Protein AF-0000000068818933 (afdb_homodimer)

Sequence (854 aa):
MSDPGNDRNLTSSPVSSQSVEESDSLLPSSLAAEELKLALNKEATSEELLNAINRCKDLVLESDQCSVERKWLVRHLIELRLRLQECKEAMEDPKHPRNKTSGVSRRTVKGHHLNLQPLLRNTTSKYCDHCTGTIWGVVQAWFECEDCGYSCHHKCMASIVRECAHVVVTERGTYELQICPENGLSYQKYMCAECKTPLPLDREWSEARLCDYSGLYYCSACHWGSLAVVPARVVYNWDLTPYPVSQASLQEICLSTNRPLLNLEKLNPKLFTLVIELNLVKRLREELVGMRKYLLVCRSASEDHLLWKHVDTPHLIDSVEMYSLQDLVDTHSGELLTKLSNLIEVFSKHIKKDCKICQGRGHICEICHNEEILYPFDAIAYVCDDCKTVLHKHCFSRNNVNLACPKCLRIKSRTLLQEGEPIKNTLMSDPGNDRNLTSSPVSSQSVEESDSLLPSSLAAEELKLALNKEATSEELLNAINRCKDLVLESDQCSVERKWLVRHLIELRLRLQECKEAMEDPKHPRNKTSGVSRRTVKGHHLNLQPLLRNTTSKYCDHCTGTIWGVVQAWFECEDCGYSCHHKCMASIVRECAHVVVTERGTYELQICPENGLSYQKYMCAECKTPLPLDREWSEARLCDYSGLYYCSACHWGSLAVVPARVVYNWDLTPYPVSQASLQEICLSTNRPLLNLEKLNPKLFTLVIELNLVKRLREELVGMRKYLLVCRSASEDHLLWKHVDTPHLIDSVEMYSLQDLVDTHSGELLTKLSNLIEVFSKHIKKDCKICQGRGHICEICHNEEILYPFDAIAYVCDDCKTVLHKHCFSRNNVNLACPKCLRIKSRTLLQEGEPIKNTL

Nearest PDB structures (foldseek):
  6wcw-assembly1_A  TM=7.411E-01  e=1.184E-16  Homo sapiens
  2enn-assembly1_A  TM=8.831E-01  e=9.615E-03  Homo sapiens
  5ue8-assembly2_B  TM=7.276E-01  e=9.546E-02  Rattus norvegicus
  7zub-assembly1_C  TM=6.364E-01  e=9.477E-01  Homo sapiens
  8h77-assembly1_F  TM=5.458E-01  e=2.111E+00  Mus musculus

Structure (mmCIF, N/CA/C/O backbone):
data_AF-0000000068818933-model_v1
#
loop_
_entity.id
_entity.type
_entity.pdbx_description
1 polymer 'Phorbol-ester/DAG-type domain-containing protein'
#
loop_
_atom_site.group_PDB
_atom_site.id
_atom_site.type_symbol
_atom_site.label_atom_id
_atom_site.label_alt_id
_atom_site.label_comp_id
_atom_site.label_asym_id
_atom_site.label_entity_id
_atom_site.label_seq_id
_atom_site.pdbx_PDB_ins_code
_atom_site.Cartn_x
_atom_site.Cartn_y
_atom_site.Cartn_z
_atom_site.occupancy
_atom_site.B_iso_or_equiv
_atom_site.auth_seq_id
_atom_site.auth_comp_id
_atom_site.auth_asym_id
_atom_site.auth_atom_id
_atom_site.pdbx_PDB_model_num
ATOM 1 N N . MET A 1 1 ? -58.656 10.414 48.031 1 19.02 1 MET A N 1
ATOM 2 C CA . MET A 1 1 ? -58.938 9.695 46.812 1 19.02 1 MET A CA 1
ATOM 3 C C . MET A 1 1 ? -57.938 10.062 45.719 1 19.02 1 MET A C 1
ATOM 5 O O . MET A 1 1 ? -57.219 11.047 45.844 1 19.02 1 MET A O 1
ATOM 9 N N . SER A 1 2 ? -58.469 10.117 44.375 1 17.59 2 SER A N 1
ATOM 10 C CA . SER A 1 2 ? -58.094 9.461 43.125 1 17.59 2 SER A CA 1
ATOM 11 C C . SER A 1 2 ? -57.156 10.336 42.281 1 17.59 2 SER A C 1
ATOM 13 O O . SER A 1 2 ? -56.188 9.836 41.719 1 17.59 2 SER A O 1
ATOM 15 N N . ASP A 1 3 ? -57.5 11.492 41.656 1 22.17 3 ASP A N 1
ATOM 16 C CA . ASP A 1 3 ? -57.719 11.586 40.219 1 22.17 3 ASP A CA 1
ATOM 17 C C . ASP A 1 3 ? -56.406 12.023 39.5 1 22.17 3 ASP A C 1
ATOM 19 O O . ASP A 1 3 ? -55.75 12.953 39.938 1 22.17 3 ASP A O 1
ATOM 23 N N . PRO A 1 4 ? -55.938 11.328 38.438 1 23.59 4 PRO A N 1
ATOM 24 C CA . PRO A 1 4 ? -54.656 10.953 37.844 1 23.59 4 PRO A CA 1
ATOM 25 C C . PRO A 1 4 ? -54.031 12.07 37.031 1 23.59 4 PRO A C 1
ATOM 27 O O . PRO A 1 4 ? -52.875 12.406 37.219 1 23.59 4 PRO A O 1
ATOM 30 N N . GLY A 1 5 ? -54.5 12.43 35.781 1 19.83 5 GLY A N 1
ATOM 31 C CA . GLY A 1 5 ? -53.969 11.969 34.5 1 19.83 5 GLY A CA 1
ATOM 32 C C . GLY A 1 5 ? -53.156 13.023 33.781 1 19.83 5 GLY A C 1
ATOM 33 O O . GLY A 1 5 ? -52.531 12.75 32.75 1 19.83 5 GLY A O 1
ATOM 34 N N . ASN A 1 6 ? -53.344 14.383 33.812 1 22.86 6 ASN A N 1
ATOM 35 C CA . ASN A 1 6 ? -53.594 15.148 32.594 1 22.86 6 ASN A CA 1
ATOM 36 C C . ASN A 1 6 ? -52.312 15.336 31.766 1 22.86 6 ASN A C 1
ATOM 38 O O . ASN A 1 6 ? -51.219 15.461 32.344 1 22.86 6 ASN A O 1
ATOM 42 N N . ASP A 1 7 ? -52.406 15.367 30.328 1 23.17 7 ASP A N 1
ATOM 43 C CA . ASP A 1 7 ? -51.906 15.062 29 1 23.17 7 ASP A CA 1
ATOM 44 C C . ASP A 1 7 ? -50.969 16.172 28.484 1 23.17 7 ASP A C 1
ATOM 46 O O . ASP A 1 7 ? -51.438 17.172 27.938 1 23.17 7 ASP A O 1
ATOM 50 N N . ARG A 1 8 ? -49.969 16.656 29.234 1 20.55 8 ARG A N 1
ATOM 51 C CA . ARG A 1 8 ? -49.344 17.938 28.984 1 20.55 8 ARG A CA 1
ATOM 52 C C . ARG A 1 8 ? -48.781 18 27.562 1 20.55 8 ARG A C 1
ATOM 54 O O . ARG A 1 8 ? -48.75 19.078 26.953 1 20.55 8 ARG A O 1
ATOM 61 N N . ASN A 1 9 ? -48 16.922 27.109 1 20.8 9 ASN A N 1
ATOM 62 C CA . ASN A 1 9 ? -46.688 17.25 26.578 1 20.8 9 ASN A CA 1
ATOM 63 C C . ASN A 1 9 ? -46.75 17.656 25.109 1 20.8 9 ASN A C 1
ATOM 65 O O . ASN A 1 9 ? -47.062 16.844 24.25 1 20.8 9 ASN A O 1
ATOM 69 N N . LEU A 1 10 ? -47.188 18.812 24.719 1 22.45 10 LEU A N 1
ATOM 70 C CA . LEU A 1 10 ? -47.438 19.281 23.359 1 22.45 10 LEU A CA 1
ATOM 71 C C . LEU A 1 10 ? -46.156 19.25 22.547 1 22.45 10 LEU A C 1
ATOM 73 O O . LEU A 1 10 ? -45.281 20.109 22.734 1 22.45 10 LEU A O 1
ATOM 77 N N . THR A 1 11 ? -45.438 18.125 22.422 1 21.16 11 THR A N 1
ATOM 78 C CA . THR A 1 11 ? -44.156 18 21.781 1 21.16 11 THR A CA 1
ATOM 79 C C . THR A 1 11 ? -44.219 18.438 20.312 1 21.16 11 THR A C 1
ATOM 81 O O . THR A 1 11 ? -44.906 17.781 19.5 1 21.16 11 THR A O 1
ATOM 84 N N . SER A 1 12 ? -44.312 19.719 19.984 1 21.77 12 SER A N 1
ATOM 85 C CA . SER A 1 12 ? -44.531 20.156 18.609 1 21.77 12 SER A CA 1
ATOM 86 C C . SER A 1 12 ? -43.406 19.672 17.688 1 21.77 12 SER A C 1
ATOM 88 O O . SER A 1 12 ? -42.219 19.75 18.047 1 21.77 12 SER A O 1
ATOM 90 N N . SER A 1 13 ? -43.656 18.672 16.75 1 23.27 13 SER A N 1
ATOM 91 C CA . SER A 1 13 ? -42.969 17.844 15.758 1 23.27 13 SER A CA 1
ATOM 92 C C . SER A 1 13 ? -42.375 18.703 14.641 1 23.27 13 SER A C 1
ATOM 94 O O . SER A 1 13 ? -43.125 19.328 13.875 1 23.27 13 SER A O 1
ATOM 96 N N . PRO A 1 14 ? -41.281 19.484 14.922 1 23.84 14 PRO A N 1
ATOM 97 C CA . PRO A 1 14 ? -40.938 20.438 13.867 1 23.84 14 PRO A CA 1
ATOM 98 C C . PRO A 1 14 ? -40.844 19.781 12.484 1 23.84 14 PRO A C 1
ATOM 100 O O . PRO A 1 14 ? -40.719 18.562 12.383 1 23.84 14 PRO A O 1
ATOM 103 N N . VAL A 1 15 ? -40.938 20.625 11.344 1 23.22 15 VAL A N 1
ATOM 104 C CA . VAL A 1 15 ? -41.188 20.672 9.906 1 23.22 15 VAL A CA 1
ATOM 105 C C . VAL A 1 15 ? -39.969 20.172 9.148 1 23.22 15 VAL A C 1
ATOM 107 O O . VAL A 1 15 ? -38.906 20.828 9.156 1 23.22 15 VAL A O 1
ATOM 110 N N . SER A 1 16 ? -39.5 18.938 9.344 1 22.11 16 SER A N 1
ATOM 111 C CA . SER A 1 16 ? -38.281 18.438 8.695 1 22.11 16 SER A CA 1
ATOM 112 C C . SER A 1 16 ? -38.375 18.594 7.18 1 22.11 16 SER A C 1
ATOM 114 O O . SER A 1 16 ? -39.312 18.094 6.555 1 22.11 16 SER A O 1
ATOM 116 N N . SER A 1 17 ? -38 19.75 6.625 1 23.36 17 SER A N 1
ATOM 117 C CA . SER A 1 17 ? -38.062 20.062 5.199 1 23.36 17 SER A CA 1
ATOM 118 C C . SER A 1 17 ? -37.438 18.938 4.367 1 23.36 17 SER A C 1
ATOM 120 O O . SER A 1 17 ? -36.406 18.406 4.711 1 23.36 17 SER A O 1
ATOM 122 N N . GLN A 1 18 ? -38.25 18.328 3.436 1 22.94 18 GLN A N 1
ATOM 123 C CA . GLN A 1 18 ? -38.219 17.25 2.457 1 22.94 18 GLN A CA 1
ATOM 124 C C . GLN A 1 18 ? -37.188 17.531 1.364 1 22.94 18 GLN A C 1
ATOM 126 O O . GLN A 1 18 ? -37.469 18.25 0.404 1 22.94 18 GLN A O 1
ATOM 131 N N . SER A 1 19 ? -36.031 18.141 1.583 1 26.23 19 SER A N 1
ATOM 132 C CA . SER A 1 19 ? -35.406 18.344 0.283 1 26.23 19 SER A CA 1
ATOM 133 C C . SER A 1 19 ? -35.438 17.078 -0.561 1 26.23 19 SER A C 1
ATOM 135 O O . SER A 1 19 ? -35 16.016 -0.114 1 26.23 19 SER A O 1
ATOM 137 N N . VAL A 1 20 ? -36.406 17.016 -1.462 1 24.73 20 VAL A N 1
ATOM 138 C CA . VAL A 1 20 ? -36.688 16 -2.467 1 24.73 20 VAL A CA 1
ATOM 139 C C . VAL A 1 20 ? -35.438 15.727 -3.305 1 24.73 20 VAL A C 1
ATOM 141 O O . VAL A 1 20 ? -34.969 16.609 -4.027 1 24.73 20 VAL A O 1
ATOM 144 N N . GLU A 1 21 ? -34.406 15.25 -2.74 1 25.55 21 GLU A N 1
ATOM 145 C CA . GLU A 1 21 ? -33.438 14.688 -3.691 1 25.55 21 GLU A CA 1
ATOM 146 C C . GLU A 1 21 ? -34.156 13.898 -4.785 1 25.55 21 GLU A C 1
ATOM 148 O O . GLU A 1 21 ? -34.875 12.93 -4.504 1 25.55 21 GLU A O 1
ATOM 153 N N . GLU A 1 22 ? -34.656 14.555 -5.762 1 27.3 22 GLU A N 1
ATOM 154 C CA . GLU A 1 22 ? -35.344 14.023 -6.926 1 27.3 22 GLU A CA 1
ATOM 155 C C . GLU A 1 22 ? -34.656 12.781 -7.473 1 27.3 22 GLU A C 1
ATOM 157 O O . GLU A 1 22 ? -33.688 12.891 -8.242 1 27.3 22 GLU A O 1
ATOM 162 N N . SER A 1 23 ? -34.094 11.953 -6.668 1 28.5 23 SER A N 1
ATOM 163 C CA . SER A 1 23 ? -33.781 10.719 -7.379 1 28.5 23 SER A CA 1
ATOM 164 C C . SER A 1 23 ? -34.969 10.219 -8.18 1 28.5 23 SER A C 1
ATOM 166 O O . SER A 1 23 ? -35.969 9.789 -7.602 1 28.5 23 SER A O 1
ATOM 168 N N . ASP A 1 24 ? -35.344 10.844 -9.25 1 28.47 24 ASP A N 1
ATOM 169 C CA . ASP A 1 24 ? -36.469 10.633 -10.172 1 28.47 24 ASP A CA 1
ATOM 170 C C . ASP A 1 24 ? -36.844 9.148 -10.266 1 28.47 24 ASP A C 1
ATOM 172 O O . ASP A 1 24 ? -36.094 8.297 -9.758 1 28.47 24 ASP A O 1
ATOM 176 N N . SER A 1 25 ? -37.25 8.617 -11.609 1 30.33 25 SER A N 1
ATOM 177 C CA . SER A 1 25 ? -38.031 7.594 -12.281 1 30.33 25 SER A CA 1
ATOM 178 C C . SER A 1 25 ? -37.375 6.219 -12.164 1 30.33 25 SER A C 1
ATOM 180 O O . SER A 1 25 ? -37.75 5.293 -12.891 1 30.33 25 SER A O 1
ATOM 182 N N . LEU A 1 26 ? -36.219 6.02 -11.711 1 31.66 26 LEU A N 1
ATOM 183 C CA . LEU A 1 26 ? -35.625 4.719 -11.969 1 31.66 26 LEU A CA 1
ATOM 184 C C . LEU A 1 26 ? -36.406 3.604 -11.289 1 31.66 26 LEU A C 1
ATOM 186 O O . LEU A 1 26 ? -35.906 2.969 -10.359 1 31.66 26 LEU A O 1
ATOM 190 N N . LEU A 1 27 ? -37.656 3.662 -10.906 1 35.72 27 LEU A N 1
ATOM 191 C CA . LEU A 1 27 ? -38.594 2.633 -10.508 1 35.72 27 LEU A CA 1
ATOM 192 C C . LEU A 1 27 ? -38.469 1.389 -11.383 1 35.72 27 LEU A C 1
ATOM 194 O O . LEU A 1 27 ? -38.781 0.282 -10.953 1 35.72 27 LEU A O 1
ATOM 198 N N . PRO A 1 28 ? -38.375 1.538 -12.742 1 43.94 28 PRO A N 1
ATOM 199 C CA . PRO A 1 28 ? -38.438 0.416 -13.68 1 43.94 28 PRO A CA 1
ATOM 200 C C . PRO A 1 28 ? -37.312 -0.599 -13.469 1 43.94 28 PRO A C 1
ATOM 202 O O . PRO A 1 28 ? -37.5 -1.798 -13.68 1 43.94 28 PRO A O 1
ATOM 205 N N . SER A 1 29 ? -36.156 -0.219 -13.188 1 47.47 29 SER A N 1
ATOM 206 C CA . SER A 1 29 ? -35 -1.082 -13.062 1 47.47 29 SER A CA 1
ATOM 207 C C . SER A 1 29 ? -35.125 -2.014 -11.859 1 47.47 29 SER A C 1
ATOM 209 O O . SER A 1 29 ? -34.688 -3.17 -11.914 1 47.47 29 SER A O 1
ATOM 211 N N . SER A 1 30 ? -35.719 -1.565 -10.805 1 49.53 30 SER A N 1
ATOM 212 C CA . SER A 1 30 ? -35.906 -2.381 -9.609 1 49.53 30 SER A CA 1
ATOM 213 C C . SER A 1 30 ? -36.969 -3.461 -9.836 1 49.53 30 SER A C 1
ATOM 215 O O . SER A 1 30 ? -36.781 -4.609 -9.43 1 49.53 30 SER A O 1
ATOM 217 N N . LEU A 1 31 ? -38.094 -2.947 -10.312 1 49.03 31 LEU A N 1
ATOM 218 C CA . LEU A 1 31 ? -39.156 -3.934 -10.57 1 49.03 31 LEU A CA 1
ATOM 219 C C . LEU A 1 31 ? -38.656 -4.98 -11.57 1 49.03 31 LEU A C 1
ATOM 221 O O . LEU A 1 31 ? -38.938 -6.172 -11.406 1 49.03 31 LEU A O 1
ATOM 225 N N . ALA A 1 32 ? -38 -4.469 -12.617 1 53.03 32 ALA A N 1
ATOM 226 C CA . ALA A 1 32 ? -37.469 -5.398 -13.602 1 53.03 32 ALA A CA 1
ATOM 227 C C . ALA A 1 32 ? -36.406 -6.328 -12.977 1 53.03 32 ALA A C 1
ATOM 229 O O . ALA A 1 32 ? -36.375 -7.52 -13.289 1 53.03 32 ALA A O 1
ATOM 230 N N . ALA A 1 33 ? -35.812 -5.781 -12.055 1 57.69 33 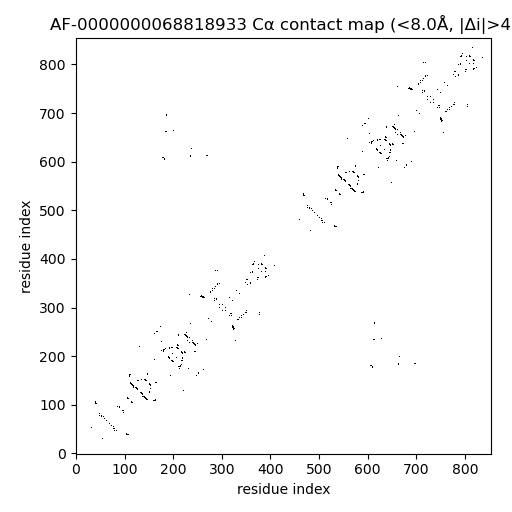ALA A N 1
ATOM 231 C CA . ALA A 1 33 ? -34.844 -6.605 -11.32 1 57.69 33 ALA A CA 1
ATOM 232 C C . ALA A 1 33 ? -35.562 -7.672 -10.492 1 57.69 33 ALA A C 1
ATOM 234 O O . ALA A 1 33 ? -35.125 -8.828 -10.445 1 57.69 33 ALA A O 1
ATOM 235 N N . GLU A 1 34 ? -36.688 -7.23 -9.914 1 58.75 34 GLU A N 1
ATOM 236 C CA . GLU A 1 34 ? -37.469 -8.172 -9.117 1 58.75 34 GLU A CA 1
ATOM 237 C C . GLU A 1 34 ? -38.094 -9.25 -10 1 58.75 34 GLU A C 1
ATOM 239 O O . GLU A 1 34 ? -38.125 -10.422 -9.617 1 58.75 34 GLU A O 1
ATOM 244 N N . GLU A 1 35 ? -38.594 -8.844 -11.102 1 57.12 35 GLU A N 1
ATOM 245 C CA . GLU A 1 35 ? -39.188 -9.82 -12.008 1 57.12 35 GLU A CA 1
ATOM 246 C C . GLU A 1 35 ? -38.156 -10.828 -12.492 1 57.12 35 GLU A C 1
ATOM 248 O O . GLU A 1 35 ? -38.438 -12.023 -12.57 1 57.12 35 GLU A O 1
ATOM 253 N N . LEU A 1 36 ? -37.062 -10.305 -12.75 1 61.5 36 LEU A N 1
ATOM 254 C CA . LEU A 1 36 ? -35.969 -11.172 -13.211 1 61.5 36 LEU A CA 1
ATOM 255 C C . LEU A 1 36 ? -35.562 -12.141 -12.109 1 61.5 36 LEU A C 1
ATOM 257 O O . LEU A 1 36 ? -35.344 -13.32 -12.367 1 61.5 36 LEU A O 1
ATOM 261 N N . LYS A 1 37 ? -35.625 -11.547 -10.922 1 62.41 37 LYS A N 1
ATOM 262 C CA . LYS A 1 37 ? -35.281 -12.391 -9.773 1 62.41 37 LYS A CA 1
ATOM 263 C C . LYS A 1 37 ? -36.344 -13.477 -9.562 1 62.41 37 LYS A C 1
ATOM 265 O O . LYS A 1 37 ? -36 -14.625 -9.266 1 62.41 37 LYS A O 1
ATOM 270 N N . LEU A 1 38 ? -37.562 -13.047 -9.781 1 60.72 38 LEU A N 1
ATOM 271 C CA . LEU A 1 38 ? -38.656 -14.016 -9.594 1 60.72 38 LEU A CA 1
ATOM 272 C C . LEU A 1 38 ? -38.562 -15.133 -10.625 1 60.72 38 LEU A C 1
ATOM 274 O O . LEU A 1 38 ? -38.781 -16.297 -10.305 1 60.72 38 LEU A O 1
ATOM 278 N N . ALA A 1 39 ? -38.188 -14.766 -11.797 1 59.72 39 ALA A N 1
ATOM 279 C CA . ALA A 1 39 ? -38.062 -15.766 -12.859 1 59.72 39 ALA A CA 1
ATOM 280 C C . ALA A 1 39 ? -36.906 -16.703 -12.594 1 59.72 39 ALA A C 1
ATOM 282 O O . ALA A 1 39 ? -36.969 -17.891 -12.922 1 59.72 39 ALA A O 1
ATOM 283 N N . LEU A 1 40 ? -35.969 -16.156 -11.922 1 60.38 40 LEU A N 1
ATOM 284 C CA . LEU A 1 40 ? -34.781 -16.953 -11.648 1 60.38 40 LEU A CA 1
ATOM 285 C C . LEU A 1 40 ? -35 -17.828 -10.422 1 60.38 40 LEU A C 1
ATOM 287 O O . LEU A 1 40 ? -34.375 -18.891 -10.305 1 60.38 40 LEU A O 1
ATOM 291 N N . ASN A 1 41 ? -35.906 -17.391 -9.445 1 60.34 41 ASN A N 1
ATOM 292 C CA . ASN A 1 41 ? -36 -18.062 -8.148 1 60.34 41 ASN A CA 1
ATOM 293 C C . ASN A 1 41 ? -37.188 -19.031 -8.109 1 60.34 41 ASN A C 1
ATOM 295 O O . ASN A 1 41 ? -37.281 -19.859 -7.211 1 60.34 41 ASN A O 1
ATOM 299 N N . LYS A 1 42 ? -38.25 -18.75 -9.023 1 58.12 42 LYS A N 1
ATOM 300 C CA . LYS A 1 42 ? -39.406 -19.609 -8.984 1 58.12 42 LYS A CA 1
ATOM 301 C C . LYS A 1 42 ? -39.438 -20.578 -10.172 1 58.12 42 LYS A C 1
ATOM 303 O O . LYS A 1 42 ? -38.656 -20.422 -11.117 1 58.12 42 LYS A O 1
ATOM 308 N N . GLU A 1 43 ? -40.031 -21.719 -10 1 61.69 43 GLU A N 1
ATOM 309 C CA . GLU A 1 43 ? -40.344 -22.594 -11.125 1 61.69 43 GLU A CA 1
ATOM 310 C C . GLU A 1 43 ? -41.094 -21.844 -12.219 1 61.69 43 GLU A C 1
ATOM 312 O O . GLU A 1 43 ? -42.312 -21.766 -12.195 1 61.69 43 GLU A O 1
ATOM 317 N N . ALA A 1 44 ? -40.312 -21.188 -12.969 1 69.44 44 ALA A N 1
ATOM 318 C CA . ALA A 1 44 ? -40.906 -20.391 -14.039 1 69.44 44 ALA A CA 1
ATOM 319 C C . ALA A 1 44 ? -41.156 -21.25 -15.273 1 69.44 44 ALA A C 1
ATOM 321 O O . ALA A 1 44 ? -40.406 -22.172 -15.586 1 69.44 44 ALA A O 1
ATOM 322 N N . THR A 1 45 ? -42.312 -21.109 -15.75 1 76.5 45 THR A N 1
ATOM 323 C CA . THR A 1 45 ? -42.688 -21.781 -16.984 1 76.5 45 THR A CA 1
ATOM 324 C C . THR A 1 45 ? -41.844 -21.25 -18.156 1 76.5 45 THR A C 1
ATOM 326 O O . THR A 1 45 ? -41.156 -20.234 -18.016 1 76.5 45 THR A O 1
ATOM 329 N N . SER A 1 46 ? -41.781 -22.016 -19.203 1 82.56 46 SER A N 1
ATOM 330 C CA . SER A 1 46 ? -41.031 -21.641 -20.391 1 82.56 46 SER A CA 1
ATOM 331 C C . SER A 1 46 ? -41.469 -20.266 -20.891 1 82.56 46 SER A C 1
ATOM 333 O O . SER A 1 46 ? -40.625 -19.469 -21.312 1 82.56 46 SER A O 1
ATOM 335 N N . GLU A 1 47 ? -42.719 -20.016 -20.797 1 85 47 GLU A N 1
ATOM 336 C CA . GLU A 1 47 ? -43.25 -18.734 -21.266 1 85 47 GLU A CA 1
ATOM 337 C C . GLU A 1 47 ? -42.75 -17.594 -20.391 1 85 47 GLU A C 1
ATOM 339 O O . GLU A 1 47 ? -42.406 -16.531 -20.906 1 85 47 GLU A O 1
ATOM 344 N N . GLU A 1 48 ? -42.781 -17.891 -19.172 1 83.69 48 GLU A N 1
ATOM 345 C CA . GLU A 1 48 ? -42.312 -16.859 -18.234 1 83.69 48 GLU A CA 1
ATOM 346 C C . GLU A 1 48 ? -40.812 -16.562 -18.453 1 83.69 48 GLU A C 1
ATOM 348 O O . GLU A 1 48 ? -40.406 -15.406 -18.375 1 83.69 48 GLU A O 1
ATOM 353 N N . LEU A 1 49 ? -40.125 -17.594 -18.719 1 86.06 49 LEU A N 1
ATOM 354 C CA . LEU A 1 49 ? -38.688 -17.453 -18.953 1 86.06 49 LEU A CA 1
ATOM 355 C C . LEU A 1 49 ? -38.406 -16.672 -20.234 1 86.06 49 LEU A C 1
ATOM 357 O O . LEU A 1 49 ? -37.531 -15.82 -20.266 1 86.06 49 LEU A O 1
ATOM 361 N N . LEU A 1 50 ? -39.188 -16.938 -21.234 1 88.12 50 LEU A N 1
ATOM 362 C CA . LEU A 1 50 ? -39.031 -16.234 -22.5 1 88.12 50 LEU A CA 1
ATOM 363 C C . LEU A 1 50 ? -39.344 -14.742 -22.328 1 88.12 50 LEU A C 1
ATOM 365 O O . LEU A 1 50 ? -38.656 -13.891 -22.875 1 88.12 50 LEU A O 1
ATOM 369 N N . ASN A 1 51 ? -40.344 -14.5 -21.562 1 87.19 51 ASN A N 1
ATOM 370 C CA . ASN A 1 51 ? -40.688 -13.109 -21.297 1 87.19 51 ASN A CA 1
ATOM 371 C C . ASN A 1 51 ? -39.594 -12.391 -20.516 1 87.19 51 ASN A C 1
ATOM 373 O O . ASN A 1 51 ? -39.25 -11.234 -20.797 1 87.19 51 ASN A O 1
ATOM 377 N N . ALA A 1 52 ? -39.125 -13.125 -19.562 1 86.5 52 ALA A N 1
ATOM 378 C CA . ALA A 1 52 ? -38.062 -12.555 -18.75 1 86.5 52 ALA A CA 1
ATOM 379 C C . ALA A 1 52 ? -36.812 -12.281 -19.594 1 86.5 52 ALA A C 1
ATOM 381 O O . ALA A 1 52 ? -36.125 -11.273 -19.406 1 86.5 52 ALA A O 1
ATOM 382 N N . ILE A 1 53 ? -36.5 -13.148 -20.516 1 87.62 53 ILE A N 1
ATOM 383 C CA . ILE A 1 53 ? -35.344 -13.008 -21.391 1 87.62 53 ILE A CA 1
ATOM 384 C C . ILE A 1 53 ? -35.5 -11.75 -22.25 1 87.62 53 ILE A C 1
ATOM 386 O O . ILE A 1 53 ? -34.562 -10.961 -22.375 1 87.62 53 ILE A O 1
ATOM 390 N N . ASN A 1 54 ? -36.625 -11.555 -22.781 1 88.31 54 ASN A N 1
ATOM 391 C CA . ASN A 1 54 ? -36.875 -10.398 -23.641 1 88.31 54 ASN A CA 1
ATOM 392 C C . ASN A 1 54 ? -36.75 -9.094 -22.859 1 88.31 54 ASN A C 1
ATOM 394 O O . ASN A 1 54 ? -36.156 -8.125 -23.344 1 88.31 54 ASN A O 1
ATOM 398 N N . ARG A 1 55 ? -37.312 -9.188 -21.781 1 87.12 55 ARG A N 1
ATOM 399 C CA . ARG A 1 55 ? -37.219 -7.996 -20.938 1 87.12 55 ARG A CA 1
ATOM 400 C C . ARG A 1 55 ? -35.781 -7.688 -20.578 1 87.12 55 ARG A C 1
ATOM 402 O O . ARG A 1 55 ? -35.344 -6.527 -20.594 1 87.12 55 ARG A O 1
ATOM 409 N N . CYS A 1 56 ? -35.062 -8.719 -20.25 1 86.88 56 CYS A N 1
ATOM 410 C CA . CYS A 1 56 ? -33.656 -8.562 -19.891 1 86.88 56 CYS A CA 1
ATOM 411 C C . CYS A 1 56 ? -32.844 -8.008 -21.062 1 86.88 56 CYS A C 1
ATOM 413 O O . CYS A 1 56 ? -31.969 -7.168 -20.875 1 86.88 56 CYS A O 1
ATOM 415 N N . LYS A 1 57 ? -33.156 -8.438 -22.156 1 88.31 57 LYS A N 1
ATOM 416 C CA . LYS A 1 57 ? -32.469 -7.93 -23.359 1 88.31 57 LYS A CA 1
ATOM 417 C C . LYS A 1 57 ? -32.719 -6.43 -23.516 1 88.31 57 LYS A C 1
ATOM 419 O O . LYS A 1 57 ? -31.781 -5.684 -23.828 1 88.31 57 LYS A O 1
ATOM 424 N N . ASP A 1 58 ? -33.844 -6.062 -23.281 1 88.62 58 ASP A N 1
ATOM 425 C CA . ASP A 1 58 ? -34.188 -4.648 -23.391 1 88.62 58 ASP A CA 1
ATOM 426 C C . ASP A 1 58 ? -33.438 -3.811 -22.375 1 88.62 58 ASP A C 1
ATOM 428 O O . ASP A 1 58 ? -32.938 -2.73 -22.703 1 88.62 58 ASP A O 1
ATOM 432 N N . LEU A 1 59 ? -33.375 -4.348 -21.219 1 87.06 59 LEU A N 1
ATOM 433 C CA . LEU A 1 59 ? -32.688 -3.629 -20.156 1 87.06 59 LEU A CA 1
ATOM 434 C C . LEU A 1 59 ? -31.188 -3.508 -20.453 1 87.06 59 LEU A C 1
ATOM 436 O O . LEU A 1 59 ? -30.578 -2.484 -20.156 1 87.06 59 LEU A O 1
ATOM 440 N N . VAL A 1 60 ? -30.672 -4.578 -21.016 1 86.81 60 VAL A N 1
ATOM 441 C CA . VAL A 1 60 ? -29.25 -4.566 -21.391 1 86.81 60 VAL A CA 1
ATOM 442 C C . VAL A 1 60 ? -29 -3.461 -22.406 1 86.81 60 VAL A C 1
ATOM 444 O O . VAL A 1 60 ? -28.016 -2.721 -22.297 1 86.81 60 VAL A O 1
ATOM 447 N N . LEU A 1 61 ? -29.922 -3.279 -23.25 1 88.38 61 LEU A N 1
ATOM 448 C CA . LEU A 1 61 ? -29.766 -2.295 -24.328 1 88.38 61 LEU A CA 1
ATOM 449 C C . LEU A 1 61 ? -29.938 -0.878 -23.781 1 88.38 61 LEU A C 1
ATOM 451 O O . LEU A 1 61 ? -29.344 0.066 -24.297 1 88.38 61 LEU A O 1
ATOM 455 N N . GLU A 1 62 ? -30.609 -0.733 -22.719 1 87 62 GLU A N 1
ATOM 456 C CA . GLU A 1 62 ? -30.891 0.576 -22.141 1 87 62 GLU A CA 1
ATOM 457 C C . GLU A 1 62 ? -29.797 1 -21.156 1 87 62 GLU A C 1
ATOM 459 O O . GLU A 1 62 ? -29.688 2.18 -20.828 1 87 62 GLU A O 1
ATOM 464 N N . SER A 1 63 ? -29.062 0.023 -20.781 1 86.44 63 SER A N 1
ATOM 465 C CA . SER A 1 63 ? -28.047 0.323 -19.781 1 86.44 63 SER A CA 1
ATOM 466 C C . SER A 1 63 ? -26.75 0.824 -20.438 1 86.44 63 SER A C 1
ATOM 468 O O . SER A 1 63 ? -26.5 0.561 -21.609 1 86.44 63 SER A O 1
ATOM 470 N N . ASP A 1 64 ? -25.969 1.67 -19.594 1 85.81 64 ASP A N 1
ATOM 471 C CA . ASP A 1 64 ? -24.703 2.211 -20.078 1 85.81 64 ASP A CA 1
ATOM 472 C C . ASP A 1 64 ? -23.688 1.101 -20.297 1 85.81 64 ASP A C 1
ATOM 474 O O . ASP A 1 64 ? -23.641 0.128 -19.547 1 85.81 64 ASP A O 1
ATOM 478 N N . GLN A 1 65 ? -22.906 1.334 -21.422 1 82.06 65 GLN A N 1
ATOM 479 C CA . GLN A 1 65 ? -21.875 0.35 -21.719 1 82.06 65 GLN A CA 1
ATOM 480 C C . GLN A 1 65 ? -20.828 0.28 -20.609 1 82.06 65 GLN A C 1
ATOM 482 O O . GLN A 1 65 ? -20.516 1.296 -19.984 1 82.06 65 GLN A O 1
ATOM 487 N N . CYS A 1 66 ? -20.391 -0.844 -20.234 1 79 66 CYS A N 1
ATOM 488 C CA . CYS A 1 66 ? -19.312 -1.147 -19.297 1 79 66 CYS A CA 1
ATOM 489 C C . CYS A 1 66 ? -19.719 -0.765 -17.875 1 79 66 CYS A C 1
ATOM 491 O O . CYS A 1 66 ? -18.859 -0.486 -17.031 1 79 66 CYS A O 1
ATOM 493 N N . SER A 1 67 ? -21.031 -0.643 -17.703 1 80.19 67 SER A N 1
ATOM 494 C CA . SER A 1 67 ? -21.516 -0.361 -16.359 1 80.19 67 SER A CA 1
ATOM 495 C C . SER A 1 67 ? -21.688 -1.644 -15.547 1 80.19 67 SER A C 1
ATOM 497 O O . SER A 1 67 ? -21.766 -2.734 -16.109 1 80.19 67 SER A O 1
ATOM 499 N N . VAL A 1 68 ? -21.656 -1.485 -14.242 1 79.56 68 VAL A N 1
ATOM 500 C CA . VAL A 1 68 ? -21.859 -2.609 -13.336 1 79.56 68 VAL A CA 1
ATOM 501 C C . VAL A 1 68 ? -23.25 -3.186 -13.531 1 79.56 68 VAL A C 1
ATOM 503 O O . VAL A 1 68 ? -23.438 -4.406 -13.531 1 79.56 68 VAL A O 1
ATOM 506 N N . GLU A 1 69 ? -24.094 -2.359 -13.836 1 79.62 69 GLU A N 1
ATOM 507 C CA . GLU A 1 69 ? -25.469 -2.799 -14.039 1 79.62 69 GLU A CA 1
ATOM 508 C C . GLU A 1 69 ? -25.594 -3.676 -15.281 1 79.62 69 GLU A C 1
ATOM 510 O O . GLU A 1 69 ? -26.234 -4.727 -15.242 1 79.62 69 GLU A O 1
ATOM 515 N N . ARG A 1 70 ? -24.969 -3.225 -16.234 1 80.31 70 ARG A N 1
ATOM 516 C CA . ARG A 1 70 ? -25.016 -3.992 -17.469 1 80.31 70 ARG A CA 1
ATOM 517 C C . ARG A 1 70 ? -24.375 -5.363 -17.297 1 80.31 70 ARG A C 1
ATOM 519 O O . ARG A 1 70 ? -24.875 -6.359 -17.828 1 80.31 70 ARG A O 1
ATOM 526 N N . LYS A 1 71 ? -23.328 -5.441 -16.562 1 80.5 71 LYS A N 1
ATOM 527 C CA . LYS A 1 71 ? -22.656 -6.707 -16.297 1 80.5 71 LYS A CA 1
ATOM 528 C C . LYS A 1 71 ? -23.609 -7.723 -15.672 1 80.5 71 LYS A C 1
ATOM 530 O O . LYS A 1 71 ? -23.688 -8.867 -16.109 1 80.5 71 LYS A O 1
ATOM 535 N N . TRP A 1 72 ? -24.297 -7.312 -14.773 1 80.81 72 TRP A N 1
ATOM 536 C CA . TRP A 1 72 ? -25.188 -8.227 -14.07 1 80.81 72 TRP A CA 1
ATOM 537 C C . TRP A 1 72 ? -26.391 -8.586 -14.938 1 80.81 72 TRP A C 1
ATOM 539 O O . TRP A 1 72 ? -26.891 -9.711 -14.891 1 80.81 72 TRP A O 1
ATOM 549 N N . LEU A 1 73 ? -26.844 -7.645 -15.805 1 82.31 73 LEU A N 1
ATOM 550 C CA . LEU A 1 73 ? -27.938 -7.93 -16.719 1 82.31 73 LEU A CA 1
ATOM 551 C C . LEU A 1 73 ? -27.531 -8.984 -17.75 1 82.31 73 LEU A C 1
ATOM 553 O O . LEU A 1 73 ? -28.312 -9.891 -18.062 1 82.31 73 LEU A O 1
ATOM 557 N N . VAL A 1 74 ? -26.359 -8.828 -18.141 1 83.44 74 VAL A N 1
ATOM 558 C CA . VAL A 1 74 ? -25.859 -9.805 -19.109 1 83.44 74 VAL A CA 1
ATOM 559 C C . VAL A 1 74 ? -25.75 -11.172 -18.438 1 83.44 74 VAL A C 1
ATOM 561 O O . VAL A 1 74 ? -26.125 -12.188 -19.031 1 83.44 74 VAL A O 1
ATOM 564 N N . ARG A 1 75 ? -25.312 -11.195 -17.312 1 80.44 75 ARG A N 1
ATOM 565 C CA . ARG A 1 75 ? -25.203 -12.461 -16.594 1 80.44 75 ARG A CA 1
ATOM 566 C C . ARG A 1 75 ? -26.562 -13.078 -16.344 1 80.44 75 ARG A C 1
ATOM 568 O O . ARG A 1 75 ? -26.734 -14.297 -16.484 1 80.44 75 ARG A O 1
ATOM 575 N N . HIS A 1 76 ? -27.484 -12.242 -16.062 1 81.31 76 HIS A N 1
ATOM 576 C CA . HIS A 1 76 ? -28.859 -12.734 -15.883 1 81.31 76 HIS A CA 1
ATOM 577 C C . HIS A 1 76 ? -29.406 -13.297 -17.188 1 81.31 76 HIS A C 1
ATOM 579 O O . HIS A 1 76 ? -30.078 -14.336 -17.188 1 81.31 76 HIS A O 1
ATOM 585 N N . LEU A 1 77 ? -29.078 -12.602 -18.203 1 84.12 77 LEU A N 1
ATOM 586 C CA . LEU A 1 77 ? -29.531 -13.047 -19.516 1 84.12 77 LEU A CA 1
ATOM 587 C C . LEU A 1 77 ? -29 -14.438 -19.828 1 84.12 77 LEU A C 1
ATOM 589 O O . LEU A 1 77 ? -29.75 -15.312 -20.281 1 84.12 77 LEU A O 1
ATOM 593 N N . ILE A 1 78 ? -27.75 -14.617 -19.484 1 81.81 78 ILE A N 1
ATOM 594 C CA . ILE A 1 78 ? -27.109 -15.906 -19.734 1 81.81 78 ILE A CA 1
ATOM 595 C C . ILE A 1 78 ? -27.781 -16.984 -18.875 1 81.81 78 ILE A C 1
ATOM 597 O O . ILE A 1 78 ? -28.094 -18.062 -19.359 1 81.81 78 ILE A O 1
ATOM 601 N N . GLU A 1 79 ? -28.047 -16.656 -17.688 1 81.19 79 GLU A N 1
ATOM 602 C CA . GLU A 1 79 ? -28.672 -17.609 -16.766 1 81.19 79 GLU A CA 1
ATOM 603 C C . GLU A 1 79 ? -30.094 -17.938 -17.188 1 81.19 79 GLU A C 1
ATOM 605 O O . GLU A 1 79 ? -30.516 -19.094 -17.109 1 81.19 79 GLU A O 1
ATOM 610 N N . LEU A 1 80 ? -30.828 -16.969 -17.641 1 82.31 80 LEU A N 1
ATOM 611 C CA . LEU A 1 80 ? -32.188 -17.188 -18.094 1 82.31 80 LEU A CA 1
ATOM 612 C C . LEU A 1 80 ? -32.25 -18.062 -19.344 1 82.31 80 LEU A C 1
ATOM 614 O O . LEU A 1 80 ? -33.094 -18.938 -19.453 1 82.31 80 LEU A O 1
ATOM 618 N N . ARG A 1 81 ? -31.297 -17.859 -20.141 1 83.81 81 ARG A N 1
ATOM 619 C CA . ARG A 1 81 ? -31.203 -18.672 -21.359 1 83.81 81 ARG A CA 1
ATOM 620 C C . ARG A 1 81 ? -30.875 -20.125 -21.016 1 83.81 81 ARG A C 1
ATOM 622 O O . ARG A 1 81 ? -31.438 -21.047 -21.609 1 83.81 81 ARG A O 1
ATOM 629 N N . LEU A 1 82 ? -30 -20.266 -20.109 1 82.12 82 LEU A N 1
ATOM 630 C CA . LEU A 1 82 ? -29.641 -21.609 -19.672 1 82.12 82 LEU A CA 1
ATOM 631 C C . LEU A 1 82 ? -30.828 -22.328 -19.031 1 82.12 82 LEU A C 1
ATOM 633 O O . LEU A 1 82 ? -31.062 -23.5 -19.297 1 82.12 82 LEU A O 1
ATOM 637 N N . ARG A 1 83 ? -31.594 -21.594 -18.281 1 80.12 83 ARG A N 1
ATOM 638 C CA . ARG A 1 83 ? -32.781 -22.172 -17.656 1 80.12 83 ARG A CA 1
ATOM 639 C C . ARG A 1 83 ? -33.812 -22.547 -18.688 1 80.12 83 ARG A C 1
ATOM 641 O O . ARG A 1 83 ? -34.5 -23.578 -18.562 1 80.12 83 ARG A O 1
ATOM 648 N N . LEU A 1 84 ? -33.969 -21.688 -19.625 1 83.56 84 LEU A N 1
ATOM 649 C CA . LEU A 1 84 ? -34.906 -21.984 -20.703 1 83.56 84 LEU A CA 1
ATOM 650 C C . LEU A 1 84 ? -34.5 -23.25 -21.453 1 83.56 84 LEU A C 1
ATOM 652 O O . LEU A 1 84 ? -35.344 -24.094 -21.766 1 83.56 84 LEU A O 1
ATOM 656 N N . GLN A 1 85 ? -33.219 -23.328 -21.625 1 83.56 85 GLN A N 1
ATOM 657 C CA . GLN A 1 85 ? -32.719 -24.531 -22.297 1 83.56 85 GLN A CA 1
ATOM 658 C C . GLN A 1 85 ? -32.969 -25.781 -21.469 1 83.56 85 GLN A C 1
ATOM 660 O O . GLN A 1 85 ? -33.375 -26.828 -22 1 83.56 85 GLN A O 1
ATOM 665 N N . GLU A 1 86 ? -32.844 -25.641 -20.234 1 78.38 86 GLU A N 1
ATOM 666 C CA . GLU A 1 86 ? -33.062 -26.75 -19.328 1 78.38 86 GLU A CA 1
ATOM 667 C C . GLU A 1 86 ? -34.562 -27.125 -19.297 1 78.38 86 GLU A C 1
ATOM 669 O O . GLU A 1 86 ? -34.906 -28.312 -19.234 1 78.38 86 GLU A O 1
ATOM 674 N N . CYS A 1 87 ? -35.375 -26.125 -19.281 1 76.94 87 CYS A N 1
ATOM 675 C CA . CYS A 1 87 ? -36.844 -26.344 -19.297 1 76.94 87 CYS A CA 1
ATOM 676 C C . CYS A 1 87 ? -37.25 -27.109 -20.562 1 76.94 87 CYS A C 1
ATOM 678 O O . CYS A 1 87 ? -38.062 -28.031 -20.5 1 76.94 87 CYS A O 1
ATOM 680 N N . LYS A 1 88 ? -36.656 -26.781 -21.625 1 81.88 88 LYS A N 1
ATOM 681 C CA . LYS A 1 88 ? -36.938 -27.438 -22.891 1 81.88 88 LYS A CA 1
ATOM 682 C C . LYS A 1 88 ? -36.438 -28.875 -22.891 1 81.88 88 LYS A C 1
ATOM 684 O O . LYS A 1 88 ? -37.125 -29.781 -23.359 1 81.88 88 LYS A O 1
ATOM 689 N N . GLU A 1 89 ? -35.312 -28.984 -22.312 1 80.88 89 GLU A N 1
ATOM 690 C CA . GLU A 1 89 ? -34.719 -30.328 -22.234 1 80.88 89 GLU A CA 1
ATOM 691 C C . GLU A 1 89 ? -35.531 -31.203 -21.297 1 80.88 89 GLU A C 1
ATOM 693 O O . GLU A 1 89 ? -35.719 -32.406 -21.547 1 80.88 89 GLU A O 1
ATOM 698 N N . ALA A 1 90 ? -36.031 -30.625 -20.266 1 76.94 90 ALA A N 1
ATOM 699 C CA . ALA A 1 90 ? -36.812 -31.359 -19.297 1 76.94 90 ALA A CA 1
ATOM 700 C C . ALA A 1 90 ? -38.156 -31.781 -19.891 1 76.94 90 ALA A C 1
ATOM 702 O O . ALA A 1 90 ? -38.719 -32.812 -19.531 1 76.94 90 ALA A O 1
ATOM 703 N N . MET A 1 91 ? -38.656 -31.047 -20.703 1 77.62 91 MET A N 1
ATOM 704 C CA . MET A 1 91 ? -39.906 -31.391 -21.391 1 77.62 91 MET A CA 1
ATOM 705 C C . MET A 1 91 ? -39.719 -32.562 -22.359 1 77.62 91 MET A C 1
ATOM 707 O O . MET A 1 91 ? -40.594 -33.375 -22.531 1 77.62 91 MET A O 1
ATOM 711 N N . GLU A 1 92 ? -38.531 -32.594 -22.859 1 77.19 92 GLU A N 1
ATOM 712 C CA . GLU A 1 92 ? -38.219 -33.625 -23.844 1 77.19 92 GLU A CA 1
ATOM 713 C C . GLU A 1 92 ? -37.812 -34.938 -23.156 1 77.19 92 GLU A C 1
ATOM 715 O O . GLU A 1 92 ? -38.125 -36.031 -23.641 1 77.19 92 GLU A O 1
ATOM 720 N N . ASP A 1 93 ? -37.062 -34.781 -22.062 1 76.62 93 ASP A N 1
ATOM 721 C CA . ASP A 1 93 ? -36.562 -35.938 -21.344 1 76.62 93 ASP A CA 1
ATOM 722 C C . ASP A 1 93 ? -37.219 -36.062 -19.953 1 76.62 93 ASP A C 1
ATOM 724 O O . ASP A 1 93 ? -36.906 -35.281 -19.047 1 76.62 93 ASP A O 1
ATOM 728 N N . PRO A 1 94 ? -38.062 -36.969 -19.75 1 72.94 94 PRO A N 1
ATOM 729 C CA . PRO A 1 94 ? -38.719 -37.125 -18.453 1 72.94 94 PRO A CA 1
ATOM 730 C C . PRO A 1 94 ? -37.75 -37.469 -17.328 1 72.94 94 PRO A C 1
ATOM 732 O O . PRO A 1 94 ? -38.062 -37.25 -16.156 1 72.94 94 PRO A O 1
ATOM 735 N N . LYS A 1 95 ? -36.625 -37.938 -17.578 1 71.44 95 LYS A N 1
ATOM 736 C CA . LYS A 1 95 ? -35.656 -38.312 -16.547 1 71.44 95 LYS A CA 1
ATOM 737 C C . LYS A 1 95 ? -34.719 -37.156 -16.203 1 71.44 95 LYS A C 1
ATOM 739 O O . LYS A 1 95 ? -33.781 -37.312 -15.414 1 71.44 95 LYS A O 1
ATOM 744 N N . HIS A 1 96 ? -35.094 -36.031 -16.812 1 69.5 96 HIS A N 1
ATOM 745 C CA . HIS A 1 96 ? -34.25 -34.906 -16.547 1 69.5 96 HIS A CA 1
ATOM 746 C C . HIS A 1 96 ? -34.25 -34.531 -15.062 1 69.5 96 HIS A C 1
ATOM 748 O O . HIS A 1 96 ? -35.312 -34.5 -14.445 1 69.5 96 HIS A O 1
ATOM 754 N N . PRO A 1 97 ? -33.094 -34.406 -14.492 1 63.34 97 PRO A N 1
ATOM 755 C CA . PRO A 1 97 ? -33 -34.125 -13.055 1 63.34 97 PRO A CA 1
ATOM 756 C C . PRO A 1 97 ? -33.938 -33 -12.617 1 63.34 97 PRO A C 1
ATOM 758 O O . PRO A 1 97 ? -34.375 -33 -11.469 1 63.34 97 PRO A O 1
ATOM 761 N N . ARG A 1 98 ? -34.188 -32.125 -13.516 1 62.19 98 ARG A N 1
ATOM 762 C CA . ARG A 1 98 ? -35.094 -31.031 -13.18 1 62.19 98 ARG A CA 1
ATOM 763 C C . ARG A 1 98 ? -36.469 -31.547 -12.82 1 62.19 98 ARG A C 1
ATOM 765 O O . ARG A 1 98 ? -37.188 -30.938 -12.016 1 62.19 98 ARG A O 1
ATOM 772 N N . ASN A 1 99 ? -36.875 -32.625 -13.5 1 58.91 99 ASN A N 1
ATOM 773 C CA . ASN A 1 99 ? -38.188 -33.188 -13.281 1 58.91 99 ASN A CA 1
ATOM 774 C C . ASN A 1 99 ? -38.281 -33.969 -11.969 1 58.91 99 ASN A C 1
ATOM 776 O O . ASN A 1 99 ? -39.344 -34.219 -11.445 1 58.91 99 ASN A O 1
ATOM 780 N N . LYS A 1 100 ? -37.281 -34.688 -11.594 1 55.06 100 LYS A N 1
ATOM 781 C CA . LYS A 1 100 ? -37.312 -35.438 -10.336 1 55.06 100 LYS A CA 1
ATOM 782 C C . LYS A 1 100 ? -37.219 -34.469 -9.141 1 55.06 100 LYS A C 1
ATOM 784 O O . LYS A 1 100 ? -37.719 -34.812 -8.055 1 55.06 100 LYS A O 1
ATOM 789 N N . THR A 1 101 ? -36.281 -33.562 -9.062 1 51.09 101 THR A N 1
ATOM 790 C CA . THR A 1 101 ? -36.094 -32.688 -7.926 1 51.09 101 THR A CA 1
ATOM 791 C C . THR A 1 101 ? -37 -31.453 -8.039 1 51.09 101 THR A C 1
ATOM 793 O O . THR A 1 101 ? -37.188 -30.906 -9.125 1 51.09 101 THR A O 1
ATOM 796 N N . SER A 1 102 ? -38.062 -31.344 -7.328 1 45.38 102 SER A N 1
ATOM 797 C CA . SER A 1 102 ? -38.875 -30.125 -7.332 1 45.38 102 SER A CA 1
ATOM 798 C C . SER A 1 102 ? -38.031 -28.906 -7.672 1 45.38 102 SER A C 1
ATOM 800 O O . SER A 1 102 ? -36.938 -28.719 -7.105 1 45.38 102 SER A O 1
ATOM 802 N N . GLY A 1 103 ? -37.781 -28.516 -8.938 1 47.84 103 GLY A N 1
ATOM 803 C CA . GLY A 1 103 ? -37.156 -27.391 -9.609 1 47.84 103 GLY A CA 1
ATOM 804 C C . GLY A 1 103 ? -36.875 -26.234 -8.672 1 47.84 103 GLY A C 1
ATOM 805 O O . GLY A 1 103 ? -36.375 -25.188 -9.102 1 47.84 103 GLY A O 1
ATOM 806 N N . VAL A 1 104 ? -37.625 -26.141 -7.633 1 51.56 104 VAL A N 1
ATOM 807 C CA . VAL A 1 104 ? -37.812 -25.047 -6.684 1 51.56 104 VAL A CA 1
ATOM 808 C C . VAL A 1 104 ? -36.5 -24.797 -5.926 1 51.56 104 VAL A C 1
ATOM 810 O O . VAL A 1 104 ? -36.344 -23.766 -5.27 1 51.56 104 VAL A O 1
ATOM 813 N N . SER A 1 105 ? -35.375 -25.625 -6.18 1 63.56 105 SER A N 1
ATOM 814 C CA . SER A 1 105 ? -34.438 -25.703 -5.082 1 63.56 105 SER A CA 1
ATOM 815 C C . SER A 1 105 ? -33.156 -24.891 -5.387 1 63.56 105 SER A C 1
ATOM 817 O O . SER A 1 105 ? -32.406 -24.547 -4.48 1 63.56 105 SER A O 1
ATOM 819 N N . ARG A 1 106 ? -33.031 -24.438 -6.676 1 76.62 106 ARG A N 1
ATOM 820 C CA . ARG A 1 106 ? -31.828 -23.688 -6.973 1 76.62 106 ARG A CA 1
ATOM 821 C C . ARG A 1 106 ? -32.156 -22.219 -7.23 1 76.62 106 ARG A C 1
ATOM 823 O O . ARG A 1 106 ? -33.094 -21.906 -7.965 1 76.62 106 ARG A O 1
ATOM 830 N N . ARG A 1 107 ? -31.531 -21.359 -6.57 1 79.5 107 ARG A N 1
ATOM 831 C CA . ARG A 1 107 ? -31.688 -19.922 -6.719 1 79.5 107 ARG A CA 1
ATOM 832 C C . ARG A 1 107 ? -30.375 -19.25 -7.094 1 79.5 107 ARG A C 1
ATOM 834 O O . ARG A 1 107 ? -29.297 -19.703 -6.664 1 79.5 107 ARG A O 1
ATOM 841 N N . THR A 1 108 ? -30.5 -18.266 -8.016 1 83.12 108 THR A N 1
ATOM 842 C CA . THR A 1 108 ? -29.297 -17.531 -8.414 1 83.12 108 THR A CA 1
ATOM 843 C C . THR A 1 108 ? -29.344 -16.094 -7.898 1 83.12 108 THR A C 1
ATOM 845 O O . THR A 1 108 ? -30.281 -15.352 -8.211 1 83.12 108 THR A O 1
ATOM 848 N N . VAL A 1 109 ? -28.406 -15.773 -7.066 1 84.62 109 VAL A N 1
ATOM 849 C CA . VAL A 1 109 ? -28.312 -14.43 -6.512 1 84.62 109 VAL A CA 1
ATOM 850 C C . VAL A 1 109 ? -26.875 -13.93 -6.605 1 84.62 109 VAL A C 1
ATOM 852 O O . VAL A 1 109 ? -25.953 -14.562 -6.066 1 84.62 109 VAL A O 1
ATOM 855 N N . LYS A 1 110 ? -26.578 -12.789 -7.219 1 88.5 110 LYS A N 1
ATOM 856 C CA . LYS A 1 110 ? -25.266 -12.156 -7.328 1 88.5 110 LYS A CA 1
ATOM 857 C C . LYS A 1 110 ? -24.219 -13.156 -7.793 1 88.5 110 LYS A C 1
ATOM 859 O O . LYS A 1 110 ? -23.125 -13.227 -7.223 1 88.5 110 LYS A O 1
ATOM 864 N N . GLY A 1 111 ? -24.609 -14.031 -8.656 1 87.31 111 GLY A N 1
ATOM 865 C CA . GLY A 1 111 ? -23.688 -14.984 -9.25 1 87.31 111 GLY A CA 1
ATOM 866 C C . GLY A 1 111 ? -23.609 -16.297 -8.484 1 87.31 111 GLY A C 1
ATOM 867 O O . GLY A 1 111 ? -22.969 -17.25 -8.938 1 87.31 111 GLY A O 1
ATOM 868 N N . HIS A 1 112 ? -24.281 -16.312 -7.336 1 90.56 112 HIS A N 1
ATOM 869 C CA . HIS A 1 112 ? -24.312 -17.547 -6.562 1 90.56 112 HIS A CA 1
ATOM 870 C C . HIS A 1 112 ? -25.375 -18.5 -7.098 1 90.56 112 HIS A C 1
ATOM 872 O O . HIS A 1 112 ? -26.484 -18.094 -7.434 1 90.56 112 HIS A O 1
ATOM 878 N N . HIS A 1 113 ? -25.016 -19.719 -7.262 1 90.19 113 HIS A N 1
ATOM 879 C CA . HIS A 1 113 ? -25.969 -20.797 -7.516 1 90.19 113 HIS A CA 1
ATOM 880 C C . HIS A 1 113 ? -26.297 -21.547 -6.234 1 90.19 113 HIS A C 1
ATOM 882 O O . HIS A 1 113 ? -25.656 -22.531 -5.898 1 90.19 113 HIS A O 1
ATOM 888 N N . LEU A 1 114 ? -27.344 -21.047 -5.629 1 89.56 114 LEU A N 1
ATOM 889 C CA . LEU A 1 114 ? -27.688 -21.5 -4.285 1 89.56 114 LEU A CA 1
ATOM 890 C C . LEU A 1 114 ? -28.641 -22.688 -4.336 1 89.56 114 LEU A C 1
ATOM 892 O O . LEU A 1 114 ? -29.703 -22.625 -4.961 1 89.56 114 LEU A O 1
ATOM 896 N N . ASN A 1 115 ? -28.219 -23.75 -3.662 1 88.75 115 ASN A N 1
ATOM 897 C CA . ASN A 1 115 ? -29.047 -24.953 -3.549 1 88.75 115 ASN A CA 1
ATOM 898 C C . ASN A 1 115 ? -29.531 -25.172 -2.117 1 88.75 115 ASN A C 1
ATOM 900 O O . ASN A 1 115 ? -28.766 -25 -1.167 1 88.75 115 ASN A O 1
ATOM 904 N N . LEU A 1 116 ? -30.797 -25.453 -2.092 1 85.25 116 LEU A N 1
ATOM 905 C CA . LEU A 1 116 ? -31.344 -25.797 -0.781 1 85.25 116 LEU A CA 1
ATOM 906 C C . LEU A 1 116 ? -30.688 -27.062 -0.232 1 85.25 116 LEU A C 1
ATOM 908 O O . LEU A 1 116 ? -30.578 -28.062 -0.937 1 85.25 116 LEU A O 1
ATOM 912 N N . GLN A 1 117 ? -30.172 -26.938 0.927 1 83.69 117 GLN A N 1
ATOM 913 C CA . GLN A 1 117 ? -29.484 -28.062 1.531 1 83.69 117 GLN A CA 1
ATOM 914 C C . GLN A 1 117 ? -30.438 -28.875 2.426 1 83.69 117 GLN A C 1
ATOM 916 O O . GLN A 1 117 ? -31.344 -28.312 3.043 1 83.69 117 GLN A O 1
ATOM 921 N N . PRO A 1 118 ? -30.203 -30.188 2.293 1 76.19 118 PRO A N 1
ATOM 922 C CA . PRO A 1 118 ? -31.031 -31.016 3.172 1 76.19 118 PRO A CA 1
ATOM 923 C C . PRO A 1 118 ? -30.781 -30.75 4.652 1 76.19 118 PRO A C 1
ATOM 925 O O . PRO A 1 118 ? -29.703 -30.266 5.02 1 76.19 118 PRO A O 1
ATOM 928 N N . LEU A 1 119 ? -31.922 -30.891 5.34 1 67.69 119 LEU A N 1
ATOM 929 C CA . LEU A 1 119 ? -31.766 -30.75 6.781 1 67.69 119 LEU A CA 1
ATOM 930 C C . LEU A 1 119 ? -30.766 -31.75 7.324 1 67.69 119 LEU A C 1
ATOM 932 O O . LEU A 1 119 ? -30.75 -32.906 6.902 1 67.69 119 LEU A O 1
ATOM 936 N N . LEU A 1 120 ? -29.609 -31.203 7.727 1 61.44 120 LEU A N 1
ATOM 937 C CA . LEU A 1 120 ? -28.5 -32.031 8.188 1 61.44 120 LEU A CA 1
ATOM 938 C C . LEU A 1 120 ? -28.906 -32.875 9.398 1 61.44 120 LEU A C 1
ATOM 940 O O . LEU A 1 120 ? -29.719 -32.438 10.219 1 61.44 120 LEU A O 1
ATOM 944 N N . ARG A 1 121 ? -28.656 -34.219 9.328 1 55.59 121 ARG A N 1
ATOM 945 C CA . ARG A 1 121 ? -28.891 -35.094 10.477 1 55.59 121 ARG A CA 1
ATOM 946 C C . ARG A 1 121 ? -27.906 -34.781 11.602 1 55.59 121 ARG A C 1
ATOM 948 O O . ARG A 1 121 ? -28.234 -34.938 12.781 1 55.59 121 ARG A O 1
ATOM 955 N N . ASN A 1 122 ? -26.672 -34.406 11.188 1 56.69 122 ASN A N 1
ATOM 956 C CA . ASN A 1 122 ? -25.672 -34.188 12.227 1 56.69 122 ASN A CA 1
ATOM 957 C C . ASN A 1 122 ? -25.453 -32.688 12.508 1 56.69 122 ASN A C 1
ATOM 959 O O . ASN A 1 122 ? -25.797 -31.859 11.68 1 56.69 122 ASN A O 1
ATOM 963 N N . THR A 1 123 ? -25.078 -32.438 13.836 1 56.75 123 THR A N 1
ATOM 964 C CA . THR A 1 123 ? -24.906 -31.172 14.547 1 56.75 123 THR A CA 1
ATOM 965 C C . THR A 1 123 ? -23.844 -30.312 13.891 1 56.75 123 THR A C 1
ATOM 967 O O . THR A 1 123 ? -23.25 -29.453 14.539 1 56.75 123 THR A O 1
ATOM 970 N N . THR A 1 124 ? -23.562 -30.547 12.578 1 63.06 124 THR A N 1
ATOM 971 C CA . THR A 1 124 ? -22.516 -29.656 12.117 1 63.06 124 THR A CA 1
ATOM 972 C C . THR A 1 124 ? -23.047 -28.234 11.922 1 63.06 124 THR A C 1
ATOM 974 O O . THR A 1 124 ? -24.125 -28.047 11.352 1 63.06 124 THR A O 1
ATOM 977 N N . SER A 1 125 ? -22.531 -27.344 12.742 1 76.25 125 SER A N 1
ATOM 978 C CA . SER A 1 125 ? -22.969 -25.938 12.711 1 76.25 125 SER A CA 1
ATOM 979 C C . SER A 1 125 ? -22.094 -25.125 11.766 1 76.25 125 SER A C 1
ATOM 981 O O . SER A 1 125 ? -20.875 -25.312 11.703 1 76.25 125 SER A O 1
ATOM 983 N N . LYS A 1 126 ? -22.734 -24.625 10.672 1 85.31 126 LYS A N 1
ATOM 984 C CA . LYS A 1 126 ? -22.078 -23.656 9.789 1 85.31 126 LYS A CA 1
ATOM 985 C C . LYS A 1 126 ? -22.531 -22.234 10.102 1 85.31 126 LYS A C 1
ATOM 987 O O . LYS A 1 126 ? -23.562 -22.031 10.742 1 85.31 126 LYS A O 1
ATOM 992 N N . TYR A 1 127 ? -21.672 -21.328 9.797 1 90.5 127 TYR A N 1
ATOM 993 C CA . TYR A 1 127 ? -22.031 -19.922 9.977 1 90.5 127 TYR A CA 1
ATOM 994 C C . TYR A 1 127 ? -22.547 -19.312 8.68 1 90.5 127 TYR A C 1
ATOM 996 O O . TYR A 1 127 ? -22.016 -19.609 7.602 1 90.5 127 TYR A O 1
ATOM 1004 N N . CYS A 1 128 ? -23.562 -18.547 8.836 1 92.12 128 CYS A N 1
ATOM 1005 C CA . CYS A 1 128 ? -24.109 -17.828 7.688 1 92.12 128 CYS A CA 1
ATOM 1006 C C . CYS A 1 128 ? -23.125 -16.766 7.211 1 92.12 128 CYS A C 1
ATOM 1008 O O . CYS A 1 128 ? -22.672 -15.93 8 1 92.12 128 CYS A O 1
ATOM 1010 N N . ASP A 1 129 ? -22.859 -16.688 5.984 1 93.75 129 ASP A N 1
ATOM 1011 C CA . ASP A 1 129 ? -21.891 -15.758 5.43 1 93.75 129 ASP A CA 1
ATOM 1012 C C . ASP A 1 129 ? -22.453 -14.344 5.344 1 93.75 129 ASP A C 1
ATOM 1014 O O . ASP A 1 129 ? -21.703 -13.375 5.164 1 93.75 129 ASP A O 1
ATOM 1018 N N . HIS A 1 130 ? -23.703 -14.258 5.535 1 91 130 HIS A N 1
ATOM 1019 C CA . HIS A 1 130 ? -24.312 -12.938 5.484 1 91 130 HIS A CA 1
ATOM 1020 C C . HIS A 1 130 ? -24.469 -12.344 6.879 1 91 130 HIS A C 1
ATOM 1022 O O . HIS A 1 130 ? -23.922 -11.273 7.16 1 91 130 HIS A O 1
ATOM 1028 N N . CYS A 1 131 ? -25.156 -13.031 7.746 1 87.5 131 CYS A N 1
ATOM 1029 C CA . CYS A 1 131 ? -25.453 -12.469 9.062 1 87.5 131 CYS A CA 1
ATOM 1030 C C . CYS A 1 131 ? -24.453 -12.945 10.102 1 87.5 131 CYS A C 1
ATOM 1032 O O . CYS A 1 131 ? -24.438 -12.461 11.234 1 87.5 131 CYS A O 1
ATOM 1034 N N . THR A 1 132 ? -23.625 -13.883 9.836 1 89.31 132 THR A N 1
ATOM 1035 C CA . THR A 1 132 ? -22.578 -14.43 10.688 1 89.31 132 THR A CA 1
ATOM 1036 C C . THR A 1 132 ? -23.172 -15.258 11.82 1 89.31 132 THR A C 1
ATOM 1038 O O . THR A 1 132 ? -22.453 -15.719 12.711 1 89.31 132 THR A O 1
ATOM 1041 N N . GLY A 1 133 ? -24.438 -15.461 11.727 1 87.62 133 GLY A N 1
ATOM 1042 C CA . GLY A 1 133 ? -25.094 -16.312 12.703 1 87.62 133 GLY A CA 1
ATOM 1043 C C . GLY A 1 133 ? -24.922 -17.797 12.406 1 87.62 133 GLY A C 1
ATOM 1044 O O . GLY A 1 133 ? -24.609 -18.172 11.281 1 87.62 133 GLY A O 1
ATOM 1045 N N . THR A 1 134 ? -25.156 -18.547 13.383 1 88.12 134 THR A N 1
ATOM 1046 C CA . THR A 1 134 ? -25.062 -19.984 13.234 1 88.12 134 THR A CA 1
ATOM 1047 C C . THR A 1 134 ? -26.266 -20.531 12.469 1 88.12 134 THR A C 1
ATOM 1049 O O . THR A 1 134 ? -27.406 -20.109 12.695 1 88.12 134 THR A O 1
ATOM 1052 N N . ILE A 1 135 ? -25.953 -21.328 11.5 1 86.25 135 ILE A N 1
ATOM 1053 C CA . ILE A 1 135 ? -27 -22.031 10.781 1 86.25 135 ILE A CA 1
ATOM 1054 C C . ILE A 1 135 ? -27.297 -23.375 11.469 1 86.25 135 ILE A C 1
ATOM 1056 O O . ILE A 1 135 ? -26.453 -24.281 11.445 1 86.25 135 ILE A O 1
ATOM 1060 N N . TRP A 1 136 ? -28.375 -23.422 12.07 1 79.44 136 TRP A N 1
ATOM 1061 C CA . TRP A 1 136 ? -28.812 -24.672 12.656 1 79.44 136 TRP A CA 1
ATOM 1062 C C . TRP A 1 136 ? -29.5 -25.562 11.617 1 79.44 136 TRP A C 1
ATOM 1064 O O . TRP A 1 136 ? -30.703 -25.453 11.398 1 79.44 136 TRP A O 1
ATOM 1074 N N . GLY A 1 137 ? -28.719 -26.359 10.898 1 74.38 137 GLY A N 1
ATOM 1075 C CA . GLY A 1 137 ? -29.141 -27.125 9.742 1 74.38 137 GLY A CA 1
ATOM 1076 C C . GLY A 1 137 ? -30.234 -28.125 10.07 1 74.38 137 GLY A C 1
ATOM 1077 O O . GLY A 1 137 ? -30.938 -28.609 9.172 1 74.38 137 GLY A O 1
ATOM 1078 N N . VAL A 1 138 ? -30.484 -28.422 11.359 1 70.25 138 VAL A N 1
ATOM 1079 C CA . VAL A 1 138 ? -31.5 -29.406 11.75 1 70.25 138 VAL A CA 1
ATOM 1080 C C . VAL A 1 138 ? -32.875 -28.75 11.742 1 70.25 138 VAL A C 1
ATOM 1082 O O . VAL A 1 138 ? -33.875 -29.391 11.445 1 70.25 138 VAL A O 1
ATOM 1085 N N . VAL A 1 139 ? -32.875 -27.5 11.906 1 68.56 139 VAL A N 1
ATOM 1086 C CA . VAL A 1 139 ? -34.188 -26.875 12.102 1 68.56 139 VAL A CA 1
ATOM 1087 C C . VAL A 1 139 ? -34.375 -25.766 11.078 1 68.56 139 VAL A C 1
ATOM 1089 O O . VAL A 1 139 ? -35.5 -25.328 10.836 1 68.56 139 VAL A O 1
ATOM 1092 N N . GLN A 1 140 ? -33.312 -25.312 10.477 1 74.62 140 GLN A N 1
ATOM 1093 C CA . GLN A 1 140 ? -33.406 -24.141 9.609 1 74.62 140 GLN A CA 1
ATOM 1094 C C . GLN A 1 140 ? -33.031 -24.484 8.172 1 74.62 140 GLN A C 1
ATOM 1096 O O . GLN A 1 140 ? -32.094 -25.25 7.934 1 74.62 140 GLN A O 1
ATOM 1101 N N . ALA A 1 141 ? -33.875 -24 7.293 1 81.94 141 ALA A N 1
ATOM 1102 C CA . ALA A 1 141 ? -33.531 -24.125 5.883 1 81.94 141 ALA A CA 1
ATOM 1103 C C . ALA A 1 141 ? -32.344 -23.234 5.52 1 81.94 141 ALA A C 1
ATOM 1105 O O . ALA A 1 141 ? -32.25 -22.109 5.996 1 81.94 141 ALA A O 1
ATOM 1106 N N . TRP A 1 142 ? -31.422 -23.812 4.871 1 84.75 142 TRP A N 1
ATOM 1107 C CA . TRP A 1 142 ? -30.25 -23.031 4.484 1 84.75 142 TRP A CA 1
ATOM 1108 C C . TRP A 1 142 ? -29.781 -23.406 3.08 1 84.75 142 TRP A C 1
ATOM 1110 O O . TRP A 1 142 ? -30.203 -24.422 2.531 1 84.75 142 TRP A O 1
ATOM 1120 N N . PHE A 1 143 ? -29.094 -22.469 2.453 1 89.12 143 PHE A N 1
ATOM 1121 C CA . PHE A 1 143 ? -28.641 -22.594 1.074 1 89.12 143 PHE A CA 1
ATOM 1122 C C . PHE A 1 143 ? -27.125 -22.547 0.998 1 89.12 143 PHE A C 1
ATOM 1124 O O . PHE A 1 143 ? -26.484 -21.922 1.837 1 89.12 143 PHE A O 1
ATOM 1131 N N . GLU A 1 144 ? -26.578 -23.203 0.095 1 92.69 144 GLU A N 1
ATOM 1132 C CA . GLU A 1 144 ? -25.141 -23.172 -0.168 1 92.69 144 GLU A CA 1
ATOM 1133 C C . GLU A 1 144 ? -24.859 -23.031 -1.66 1 92.69 144 GLU A C 1
ATOM 1135 O O . GLU A 1 144 ? -25.516 -23.672 -2.488 1 92.69 144 GLU A O 1
ATOM 1140 N N . CYS A 1 145 ? -24 -22.141 -1.98 1 94.06 145 CYS A N 1
ATOM 1141 C CA . CYS A 1 145 ? -23.594 -21.984 -3.371 1 94.06 145 CYS A CA 1
ATOM 1142 C C . CYS A 1 145 ? -22.75 -23.156 -3.842 1 94.06 145 CYS A C 1
ATOM 1144 O O . CYS A 1 145 ? -21.828 -23.578 -3.156 1 94.06 145 CYS A O 1
ATOM 1146 N N . GLU A 1 146 ? -23 -23.641 -4.953 1 93.12 146 GLU A N 1
ATOM 1147 C CA . GLU A 1 146 ? -22.297 -24.812 -5.492 1 93.12 146 GLU A CA 1
ATOM 1148 C C . GLU A 1 146 ? -20.906 -24.438 -5.988 1 93.12 146 GLU A C 1
ATOM 1150 O O . GLU A 1 146 ? -20 -25.266 -5.988 1 93.12 146 GLU A O 1
ATOM 1155 N N . ASP A 1 147 ? -20.75 -23.188 -6.316 1 93.31 147 ASP A N 1
ATOM 1156 C CA . ASP A 1 147 ? -19.516 -22.766 -6.969 1 93.31 147 ASP A CA 1
ATOM 1157 C C . ASP A 1 147 ? -18.484 -22.297 -5.945 1 93.31 147 ASP A C 1
ATOM 1159 O O . ASP A 1 147 ? -17.297 -22.609 -6.062 1 93.31 147 ASP A O 1
ATOM 1163 N N . CYS A 1 148 ? -18.891 -21.578 -4.926 1 94.44 148 CYS A N 1
ATOM 1164 C CA . CYS A 1 148 ? -17.906 -20.953 -4.039 1 94.44 148 CYS A CA 1
ATOM 1165 C C . CYS A 1 148 ? -18.109 -21.422 -2.6 1 94.44 148 CYS A C 1
ATOM 1167 O O . CYS A 1 148 ? -17.281 -21.125 -1.729 1 94.44 148 CYS A O 1
ATOM 1169 N N . GLY A 1 149 ? -19.188 -22.047 -2.27 1 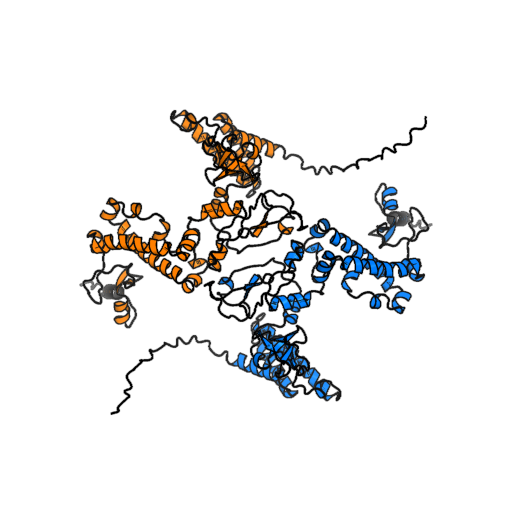93 149 GLY A N 1
ATOM 1170 C CA . GLY A 1 149 ? -19.422 -22.578 -0.935 1 93 149 GLY A CA 1
ATOM 1171 C C . GLY A 1 149 ? -20.062 -21.562 0 1 93 149 GLY A C 1
ATOM 1172 O O . GLY A 1 149 ? -20.156 -21.797 1.207 1 93 149 GLY A O 1
ATOM 1173 N N . TYR A 1 150 ? -20.469 -20.422 -0.517 1 94.88 150 TYR A N 1
ATOM 1174 C CA . TYR A 1 150 ? -21.203 -19.422 0.263 1 94.88 150 TYR A CA 1
ATOM 1175 C C . TYR A 1 150 ? -22.453 -20.016 0.883 1 94.88 150 TYR A C 1
ATOM 1177 O O . TYR A 1 150 ? -23.25 -20.656 0.191 1 94.88 150 TYR A O 1
ATOM 1185 N N . SER A 1 151 ? -22.609 -19.875 2.232 1 93.06 151 SER A N 1
ATOM 1186 C CA . SER A 1 151 ? -23.75 -20.438 2.951 1 93.06 151 SER A CA 1
ATOM 1187 C C . SER A 1 151 ? -24.562 -19.344 3.621 1 93.06 151 SER A C 1
ATOM 1189 O O . SER A 1 151 ? -24.016 -18.375 4.145 1 93.06 151 SER A O 1
ATOM 1191 N N . CYS A 1 152 ? -25.891 -19.516 3.523 1 92.19 152 CYS A N 1
ATOM 1192 C CA . CYS A 1 152 ? -26.719 -18.5 4.168 1 92.19 152 CYS A CA 1
ATOM 1193 C C . CYS A 1 152 ? -28.062 -19.078 4.586 1 92.19 152 CYS A C 1
ATOM 1195 O O . CYS A 1 152 ? -28.453 -20.141 4.113 1 92.19 152 CYS A O 1
ATOM 1197 N N . HIS A 1 153 ? -28.656 -18.422 5.559 1 86.69 153 HIS A N 1
ATOM 1198 C CA . HIS A 1 153 ? -30.031 -18.719 5.934 1 86.69 153 HIS A CA 1
ATOM 1199 C C . HIS A 1 153 ? -30.984 -18.453 4.773 1 86.69 153 HIS A C 1
ATOM 1201 O O . HIS A 1 153 ? -30.688 -17.641 3.887 1 86.69 153 HIS A O 1
ATOM 1207 N N . HIS A 1 154 ? -32.062 -19.141 4.863 1 84.56 154 HIS A N 1
ATOM 1208 C CA . HIS A 1 154 ? -33.094 -18.828 3.893 1 84.56 154 HIS A CA 1
ATOM 1209 C C . HIS A 1 154 ? -33.531 -17.375 3.988 1 84.56 154 HIS A C 1
ATOM 1211 O O . HIS A 1 154 ? -33.656 -16.688 2.969 1 84.56 154 HIS A O 1
ATOM 1217 N N . LYS A 1 155 ? -33.625 -16.906 5.109 1 82.62 155 LYS A N 1
ATOM 1218 C CA . LYS A 1 155 ? -34.094 -15.531 5.336 1 82.62 155 LYS A CA 1
ATOM 1219 C C . LYS A 1 155 ? -33.031 -14.516 4.875 1 82.62 155 LYS A C 1
ATOM 1221 O O . LYS A 1 155 ? -33.375 -13.375 4.551 1 82.62 155 LYS A O 1
ATOM 1226 N N . CYS A 1 156 ? -31.828 -14.945 4.867 1 88.69 156 CYS A N 1
ATOM 1227 C CA . CYS A 1 156 ? -30.719 -14.039 4.551 1 88.69 156 CYS A CA 1
ATOM 1228 C C . CYS A 1 156 ? -30.469 -13.992 3.049 1 88.69 156 CYS A C 1
ATOM 1230 O O . CYS A 1 156 ? -29.734 -13.125 2.566 1 88.69 156 CYS A O 1
ATOM 1232 N N . MET A 1 157 ? -31.047 -14.781 2.27 1 86.44 157 MET A N 1
ATOM 1233 C CA . MET A 1 157 ? -30.75 -14.953 0.851 1 86.44 157 MET A CA 1
ATOM 1234 C C . MET A 1 157 ? -31.016 -13.672 0.075 1 86.44 157 MET A C 1
ATOM 1236 O O . MET A 1 157 ? -30.234 -13.273 -0.778 1 86.44 157 MET A O 1
ATOM 1240 N N . ALA A 1 158 ? -32.125 -13.008 0.435 1 81.06 158 ALA A N 1
ATOM 1241 C CA . ALA A 1 158 ? -32.562 -11.82 -0.297 1 81.06 158 ALA A CA 1
ATOM 1242 C C . ALA A 1 158 ? -31.625 -10.641 -0.026 1 81.06 158 ALA A C 1
ATOM 1244 O O . ALA A 1 158 ? -31.578 -9.68 -0.799 1 81.06 158 ALA A O 1
ATOM 1245 N N . SER A 1 159 ? -30.844 -10.766 0.994 1 88.56 159 SER A N 1
ATOM 1246 C CA . SER A 1 159 ? -30.016 -9.633 1.413 1 88.56 159 SER A CA 1
ATOM 1247 C C . SER A 1 159 ? -28.547 -9.875 1.114 1 88.56 159 SER A C 1
ATOM 1249 O O . SER A 1 159 ? -27.672 -9.172 1.627 1 88.56 159 SER A O 1
ATOM 1251 N N . ILE A 1 160 ? -28.297 -10.82 0.336 1 91.25 160 ILE A N 1
ATOM 1252 C CA . ILE A 1 160 ? -26.906 -11.148 0.018 1 91.25 160 ILE A CA 1
ATOM 1253 C C . ILE A 1 160 ? -26.25 -9.977 -0.703 1 91.25 160 ILE A C 1
ATOM 1255 O O . ILE A 1 160 ? -26.812 -9.43 -1.654 1 91.25 160 ILE A O 1
ATOM 1259 N N . VAL A 1 161 ? -25.031 -9.594 -0.211 1 91.5 161 VAL A N 1
ATOM 1260 C CA . VAL A 1 161 ? -24.297 -8.461 -0.789 1 91.5 161 VAL A CA 1
ATOM 1261 C C . VAL A 1 161 ? -23.047 -8.961 -1.496 1 91.5 161 VAL A C 1
ATOM 1263 O O . VAL A 1 161 ? -22.688 -8.461 -2.562 1 91.5 161 VAL A O 1
ATOM 1266 N N . ARG A 1 162 ? -22.469 -10.008 -1.024 1 94.5 162 ARG A N 1
ATOM 1267 C CA . ARG A 1 162 ? -21.203 -10.516 -1.54 1 94.5 162 ARG A CA 1
ATOM 1268 C C . ARG A 1 162 ? -21.391 -11.195 -2.889 1 94.5 162 ARG A C 1
ATOM 1270 O O . ARG A 1 162 ? -22.266 -12.047 -3.041 1 94.5 162 ARG A O 1
ATOM 1277 N N . GLU A 1 163 ? -20.578 -10.82 -3.807 1 93.44 163 GLU A N 1
ATOM 1278 C CA . GLU A 1 163 ? -20.578 -11.492 -5.102 1 93.44 163 GLU A CA 1
ATOM 1279 C C . GLU A 1 163 ? -19.922 -12.867 -5.012 1 93.44 163 GLU A C 1
ATOM 1281 O O . GLU A 1 163 ? -19.016 -13.078 -4.207 1 93.44 163 GLU A O 1
ATOM 1286 N N . CYS A 1 164 ? -20.422 -13.773 -5.797 1 94.25 164 CYS A N 1
ATOM 1287 C CA . CYS A 1 164 ? -19.844 -15.117 -5.82 1 94.25 164 CYS A CA 1
ATOM 1288 C C . CYS A 1 164 ? -18.344 -15.07 -6.102 1 94.25 164 CYS A C 1
ATOM 1290 O O . CYS A 1 164 ? -17.922 -14.477 -7.098 1 94.25 164 CYS A O 1
ATOM 1292 N N . ALA A 1 165 ? -17.594 -15.672 -5.25 1 96.31 165 ALA A N 1
ATOM 1293 C CA . ALA A 1 165 ? -16.141 -15.648 -5.383 1 96.31 165 ALA A CA 1
ATOM 1294 C C . ALA A 1 165 ? -15.695 -16.297 -6.688 1 96.31 165 ALA A C 1
ATOM 1296 O O . ALA A 1 165 ? -14.688 -15.906 -7.277 1 96.31 165 ALA A O 1
ATOM 1297 N N . HIS A 1 166 ? -16.406 -17.281 -7.117 1 95.38 166 HIS A N 1
ATOM 1298 C CA . HIS A 1 166 ? -16.094 -17.953 -8.375 1 95.38 166 HIS A CA 1
ATOM 1299 C C . HIS A 1 166 ? -16.172 -16.984 -9.547 1 95.38 166 HIS A C 1
ATOM 1301 O O . HIS A 1 166 ? -15.281 -16.984 -10.414 1 95.38 166 HIS A O 1
ATOM 1307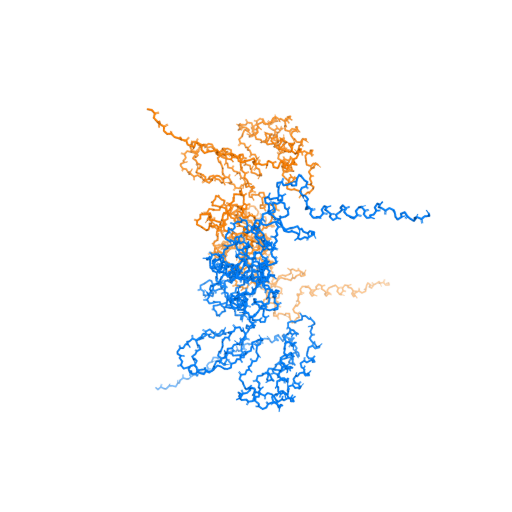 N N . VAL A 1 167 ? -17.188 -16.25 -9.562 1 92 167 VAL A N 1
ATOM 1308 C CA . VAL A 1 167 ? -17.359 -15.258 -10.617 1 92 167 VAL A CA 1
ATOM 1309 C C . VAL A 1 167 ? -16.234 -14.227 -10.547 1 92 167 VAL A C 1
ATOM 1311 O O . VAL A 1 167 ? -15.609 -13.914 -11.57 1 92 167 VAL A O 1
ATOM 1314 N N . VAL A 1 168 ? -15.898 -13.789 -9.367 1 93.94 168 VAL A N 1
ATOM 1315 C CA . VAL A 1 168 ? -14.898 -12.75 -9.164 1 93.94 168 VAL A CA 1
ATOM 1316 C C . VAL A 1 168 ? -13.531 -13.25 -9.641 1 93.94 168 VAL A C 1
ATOM 1318 O O . VAL A 1 168 ? -12.836 -12.562 -10.391 1 93.94 168 VAL A O 1
ATOM 1321 N N . VAL A 1 169 ? -13.18 -14.43 -9.242 1 95.5 169 VAL A N 1
ATOM 1322 C CA . VAL A 1 169 ? -11.875 -15 -9.539 1 95.5 169 VAL A CA 1
ATOM 1323 C C . VAL A 1 169 ? -11.758 -15.266 -11.039 1 95.5 169 VAL A C 1
ATOM 1325 O O . VAL A 1 169 ? -10.719 -14.992 -11.648 1 95.5 169 VAL A O 1
ATOM 1328 N N . THR A 1 170 ? -12.789 -15.758 -11.625 1 91.94 170 THR A N 1
ATOM 1329 C CA . THR A 1 170 ? -12.766 -16.094 -13.047 1 91.94 170 THR A CA 1
ATOM 1330 C C . THR A 1 170 ? -12.688 -14.828 -13.898 1 91.94 170 THR A C 1
ATOM 1332 O O . THR A 1 170 ? -11.977 -14.789 -14.898 1 91.94 170 THR A O 1
ATOM 1335 N N . GLU A 1 171 ? -13.391 -13.867 -13.531 1 90.81 171 GLU A N 1
ATOM 1336 C CA . GLU A 1 171 ? -13.383 -12.617 -14.281 1 90.81 171 GLU A CA 1
ATOM 1337 C C . GLU A 1 171 ? -12.039 -11.898 -14.148 1 90.81 171 GLU A C 1
ATOM 1339 O O . GLU A 1 171 ? -11.523 -11.359 -15.125 1 90.81 171 GLU A O 1
ATOM 1344 N N . ARG A 1 172 ? -11.492 -11.875 -13.031 1 91.69 172 ARG A N 1
ATOM 1345 C CA . ARG A 1 172 ? -10.211 -11.219 -12.805 1 91.69 172 ARG A CA 1
ATOM 1346 C C . ARG A 1 172 ? -9.07 -11.992 -13.461 1 91.69 172 ARG A C 1
ATOM 1348 O O . ARG A 1 172 ? -8.188 -11.398 -14.078 1 91.69 172 ARG A O 1
ATOM 1355 N N . GLY A 1 173 ? -9.023 -13.297 -13.234 1 93.44 173 GLY A N 1
ATOM 1356 C CA . GLY A 1 173 ? -8.07 -14.18 -13.891 1 93.44 173 GLY A CA 1
ATOM 1357 C C . GLY A 1 173 ? -6.691 -14.141 -13.258 1 93.44 173 GLY A C 1
ATOM 1358 O O . GLY A 1 173 ? -5.762 -14.781 -13.75 1 93.44 173 GLY A O 1
ATOM 1359 N N . THR A 1 174 ? -6.477 -13.25 -12.242 1 95.69 174 THR A N 1
ATOM 1360 C CA . THR A 1 174 ? -5.188 -13.148 -11.562 1 95.69 174 THR A CA 1
ATOM 1361 C C . THR A 1 174 ? -5.375 -12.75 -10.102 1 95.69 174 THR A C 1
ATOM 1363 O O . THR A 1 174 ? -6.492 -12.461 -9.672 1 95.69 174 THR A O 1
ATOM 1366 N N . TYR A 1 175 ? -4.328 -12.875 -9.336 1 97.81 175 TYR A N 1
ATOM 1367 C CA . TYR A 1 175 ? -4.348 -12.438 -7.945 1 97.81 175 TYR A CA 1
ATOM 1368 C C . TYR A 1 175 ? -4.117 -10.938 -7.84 1 97.81 175 TYR A C 1
ATOM 1370 O O . TYR A 1 175 ? -3.691 -10.297 -8.805 1 97.81 175 TYR A O 1
ATOM 1378 N N . GLU A 1 176 ? -4.477 -10.406 -6.691 1 96.56 176 GLU A N 1
ATOM 1379 C CA . GLU A 1 176 ? -3.973 -9.094 -6.309 1 96.56 176 GLU A CA 1
ATOM 1380 C C . GLU A 1 176 ? -2.484 -9.148 -5.973 1 96.56 176 GLU A C 1
ATOM 1382 O O . GLU A 1 176 ? -2.092 -9.734 -4.965 1 96.56 176 GLU A O 1
ATOM 1387 N N . LEU A 1 177 ? -1.672 -8.492 -6.785 1 96.94 177 LEU A N 1
ATOM 1388 C CA . LEU A 1 177 ? -0.234 -8.688 -6.633 1 96.94 177 LEU A CA 1
ATOM 1389 C C . LEU A 1 177 ? 0.421 -7.441 -6.043 1 96.94 177 LEU A C 1
ATOM 1391 O O . LEU A 1 177 ? 1.641 -7.281 -6.121 1 96.94 177 LEU A O 1
ATOM 1395 N N . GLN A 1 178 ? -0.326 -6.512 -5.484 1 96.94 178 GLN A N 1
ATOM 1396 C CA . GLN A 1 178 ? 0.205 -5.488 -4.59 1 96.94 178 GLN A CA 1
ATOM 1397 C C . GLN A 1 178 ? 0.103 -5.93 -3.133 1 96.94 178 GLN A C 1
ATOM 1399 O O . GLN A 1 178 ? -0.94 -6.426 -2.699 1 96.94 178 GLN A O 1
ATOM 1404 N N . ILE A 1 179 ? 1.158 -5.777 -2.504 1 97.62 179 ILE A N 1
ATOM 1405 C CA . ILE A 1 179 ? 1.148 -6.211 -1.112 1 97.62 179 ILE A CA 1
ATOM 1406 C C . ILE A 1 179 ? 0.318 -5.242 -0.275 1 97.62 179 ILE A C 1
ATOM 1408 O O . ILE A 1 179 ? 0.744 -4.117 -0.015 1 97.62 179 ILE A O 1
ATOM 1412 N N . CYS A 1 180 ? -0.81 -5.641 0.15 1 97.12 180 CYS A N 1
ATOM 1413 C CA . CYS A 1 180 ? -1.712 -4.898 1.025 1 97.12 180 CYS A CA 1
ATOM 1414 C C . CYS A 1 180 ? -1.849 -3.451 0.57 1 97.12 180 CYS A C 1
ATOM 1416 O O . CYS A 1 180 ? -1.37 -2.537 1.243 1 97.12 180 CYS A O 1
ATOM 1418 N N . PRO A 1 181 ? -2.484 -3.234 -0.519 1 97.19 181 PRO A N 1
ATOM 1419 C CA . PRO A 1 181 ? -2.689 -1.873 -1.019 1 97.19 181 PRO A CA 1
ATOM 1420 C C . PRO A 1 181 ? -3.672 -1.074 -0.165 1 97.19 181 PRO A C 1
ATOM 1422 O O . PRO A 1 181 ? -4.793 -0.801 -0.6 1 97.19 181 PRO A O 1
ATOM 1425 N N . GLU A 1 182 ? -3.197 -0.643 0.927 1 96.88 182 GLU A N 1
ATOM 1426 C CA . GLU A 1 182 ? -4.035 0.044 1.905 1 96.88 182 GLU A CA 1
ATOM 1427 C C . GLU A 1 182 ? -4.312 1.483 1.482 1 96.88 182 GLU A C 1
ATOM 1429 O O . GLU A 1 182 ? -3.381 2.273 1.306 1 96.88 182 GLU A O 1
ATOM 1434 N N . ASN A 1 183 ? -5.578 1.841 1.355 1 94.38 183 ASN A N 1
ATOM 1435 C CA . ASN A 1 183 ? -5.949 3.188 0.934 1 94.38 183 ASN A CA 1
ATOM 1436 C C . ASN A 1 183 ? -6.516 4 2.094 1 94.38 183 ASN A C 1
ATOM 1438 O O . ASN A 1 183 ? -6.605 5.227 2.012 1 94.38 183 ASN A O 1
ATOM 1442 N N . GLY A 1 184 ? -6.887 3.289 3.154 1 95.44 184 GLY A N 1
ATOM 1443 C CA . GLY A 1 184 ? -7.398 3.998 4.316 1 95.44 184 GLY A CA 1
ATOM 1444 C C . GLY A 1 184 ? -8.914 3.986 4.398 1 95.44 184 GLY A C 1
ATOM 1445 O O . GLY A 1 184 ? -9.594 3.686 3.412 1 95.44 184 GLY A O 1
ATOM 1446 N N . LEU A 1 185 ? -9.469 4.414 5.508 1 96.5 185 LEU A N 1
ATOM 1447 C CA . LEU A 1 185 ? -10.906 4.43 5.754 1 96.5 185 LEU A CA 1
ATOM 1448 C C . LEU A 1 185 ? -11.586 5.535 4.949 1 96.5 185 LEU A C 1
ATOM 1450 O O . LEU A 1 185 ? -12.734 5.387 4.527 1 96.5 185 LEU A O 1
ATOM 1454 N N . SER A 1 186 ? -10.891 6.562 4.727 1 96.31 186 SER A N 1
ATOM 1455 C CA . SER A 1 186 ? -11.445 7.684 3.979 1 96.31 186 SER A CA 1
ATOM 1456 C C . SER A 1 186 ? -11.812 7.277 2.553 1 96.31 186 SER A C 1
ATOM 1458 O O . SER A 1 186 ? -12.797 7.766 1.993 1 96.31 186 SER A O 1
ATOM 1460 N N . TYR A 1 187 ? -11.039 6.461 1.985 1 97.19 187 TYR A N 1
ATOM 1461 C CA . TYR A 1 187 ? -11.266 5.98 0.626 1 97.19 187 TYR A CA 1
ATOM 1462 C C . TYR A 1 187 ? -12.625 5.312 0.504 1 97.19 187 TYR A C 1
ATOM 1464 O O . TYR A 1 187 ? -13.289 5.426 -0.531 1 97.19 187 TYR A O 1
ATOM 1472 N N . GLN A 1 188 ? -13.062 4.688 1.542 1 97.25 188 GLN A N 1
ATOM 1473 C CA . GLN A 1 188 ? -14.344 3.99 1.568 1 97.25 188 GLN A CA 1
ATOM 1474 C C . GLN A 1 188 ? -15.359 4.742 2.422 1 97.25 188 GLN A C 1
ATOM 1476 O O . GLN A 1 188 ? -16.281 4.137 2.98 1 97.25 188 GLN A O 1
ATOM 1481 N N . LYS A 1 189 ? -15.133 5.996 2.584 1 96.44 189 LYS A N 1
ATOM 1482 C CA . LYS A 1 189 ? -16.047 6.91 3.256 1 96.44 189 LYS A CA 1
ATOM 1483 C C . LYS A 1 189 ? -16.391 6.418 4.66 1 96.44 189 LYS A C 1
ATOM 1485 O O . LYS A 1 189 ? -17.516 6.562 5.121 1 96.44 189 LYS A O 1
ATOM 1490 N N . TYR A 1 190 ? -15.484 5.688 5.23 1 95.75 190 TYR A N 1
ATOM 1491 C CA . TYR A 1 190 ? -15.555 5.207 6.605 1 95.75 190 TYR A CA 1
ATOM 1492 C C . TYR A 1 190 ? -16.672 4.184 6.766 1 95.75 190 TYR A C 1
ATOM 1494 O O . TYR A 1 190 ? -17.359 4.152 7.793 1 95.75 190 TYR A O 1
ATOM 1502 N N . MET A 1 191 ? -16.859 3.475 5.672 1 96.75 191 MET A N 1
ATOM 1503 C CA . MET A 1 191 ? -17.828 2.379 5.652 1 96.75 191 MET A CA 1
ATOM 1504 C C . MET A 1 191 ? -17.141 1.053 5.348 1 96.75 191 MET A C 1
ATOM 1506 O O . MET A 1 191 ? -16.062 1.031 4.758 1 96.75 191 MET A O 1
ATOM 1510 N N . CYS A 1 192 ? -17.797 -0.046 5.785 1 96.75 192 CYS A N 1
ATOM 1511 C CA . CYS A 1 192 ? -17.297 -1.373 5.453 1 96.75 192 CYS A CA 1
ATOM 1512 C C . CYS A 1 192 ? -17.219 -1.566 3.941 1 96.75 192 CYS A C 1
ATOM 1514 O O . CYS A 1 192 ? -18.125 -1.155 3.217 1 96.75 192 CYS A O 1
ATOM 1516 N N . ALA A 1 193 ? -16.172 -2.166 3.508 1 97.69 193 ALA A N 1
ATOM 1517 C CA . ALA A 1 193 ? -15.961 -2.293 2.068 1 97.69 193 ALA A CA 1
ATOM 1518 C C . ALA A 1 193 ? -16.984 -3.238 1.445 1 97.69 193 ALA A C 1
ATOM 1520 O O . ALA A 1 193 ? -17.281 -3.139 0.253 1 97.69 193 ALA A O 1
ATOM 1521 N N . GLU A 1 194 ? -17.578 -4.102 2.254 1 96 194 GLU A N 1
ATOM 1522 C CA . GLU A 1 194 ? -18.5 -5.09 1.706 1 96 194 GLU A CA 1
ATOM 1523 C C . GLU A 1 194 ? -19.953 -4.727 2.014 1 96 194 GLU A C 1
ATOM 1525 O O . GLU A 1 194 ? -20.734 -4.457 1.104 1 96 194 GLU A O 1
ATOM 1530 N N . CYS A 1 195 ? -20.344 -4.617 3.258 1 93.06 195 CYS A N 1
ATOM 1531 C CA . CYS A 1 195 ? -21.75 -4.465 3.627 1 93.06 195 CYS A CA 1
ATOM 1532 C C . CYS A 1 195 ? -22.109 -2.992 3.789 1 93.06 195 CYS A C 1
ATOM 1534 O O . CYS A 1 195 ? -23.281 -2.656 3.982 1 93.06 195 CYS A O 1
ATOM 1536 N N . LYS A 1 196 ? -21.156 -2.055 3.863 1 95.44 196 LYS A N 1
ATOM 1537 C CA . LYS A 1 196 ? -21.328 -0.605 3.895 1 95.44 196 LYS A CA 1
ATOM 1538 C C . LYS A 1 196 ? -21.844 -0.141 5.254 1 95.44 196 LYS A C 1
ATOM 1540 O O . LYS A 1 196 ? -22.359 0.971 5.383 1 95.44 196 LYS A O 1
ATOM 1545 N N . THR A 1 197 ? -21.703 -1.04 6.203 1 92.94 197 THR A N 1
ATOM 1546 C CA . THR A 1 197 ? -21.969 -0.596 7.566 1 92.94 197 THR A CA 1
ATOM 1547 C C . THR A 1 197 ? -20.938 0.448 8 1 92.94 197 THR A C 1
ATOM 1549 O O . THR A 1 197 ? -19.75 0.312 7.723 1 92.94 197 THR A O 1
ATOM 1552 N N . PRO A 1 198 ? -21.375 1.498 8.703 1 93.19 198 PRO A N 1
ATOM 1553 C CA . PRO A 1 198 ? -20.438 2.527 9.156 1 93.19 198 PRO A CA 1
ATOM 1554 C C . PRO A 1 198 ? -19.375 1.982 10.109 1 93.19 198 PRO A C 1
ATOM 1556 O O . PRO A 1 198 ? -19.672 1.132 10.945 1 93.19 198 PRO A O 1
ATOM 1559 N N . LEU A 1 199 ? -18.172 2.43 9.797 1 93.81 199 LEU A N 1
ATOM 1560 C CA . LEU A 1 199 ? -17.047 2.096 10.664 1 93.81 199 LEU A CA 1
ATOM 1561 C C . LEU A 1 199 ? -16.641 3.295 11.508 1 93.81 199 LEU A C 1
ATOM 1563 O O . LEU A 1 199 ? -15.953 4.199 11.023 1 93.81 199 LEU A O 1
ATOM 1567 N N . PRO A 1 200 ? -16.953 3.27 12.711 1 88.38 200 PRO A N 1
ATOM 1568 C CA . PRO A 1 200 ? -16.641 4.422 13.555 1 88.38 200 PRO A CA 1
ATOM 1569 C C . PRO A 1 200 ? -15.133 4.574 13.805 1 88.38 200 PRO A C 1
ATOM 1571 O O . PRO A 1 200 ? -14.406 3.58 13.828 1 88.38 200 PRO A O 1
ATOM 1574 N N . LEU A 1 201 ? -14.648 5.801 13.938 1 86.38 201 LEU A N 1
ATOM 1575 C CA . LEU A 1 201 ? -13.242 6.098 14.164 1 86.38 201 LEU A CA 1
ATOM 1576 C C . LEU A 1 201 ? -12.875 5.918 15.633 1 86.38 201 LEU A C 1
ATOM 1578 O O . LEU A 1 201 ? -11.703 5.691 15.961 1 86.38 201 LEU A O 1
ATOM 1582 N N . ASP A 1 202 ? -13.859 6.043 16.484 1 72.94 202 ASP A N 1
ATOM 1583 C CA . ASP A 1 202 ? -13.562 5.926 17.906 1 72.94 202 ASP A CA 1
ATOM 1584 C C . ASP A 1 202 ? -13.203 4.488 18.281 1 72.94 202 ASP A C 1
ATOM 1586 O O . ASP A 1 202 ? -13.945 3.557 17.969 1 72.94 202 ASP A O 1
ATOM 1590 N N . ARG A 1 203 ? -11.891 4.203 18.453 1 59.28 203 ARG A N 1
ATOM 1591 C CA . ARG A 1 203 ? -11.258 2.904 18.641 1 59.28 203 ARG A CA 1
ATOM 1592 C C . ARG A 1 203 ? -11.984 2.092 19.703 1 59.28 203 ARG A C 1
ATOM 1594 O O . ARG A 1 203 ? -11.938 0.859 19.688 1 59.28 203 ARG A O 1
ATOM 1601 N N . GLU A 1 204 ? -12.68 2.76 20.672 1 57.5 204 GLU A N 1
ATOM 1602 C CA . GLU A 1 204 ? -13.195 1.939 21.766 1 57.5 204 GLU A CA 1
ATOM 1603 C C . GLU A 1 204 ? -14.188 0.899 21.25 1 57.5 204 GLU A C 1
ATOM 1605 O O . GLU A 1 204 ? -14.273 -0.203 21.797 1 57.5 204 GLU A O 1
ATOM 1610 N N . TRP A 1 205 ? -14.961 1.237 20.25 1 53.19 205 TRP A N 1
ATOM 1611 C CA . TRP A 1 205 ? -16.031 0.304 19.922 1 53.19 205 TRP A CA 1
ATOM 1612 C C . TRP A 1 205 ? -15.758 -0.391 18.594 1 53.19 205 TRP A C 1
ATOM 1614 O O . TRP A 1 205 ? -16.047 -1.58 18.438 1 53.19 205 TRP A O 1
ATOM 1624 N N . SER A 1 206 ? -15.805 0.327 17.438 1 57.91 206 SER A N 1
ATOM 1625 C CA . SER A 1 206 ? -15.93 -0.282 16.109 1 57.91 206 SER A CA 1
ATOM 1626 C C . SER A 1 206 ? -14.57 -0.621 15.523 1 57.91 206 SER A C 1
ATOM 1628 O O . SER A 1 206 ? -13.695 0.245 15.43 1 57.91 206 SER A O 1
ATOM 1630 N N . GLU A 1 207 ? -14.219 -1.967 15.539 1 80.12 207 GLU A N 1
ATOM 1631 C CA . GLU A 1 207 ? -12.906 -2.443 15.125 1 80.12 207 GLU A CA 1
ATOM 1632 C C . GLU A 1 207 ? -12.828 -2.631 13.609 1 80.12 207 GLU A C 1
ATOM 1634 O O . GLU A 1 207 ? -13.461 -3.539 13.062 1 80.12 207 GLU A O 1
ATOM 1639 N N . ALA A 1 208 ? -12.586 -1.523 12.82 1 92.69 208 ALA A N 1
ATOM 1640 C CA . A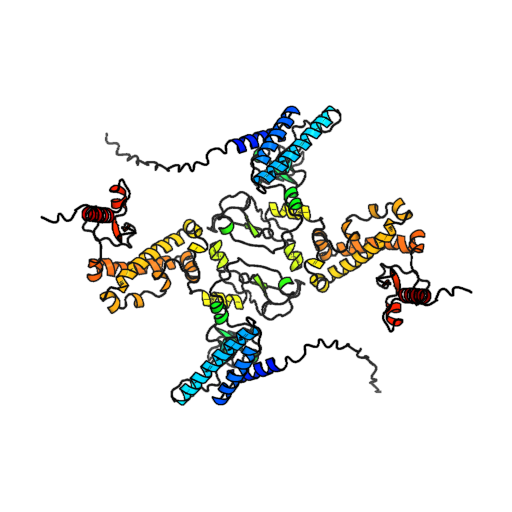LA A 1 208 ? -12.242 -1.711 11.414 1 92.69 208 ALA A CA 1
ATOM 1641 C C . ALA A 1 208 ? -11.062 -2.668 11.258 1 92.69 208 ALA A C 1
ATOM 1643 O O . ALA A 1 208 ? -10.031 -2.506 11.914 1 92.69 208 ALA A O 1
ATOM 1644 N N . ARG A 1 209 ? -11.383 -3.717 10.555 1 96 209 ARG A N 1
ATOM 1645 C CA . ARG A 1 209 ? -10.336 -4.711 10.344 1 96 209 ARG A CA 1
ATOM 1646 C C . ARG A 1 209 ? -9.766 -4.613 8.93 1 96 209 ARG A C 1
ATOM 1648 O O . ARG A 1 209 ? -10.516 -4.555 7.957 1 96 209 ARG A O 1
ATOM 1655 N N . LEU A 1 210 ? -8.492 -4.562 8.898 1 97.06 210 LEU A N 1
ATOM 1656 C CA . LEU A 1 210 ? -7.809 -4.445 7.613 1 97.06 210 LEU A CA 1
ATOM 1657 C C . LEU A 1 210 ? -7.613 -5.816 6.973 1 97.06 210 LEU A C 1
ATOM 1659 O O . LEU A 1 210 ? -7.172 -6.758 7.637 1 97.06 210 LEU A O 1
ATOM 1663 N N . CYS A 1 211 ? -8.047 -5.984 5.715 1 98.56 211 CYS A N 1
ATOM 1664 C CA . CYS A 1 211 ? -7.766 -7.18 4.926 1 98.56 211 CYS A CA 1
ATOM 1665 C C . CYS A 1 211 ? -6.426 -7.059 4.215 1 98.56 211 CYS A C 1
ATOM 1667 O O . CYS A 1 211 ? -6.242 -6.18 3.371 1 98.56 211 CYS A O 1
ATOM 1669 N N . ASP A 1 212 ? -5.57 -7.945 4.422 1 98.5 212 ASP A N 1
ATOM 1670 C CA . ASP A 1 212 ? -4.215 -7.855 3.885 1 98.5 212 ASP A CA 1
ATOM 1671 C C . ASP A 1 212 ? -4.207 -8.094 2.377 1 98.5 212 ASP A C 1
ATOM 1673 O O . ASP A 1 212 ? -3.328 -7.602 1.67 1 98.5 212 ASP A O 1
ATOM 1677 N N . TYR A 1 213 ? -5.168 -8.75 1.883 1 98.56 213 TYR A N 1
ATOM 1678 C CA . TYR A 1 213 ? -5.215 -9.094 0.467 1 98.56 213 TYR A CA 1
ATOM 1679 C C . TYR A 1 213 ? -5.75 -7.934 -0.361 1 98.56 213 TYR A C 1
ATOM 1681 O O . TYR A 1 213 ? -5.121 -7.512 -1.333 1 98.56 213 TYR A O 1
ATOM 1689 N N . SER A 1 214 ? -6.871 -7.402 0.055 1 98 214 SER A N 1
ATOM 1690 C CA . SER A 1 214 ? -7.516 -6.348 -0.719 1 98 214 SER A CA 1
ATOM 1691 C C . SER A 1 214 ? -7 -4.973 -0.314 1 98 214 SER A C 1
ATOM 1693 O O . SER A 1 214 ? -7.078 -4.02 -1.093 1 98 214 SER A O 1
ATOM 1695 N N . GLY A 1 215 ? -6.539 -4.855 0.947 1 98.25 215 GLY A N 1
ATOM 1696 C CA . GLY A 1 215 ? -6.105 -3.568 1.468 1 98.25 215 GLY A CA 1
ATOM 1697 C C . GLY A 1 215 ? -7.258 -2.705 1.953 1 98.25 215 GLY A C 1
ATOM 1698 O O . GLY A 1 215 ? -7.062 -1.532 2.281 1 98.25 215 GLY A O 1
ATOM 1699 N N . LEU A 1 216 ? -8.43 -3.287 2.027 1 98.38 216 LEU A N 1
ATOM 1700 C CA . LEU A 1 216 ? -9.602 -2.525 2.441 1 98.38 216 LEU A CA 1
ATOM 1701 C C . LEU A 1 216 ? -9.992 -2.865 3.877 1 98.38 216 LEU A C 1
ATOM 1703 O O . LEU A 1 216 ? -9.5 -3.842 4.445 1 98.38 216 LEU A O 1
ATOM 1707 N N . TYR A 1 217 ? -10.844 -1.993 4.43 1 97.62 217 TYR A N 1
ATOM 1708 C CA . TYR A 1 217 ? -11.289 -2.166 5.809 1 97.62 217 TYR A CA 1
ATOM 1709 C C . TYR A 1 217 ? -12.695 -2.748 5.855 1 97.62 217 TYR A C 1
ATOM 1711 O O . TYR A 1 217 ? -13.539 -2.414 5.02 1 97.62 217 TYR A O 1
ATOM 1719 N N . TYR A 1 218 ? -12.906 -3.627 6.859 1 96.75 218 TYR A N 1
ATOM 1720 C CA . TYR A 1 218 ? -14.18 -4.332 6.98 1 96.75 218 TYR A CA 1
ATOM 1721 C C . TYR A 1 218 ? -14.672 -4.32 8.422 1 96.75 218 TYR A C 1
ATOM 1723 O O . TYR A 1 218 ? -13.883 -4.102 9.352 1 96.75 218 TYR A O 1
ATOM 1731 N N . CYS A 1 219 ? -15.992 -4.488 8.539 1 94.44 219 CYS A N 1
ATOM 1732 C CA . CYS A 1 219 ? -16.562 -4.676 9.867 1 94.44 219 CYS A CA 1
ATOM 1733 C C . CYS A 1 219 ? -16.344 -6.098 10.359 1 94.44 219 CYS A C 1
ATOM 1735 O O . CYS A 1 219 ? -15.828 -6.941 9.625 1 94.44 219 CYS A O 1
ATOM 1737 N N . SER A 1 220 ? -16.75 -6.383 11.531 1 91.94 220 SER A N 1
ATOM 1738 C CA . SER A 1 220 ? -16.5 -7.676 12.164 1 91.94 220 SER A CA 1
ATOM 1739 C C . SER A 1 220 ? -17.375 -8.766 11.547 1 91.94 220 SER A C 1
ATOM 1741 O O . SER A 1 220 ? -17.062 -9.953 11.641 1 91.94 220 SER A O 1
ATOM 1743 N N . ALA A 1 221 ? -18.422 -8.391 10.859 1 91.5 221 ALA A N 1
ATOM 1744 C CA . ALA A 1 221 ? -19.297 -9.359 10.219 1 91.5 221 ALA A CA 1
ATOM 1745 C C . ALA A 1 221 ? -18.719 -9.828 8.883 1 91.5 221 ALA A C 1
ATOM 1747 O O . ALA A 1 221 ? -18.953 -10.961 8.453 1 91.5 221 ALA A O 1
ATOM 1748 N N . CYS A 1 222 ? -17.938 -8.93 8.297 1 95 222 CYS A N 1
ATOM 1749 C CA . CYS A 1 222 ? -17.406 -9.234 6.973 1 95 222 CYS A CA 1
ATOM 1750 C C . CYS A 1 222 ? -15.953 -9.711 7.059 1 95 222 CYS A C 1
ATOM 1752 O O . CYS A 1 222 ? -15.422 -10.25 6.09 1 95 222 CYS A O 1
ATOM 1754 N N . HIS A 1 223 ? -15.375 -9.5 8.164 1 96.5 223 HIS A N 1
ATOM 1755 C CA . HIS A 1 223 ? -14.016 -9.914 8.469 1 96.5 223 HIS A CA 1
ATOM 1756 C C . HIS A 1 223 ? -13.938 -10.586 9.836 1 96.5 223 HIS A C 1
ATOM 1758 O O . HIS A 1 223 ? -13.914 -9.914 10.867 1 96.5 223 HIS A O 1
ATOM 1764 N N . TRP A 1 224 ? -13.719 -11.898 9.836 1 93.94 224 TRP A N 1
ATOM 1765 C CA . TRP A 1 224 ? -13.852 -12.688 11.055 1 93.94 224 TRP A CA 1
ATOM 1766 C C . TRP A 1 224 ? -12.492 -12.891 11.719 1 93.94 224 TRP A C 1
ATOM 1768 O O . TRP A 1 224 ? -12.375 -13.625 12.695 1 93.94 224 TRP A O 1
ATOM 1778 N N . GLY A 1 225 ? -11.461 -12.266 11.125 1 94.56 225 GLY A N 1
ATOM 1779 C CA . GLY A 1 225 ? -10.125 -12.516 11.625 1 94.56 225 GLY A CA 1
ATOM 1780 C C . GLY A 1 225 ? -9.5 -13.781 11.07 1 94.56 225 GLY A C 1
ATOM 1781 O O . GLY A 1 225 ? -8.508 -14.281 11.602 1 94.56 225 GLY A O 1
ATOM 1782 N N . SER A 1 226 ? -10.055 -14.289 10.016 1 96 226 SER A N 1
ATOM 1783 C CA . SER A 1 226 ? -9.531 -15.477 9.359 1 96 226 SER A CA 1
ATOM 1784 C C . SER A 1 226 ? -8.164 -15.203 8.727 1 96 226 SER A C 1
ATOM 1786 O O . SER A 1 226 ? -7.875 -14.078 8.328 1 96 226 SER A O 1
ATOM 1788 N N . LEU A 1 227 ? -7.371 -16.219 8.672 1 98.5 227 LEU A N 1
ATOM 1789 C CA . LEU A 1 227 ? -6.004 -16.078 8.18 1 98.5 227 LEU A CA 1
ATOM 1790 C C . LEU A 1 227 ? -5.824 -16.812 6.855 1 98.5 227 LEU A C 1
ATOM 1792 O O . LEU A 1 227 ? -6.434 -17.859 6.629 1 98.5 227 LEU A O 1
ATOM 1796 N N . ALA A 1 228 ? -5.027 -16.234 5.969 1 98.56 228 ALA A N 1
ATOM 1797 C CA . ALA A 1 228 ? -4.691 -16.859 4.695 1 98.56 228 ALA A CA 1
ATOM 1798 C C . ALA A 1 228 ? -3.303 -16.438 4.227 1 98.56 228 ALA A C 1
ATOM 1800 O O . ALA A 1 228 ? -2.809 -15.375 4.602 1 98.56 228 ALA A O 1
ATOM 1801 N N . VAL A 1 229 ? -2.682 -17.359 3.479 1 98.5 229 VAL A N 1
ATOM 1802 C CA . VAL A 1 229 ? -1.438 -17 2.807 1 98.5 229 VAL A CA 1
ATOM 1803 C C . VAL A 1 229 ? -1.729 -16.047 1.652 1 98.5 229 VAL A C 1
ATOM 1805 O O . VAL A 1 229 ? -2.58 -16.328 0.806 1 98.5 229 VAL A O 1
ATOM 1808 N N . VAL A 1 230 ? -1.029 -14.945 1.672 1 98.5 230 VAL A N 1
ATOM 1809 C CA . VAL A 1 230 ? -1.295 -13.906 0.685 1 98.5 230 VAL A CA 1
ATOM 1810 C C . VAL A 1 230 ? -0.344 -14.062 -0.5 1 98.5 230 VAL A C 1
ATOM 1812 O O . VAL A 1 230 ? 0.876 -14 -0.337 1 98.5 230 VAL A O 1
ATOM 1815 N N . PRO A 1 231 ? -0.865 -14.203 -1.715 1 98.44 231 PRO A N 1
ATOM 1816 C CA . PRO A 1 231 ? -0.039 -14.516 -2.885 1 98.44 231 PRO A CA 1
ATOM 1817 C C . PRO A 1 231 ? 1.048 -13.469 -3.133 1 98.44 231 PRO A C 1
ATOM 1819 O O . PRO A 1 231 ? 2.203 -13.82 -3.379 1 98.44 231 PRO A O 1
ATOM 1822 N N . ALA A 1 232 ? 0.733 -12.219 -3.037 1 98.44 232 ALA A N 1
ATOM 1823 C CA . ALA A 1 232 ? 1.699 -11.156 -3.312 1 98.44 232 ALA A CA 1
ATOM 1824 C C . ALA A 1 232 ? 2.9 -11.258 -2.377 1 98.44 232 ALA A C 1
ATOM 1826 O O . ALA A 1 232 ? 4.043 -11.047 -2.797 1 98.44 232 ALA A O 1
ATOM 1827 N N . ARG A 1 233 ? 2.613 -11.555 -1.128 1 97.44 233 ARG A N 1
ATOM 1828 C CA . ARG A 1 233 ? 3.684 -11.68 -0.143 1 97.44 233 ARG A CA 1
ATOM 1829 C C . ARG A 1 233 ? 4.578 -12.875 -0.448 1 97.44 233 ARG A C 1
ATOM 1831 O O . ARG A 1 233 ? 5.789 -12.828 -0.22 1 97.44 233 ARG A O 1
ATOM 1838 N N . VAL A 1 234 ? 3.998 -13.914 -0.954 1 97.56 234 VAL A N 1
ATOM 1839 C CA . VAL A 1 234 ? 4.777 -15.094 -1.329 1 97.56 234 VAL A CA 1
ATOM 1840 C C . VAL A 1 234 ? 5.656 -14.766 -2.533 1 97.56 234 VAL A C 1
ATOM 1842 O O . VAL A 1 234 ? 6.859 -15.031 -2.52 1 97.56 234 VAL A O 1
ATOM 1845 N N . VAL A 1 235 ? 5.09 -14.133 -3.49 1 97.81 235 VAL A N 1
ATOM 1846 C CA . VAL A 1 235 ? 5.754 -13.875 -4.766 1 97.81 235 VAL A CA 1
ATOM 1847 C C . VAL A 1 235 ? 6.918 -12.914 -4.562 1 97.81 235 VAL A C 1
ATOM 1849 O O . VAL A 1 235 ? 8 -13.109 -5.113 1 97.81 235 VAL A O 1
ATOM 1852 N N . TYR A 1 236 ? 6.727 -11.93 -3.732 1 97.19 236 TYR A N 1
ATOM 1853 C CA . TYR A 1 236 ? 7.719 -10.859 -3.686 1 97.19 236 TYR A CA 1
ATOM 1854 C C . TYR A 1 236 ? 8.633 -11.016 -2.48 1 97.19 236 TYR A C 1
ATOM 1856 O O . TYR A 1 236 ? 9.781 -10.555 -2.496 1 97.19 236 TYR A O 1
ATOM 1864 N N . ASN A 1 237 ? 8.172 -11.703 -1.448 1 95.12 237 ASN A N 1
ATOM 1865 C CA . ASN A 1 237 ? 8.938 -11.797 -0.212 1 95.12 237 ASN A CA 1
ATOM 1866 C C . ASN A 1 237 ? 9.195 -13.25 0.182 1 95.12 237 ASN A C 1
ATOM 1868 O O . ASN A 1 237 ? 9.906 -13.516 1.151 1 95.12 237 ASN A O 1
ATOM 1872 N N . TRP A 1 238 ? 8.648 -14.242 -0.546 1 96 238 TRP A N 1
ATOM 1873 C CA . TRP A 1 238 ? 8.656 -15.641 -0.141 1 96 238 TRP A CA 1
ATOM 1874 C C . TRP A 1 238 ? 8.188 -15.797 1.303 1 96 238 TRP A C 1
ATOM 1876 O O . TRP A 1 238 ? 8.797 -16.531 2.086 1 96 238 TRP A O 1
ATOM 1886 N N . ASP A 1 239 ? 7.227 -14.945 1.624 1 94.69 239 ASP A N 1
ATOM 1887 C CA . ASP A 1 239 ? 6.598 -14.969 2.941 1 94.69 239 ASP A CA 1
ATOM 1888 C C . ASP A 1 239 ? 5.312 -15.797 2.924 1 94.69 239 ASP A C 1
ATOM 1890 O O . ASP A 1 239 ? 4.293 -15.352 2.393 1 94.69 239 ASP A O 1
ATOM 1894 N N . LEU A 1 240 ? 5.328 -16.938 3.545 1 96.25 240 LEU A N 1
ATOM 1895 C CA . LEU A 1 240 ? 4.188 -17.844 3.521 1 96.25 240 LEU A CA 1
ATOM 1896 C C . LEU A 1 240 ? 3.416 -17.781 4.836 1 96.25 240 LEU A C 1
ATOM 1898 O O . LEU A 1 240 ? 2.588 -18.656 5.117 1 96.25 240 LEU A O 1
ATOM 1902 N N . THR A 1 241 ? 3.684 -16.688 5.574 1 94.94 241 THR A N 1
ATOM 1903 C CA . THR A 1 241 ? 2.936 -16.484 6.809 1 94.94 241 THR A CA 1
ATOM 1904 C C . THR A 1 241 ? 1.496 -16.078 6.504 1 94.94 241 THR A C 1
ATOM 1906 O O . THR A 1 241 ? 1.25 -15.266 5.605 1 94.94 241 THR A O 1
ATOM 1909 N N . PRO A 1 242 ? 0.566 -16.688 7.184 1 98.12 242 PRO A N 1
ATOM 1910 C CA . PRO A 1 242 ? -0.821 -16.266 6.973 1 98.12 242 PRO A CA 1
ATOM 1911 C C . PRO A 1 242 ? -1.125 -14.906 7.582 1 98.12 242 PRO A C 1
ATOM 1913 O O . PRO A 1 242 ? -0.58 -14.562 8.633 1 98.12 242 PRO A O 1
ATOM 1916 N N . TYR A 1 243 ? -1.882 -14.117 6.934 1 98.44 243 TYR A N 1
ATOM 1917 C CA . TYR A 1 243 ? -2.305 -12.797 7.383 1 98.44 243 TYR A CA 1
ATOM 1918 C C . TYR A 1 243 ? -3.824 -12.703 7.461 1 98.44 243 TYR A C 1
ATOM 1920 O O . TYR A 1 243 ? -4.531 -13.469 6.809 1 98.44 243 TYR A O 1
ATOM 1928 N N . PRO A 1 244 ? -4.367 -11.812 8.258 1 98.38 244 PRO A N 1
ATOM 1929 C CA . PRO A 1 244 ? -5.82 -11.648 8.336 1 98.38 244 PRO A CA 1
ATOM 1930 C C . PRO A 1 244 ? -6.426 -11.117 7.035 1 98.38 244 PRO A C 1
ATOM 1932 O O . PRO A 1 244 ? -5.91 -10.156 6.461 1 98.38 244 PRO A O 1
ATOM 1935 N N . VAL A 1 245 ? -7.457 -11.797 6.625 1 98.69 245 VAL A N 1
ATOM 1936 C CA . VAL A 1 245 ? -8.141 -11.383 5.402 1 98.69 245 VAL A CA 1
ATOM 1937 C C . VAL A 1 245 ? -9.648 -11.414 5.621 1 98.69 245 VAL A C 1
ATOM 1939 O O . VAL A 1 245 ? -10.141 -12.078 6.543 1 98.69 245 VAL A O 1
ATOM 1942 N N . SER A 1 246 ? -10.336 -10.648 4.836 1 97.81 246 SER A N 1
ATOM 1943 C CA . SER A 1 246 ? -11.797 -10.664 4.898 1 97.81 246 SER A CA 1
ATOM 1944 C C . SER A 1 246 ? -12.359 -12.008 4.441 1 97.81 246 SER A C 1
ATOM 1946 O O . SER A 1 246 ? -11.656 -12.805 3.822 1 97.81 246 SER A O 1
ATOM 1948 N N . GLN A 1 247 ? -13.617 -12.234 4.766 1 96.62 247 GLN A N 1
ATOM 1949 C CA . GLN A 1 247 ? -14.242 -13.484 4.355 1 96.62 247 GLN A CA 1
ATOM 1950 C C . GLN A 1 247 ? -14.336 -13.586 2.838 1 96.62 247 GLN A C 1
ATOM 1952 O O . GLN A 1 247 ? -14.164 -14.664 2.268 1 96.62 247 GLN A O 1
ATOM 1957 N N . ALA A 1 248 ? -14.617 -12.523 2.193 1 97.06 248 ALA A N 1
ATOM 1958 C CA . ALA A 1 248 ? -14.664 -12.5 0.734 1 97.06 248 ALA A CA 1
ATOM 1959 C C . ALA A 1 248 ? -13.312 -12.875 0.135 1 97.06 248 ALA A C 1
ATOM 1961 O O . ALA A 1 248 ? -13.234 -13.727 -0.754 1 97.06 248 ALA A O 1
ATOM 1962 N N . SER A 1 249 ? -12.258 -12.242 0.646 1 98.19 249 SER A N 1
ATOM 1963 C CA . SER A 1 249 ? -10.906 -12.508 0.157 1 98.19 249 SER A CA 1
ATOM 1964 C C . SER A 1 249 ? -10.492 -13.945 0.449 1 98.19 249 SER A C 1
ATOM 1966 O O . SER A 1 249 ? -9.828 -14.586 -0.371 1 98.19 249 SER A O 1
ATOM 1968 N N . LEU A 1 250 ? -10.875 -14.414 1.593 1 97.81 250 LEU A N 1
ATOM 1969 C CA . LEU A 1 250 ? -10.562 -15.797 1.949 1 97.81 250 LEU A CA 1
ATOM 1970 C C . LEU A 1 250 ? -11.164 -16.766 0.938 1 97.81 250 LEU A C 1
ATOM 1972 O O . LEU A 1 250 ? -10.484 -17.688 0.478 1 97.81 250 LEU A O 1
ATOM 1976 N N . GLN A 1 251 ? -12.414 -16.562 0.58 1 96.56 251 GLN A N 1
ATOM 1977 C CA . GLN A 1 251 ? -13.078 -17.422 -0.384 1 96.56 251 GLN A CA 1
ATOM 1978 C C . GLN A 1 251 ? -12.398 -17.359 -1.748 1 96.56 251 GLN A C 1
ATOM 1980 O O . GLN A 1 251 ? -12.219 -18.375 -2.41 1 96.56 251 GLN A O 1
ATOM 1985 N N . GLU A 1 252 ? -12.031 -16.172 -2.115 1 97.75 252 GLU A N 1
ATOM 1986 C CA . GLU A 1 252 ? -11.336 -16 -3.389 1 97.75 252 GLU A CA 1
ATOM 1987 C C . GLU A 1 252 ? -10.008 -16.766 -3.402 1 97.75 252 GLU A C 1
ATOM 1989 O O . GLU A 1 252 ? -9.703 -17.469 -4.367 1 97.75 252 GLU A O 1
ATOM 1994 N N . ILE A 1 253 ? -9.266 -16.594 -2.346 1 98.38 253 ILE A N 1
ATOM 1995 C CA . ILE A 1 253 ? -7.949 -17.203 -2.26 1 98.38 253 ILE A CA 1
ATOM 1996 C C . ILE A 1 253 ? -8.094 -18.719 -2.223 1 98.38 253 ILE A C 1
ATOM 1998 O O . ILE A 1 253 ? -7.367 -19.438 -2.918 1 98.38 253 ILE A O 1
ATOM 2002 N N . CYS A 1 254 ? -9.047 -19.203 -1.499 1 97.19 254 CYS A N 1
ATOM 2003 C CA . CYS A 1 254 ? -9.258 -20.641 -1.371 1 97.19 254 CYS A CA 1
ATOM 2004 C C . CYS A 1 254 ? -9.656 -21.25 -2.709 1 97.19 254 CYS A C 1
ATOM 2006 O O . CYS A 1 254 ? -9.164 -22.328 -3.074 1 97.19 254 CYS A O 1
ATOM 2008 N N . LEU A 1 255 ? -10.477 -20.578 -3.43 1 96.69 255 LEU A N 1
ATOM 2009 C CA . LEU A 1 255 ? -10.961 -21.094 -4.707 1 96.69 255 LEU A CA 1
ATOM 2010 C C . LEU A 1 255 ? -9.844 -21.125 -5.742 1 96.69 255 LEU A C 1
ATOM 2012 O O . LEU A 1 255 ? -9.836 -21.969 -6.633 1 96.69 255 LEU A O 1
ATOM 2016 N N . SER A 1 256 ? -8.906 -20.234 -5.625 1 97.31 256 SER A N 1
ATOM 2017 C CA . SER A 1 256 ? -7.871 -20.109 -6.645 1 97.31 256 SER A CA 1
ATOM 2018 C C . SER A 1 256 ? -6.566 -20.766 -6.191 1 97.31 256 SER A C 1
ATOM 2020 O O . SER A 1 256 ? -5.578 -20.75 -6.922 1 97.31 256 SER A O 1
ATOM 2022 N N . THR A 1 257 ? -6.539 -21.375 -5.09 1 97.69 257 THR A N 1
ATOM 2023 C CA . THR A 1 257 ? -5.324 -21.875 -4.457 1 97.69 257 THR A CA 1
ATOM 2024 C C . THR A 1 257 ? -4.648 -22.922 -5.336 1 97.69 257 THR A C 1
ATOM 2026 O O . THR A 1 257 ? -3.418 -22.984 -5.402 1 97.69 257 THR A O 1
ATOM 2029 N N . ASN A 1 258 ? -5.418 -23.734 -6.035 1 97 258 ASN A N 1
ATOM 2030 C CA . ASN A 1 258 ? -4.863 -24.844 -6.824 1 97 258 ASN A CA 1
ATOM 2031 C C . ASN A 1 258 ? -4.805 -24.484 -8.305 1 97 258 ASN A C 1
ATOM 2033 O O . ASN A 1 258 ? -4.371 -25.297 -9.125 1 97 258 ASN A O 1
ATOM 2037 N N . ARG A 1 259 ? -5.195 -23.297 -8.648 1 96.69 259 ARG A N 1
ATOM 2038 C CA . ARG A 1 259 ? -5.133 -22.859 -10.039 1 96.69 259 ARG A CA 1
ATOM 2039 C C . ARG A 1 259 ? -3.766 -22.266 -10.359 1 96.69 259 ARG A C 1
ATOM 2041 O O . ARG A 1 259 ? -3.238 -21.453 -9.586 1 96.69 259 ARG A O 1
ATOM 2048 N N . PRO A 1 260 ? -3.18 -22.734 -11.469 1 97.31 260 PRO A N 1
ATOM 2049 C CA . PRO A 1 260 ? -1.881 -22.172 -11.844 1 97.31 260 PRO A CA 1
ATOM 2050 C C . PRO A 1 260 ? -1.992 -20.75 -12.414 1 97.31 260 PRO A C 1
ATOM 2052 O O . PRO A 1 260 ? -2.008 -20.578 -13.633 1 97.31 260 PRO A O 1
ATOM 2055 N N . LEU A 1 261 ? -1.928 -19.781 -11.523 1 97.38 261 LEU A N 1
ATOM 2056 C CA . LEU A 1 261 ? -2.168 -18.406 -11.938 1 97.38 261 LEU A CA 1
ATOM 2057 C C . LEU A 1 261 ? -0.896 -17.578 -11.82 1 97.38 261 LEU A C 1
ATOM 2059 O O . LEU A 1 261 ? -0.893 -16.391 -12.148 1 97.38 261 LEU A O 1
ATOM 2063 N N . LEU A 1 262 ? 0.223 -18.188 -11.398 1 97.88 262 LEU A N 1
ATOM 2064 C CA . LEU A 1 262 ? 1.42 -17.406 -11.094 1 97.88 262 LEU A CA 1
ATOM 2065 C C . LEU A 1 262 ? 2.562 -17.781 -12.031 1 97.88 262 LEU A C 1
ATOM 2067 O O . LEU A 1 262 ? 3.027 -18.922 -12.039 1 97.88 262 LEU A O 1
ATOM 2071 N N . ASN A 1 263 ? 2.914 -16.859 -12.844 1 97.62 263 ASN A N 1
ATOM 2072 C CA . ASN A 1 263 ? 4.141 -16.969 -13.625 1 97.62 263 ASN A CA 1
ATOM 2073 C C . ASN A 1 263 ? 5.336 -16.391 -12.883 1 97.62 263 ASN A C 1
ATOM 2075 O O . ASN A 1 263 ? 5.656 -15.211 -13.039 1 97.62 263 ASN A O 1
ATOM 2079 N N . LEU A 1 264 ? 5.988 -17.203 -12.102 1 96.5 264 LEU A N 1
ATOM 2080 C CA . LEU A 1 264 ? 6.988 -16.734 -11.148 1 96.5 264 LEU A CA 1
ATOM 2081 C C . LEU A 1 264 ? 8.219 -16.203 -11.867 1 96.5 264 LEU A C 1
ATOM 2083 O O . LEU A 1 264 ? 8.836 -15.234 -11.414 1 96.5 264 LEU A O 1
ATOM 2087 N N . GLU A 1 265 ? 8.547 -16.797 -12.984 1 95.5 265 GLU A N 1
ATOM 2088 C CA . GLU A 1 265 ? 9.719 -16.344 -13.727 1 95.5 265 GLU A CA 1
ATOM 2089 C C . GLU A 1 265 ? 9.531 -14.93 -14.258 1 95.5 265 GLU A C 1
ATOM 2091 O O . GLU A 1 265 ? 10.492 -14.156 -14.32 1 95.5 265 GLU A O 1
ATOM 2096 N N . LYS A 1 266 ? 8.383 -14.672 -14.641 1 96.69 266 LYS A N 1
ATOM 2097 C CA . LYS A 1 266 ? 8.07 -13.328 -15.133 1 96.69 266 LYS A CA 1
ATOM 2098 C C . LYS A 1 266 ? 7.898 -12.352 -13.977 1 96.69 266 LYS A C 1
ATOM 2100 O O . LYS A 1 266 ? 8.375 -11.211 -14.047 1 96.69 266 LYS A O 1
ATOM 2105 N N . LEU A 1 267 ? 7.281 -12.758 -12.898 1 97.19 267 LEU A N 1
ATOM 2106 C CA . LEU A 1 267 ? 6.945 -11.891 -11.773 1 97.19 267 LEU A CA 1
ATOM 2107 C C . LEU A 1 267 ? 8.188 -11.586 -10.938 1 97.19 267 LEU A C 1
ATOM 2109 O O . LEU A 1 267 ? 8.375 -10.453 -10.5 1 97.19 267 LEU A O 1
ATOM 2113 N N . ASN A 1 268 ? 8.969 -12.578 -10.688 1 96.94 268 ASN A N 1
ATOM 2114 C CA . ASN A 1 268 ? 10.133 -12.43 -9.836 1 96.94 268 ASN A CA 1
ATOM 2115 C C . ASN A 1 268 ? 11.18 -13.508 -10.109 1 96.94 268 ASN A C 1
ATOM 2117 O O . ASN A 1 268 ? 11.312 -14.461 -9.344 1 96.94 268 ASN A O 1
ATOM 2121 N N . PRO A 1 269 ? 11.992 -13.32 -11.062 1 96.56 269 PRO A N 1
ATOM 2122 C CA . PRO A 1 269 ? 12.984 -14.336 -11.438 1 96.56 269 PRO A CA 1
ATOM 2123 C C . PRO A 1 269 ? 14.055 -14.531 -10.359 1 96.56 269 PRO A C 1
ATOM 2125 O O . PRO A 1 269 ? 14.609 -15.625 -10.234 1 96.56 269 PRO A O 1
ATOM 2128 N N . LYS A 1 270 ? 14.305 -13.555 -9.578 1 96 270 LYS A N 1
ATOM 2129 C CA . LYS A 1 270 ? 15.359 -13.617 -8.57 1 96 270 LYS A CA 1
ATOM 2130 C C . LYS A 1 270 ? 15.031 -14.633 -7.48 1 96 270 LYS A C 1
ATOM 2132 O O . LYS A 1 270 ? 15.922 -15.109 -6.773 1 96 270 LYS A O 1
ATOM 2137 N N . LEU A 1 271 ? 13.828 -14.93 -7.379 1 95.44 271 LEU A N 1
ATOM 2138 C CA . LEU A 1 271 ? 13.383 -15.867 -6.355 1 95.44 271 LEU A CA 1
ATOM 2139 C C . LEU A 1 271 ? 14.016 -17.234 -6.57 1 95.44 271 LEU A C 1
ATOM 2141 O O . LEU A 1 271 ? 14.352 -17.922 -5.605 1 95.44 271 LEU A O 1
ATOM 2145 N N . PHE A 1 272 ? 14.242 -17.609 -7.809 1 96.12 272 PHE A N 1
ATOM 2146 C CA . PHE A 1 272 ? 14.789 -18.922 -8.141 1 96.12 272 PHE A CA 1
ATOM 2147 C C . PHE A 1 272 ? 16.25 -19.016 -7.723 1 96.12 272 PHE A C 1
ATOM 2149 O O . PHE A 1 272 ? 16.766 -20.109 -7.465 1 96.12 272 PHE A O 1
ATOM 2156 N N . THR A 1 273 ? 16.844 -17.875 -7.629 1 94.62 273 THR A N 1
ATOM 2157 C CA . THR A 1 273 ? 18.25 -17.844 -7.203 1 94.62 273 THR A CA 1
ATOM 2158 C C . THR A 1 273 ? 18.344 -17.844 -5.68 1 94.62 273 THR A C 1
ATOM 2160 O O . THR A 1 273 ? 19.297 -18.391 -5.113 1 94.62 273 THR A O 1
ATOM 2163 N N . LEU A 1 274 ? 17.406 -17.312 -5.078 1 93.94 274 LEU A N 1
ATOM 2164 C CA . LEU A 1 274 ? 17.469 -17.109 -3.635 1 93.94 274 LEU A CA 1
ATOM 2165 C C . LEU A 1 274 ? 16.891 -18.297 -2.891 1 93.94 274 LEU A C 1
ATOM 2167 O O . LEU A 1 274 ? 17.312 -18.609 -1.77 1 93.94 274 LEU A O 1
ATOM 2171 N N . VAL A 1 275 ? 15.922 -18.938 -3.494 1 94.62 275 VAL A N 1
ATOM 2172 C CA . VAL A 1 275 ? 15.258 -20.078 -2.867 1 94.62 275 VAL A CA 1
ATOM 2173 C C . VAL A 1 275 ? 15.703 -21.359 -3.543 1 94.62 275 VAL A C 1
ATOM 2175 O O . VAL A 1 275 ? 15.242 -21.688 -4.641 1 94.62 275 VAL A O 1
ATOM 2178 N N . ILE A 1 276 ? 16.438 -22.109 -2.848 1 94.94 276 ILE A N 1
ATOM 2179 C CA . ILE A 1 276 ? 17.062 -23.312 -3.396 1 94.94 276 ILE A CA 1
ATOM 2180 C C . ILE A 1 276 ? 15.977 -24.328 -3.777 1 94.94 276 ILE A C 1
ATOM 2182 O O . ILE A 1 276 ? 16.031 -24.922 -4.859 1 94.94 276 ILE A O 1
ATOM 2186 N N . GLU A 1 277 ? 15.039 -24.484 -2.904 1 96.25 277 GLU A N 1
ATOM 2187 C CA . GLU A 1 277 ? 13.977 -25.453 -3.145 1 96.25 277 GLU A CA 1
ATOM 2188 C C . GLU A 1 277 ? 13.203 -25.141 -4.422 1 96.25 277 GLU A C 1
ATOM 2190 O O . GLU A 1 277 ? 12.805 -26.031 -5.156 1 96.25 277 GLU A O 1
ATOM 2195 N N . LEU A 1 278 ? 13.008 -23.906 -4.605 1 97 278 LEU A N 1
ATOM 2196 C CA . LEU A 1 278 ? 12.266 -23.484 -5.781 1 97 278 LEU A CA 1
ATOM 2197 C C . LEU A 1 278 ? 13.047 -23.781 -7.059 1 97 278 LEU A C 1
ATOM 2199 O O . LEU A 1 278 ? 12.461 -24.172 -8.07 1 97 278 LEU A O 1
ATOM 2203 N N . ASN A 1 279 ? 14.281 -23.578 -6.988 1 96.81 279 ASN A N 1
ATOM 2204 C CA . ASN A 1 279 ? 15.141 -23.891 -8.117 1 96.81 279 ASN A CA 1
ATOM 2205 C C . ASN A 1 279 ? 15.133 -25.391 -8.422 1 96.81 279 ASN A C 1
ATOM 2207 O O . ASN A 1 279 ? 15.102 -25.781 -9.594 1 96.81 279 ASN A O 1
ATOM 2211 N N . LEU A 1 280 ? 15.133 -26.172 -7.406 1 97.25 280 LEU A N 1
ATOM 2212 C CA . LEU A 1 280 ? 15.07 -27.609 -7.57 1 97.25 280 LEU A CA 1
ATOM 2213 C C . LEU A 1 280 ? 13.75 -28.031 -8.203 1 97.25 280 LEU A C 1
ATOM 2215 O O . LEU A 1 280 ? 13.727 -28.875 -9.102 1 97.25 280 LEU A O 1
ATOM 2219 N N . VAL A 1 281 ? 12.719 -27.438 -7.738 1 98.06 281 VAL A N 1
ATOM 2220 C CA . VAL A 1 281 ? 11.398 -27.734 -8.281 1 98.06 281 VAL A CA 1
ATOM 2221 C C . VAL A 1 281 ? 11.359 -27.391 -9.773 1 98.06 281 VAL A C 1
ATOM 2223 O O . VAL A 1 281 ? 10.828 -28.172 -10.578 1 98.06 281 VAL A O 1
ATOM 2226 N N . LYS A 1 282 ? 11.922 -26.297 -10.094 1 97.38 282 LYS A N 1
ATOM 2227 C CA . LYS A 1 282 ? 11.969 -25.891 -11.492 1 97.38 282 LYS A CA 1
ATOM 2228 C C . LYS A 1 282 ? 12.695 -26.922 -12.344 1 97.38 282 LYS A C 1
ATOM 2230 O O . LYS A 1 282 ? 12.211 -27.312 -13.414 1 97.38 282 LYS A O 1
ATOM 2235 N N . ARG A 1 283 ? 13.773 -27.438 -11.93 1 96.44 283 ARG A N 1
ATOM 2236 C CA . ARG A 1 283 ? 14.57 -28.422 -12.656 1 96.44 283 ARG A CA 1
ATOM 2237 C C . ARG A 1 283 ? 13.797 -29.734 -12.82 1 96.44 283 ARG A C 1
ATOM 2239 O O . ARG A 1 283 ? 13.797 -30.328 -13.898 1 96.44 283 ARG A O 1
ATOM 2246 N N . LEU A 1 284 ? 13.172 -30.109 -11.75 1 97.69 284 LEU A N 1
ATOM 2247 C CA . LEU A 1 284 ? 12.391 -31.344 -11.805 1 97.69 284 LEU A CA 1
ATOM 2248 C C . LEU A 1 284 ? 11.227 -31.203 -12.781 1 97.69 284 LEU A C 1
ATOM 2250 O O . LEU A 1 284 ? 10.93 -32.156 -13.523 1 97.69 284 LEU A O 1
ATOM 2254 N N . ARG A 1 285 ? 10.594 -30.047 -12.727 1 97.62 285 ARG A N 1
ATOM 2255 C CA . ARG A 1 285 ? 9.484 -29.812 -13.648 1 97.62 285 ARG A CA 1
ATOM 2256 C C . ARG A 1 285 ? 9.969 -29.828 -15.102 1 97.62 285 ARG A C 1
ATOM 2258 O O . ARG A 1 285 ? 9.281 -30.344 -15.984 1 97.62 285 ARG A O 1
ATOM 2265 N N . GLU A 1 286 ? 11.148 -29.266 -15.367 1 96.38 286 GLU A N 1
ATOM 2266 C CA . GLU A 1 286 ? 11.727 -29.297 -16.703 1 96.38 286 GLU A CA 1
ATOM 2267 C C . GLU A 1 286 ? 11.953 -30.734 -17.172 1 96.38 286 GLU A C 1
ATOM 2269 O O . GLU A 1 286 ? 11.672 -31.062 -18.328 1 96.38 286 GLU A O 1
ATOM 2274 N N . GLU A 1 287 ? 12.453 -31.516 -16.297 1 96.56 287 GLU A N 1
ATOM 2275 C CA . GLU A 1 287 ? 12.664 -32.938 -16.609 1 96.56 287 GLU A CA 1
ATOM 2276 C C . GLU A 1 287 ? 11.344 -33.625 -16.906 1 96.56 287 GLU A C 1
ATOM 2278 O O . GLU A 1 287 ? 11.25 -34.406 -17.875 1 96.56 287 GLU A O 1
ATOM 2283 N N . LEU A 1 288 ? 10.398 -33.344 -16.141 1 97.38 288 LEU A N 1
ATOM 2284 C CA . LEU A 1 288 ? 9.102 -33.969 -16.281 1 97.38 288 LEU A CA 1
ATOM 2285 C C . LEU A 1 288 ? 8.438 -33.562 -17.594 1 97.38 288 LEU A C 1
ATOM 2287 O O . LEU A 1 288 ? 7.773 -34.375 -18.234 1 97.38 288 LEU A O 1
ATOM 2291 N N . VAL A 1 289 ? 8.547 -32.312 -17.922 1 96.44 289 VAL A N 1
ATOM 2292 C CA . VAL A 1 289 ? 8 -31.828 -19.188 1 96.44 289 VAL A CA 1
ATOM 2293 C C . VAL A 1 289 ? 8.641 -32.594 -20.344 1 96.44 289 VAL A C 1
ATOM 2295 O O . VAL A 1 289 ? 7.957 -32.969 -21.297 1 96.44 289 VAL A O 1
ATOM 2298 N N . GLY A 1 290 ? 9.922 -32.844 -20.234 1 95.12 290 GLY A N 1
ATOM 2299 C CA . GLY A 1 290 ? 10.609 -33.625 -21.234 1 95.12 290 GLY A CA 1
ATOM 2300 C C . GLY A 1 290 ? 10.125 -35.062 -21.281 1 95.12 290 GLY A C 1
ATOM 2301 O O . GLY A 1 290 ? 9.938 -35.625 -22.359 1 95.12 290 GLY A O 1
ATOM 2302 N N . MET A 1 291 ? 9.906 -35.625 -20.156 1 96.88 291 MET A N 1
ATOM 2303 C CA . MET A 1 291 ? 9.453 -37 -20.078 1 96.88 291 MET A CA 1
ATOM 2304 C C . MET A 1 291 ? 8.031 -37.156 -20.609 1 96.88 291 MET A C 1
ATOM 2306 O O . MET A 1 291 ? 7.695 -38.156 -21.219 1 96.88 291 MET A O 1
ATOM 2310 N N . ARG A 1 292 ? 7.289 -36.125 -20.312 1 96.12 292 ARG A N 1
ATOM 2311 C CA . ARG A 1 292 ? 5.906 -36.156 -20.781 1 96.12 292 ARG A CA 1
ATOM 2312 C C . ARG A 1 292 ? 5.84 -36.312 -22.297 1 96.12 292 ARG A C 1
ATOM 2314 O O . ARG A 1 292 ? 4.957 -37 -22.812 1 96.12 292 ARG A O 1
ATOM 2321 N N . LYS A 1 293 ? 6.766 -35.781 -23.062 1 94.5 293 LYS A N 1
ATOM 2322 C CA . LYS A 1 293 ? 6.816 -35.875 -24.516 1 94.5 293 LYS A CA 1
ATOM 2323 C C . LYS A 1 293 ? 6.953 -37.312 -24.969 1 94.5 293 LYS A C 1
ATOM 2325 O O . LYS A 1 293 ? 6.367 -37.719 -25.984 1 94.5 293 LYS A O 1
ATOM 2330 N N . TYR A 1 294 ? 7.703 -38.094 -24.25 1 96 294 TYR A N 1
ATOM 2331 C CA . TYR A 1 294 ? 7.883 -39.531 -24.562 1 96 294 TYR A CA 1
ATOM 2332 C C . TYR A 1 294 ? 6.613 -40.312 -24.25 1 96 294 TYR A C 1
ATOM 2334 O O . TYR A 1 294 ? 6.191 -41.156 -25.062 1 96 294 TYR A O 1
ATOM 2342 N N . LEU A 1 295 ? 5.992 -39.906 -23.156 1 96.19 295 LEU A N 1
ATOM 2343 C CA . LEU A 1 295 ? 4.852 -40.656 -22.672 1 96.19 295 LEU A CA 1
ATOM 2344 C C . LEU A 1 295 ? 3.611 -40.375 -23.516 1 96.19 295 LEU A C 1
ATOM 2346 O O . LEU A 1 295 ? 2.764 -41.281 -23.688 1 96.19 295 LEU A O 1
ATOM 2350 N N . LEU A 1 296 ? 3.51 -39.219 -24.062 1 95.19 296 LEU A N 1
ATOM 2351 C CA . LEU A 1 296 ? 2.344 -38.844 -24.844 1 95.19 296 LEU A CA 1
ATOM 2352 C C . LEU A 1 296 ? 2.295 -39.625 -26.156 1 95.19 296 LEU A C 1
ATOM 2354 O O . LEU A 1 296 ? 1.213 -39.875 -26.672 1 95.19 296 LEU A O 1
ATOM 2358 N N . VAL A 1 297 ? 3.445 -39.969 -26.734 1 95.19 297 VAL A N 1
ATOM 2359 C CA . VAL A 1 297 ? 3.49 -40.625 -28.031 1 95.19 297 VAL A CA 1
ATOM 2360 C C . VAL A 1 297 ? 3.664 -42.125 -27.859 1 95.19 297 VAL A C 1
ATOM 2362 O O . VAL A 1 297 ? 3.592 -42.875 -28.828 1 95.19 297 VAL A O 1
ATOM 2365 N N . CYS A 1 298 ? 3.898 -42.562 -26.656 1 96.38 298 CYS A N 1
ATOM 2366 C CA . CYS A 1 298 ? 4.145 -44 -26.391 1 96.38 298 CYS A CA 1
ATOM 2367 C C . CYS A 1 298 ? 2.832 -44.75 -26.281 1 96.38 298 CYS A C 1
ATOM 2369 O O . CYS A 1 298 ? 2.008 -44.469 -25.406 1 96.38 298 CYS A O 1
ATOM 2371 N N . ARG A 1 299 ? 2.615 -45.75 -27.094 1 96.19 299 ARG A N 1
ATOM 2372 C CA . ARG A 1 299 ? 1.411 -46.594 -27.094 1 96.19 299 ARG A CA 1
ATOM 2373 C C . ARG A 1 299 ? 1.281 -47.375 -25.797 1 96.19 299 ARG A C 1
ATOM 2375 O O . ARG A 1 299 ? 0.181 -47.5 -25.25 1 96.19 299 ARG A O 1
ATOM 2382 N N . SER A 1 300 ? 2.324 -47.875 -25.344 1 96.19 300 SER A N 1
ATOM 2383 C CA . SER A 1 300 ? 2.324 -48.656 -24.109 1 96.19 300 SER A CA 1
ATOM 2384 C C . SER A 1 300 ? 1.901 -47.812 -22.922 1 96.19 300 SER A C 1
ATOM 2386 O O . SER A 1 300 ? 1.107 -48.25 -22.094 1 96.19 300 SER A O 1
ATOM 2388 N N . ALA A 1 301 ? 2.359 -46.594 -22.875 1 96.06 301 ALA A N 1
ATOM 2389 C CA . ALA A 1 301 ? 2.018 -45.688 -21.797 1 96.06 301 ALA A CA 1
ATOM 2390 C C . ALA A 1 301 ? 0.541 -45.312 -21.844 1 96.06 301 ALA A C 1
ATOM 2392 O O . ALA A 1 301 ? -0.105 -45.156 -20.797 1 96.06 301 ALA A O 1
ATOM 2393 N N . SER A 1 302 ? 0.052 -45.094 -23 1 95.25 302 SER A N 1
ATOM 2394 C CA . SER A 1 302 ? -1.351 -44.75 -23.188 1 95.25 302 SER A CA 1
ATOM 2395 C C . SER A 1 302 ? -2.271 -45.875 -22.766 1 95.25 302 SER A C 1
ATOM 2397 O O . SER A 1 302 ? -3.301 -45.656 -22.141 1 95.25 302 SER A O 1
ATOM 2399 N N . GLU A 1 303 ? -1.859 -47.062 -23.141 1 95.31 303 GLU A N 1
ATOM 2400 C CA . GLU A 1 303 ? -2.654 -48.219 -22.812 1 95.31 303 GLU A CA 1
ATOM 2401 C C . GLU A 1 303 ? -2.709 -48.469 -21.297 1 95.31 303 GLU A C 1
ATOM 2403 O O . GLU A 1 303 ? -3.74 -48.875 -20.766 1 95.31 303 GLU A O 1
ATOM 2408 N N . ASP A 1 304 ? -1.708 -48.156 -20.703 1 94.69 304 ASP A N 1
ATOM 2409 C CA . ASP A 1 304 ? -1.623 -48.312 -19.25 1 94.69 304 ASP A CA 1
ATOM 2410 C C . ASP A 1 304 ? -2.201 -47.125 -18.516 1 94.69 304 ASP A C 1
ATOM 2412 O O . ASP A 1 304 ? -2.309 -47.125 -17.297 1 94.69 304 ASP A O 1
ATOM 2416 N N . HIS A 1 305 ? -2.586 -46.125 -19.234 1 95.69 305 HIS A N 1
ATOM 2417 C CA . HIS A 1 305 ? -3.1 -44.906 -18.641 1 95.69 305 HIS A CA 1
ATOM 2418 C C . HIS A 1 305 ? -2.141 -44.344 -17.578 1 95.69 305 HIS A C 1
ATOM 2420 O O . HIS A 1 305 ? -2.555 -44.031 -16.469 1 95.69 305 HIS A O 1
ATOM 2426 N N . LEU A 1 306 ? -0.87 -44.375 -17.922 1 95.5 306 LEU A N 1
ATOM 2427 C CA . LEU A 1 306 ? 0.196 -44.031 -16.984 1 95.5 306 LEU A CA 1
ATOM 2428 C C . LEU A 1 306 ? 0.037 -42.625 -16.469 1 95.5 306 LEU A C 1
ATOM 2430 O O . LEU A 1 306 ? 0.127 -42.375 -15.258 1 95.5 306 LEU A O 1
ATOM 2434 N N . LEU A 1 307 ? -0.2 -41.625 -17.312 1 94.69 307 LEU A N 1
ATOM 2435 C CA . LEU A 1 307 ? -0.333 -40.25 -16.938 1 94.69 307 LEU A CA 1
ATOM 2436 C C . LEU A 1 307 ? -1.576 -40.031 -16.078 1 94.69 307 LEU A C 1
ATOM 2438 O O . LEU A 1 307 ? -1.523 -39.312 -15.07 1 94.69 307 LEU A O 1
ATOM 2442 N N . TRP A 1 308 ? -2.65 -40.594 -16.438 1 93 308 TRP A N 1
ATOM 2443 C CA . TRP A 1 308 ? -3.914 -40.469 -15.727 1 93 308 TRP A CA 1
ATOM 2444 C C . TRP A 1 308 ? -3.805 -41.031 -14.312 1 93 308 TRP A C 1
ATOM 2446 O O . TRP A 1 308 ? -4.328 -40.438 -13.359 1 93 308 TRP A O 1
ATOM 2456 N N . LYS A 1 309 ? -3.014 -42.094 -14.141 1 94.88 309 LYS A N 1
ATOM 2457 C CA . LYS A 1 309 ? -2.906 -42.781 -12.867 1 94.88 309 LYS A CA 1
ATOM 2458 C C . LYS A 1 309 ? -2.031 -42 -11.891 1 94.88 309 LYS A C 1
ATOM 2460 O O . LYS A 1 309 ? -2.27 -42.031 -10.68 1 94.88 309 LYS A O 1
ATOM 2465 N N . HIS A 1 310 ? -1.058 -41.281 -12.391 1 94.06 310 HIS A N 1
ATOM 2466 C CA . HIS A 1 310 ? -0.034 -40.781 -11.469 1 94.06 310 HIS A CA 1
ATOM 2467 C C . HIS A 1 310 ? -0.032 -39.25 -11.414 1 94.06 310 HIS A C 1
ATOM 2469 O O . HIS A 1 310 ? 0.519 -38.688 -10.477 1 94.06 310 HIS A O 1
ATOM 2475 N N . VAL A 1 311 ? -0.624 -38.656 -12.336 1 94.38 311 VAL A N 1
ATOM 2476 C CA . VAL A 1 311 ? -0.555 -37.188 -12.383 1 94.38 311 VAL A CA 1
ATOM 2477 C C . VAL A 1 311 ? -1.85 -36.594 -11.828 1 94.38 311 VAL A C 1
ATOM 2479 O O . VAL A 1 311 ? -2.889 -36.625 -12.492 1 94.38 311 VAL A O 1
ATOM 2482 N N . ASP A 1 312 ? -1.75 -36 -10.672 1 93 312 ASP A N 1
ATOM 2483 C CA . ASP A 1 312 ? -2.92 -35.375 -10.07 1 93 312 ASP A CA 1
ATOM 2484 C C . ASP A 1 312 ? -2.975 -33.875 -10.391 1 93 312 ASP A C 1
ATOM 2486 O O . ASP A 1 312 ? -4.043 -33.281 -10.328 1 93 312 ASP A O 1
ATOM 2490 N N . THR A 1 313 ? -1.861 -33.281 -10.68 1 95.31 313 THR A N 1
ATOM 2491 C CA . THR A 1 313 ? -1.757 -31.844 -10.992 1 95.31 313 THR A CA 1
ATOM 2492 C C . THR A 1 313 ? -1.128 -31.641 -12.367 1 95.31 313 THR A C 1
ATOM 2494 O O . THR A 1 313 ? 0.081 -31.422 -12.477 1 95.31 313 THR A O 1
ATOM 2497 N N . PRO A 1 314 ? -1.92 -31.578 -13.367 1 94.69 314 PRO A N 1
ATOM 2498 C CA . PRO A 1 314 ? -1.426 -31.594 -14.75 1 94.69 314 PRO A CA 1
ATOM 2499 C C . PRO A 1 314 ? -0.512 -30.406 -15.062 1 94.69 314 PRO A C 1
ATOM 2501 O O . PRO A 1 314 ? 0.461 -30.562 -15.812 1 94.69 314 PRO A O 1
ATOM 2504 N N . HIS A 1 315 ? -0.771 -29.297 -14.484 1 95.38 315 HIS A N 1
ATOM 2505 C CA . HIS A 1 315 ? -0.002 -28.125 -14.883 1 95.38 315 HIS A CA 1
ATOM 2506 C C . HIS A 1 315 ? 1.462 -28.266 -14.477 1 95.38 315 HIS A C 1
ATOM 2508 O O . HIS A 1 315 ? 2.324 -27.547 -14.992 1 95.38 315 HIS A O 1
ATOM 2514 N N . LEU A 1 316 ? 1.754 -29.125 -13.641 1 95.81 316 LEU A N 1
ATOM 2515 C CA . LEU A 1 316 ? 3.119 -29.312 -13.164 1 95.81 316 LEU A CA 1
ATOM 2516 C C . LEU A 1 316 ? 3.975 -30 -14.227 1 95.81 316 LEU A C 1
ATOM 2518 O O . LEU A 1 316 ? 5.203 -29.906 -14.195 1 95.81 316 LEU A O 1
ATOM 2522 N N . ILE A 1 317 ? 3.35 -30.672 -15.133 1 95.38 317 ILE A N 1
ATOM 2523 C CA . ILE A 1 317 ? 4.113 -31.406 -16.141 1 95.38 317 ILE A CA 1
ATOM 2524 C C . ILE A 1 317 ? 3.832 -30.812 -17.531 1 95.38 317 ILE A C 1
ATOM 2526 O O . ILE A 1 317 ? 4.414 -31.25 -18.516 1 95.38 317 ILE A O 1
ATOM 2530 N N . ASP A 1 318 ? 2.895 -29.859 -17.625 1 93 318 ASP A N 1
ATOM 2531 C CA . ASP A 1 318 ? 2.537 -29.25 -18.891 1 93 318 ASP A CA 1
ATOM 2532 C C . ASP A 1 318 ? 3.48 -28.094 -19.234 1 93 318 ASP A C 1
ATOM 2534 O O . ASP A 1 318 ? 3.918 -27.969 -20.375 1 93 318 ASP A O 1
ATOM 2538 N N . SER A 1 319 ? 3.66 -27.234 -18.328 1 91.06 319 SER A N 1
ATOM 2539 C CA . SER A 1 319 ? 4.551 -26.094 -18.484 1 91.06 319 SER A CA 1
ATOM 2540 C C . SER A 1 319 ? 5.312 -25.797 -17.203 1 91.06 319 SER A C 1
ATOM 2542 O O . SER A 1 319 ? 4.844 -26.125 -16.109 1 91.06 319 SER A O 1
ATOM 2544 N N . VAL A 1 320 ? 6.449 -25.25 -17.469 1 92.62 320 VAL A N 1
ATOM 2545 C CA . VAL A 1 320 ? 7.293 -24.984 -16.297 1 92.62 320 VAL A CA 1
ATOM 2546 C C . VAL A 1 320 ? 7.047 -23.578 -15.797 1 92.62 320 VAL A C 1
ATOM 2548 O O . VAL A 1 320 ? 7.465 -23.219 -14.688 1 92.62 320 VAL A O 1
ATOM 2551 N N . GLU A 1 321 ? 6.258 -22.859 -16.422 1 94.94 321 GLU A N 1
ATOM 2552 C CA . GLU A 1 321 ? 6.156 -21.422 -16.141 1 94.94 321 GLU A CA 1
ATOM 2553 C C . GLU A 1 321 ? 5.098 -21.141 -15.086 1 94.94 321 GLU A C 1
ATOM 2555 O O . GLU A 1 321 ? 5.277 -20.25 -14.242 1 94.94 321 GLU A O 1
ATOM 2560 N N . MET A 1 322 ? 4.062 -21.938 -15.07 1 97.56 322 MET A N 1
ATOM 2561 C CA . MET A 1 322 ? 2.904 -21.578 -14.25 1 97.56 322 MET A CA 1
ATOM 2562 C C . MET A 1 322 ? 2.912 -22.359 -12.938 1 97.56 322 MET A C 1
ATOM 2564 O O . MET A 1 322 ? 3.189 -23.562 -12.93 1 97.56 322 MET A O 1
ATOM 2568 N N . TYR A 1 323 ? 2.619 -21.641 -11.859 1 98.19 323 TYR A N 1
ATOM 2569 C CA . TYR A 1 323 ? 2.512 -22.234 -10.523 1 98.19 323 TYR A CA 1
ATOM 2570 C C . TYR A 1 323 ? 1.193 -21.859 -9.867 1 98.19 323 TYR A C 1
ATOM 2572 O O . TYR A 1 323 ? 0.652 -20.781 -10.125 1 98.19 323 TYR A O 1
ATOM 2580 N N . SER A 1 324 ? 0.653 -22.75 -9.086 1 98.12 324 SER A N 1
ATOM 2581 C CA . SER A 1 324 ? -0.432 -22.391 -8.18 1 98.12 324 SER A CA 1
ATOM 2582 C C . SER A 1 324 ? 0.105 -21.938 -6.82 1 98.12 324 SER A C 1
ATOM 2584 O O . SER A 1 324 ? 1.277 -22.156 -6.508 1 98.12 324 SER A O 1
ATOM 2586 N N . LEU A 1 325 ? -0.713 -21.266 -6.066 1 98.69 325 LEU A N 1
ATOM 2587 C CA . LEU A 1 325 ? -0.318 -20.891 -4.719 1 98.69 325 LEU A CA 1
ATOM 2588 C C . LEU A 1 325 ? 0.035 -22.109 -3.881 1 98.69 325 LEU A C 1
ATOM 2590 O O . LEU A 1 325 ? 1.006 -22.094 -3.119 1 98.69 325 LEU A O 1
ATOM 2594 N N . GLN A 1 326 ? -0.703 -23.156 -4.066 1 98.44 326 GLN A N 1
ATOM 2595 C CA . GLN A 1 326 ? -0.448 -24.391 -3.328 1 98.44 326 GLN A CA 1
ATOM 2596 C C . GLN A 1 326 ? 0.905 -24.984 -3.707 1 98.44 326 GLN A C 1
ATOM 2598 O O . GLN A 1 326 ? 1.592 -25.562 -2.863 1 98.44 326 GLN A O 1
ATOM 2603 N N . ASP A 1 327 ? 1.252 -24.875 -4.945 1 98.38 327 ASP A N 1
ATOM 2604 C CA . ASP A 1 327 ? 2.572 -25.328 -5.367 1 98.38 327 ASP A CA 1
ATOM 2605 C C . ASP A 1 327 ? 3.674 -24.656 -4.551 1 98.38 327 ASP A C 1
ATOM 2607 O O . ASP A 1 327 ? 4.629 -25.312 -4.129 1 98.38 327 ASP A O 1
ATOM 2611 N N . LEU A 1 328 ? 3.52 -23.406 -4.359 1 98.44 328 LEU A N 1
ATOM 2612 C CA . LEU A 1 328 ? 4.531 -22.656 -3.639 1 98.44 328 LEU A CA 1
ATOM 2613 C C . LEU A 1 328 ? 4.555 -23.031 -2.162 1 98.44 328 LEU A C 1
ATOM 2615 O O . LEU A 1 328 ? 5.629 -23.188 -1.571 1 98.44 328 LEU A O 1
ATOM 2619 N N . VAL A 1 329 ? 3.434 -23.219 -1.627 1 98.44 329 VAL A N 1
ATOM 2620 C CA . VAL A 1 329 ? 3.338 -23.656 -0.241 1 98.44 329 VAL A CA 1
ATOM 2621 C C . VAL A 1 329 ? 3.984 -25.031 -0.097 1 98.44 329 VAL A C 1
ATOM 2623 O O . VAL A 1 329 ? 4.758 -25.266 0.834 1 98.44 329 VAL A O 1
ATOM 2626 N N . ASP A 1 330 ? 3.703 -25.891 -1.064 1 98.25 330 ASP A N 1
ATOM 2627 C CA . ASP A 1 330 ? 4.234 -27.25 -1.033 1 98.25 330 ASP A CA 1
ATOM 2628 C C . ASP A 1 330 ? 5.738 -27.25 -1.303 1 98.25 330 ASP A C 1
ATOM 2630 O O . ASP A 1 330 ? 6.441 -28.188 -0.896 1 98.25 330 ASP A O 1
ATOM 2634 N N . THR A 1 331 ? 6.191 -26.328 -2.068 1 98.12 331 THR A N 1
ATOM 2635 C CA . THR A 1 331 ? 7.633 -26.188 -2.252 1 98.12 331 THR A CA 1
ATOM 2636 C C . THR A 1 331 ? 8.312 -25.859 -0.929 1 98.12 331 THR A C 1
ATOM 2638 O O . THR A 1 331 ? 9.336 -26.453 -0.587 1 98.12 331 THR A O 1
ATOM 2641 N N . HIS A 1 332 ? 7.699 -24.969 -0.24 1 95.75 332 HIS A N 1
ATOM 2642 C CA . HIS A 1 332 ? 8.242 -24.531 1.041 1 95.75 332 HIS A CA 1
ATOM 2643 C C . HIS A 1 332 ? 8.242 -25.672 2.055 1 95.75 332 HIS A C 1
ATOM 2645 O O . HIS A 1 332 ? 9.188 -25.812 2.838 1 95.75 332 HIS A O 1
ATOM 2651 N N . SER A 1 333 ? 7.227 -26.469 2.041 1 96.31 333 SER A N 1
ATOM 2652 C CA . SER A 1 333 ? 7.113 -27.562 2.994 1 96.31 333 SER A CA 1
ATOM 2653 C C . SER A 1 333 ? 7.953 -28.766 2.559 1 96.31 333 SER A C 1
ATOM 2655 O O . SER A 1 333 ? 8.211 -29.672 3.354 1 96.31 333 SER A O 1
ATOM 2657 N N . GLY A 1 334 ? 8.266 -28.828 1.312 1 96.69 334 GLY A N 1
ATOM 2658 C CA . GLY A 1 334 ? 9.039 -29.938 0.782 1 96.69 334 GLY A CA 1
ATOM 2659 C C . GLY A 1 334 ? 8.172 -31.016 0.151 1 96.69 334 GLY A C 1
ATOM 2660 O O . GLY A 1 334 ? 8.68 -31.922 -0.502 1 96.69 334 GLY A O 1
ATOM 2661 N N . GLU A 1 335 ? 6.918 -30.875 0.26 1 97.81 335 GLU A N 1
ATOM 2662 C CA . GLU A 1 335 ? 5.988 -31.875 -0.26 1 97.81 335 GLU A CA 1
ATOM 2663 C C . GLU A 1 335 ? 6.035 -31.922 -1.784 1 97.81 335 GLU A C 1
ATOM 2665 O O . GLU A 1 335 ? 5.941 -33 -2.375 1 97.81 335 GLU A O 1
ATOM 2670 N N . LEU A 1 336 ? 6.156 -30.781 -2.363 1 98.12 336 LEU A N 1
ATOM 2671 C CA . LEU A 1 336 ? 6.16 -30.734 -3.822 1 98.12 336 LEU A CA 1
ATOM 2672 C C . LEU A 1 336 ? 7.395 -31.438 -4.383 1 98.12 336 LEU A C 1
ATOM 2674 O O . LEU A 1 336 ? 7.305 -32.156 -5.379 1 98.12 336 LEU A O 1
ATOM 2678 N N . LEU A 1 337 ? 8.516 -31.266 -3.756 1 97.69 337 LEU A N 1
ATOM 2679 C CA . LEU A 1 337 ? 9.75 -31.906 -4.18 1 97.69 337 LEU A CA 1
ATOM 2680 C C . LEU A 1 337 ? 9.617 -33.406 -4.141 1 97.69 337 LEU A C 1
ATOM 2682 O O . LEU A 1 337 ? 10.023 -34.125 -5.082 1 97.69 337 LEU A O 1
ATOM 2686 N N . THR A 1 338 ? 9.047 -33.875 -3.096 1 97.94 338 THR A N 1
ATOM 2687 C CA . THR A 1 338 ? 8.836 -35.312 -2.947 1 97.94 338 THR A CA 1
ATOM 2688 C C . THR A 1 338 ? 7.883 -35.844 -4.02 1 97.94 338 THR A C 1
ATOM 2690 O O . THR A 1 338 ? 8.141 -36.875 -4.637 1 97.94 338 THR A O 1
ATOM 2693 N N . LYS A 1 339 ? 6.852 -35.094 -4.207 1 97.62 339 LYS A N 1
ATOM 2694 C CA . LYS A 1 339 ? 5.852 -35.5 -5.203 1 97.62 339 LYS A CA 1
ATOM 2695 C C . LYS A 1 339 ? 6.469 -35.562 -6.598 1 97.62 339 LYS A C 1
ATOM 2697 O O . LYS A 1 339 ? 6.25 -36.531 -7.32 1 97.62 339 LYS A O 1
ATOM 2702 N N . LEU A 1 340 ? 7.238 -34.562 -6.992 1 98.06 340 LEU A N 1
ATOM 2703 C CA . LEU A 1 340 ? 7.844 -34.5 -8.32 1 98.06 340 LEU A CA 1
ATOM 2704 C C . LEU A 1 340 ? 8.906 -35.594 -8.484 1 98.06 340 LEU A C 1
ATOM 2706 O O . LEU A 1 340 ? 9.016 -36.219 -9.547 1 98.06 340 LEU A O 1
ATOM 2710 N N . SER A 1 341 ? 9.656 -35.844 -7.449 1 97.81 341 SER A N 1
ATOM 2711 C CA . SER A 1 341 ? 10.672 -36.875 -7.492 1 97.81 341 SER A CA 1
ATOM 2712 C C . SER A 1 341 ? 10.047 -38.25 -7.699 1 97.81 341 SER A C 1
ATOM 2714 O O . SER A 1 341 ? 10.57 -39.094 -8.461 1 97.81 341 SER A O 1
ATOM 2716 N N . ASN A 1 342 ? 8.992 -38.469 -7.02 1 97.44 342 ASN A N 1
ATOM 2717 C CA . ASN A 1 342 ? 8.281 -39.719 -7.184 1 97.44 342 ASN A CA 1
ATOM 2718 C C . ASN A 1 342 ? 7.762 -39.875 -8.609 1 97.44 342 ASN A C 1
ATOM 2720 O O . ASN A 1 342 ? 7.844 -40.969 -9.18 1 97.44 342 ASN A O 1
ATOM 2724 N N . LEU A 1 343 ? 7.234 -38.875 -9.156 1 97.62 343 LEU A N 1
ATOM 2725 C CA . LEU A 1 343 ? 6.754 -38.906 -10.531 1 97.62 343 LEU A CA 1
ATOM 2726 C C . LEU A 1 343 ? 7.895 -39.219 -11.492 1 97.62 343 LEU A C 1
ATOM 2728 O O . LEU A 1 343 ? 7.723 -40 -12.438 1 97.62 343 LEU A O 1
ATOM 2732 N N . ILE A 1 344 ? 9.047 -38.594 -11.25 1 97.62 344 ILE A N 1
ATOM 2733 C CA . ILE A 1 344 ? 10.203 -38.812 -12.109 1 97.62 344 ILE A CA 1
ATOM 2734 C C . ILE A 1 344 ? 10.656 -40.25 -12.031 1 97.62 344 ILE A C 1
ATOM 2736 O O . ILE A 1 344 ? 11.023 -40.844 -13.047 1 97.62 344 ILE A O 1
ATOM 2740 N N . GLU A 1 345 ? 10.57 -40.781 -10.922 1 97.88 345 GLU A N 1
ATOM 2741 C CA . GLU A 1 345 ? 10.961 -42.188 -10.75 1 97.88 345 GLU A CA 1
ATOM 2742 C C . GLU A 1 345 ? 10.055 -43.094 -11.555 1 97.88 345 GLU A C 1
ATOM 2744 O O . GLU A 1 345 ? 10.539 -44 -12.25 1 97.88 345 GLU A O 1
ATOM 2749 N N . VAL A 1 346 ? 8.781 -42.875 -11.484 1 97.5 346 VAL A N 1
ATOM 2750 C CA . VAL A 1 346 ? 7.812 -43.719 -12.195 1 97.5 346 VAL A CA 1
ATOM 2751 C C . VAL A 1 346 ? 8 -43.562 -13.703 1 97.5 346 VAL A C 1
ATOM 2753 O O . VAL A 1 346 ? 8.055 -44.531 -14.438 1 97.5 346 VAL A O 1
ATOM 2756 N N . PHE A 1 347 ? 8.141 -42.344 -14.125 1 97.69 347 PHE A N 1
ATOM 2757 C CA . PHE A 1 347 ? 8.289 -42.031 -15.547 1 97.69 347 PHE A CA 1
ATOM 2758 C C . PHE A 1 347 ? 9.617 -42.562 -16.078 1 97.69 347 PHE A C 1
ATOM 2760 O O . PHE A 1 347 ? 9.68 -43.125 -17.172 1 97.69 347 PHE A O 1
ATOM 2767 N N . SER A 1 348 ? 10.672 -42.406 -15.281 1 97.19 348 SER A N 1
ATOM 2768 C CA . SER A 1 348 ? 12 -42.875 -15.68 1 97.19 348 SER A CA 1
ATOM 2769 C C . SER A 1 348 ? 12.031 -44.375 -15.805 1 97.19 348 SER A C 1
ATOM 2771 O O . SER A 1 348 ? 12.664 -44.938 -16.719 1 97.19 348 SER A O 1
ATOM 2773 N N . LYS A 1 349 ? 11.406 -45 -14.891 1 97.5 349 LYS A N 1
ATOM 2774 C CA . LYS A 1 349 ? 11.344 -46.469 -14.945 1 97.5 349 LYS A CA 1
ATOM 2775 C C . LYS A 1 349 ? 10.672 -46.938 -16.234 1 97.5 349 LYS A C 1
ATOM 2777 O O . LYS A 1 349 ? 11.164 -47.844 -16.891 1 97.5 349 LYS A O 1
ATOM 2782 N N . HIS A 1 350 ? 9.578 -46.312 -16.594 1 97.56 350 HIS A N 1
ATOM 2783 C CA . HIS A 1 350 ? 8.891 -46.688 -17.828 1 97.56 350 HIS A CA 1
ATOM 2784 C C . HIS A 1 350 ? 9.75 -46.406 -19.047 1 97.56 350 HIS A C 1
ATOM 2786 O O . HIS A 1 350 ? 9.93 -47.25 -19.922 1 97.56 350 HIS A O 1
ATOM 2792 N N . ILE A 1 351 ? 10.352 -45.219 -19.125 1 97.44 351 ILE A N 1
ATOM 2793 C CA . ILE A 1 351 ? 11.016 -44.719 -20.312 1 97.44 351 ILE A CA 1
ATOM 2794 C C . ILE A 1 351 ? 12.367 -45.406 -20.484 1 97.44 351 ILE A C 1
ATOM 2796 O O . ILE A 1 351 ? 12.727 -45.844 -21.578 1 97.44 351 ILE A O 1
ATOM 2800 N N . LYS A 1 352 ? 13.078 -45.594 -19.406 1 95.69 352 LYS A N 1
ATOM 2801 C CA . LYS A 1 352 ? 14.477 -46.031 -19.516 1 95.69 352 LYS A CA 1
ATOM 2802 C C . LYS A 1 352 ? 14.617 -47.531 -19.281 1 95.69 352 LYS A C 1
ATOM 2804 O O . LYS A 1 352 ? 15.602 -48.125 -19.719 1 95.69 352 LYS A O 1
ATOM 2809 N N . LYS A 1 353 ? 13.672 -48.156 -18.625 1 95.62 353 LYS A N 1
ATOM 2810 C CA . LYS A 1 353 ? 13.898 -49.531 -18.219 1 95.62 353 LYS A CA 1
ATOM 2811 C C . LYS A 1 353 ? 12.812 -50.469 -18.766 1 95.62 353 LYS A C 1
ATOM 2813 O O . LYS A 1 353 ? 13.109 -51.438 -19.453 1 95.62 353 LYS A O 1
ATOM 2818 N N . ASP A 1 354 ? 11.547 -50.094 -18.656 1 95.62 354 ASP A N 1
ATOM 2819 C CA . ASP A 1 354 ? 10.469 -51.062 -18.859 1 95.62 354 ASP A CA 1
ATOM 2820 C C . ASP A 1 354 ? 9.961 -51.031 -20.297 1 95.62 354 ASP A C 1
ATOM 2822 O O . ASP A 1 354 ? 9.469 -52.031 -20.797 1 95.62 354 ASP A O 1
ATOM 2826 N N . CYS A 1 355 ? 10.039 -49.906 -20.938 1 96.62 355 CYS A N 1
ATOM 2827 C CA . CYS A 1 355 ? 9.383 -49.781 -22.234 1 96.62 355 CYS A CA 1
ATOM 2828 C C . CYS A 1 355 ? 10.398 -49.812 -23.375 1 96.62 355 CYS A C 1
ATOM 2830 O O . CYS A 1 355 ? 11.242 -48.906 -23.453 1 96.62 355 CYS A O 1
ATOM 2832 N N . LYS A 1 356 ? 10.234 -50.719 -24.266 1 95.38 356 LYS A N 1
ATOM 2833 C CA . LYS A 1 356 ? 11.148 -50.844 -25.406 1 95.38 356 LYS A CA 1
ATOM 2834 C C . LYS A 1 356 ? 10.891 -49.719 -26.422 1 95.38 356 LYS A C 1
ATOM 2836 O O . LYS A 1 356 ? 11.812 -49.281 -27.109 1 95.38 356 LYS A O 1
ATOM 2841 N N . ILE A 1 357 ? 9.688 -49.406 -26.484 1 96.06 357 ILE A N 1
ATOM 2842 C CA . ILE A 1 357 ? 9.32 -48.344 -27.422 1 96.06 357 ILE A CA 1
ATOM 2843 C C . ILE A 1 357 ? 10.031 -47.062 -27.031 1 96.06 357 ILE A C 1
ATOM 2845 O O . ILE A 1 357 ? 10.641 -46.406 -27.891 1 96.06 357 ILE A O 1
ATOM 2849 N N . CYS A 1 358 ? 9.977 -46.719 -25.828 1 96.5 358 CYS A N 1
ATOM 2850 C CA . CYS A 1 358 ? 10.586 -45.5 -25.344 1 96.5 358 CYS A CA 1
ATOM 2851 C C . CYS A 1 358 ? 12.109 -45.594 -25.391 1 96.5 358 CYS A C 1
ATOM 2853 O O . CYS A 1 358 ? 12.781 -44.594 -25.719 1 96.5 358 CYS A O 1
ATOM 2855 N N . GLN A 1 359 ? 12.648 -46.719 -25.062 1 95.12 359 GLN A N 1
ATOM 2856 C CA . GLN A 1 359 ? 14.094 -46.906 -25.141 1 95.12 359 GLN A CA 1
ATOM 2857 C C . GLN A 1 359 ? 14.594 -46.688 -26.562 1 95.12 359 GLN A C 1
ATOM 2859 O O . GLN A 1 359 ? 15.695 -46.188 -26.766 1 95.12 359 GLN A O 1
ATOM 2864 N N . GLY A 1 360 ? 13.805 -47.094 -27.438 1 94.12 360 GLY A N 1
ATOM 2865 C CA . GLY A 1 360 ? 14.172 -46.969 -28.844 1 94.12 360 GLY A CA 1
ATOM 2866 C C . GLY A 1 360 ? 14.227 -45.5 -29.297 1 94.12 360 GLY A C 1
ATOM 2867 O O . GLY A 1 360 ? 14.852 -45.188 -30.312 1 94.12 360 GLY A O 1
ATOM 2868 N N . ARG A 1 361 ? 13.656 -44.656 -28.562 1 93.94 361 ARG A N 1
ATOM 2869 C CA . ARG A 1 361 ? 13.625 -43.25 -28.922 1 93.94 361 ARG A CA 1
ATOM 2870 C C . ARG A 1 361 ? 14.75 -42.5 -28.219 1 93.94 361 ARG A C 1
ATOM 2872 O O . ARG A 1 361 ? 14.781 -41.25 -28.25 1 93.94 361 ARG A O 1
ATOM 2879 N N . GLY A 1 362 ? 15.539 -43.188 -27.625 1 93.88 362 GLY A N 1
ATOM 2880 C CA . GLY A 1 362 ? 16.719 -42.594 -27.016 1 93.88 362 GLY A CA 1
ATOM 2881 C C . GLY A 1 362 ? 17.781 -42.219 -28.031 1 93.88 362 GLY A C 1
ATOM 2882 O O . GLY A 1 362 ? 17.656 -42.5 -29.219 1 93.88 362 GLY A O 1
ATOM 2883 N N . HIS A 1 363 ? 18.766 -41.469 -27.531 1 93.31 363 HIS A N 1
ATOM 2884 C CA . HIS A 1 363 ? 19.812 -40.969 -28.422 1 93.31 363 HIS A CA 1
ATOM 2885 C C . HIS A 1 363 ? 21.188 -41.5 -28 1 93.31 363 HIS A C 1
ATOM 2887 O O . HIS A 1 363 ? 21.406 -41.812 -26.812 1 93.31 363 HIS A O 1
ATOM 2893 N N . ILE A 1 364 ? 22.016 -41.625 -28.984 1 92.88 364 ILE A N 1
ATOM 2894 C CA . ILE A 1 364 ? 23.422 -41.969 -28.734 1 92.88 364 ILE A CA 1
ATOM 2895 C C . ILE A 1 364 ? 24.312 -40.781 -29.078 1 92.88 364 ILE A C 1
ATOM 2897 O O . ILE A 1 364 ? 24.172 -40.188 -30.156 1 92.88 364 ILE A O 1
ATOM 2901 N N . CYS A 1 365 ? 25.156 -40.438 -28.203 1 92.38 365 CYS A N 1
ATOM 2902 C CA . CYS A 1 365 ? 26.031 -39.312 -28.422 1 92.38 365 CYS A CA 1
ATOM 2903 C C . CYS A 1 365 ? 26.984 -39.562 -29.578 1 92.38 365 CYS A C 1
ATOM 2905 O O . CYS A 1 365 ? 27.75 -40.531 -29.562 1 92.38 365 CYS A O 1
ATOM 2907 N N . GLU A 1 366 ? 27.031 -38.625 -30.484 1 87.56 366 GLU A N 1
ATOM 2908 C CA . GLU A 1 366 ? 27.844 -38.781 -31.688 1 87.56 366 GLU A CA 1
ATOM 2909 C C . GLU A 1 366 ? 29.312 -38.5 -31.422 1 87.56 366 GLU A C 1
ATOM 2911 O O . GLU A 1 366 ? 30.188 -38.875 -32.219 1 87.56 366 GLU A O 1
ATOM 2916 N N . ILE A 1 367 ? 29.516 -37.938 -30.312 1 88.31 367 ILE A N 1
ATOM 2917 C CA . ILE A 1 367 ? 30.891 -37.562 -30.016 1 88.31 367 ILE A CA 1
ATOM 2918 C C . ILE A 1 367 ? 31.594 -38.688 -29.281 1 88.31 367 ILE A C 1
ATOM 2920 O O . ILE A 1 367 ? 32.656 -39.156 -29.703 1 88.31 367 ILE A O 1
ATOM 2924 N N . CYS A 1 368 ? 31.062 -39.125 -28.266 1 89.31 368 CYS A N 1
ATOM 2925 C CA . CYS A 1 368 ? 31.719 -40.156 -27.469 1 89.31 368 CYS A CA 1
ATOM 2926 C C . CYS A 1 368 ? 31.312 -41.562 -27.938 1 89.31 368 CYS A C 1
ATOM 2928 O O . CYS A 1 368 ? 32.031 -42.531 -27.719 1 89.31 368 CYS A O 1
ATOM 2930 N N . HIS A 1 369 ? 30.219 -41.75 -28.547 1 86.25 369 HIS A N 1
ATOM 2931 C CA . HIS A 1 369 ? 29.672 -43 -29.078 1 86.25 369 HIS A CA 1
ATOM 2932 C C . HIS A 1 369 ? 29.469 -44.031 -27.969 1 86.25 369 HIS A C 1
ATOM 2934 O O . HIS A 1 369 ? 29.547 -45.219 -28.219 1 86.25 369 HIS A O 1
ATOM 2940 N N . ASN A 1 370 ? 29.406 -43.5 -26.828 1 86.5 370 ASN A N 1
ATOM 2941 C CA . ASN A 1 370 ? 29.062 -44.375 -25.719 1 86.5 370 ASN A CA 1
ATOM 2942 C C . ASN A 1 370 ? 27.734 -45.062 -25.953 1 86.5 370 ASN A C 1
ATOM 2944 O O . ASN A 1 370 ? 26.781 -44.469 -26.484 1 86.5 370 ASN A O 1
ATOM 2948 N N . GLU A 1 371 ? 27.625 -46.281 -25.594 1 87.88 371 GLU A N 1
ATOM 2949 C CA . GLU A 1 371 ? 26.438 -47.094 -25.844 1 87.88 371 GLU A CA 1
ATOM 2950 C C . GLU A 1 371 ? 25.297 -46.75 -24.891 1 87.88 371 GLU A C 1
ATOM 2952 O O . GLU A 1 371 ? 24.156 -47.156 -25.109 1 87.88 371 GLU A O 1
ATOM 2957 N N . GLU A 1 372 ? 25.641 -46 -23.969 1 89.69 372 GLU A N 1
ATOM 2958 C CA . GLU A 1 372 ? 24.594 -45.594 -23.031 1 89.69 372 GLU A CA 1
ATOM 2959 C C . GLU A 1 372 ? 23.609 -44.625 -23.703 1 89.69 372 GLU A C 1
ATOM 2961 O O . GLU A 1 372 ? 24 -43.625 -24.312 1 89.69 372 GLU A O 1
ATOM 2966 N N . ILE A 1 373 ? 22.328 -45 -23.562 1 93.94 373 ILE A N 1
ATOM 2967 C CA . ILE A 1 373 ? 21.266 -44.219 -24.188 1 93.94 373 ILE A CA 1
ATOM 2968 C C . ILE A 1 373 ? 21.094 -42.906 -23.438 1 93.94 373 ILE A C 1
ATOM 2970 O O . ILE A 1 373 ? 21.078 -42.875 -22.203 1 93.94 373 ILE A O 1
ATOM 2974 N N . LEU A 1 374 ? 20.969 -41.844 -24.234 1 94.19 374 LEU A N 1
ATOM 2975 C CA . LEU A 1 374 ? 20.812 -40.469 -23.719 1 94.19 374 LEU A CA 1
ATOM 2976 C C . LEU A 1 374 ? 19.422 -39.938 -24.047 1 94.19 374 LEU A C 1
ATOM 2978 O O . LEU A 1 374 ? 18.922 -40.125 -25.141 1 94.19 374 LEU A O 1
ATOM 2982 N N . TYR A 1 375 ? 18.938 -39.312 -23.062 1 95.94 375 TYR A N 1
ATOM 2983 C CA . TYR A 1 375 ? 17.656 -38.688 -23.281 1 95.94 375 TYR A CA 1
ATOM 2984 C C . TYR A 1 375 ? 17.766 -37.156 -23.141 1 95.94 375 TYR A C 1
ATOM 2986 O O . TYR A 1 375 ? 18.547 -36.656 -22.312 1 95.94 375 TYR A O 1
ATOM 2994 N N . PRO A 1 376 ? 16.922 -36.406 -23.891 1 94.5 376 PRO A N 1
ATOM 2995 C CA . PRO A 1 376 ? 17 -34.938 -23.859 1 94.5 376 PRO A CA 1
ATOM 2996 C C . PRO A 1 376 ? 16.703 -34.344 -22.484 1 94.5 376 PRO A C 1
ATOM 2998 O O . PRO A 1 376 ? 17.156 -33.25 -22.156 1 94.5 376 PRO A O 1
ATOM 3001 N N . PHE A 1 377 ? 15.883 -35.094 -21.688 1 95.62 377 PHE A N 1
ATOM 3002 C CA . PHE A 1 377 ? 15.469 -34.531 -20.391 1 95.62 377 PHE A CA 1
ATOM 3003 C C . PHE A 1 377 ? 16.5 -34.875 -19.328 1 95.62 377 PHE A C 1
ATOM 3005 O O . PHE A 1 377 ? 16.375 -34.406 -18.172 1 95.62 377 PHE A O 1
ATOM 3012 N N . ASP A 1 378 ? 17.562 -35.562 -19.641 1 93.88 378 ASP A N 1
ATOM 3013 C CA . ASP A 1 378 ? 18.641 -35.844 -18.688 1 93.88 378 ASP A CA 1
ATOM 3014 C C . ASP A 1 378 ? 19.453 -34.594 -18.359 1 93.88 378 ASP A C 1
ATOM 3016 O O . ASP A 1 378 ? 19.688 -33.75 -19.234 1 93.88 378 ASP A O 1
ATOM 3020 N N . ALA A 1 379 ? 19.891 -34.469 -17.094 1 91 379 ALA A N 1
ATOM 3021 C CA . ALA A 1 379 ? 20.672 -33.312 -16.641 1 91 379 ALA A CA 1
ATOM 3022 C C . ALA A 1 379 ? 22 -33.219 -17.391 1 91 379 ALA A C 1
ATOM 3024 O O . ALA A 1 379 ? 22.531 -32.125 -17.594 1 91 379 ALA A O 1
ATOM 3025 N N . ILE A 1 380 ? 22.516 -34.219 -17.891 1 91.88 380 ILE A N 1
ATOM 3026 C CA . ILE A 1 380 ? 23.828 -34.281 -18.516 1 91.88 380 ILE A CA 1
ATOM 3027 C C . ILE A 1 380 ? 23.703 -34.062 -20.016 1 91.88 380 ILE A C 1
ATOM 3029 O O . ILE A 1 380 ? 24.703 -34 -20.734 1 91.88 380 ILE A O 1
ATOM 3033 N N . ALA A 1 381 ? 22.547 -33.938 -20.422 1 94.38 381 ALA A N 1
ATOM 3034 C CA . ALA A 1 381 ? 22.328 -33.875 -21.859 1 94.38 381 ALA A CA 1
ATOM 3035 C C . ALA A 1 381 ? 22.328 -32.438 -22.359 1 94.38 381 ALA A C 1
ATOM 3037 O O . ALA A 1 381 ? 21.859 -31.531 -21.656 1 94.38 381 ALA A O 1
ATOM 3038 N N . TYR A 1 382 ? 22.938 -32.188 -23.484 1 93.25 382 TYR A N 1
ATOM 3039 C CA . TYR A 1 382 ? 22.828 -30.969 -24.266 1 93.25 382 TYR A CA 1
ATOM 3040 C C . TYR A 1 382 ? 21.984 -31.172 -25.516 1 93.25 382 TYR A C 1
ATOM 3042 O O . TYR A 1 382 ? 22.156 -32.156 -26.234 1 93.25 382 TYR A O 1
ATOM 3050 N N . VAL A 1 383 ? 21.062 -30.281 -25.641 1 93.56 383 VAL A N 1
ATOM 3051 C CA . VAL A 1 383 ? 20.203 -30.359 -26.828 1 93.56 383 VAL A CA 1
ATOM 3052 C C . VAL A 1 383 ? 20.438 -29.141 -27.719 1 93.56 383 VAL A C 1
ATOM 3054 O O . VAL A 1 383 ? 20.312 -28 -27.266 1 93.56 383 VAL A O 1
ATOM 3057 N N . CYS A 1 384 ? 20.766 -29.406 -28.969 1 92.38 384 CYS A N 1
ATOM 3058 C CA . CYS A 1 384 ? 21 -28.328 -29.922 1 92.38 384 CYS A CA 1
ATOM 3059 C C . CYS A 1 384 ? 19.688 -27.609 -30.266 1 92.38 384 CYS A C 1
ATOM 3061 O O . CYS A 1 384 ? 18.656 -28.266 -30.469 1 92.38 384 CYS A O 1
ATOM 3063 N N . ASP A 1 385 ? 19.656 -26.359 -30.406 1 91.56 385 ASP A N 1
ATOM 3064 C CA . ASP A 1 385 ? 18.453 -25.562 -30.641 1 91.56 385 ASP A CA 1
ATOM 3065 C C . ASP A 1 385 ? 18.047 -25.609 -32.125 1 91.56 385 ASP A C 1
ATOM 3067 O O . ASP A 1 385 ? 16.875 -25.453 -32.438 1 91.56 385 ASP A O 1
ATOM 3071 N N . ASP A 1 386 ? 18.953 -25.953 -32.969 1 89.94 386 ASP A N 1
ATOM 3072 C CA . ASP A 1 386 ? 18.672 -25.906 -34.406 1 89.94 386 ASP A CA 1
ATOM 3073 C C . ASP A 1 386 ? 18.266 -27.281 -34.906 1 89.94 386 ASP A C 1
ATOM 3075 O O . ASP A 1 386 ? 17.172 -27.438 -35.5 1 89.94 386 ASP A O 1
ATOM 3079 N N . CYS A 1 387 ? 19.031 -28.312 -34.656 1 90.69 387 CYS A N 1
ATOM 3080 C CA . CYS A 1 387 ? 18.781 -29.625 -35.219 1 90.69 387 CYS A CA 1
ATOM 3081 C C . CYS A 1 387 ? 18.203 -30.578 -34.188 1 90.69 387 CYS A C 1
ATOM 3083 O O . CYS A 1 387 ? 17.766 -31.672 -34.5 1 90.69 387 CYS A O 1
ATOM 3085 N N . LYS A 1 388 ? 18.203 -30.219 -32.969 1 91.31 388 LYS A N 1
ATOM 3086 C CA . LYS A 1 388 ? 17.609 -30.938 -31.828 1 91.31 388 LYS A CA 1
ATOM 3087 C C . LYS A 1 388 ? 18.406 -32.188 -31.5 1 91.31 388 LYS A C 1
ATOM 3089 O O . LYS A 1 388 ? 17.891 -33.094 -30.828 1 91.31 388 LYS A O 1
ATOM 3094 N N . THR A 1 389 ? 19.609 -32.281 -32.062 1 92 389 THR A N 1
ATOM 3095 C CA . THR A 1 389 ? 20.469 -33.438 -31.703 1 92 389 THR A CA 1
ATOM 3096 C C . THR A 1 389 ? 20.828 -33.406 -30.219 1 92 389 THR A C 1
ATOM 3098 O O . THR A 1 389 ? 20.969 -32.312 -29.641 1 92 389 THR A O 1
ATOM 3101 N N . VAL A 1 390 ? 20.922 -34.625 -29.625 1 94.62 390 VAL A N 1
ATOM 3102 C CA . VAL A 1 390 ? 21.203 -34.719 -28.203 1 94.62 390 VAL A CA 1
ATOM 3103 C C . VAL A 1 390 ? 22.609 -35.281 -27.984 1 94.62 390 VAL A C 1
ATOM 3105 O O . VAL A 1 390 ? 22.984 -36.312 -28.547 1 94.62 390 VAL A O 1
ATOM 3108 N N . LEU A 1 391 ? 23.453 -34.469 -27.266 1 93.31 391 LEU A N 1
ATOM 3109 C CA . LEU A 1 391 ? 24.812 -34.844 -26.938 1 93.31 391 LEU A CA 1
ATOM 3110 C C . LEU A 1 391 ? 25.062 -34.75 -25.438 1 93.31 391 LEU A C 1
ATOM 3112 O O . LEU A 1 391 ? 24.266 -34.156 -24.719 1 93.31 391 LEU A O 1
ATOM 3116 N N . HIS A 1 392 ? 26.094 -35.469 -24.984 1 93.19 392 HIS A N 1
ATOM 3117 C CA . HIS A 1 392 ? 26.516 -35.219 -23.609 1 93.19 392 HIS A CA 1
ATOM 3118 C C . HIS A 1 392 ? 27.016 -33.781 -23.453 1 93.19 392 HIS A C 1
ATOM 3120 O O . HIS A 1 392 ? 27.719 -33.25 -24.328 1 93.19 392 HIS A O 1
ATOM 3126 N N . LYS A 1 393 ? 26.625 -33.125 -22.344 1 91.75 393 LYS A N 1
ATOM 3127 C CA . LYS A 1 393 ? 27.078 -31.766 -22.078 1 91.75 393 LYS A CA 1
ATOM 3128 C C . LYS A 1 393 ? 28.609 -31.688 -22.031 1 91.75 393 LYS A C 1
ATOM 3130 O O . LYS A 1 393 ? 29.203 -30.781 -22.609 1 91.75 393 LYS A O 1
ATOM 3135 N N . HIS A 1 394 ? 29.188 -32.594 -21.375 1 90.31 394 HIS A N 1
ATOM 3136 C CA . HIS A 1 394 ? 30.641 -32.656 -21.25 1 90.31 394 HIS A CA 1
ATOM 3137 C C . HIS A 1 394 ? 31.297 -32.875 -22.609 1 90.31 394 HIS A C 1
ATOM 3139 O O . HIS A 1 394 ? 32.344 -32.281 -22.906 1 90.31 394 HIS A O 1
ATOM 3145 N N . CYS A 1 395 ? 30.672 -33.75 -23.469 1 90.12 395 CYS A N 1
ATOM 3146 C CA . CYS A 1 395 ? 31.188 -34.031 -24.812 1 90.12 395 CYS A CA 1
ATOM 3147 C C . CYS A 1 395 ? 31.094 -32.812 -25.688 1 90.12 395 CYS A C 1
ATOM 3149 O O . CYS A 1 395 ? 32.031 -32.5 -26.438 1 90.12 395 CYS A O 1
ATOM 3151 N N . PHE A 1 396 ? 30.062 -32.125 -25.531 1 89.38 396 PHE A N 1
ATOM 3152 C CA . PHE A 1 396 ? 29.875 -30.922 -26.312 1 89.38 396 PHE A CA 1
ATOM 3153 C C . PHE A 1 396 ? 30.891 -29.844 -25.906 1 89.38 396 PHE A C 1
ATOM 3155 O O . PHE A 1 396 ? 31.453 -29.156 -26.766 1 89.38 396 PHE A O 1
ATOM 3162 N N . SER A 1 397 ? 31.125 -29.688 -24.625 1 88.5 397 SER A N 1
ATOM 3163 C CA . SER A 1 397 ? 32.031 -28.656 -24.125 1 88.5 397 SER A CA 1
ATOM 3164 C C . SER A 1 397 ? 33.469 -28.984 -24.484 1 88.5 397 SER A C 1
ATOM 3166 O O . SER A 1 397 ? 34.281 -28.078 -24.703 1 88.5 397 SER A O 1
ATOM 3168 N N . ARG A 1 398 ? 33.875 -30.219 -24.562 1 81.81 398 ARG A N 1
ATOM 3169 C CA . ARG A 1 398 ? 35.25 -30.656 -24.859 1 81.81 398 ARG A CA 1
ATOM 3170 C C . ARG A 1 398 ? 35.562 -30.5 -26.344 1 81.81 398 ARG A C 1
ATOM 3172 O O . ARG A 1 398 ? 36.688 -30.203 -26.719 1 81.81 398 ARG A O 1
ATOM 3179 N N . ASN A 1 399 ? 34.781 -31.172 -27.109 1 66.81 399 ASN A N 1
ATOM 3180 C CA . ASN A 1 399 ? 35.031 -31.203 -28.547 1 66.81 399 ASN A CA 1
ATOM 3181 C C . ASN A 1 399 ? 35.125 -29.781 -29.125 1 66.81 399 ASN A C 1
ATOM 3183 O O . ASN A 1 399 ? 35.781 -29.562 -30.141 1 66.81 399 ASN A O 1
ATOM 3187 N N . ASN A 1 400 ? 34.188 -28.828 -28.953 1 58.22 400 ASN A N 1
ATOM 3188 C CA . ASN A 1 400 ? 33.969 -27.688 -29.844 1 58.22 400 ASN A CA 1
ATOM 3189 C C . ASN A 1 400 ? 34.844 -26.5 -29.469 1 58.22 400 ASN A C 1
ATOM 3191 O O . ASN A 1 400 ? 34.625 -25.828 -28.469 1 58.22 400 ASN A O 1
ATOM 3195 N N . VAL A 1 401 ? 35.969 -26.594 -29.828 1 53.69 401 VAL A N 1
ATOM 3196 C CA . VAL A 1 401 ? 36.781 -25.391 -30.031 1 53.69 401 VAL A CA 1
ATOM 3197 C C . VAL A 1 401 ? 35.875 -24.203 -30.312 1 53.69 401 VAL A C 1
ATOM 3199 O O . VAL A 1 401 ? 36.062 -23.109 -29.781 1 53.69 401 VAL A O 1
ATOM 3202 N N . ASN A 1 402 ? 34.812 -24.422 -31.344 1 55.97 402 ASN A N 1
ATOM 3203 C CA . ASN A 1 402 ? 34.031 -23.266 -31.75 1 55.97 402 ASN A CA 1
ATOM 3204 C C . ASN A 1 402 ? 32.594 -23.328 -31.203 1 55.97 402 ASN A C 1
ATOM 3206 O O . ASN A 1 402 ? 31.75 -22.531 -31.562 1 55.97 402 ASN A O 1
ATOM 3210 N N . LEU A 1 403 ? 32.312 -24.234 -30.203 1 68.69 403 LEU A N 1
ATOM 3211 C CA . LEU A 1 403 ? 31.016 -24.312 -29.516 1 68.69 403 LEU A CA 1
ATOM 3212 C C . LEU A 1 403 ? 29.875 -24.5 -30.516 1 68.69 403 LEU A C 1
ATOM 3214 O O . LEU A 1 403 ? 28.844 -23.828 -30.422 1 68.69 403 LEU A O 1
ATOM 3218 N N . ALA A 1 404 ? 30.188 -25.266 -31.641 1 80.06 404 ALA A N 1
ATOM 3219 C CA . ALA A 1 404 ? 29.156 -25.438 -32.656 1 80.06 404 ALA A CA 1
ATOM 3220 C C . ALA A 1 404 ? 28.688 -26.891 -32.719 1 80.06 404 ALA A C 1
ATOM 3222 O O . ALA A 1 404 ? 29.453 -27.812 -32.438 1 80.06 404 ALA A O 1
ATOM 3223 N N . CYS A 1 405 ? 27.406 -27.219 -33 1 87.31 405 CYS A N 1
ATOM 3224 C CA . CYS A 1 405 ? 26.766 -28.516 -33.062 1 87.31 405 CYS A CA 1
ATOM 3225 C C . CYS A 1 405 ? 27.297 -29.312 -34.25 1 87.31 405 CYS A C 1
ATOM 3227 O O . CYS A 1 405 ? 27.266 -28.828 -35.406 1 87.31 405 CYS A O 1
ATOM 3229 N N . PRO A 1 406 ? 27.922 -30.484 -34.125 1 85.44 406 PRO A N 1
ATOM 3230 C CA . PRO A 1 406 ? 28.516 -31.281 -35.188 1 85.44 406 PRO A CA 1
ATOM 3231 C C . PRO A 1 406 ? 27.531 -31.594 -36.312 1 85.44 406 PRO A C 1
ATOM 3233 O O . PRO A 1 406 ? 27.906 -31.562 -37.469 1 85.44 406 PRO A O 1
ATOM 3236 N N . LYS A 1 407 ? 26.375 -31.859 -35.938 1 87.75 407 LYS A N 1
ATOM 3237 C CA . LYS A 1 407 ? 25.359 -32.156 -36.969 1 87.75 407 LYS A CA 1
ATOM 3238 C C . LYS A 1 407 ? 25.047 -30.922 -37.781 1 87.75 407 LYS A C 1
ATOM 3240 O O . LYS A 1 407 ? 24.906 -31.016 -39.031 1 87.75 407 LYS A O 1
ATOM 3245 N N . CYS A 1 408 ? 24.906 -29.859 -37.125 1 88.69 408 CYS A N 1
ATOM 3246 C CA . CYS A 1 408 ? 24.625 -28.609 -37.844 1 88.69 408 CYS A CA 1
ATOM 3247 C C . CYS A 1 408 ? 25.766 -28.25 -38.781 1 88.69 408 CYS A C 1
ATOM 3249 O O . CYS A 1 408 ? 25.531 -27.734 -39.875 1 88.69 408 CYS A O 1
ATOM 3251 N N . LEU A 1 409 ? 26.938 -28.516 -38.375 1 85.06 409 LEU A N 1
ATOM 3252 C CA . LEU A 1 409 ? 28.094 -28.266 -39.219 1 85.06 409 LEU A CA 1
ATOM 3253 C C . LEU A 1 409 ? 28.078 -29.156 -40.469 1 85.06 409 LEU A C 1
ATOM 3255 O O . LEU A 1 409 ? 28.438 -28.734 -41.562 1 85.06 409 LEU A O 1
ATOM 3259 N N . ARG A 1 410 ? 27.641 -30.375 -40.281 1 87.25 410 ARG A N 1
ATOM 3260 C CA . ARG A 1 410 ? 27.547 -31.328 -41.375 1 87.25 410 ARG A CA 1
ATOM 3261 C C . ARG A 1 410 ? 26.484 -30.891 -42.375 1 87.25 410 ARG A C 1
ATOM 3263 O O . ARG A 1 410 ? 26.672 -30.984 -43.594 1 87.25 410 ARG A O 1
ATOM 3270 N N . ILE A 1 411 ? 25.453 -30.391 -41.781 1 88.56 411 ILE A N 1
ATOM 3271 C CA . ILE A 1 411 ? 24.344 -29.953 -42.625 1 88.56 411 ILE A CA 1
ATOM 3272 C C . ILE A 1 411 ? 24.766 -28.734 -43.438 1 88.56 411 ILE A C 1
ATOM 3274 O O . ILE A 1 411 ? 24.484 -28.656 -44.656 1 88.56 411 ILE A O 1
ATOM 3278 N N . LYS A 1 412 ? 25.484 -27.859 -42.812 1 86.19 412 LYS A N 1
ATOM 3279 C CA . LYS A 1 412 ? 25.969 -26.656 -43.531 1 86.19 412 LYS A CA 1
ATOM 3280 C C . LYS A 1 412 ? 26.969 -27.031 -44.625 1 86.19 412 LYS A C 1
ATOM 3282 O O . LYS A 1 412 ? 26.922 -26.453 -45.719 1 86.19 412 LYS A O 1
ATOM 3287 N N . SER A 1 413 ? 27.781 -27.922 -44.406 1 88 413 SER A N 1
ATOM 3288 C CA . SER A 1 413 ? 28.781 -28.344 -45.375 1 88 413 SER A CA 1
ATOM 3289 C C . SER A 1 413 ? 28.141 -29.016 -46.562 1 88 413 SER A C 1
ATOM 3291 O O . SER A 1 413 ? 28.562 -28.812 -47.719 1 88 413 SER A O 1
ATOM 3293 N N . ARG A 1 414 ? 27.125 -29.734 -46.312 1 88.69 414 ARG A N 1
ATOM 3294 C CA . ARG A 1 414 ? 26.406 -30.406 -47.406 1 88.69 414 ARG A CA 1
ATOM 3295 C C . ARG A 1 414 ? 25.656 -29.406 -48.281 1 88.69 414 ARG A C 1
ATOM 3297 O O . ARG A 1 414 ? 25.625 -29.531 -49.5 1 88.69 414 ARG A O 1
ATOM 3304 N N . THR A 1 415 ? 25.219 -28.391 -47.688 1 86.75 415 THR A N 1
ATOM 3305 C CA . THR A 1 415 ? 24.5 -27.359 -48.438 1 86.75 415 THR A CA 1
ATOM 3306 C C . THR A 1 415 ? 25.453 -26.531 -49.281 1 86.75 415 THR A C 1
ATOM 3308 O O . THR A 1 415 ? 25.125 -26.188 -50.438 1 86.75 415 THR A O 1
ATOM 3311 N N . LEU A 1 416 ? 26.641 -26.391 -48.812 1 85 416 LEU A N 1
ATOM 3312 C CA . LEU A 1 416 ? 27.656 -25.656 -49.562 1 85 416 LEU A CA 1
ATOM 3313 C C . LEU A 1 416 ? 28.172 -26.484 -50.75 1 85 416 LEU A C 1
ATOM 3315 O O . LEU A 1 416 ? 28.438 -25.938 -51.812 1 85 416 LEU A O 1
ATOM 3319 N N . LEU A 1 417 ? 28.266 -27.734 -50.5 1 81.19 417 LEU A N 1
ATOM 3320 C CA . LEU A 1 417 ? 28.719 -28.609 -51.594 1 81.19 417 LEU A CA 1
ATOM 3321 C C . LEU A 1 417 ? 27.656 -28.734 -52.688 1 81.19 417 LEU A C 1
ATOM 3323 O O . LEU A 1 417 ? 28 -28.781 -53.875 1 81.19 417 LEU A O 1
ATOM 3327 N N . GLN A 1 418 ? 26.516 -28.734 -52.281 1 77.56 418 GLN A N 1
ATOM 3328 C CA . GLN A 1 418 ? 25.438 -28.812 -53.281 1 77.56 418 GLN A CA 1
ATOM 3329 C C . GLN A 1 418 ? 25.297 -27.5 -54.031 1 77.56 418 GLN A C 1
ATOM 3331 O O . GLN A 1 418 ? 24.984 -27.5 -55.219 1 77.56 418 GLN A O 1
ATOM 3336 N N . GLU A 1 419 ? 25.625 -26.516 -53.469 1 71.31 419 GLU A N 1
ATOM 3337 C CA . GLU A 1 419 ? 25.562 -25.234 -54.156 1 71.31 419 GLU A CA 1
ATOM 3338 C C . GLU A 1 419 ? 26.797 -25 -55 1 71.31 419 GLU A C 1
ATOM 3340 O O . GLU A 1 419 ? 26.734 -24.312 -56.031 1 71.31 419 GLU A O 1
ATOM 3345 N N . GLY A 1 420 ? 27.953 -25.562 -54.719 1 63.47 420 GLY A N 1
ATOM 3346 C CA . GLY A 1 420 ? 29.156 -25.406 -55.531 1 63.47 420 GLY A CA 1
ATOM 3347 C C . GLY A 1 420 ? 29.203 -26.375 -56.719 1 63.47 420 GLY A C 1
ATOM 3348 O O . GLY A 1 420 ? 30.094 -26.281 -57.562 1 63.47 420 GLY A O 1
ATOM 3349 N N . GLU A 1 421 ? 28.734 -27.562 -56.719 1 54.47 421 GLU A N 1
ATOM 3350 C CA . GLU A 1 421 ? 28.797 -28.422 -57.906 1 54.47 421 GLU A CA 1
ATOM 3351 C C . GLU A 1 421 ? 27.906 -27.891 -59.031 1 54.47 421 GLU A C 1
ATOM 3353 O O . GLU A 1 421 ? 26.688 -27.797 -58.844 1 54.47 421 GLU A O 1
ATOM 3358 N N . PRO A 1 422 ? 28.5 -27.031 -59.969 1 50.91 422 PRO A N 1
ATOM 3359 C CA . PRO A 1 422 ? 27.828 -26.734 -61.25 1 50.91 422 PRO A CA 1
ATOM 3360 C C . PRO A 1 422 ? 27.438 -28 -62 1 50.91 422 PRO A C 1
ATOM 3362 O O . PRO A 1 422 ? 28.094 -29.031 -61.875 1 50.91 422 PRO A O 1
ATOM 3365 N N . ILE A 1 423 ? 26.234 -28.25 -62.281 1 37.62 423 ILE A N 1
ATOM 3366 C CA . ILE A 1 423 ? 25.766 -29.203 -63.281 1 37.62 423 ILE A CA 1
ATOM 3367 C C . ILE A 1 423 ? 26.625 -29.078 -64.562 1 37.62 423 ILE A C 1
ATOM 3369 O O . ILE A 1 423 ? 26.656 -28.016 -65.188 1 37.62 423 ILE A O 1
ATOM 3373 N N . LYS A 1 424 ? 27.734 -29.609 -64.5 1 36.62 424 LYS A N 1
ATOM 3374 C CA . LYS A 1 424 ? 28.375 -29.828 -65.812 1 36.62 424 LYS A CA 1
ATOM 3375 C C . LYS A 1 424 ? 27.406 -30.484 -66.812 1 36.62 424 LYS A C 1
ATOM 3377 O O . LYS A 1 424 ? 27 -31.625 -66.625 1 36.62 424 LYS A O 1
ATOM 3382 N N . ASN A 1 425 ? 26.438 -29.625 -67.375 1 31.12 425 ASN A N 1
ATOM 3383 C CA . ASN A 1 425 ? 25.922 -30.016 -68.688 1 31.12 425 ASN A CA 1
ATOM 3384 C C . ASN A 1 425 ? 27.016 -30.578 -69.562 1 31.12 425 ASN A C 1
ATOM 3386 O O . ASN A 1 425 ? 28.016 -29.906 -69.875 1 31.12 425 ASN A O 1
ATOM 3390 N N . THR A 1 426 ? 27.359 -31.797 -69.5 1 29.31 426 THR A N 1
ATOM 3391 C CA . THR A 1 426 ? 28 -32.625 -70.5 1 29.31 426 THR A CA 1
ATOM 3392 C C . THR A 1 426 ? 27.406 -32.344 -71.875 1 29.31 426 THR A C 1
ATOM 3394 O O . THR A 1 426 ? 26.219 -32.594 -72.125 1 29.31 426 THR A O 1
ATOM 3397 N N . LEU A 1 427 ? 27.938 -31.172 -72.5 1 23.33 427 LEU A N 1
ATOM 3398 C CA . LEU A 1 427 ? 28.203 -31.266 -73.938 1 23.33 427 LEU A CA 1
ATOM 3399 C C . LEU A 1 427 ? 29.234 -32.375 -74.188 1 23.33 427 LEU A C 1
ATOM 3401 O O . LEU A 1 427 ? 30.219 -32.5 -73.5 1 23.33 427 LEU A O 1
ATOM 3405 N N . MET B 1 1 ? 60.438 -46.312 10 1 21.69 1 MET B N 1
ATOM 3406 C CA . MET B 1 1 ? 60.281 -46.469 8.555 1 21.69 1 MET B CA 1
ATOM 3407 C C . MET B 1 1 ? 59.062 -45.656 8.047 1 21.69 1 MET B C 1
ATOM 3409 O O . MET B 1 1 ? 59.188 -44.875 7.113 1 21.69 1 MET B O 1
ATOM 3413 N N . SER B 1 2 ? 57.844 -46.312 8.141 1 20.62 2 SER B N 1
ATOM 3414 C CA . SER B 1 2 ? 56.844 -46.406 7.078 1 20.62 2 SER B CA 1
ATOM 3415 C C . SER B 1 2 ? 55.875 -45.219 7.098 1 20.62 2 SER B C 1
ATOM 3417 O O . SER B 1 2 ? 54.656 -45.375 7.09 1 20.62 2 SER B O 1
ATOM 3419 N N . ASP B 1 3 ? 56.219 -44.062 7.555 1 26.78 3 ASP B N 1
ATOM 3420 C CA . ASP B 1 3 ? 55.219 -43.094 8.039 1 26.78 3 ASP B CA 1
ATOM 3421 C C . ASP B 1 3 ? 54.344 -42.594 6.895 1 26.78 3 ASP B C 1
ATOM 3423 O O . ASP B 1 3 ? 54.875 -42.094 5.883 1 26.78 3 ASP B O 1
ATOM 3427 N N . PRO B 1 4 ? 53.125 -43.094 6.777 1 25.69 4 PRO B N 1
ATOM 3428 C CA . PRO B 1 4 ? 52.188 -43.094 5.648 1 25.69 4 PRO B CA 1
ATOM 3429 C C . PRO B 1 4 ? 52 -41.688 5.023 1 25.69 4 PRO B C 1
ATOM 3431 O O . PRO B 1 4 ? 52.469 -40.688 5.586 1 25.69 4 PRO B O 1
ATOM 3434 N N . GLY B 1 5 ? 50.938 -41.5 4.086 1 22.84 5 GLY B N 1
ATOM 3435 C CA . GLY B 1 5 ? 50.5 -41.125 2.756 1 22.84 5 GLY B CA 1
ATOM 3436 C C . GLY B 1 5 ? 49.844 -39.75 2.719 1 22.84 5 GLY B C 1
ATOM 3437 O O . GLY B 1 5 ? 49.156 -39.438 1.756 1 22.84 5 GLY B O 1
ATOM 3438 N N . ASN B 1 6 ? 50.188 -38.781 3.566 1 23.09 6 ASN B N 1
ATOM 3439 C CA . ASN B 1 6 ? 49.25 -37.688 3.832 1 23.09 6 ASN B CA 1
ATOM 3440 C C . ASN B 1 6 ? 48.875 -36.969 2.547 1 23.09 6 ASN B C 1
ATOM 3442 O O . ASN B 1 6 ? 49.719 -36.406 1.863 1 23.09 6 ASN B O 1
ATOM 3446 N N . ASP B 1 7 ? 47.781 -37.5 1.879 1 21.38 7 ASP B N 1
ATOM 3447 C CA . ASP B 1 7 ? 47.125 -37.219 0.605 1 21.38 7 ASP B CA 1
ATOM 3448 C C . ASP B 1 7 ? 46.75 -35.719 0.5 1 21.38 7 ASP B C 1
ATOM 3450 O O . ASP B 1 7 ? 45.812 -35.281 1.165 1 21.38 7 ASP B O 1
ATOM 3454 N N . ARG B 1 8 ? 47.688 -34.844 0.498 1 22.7 8 ARG B N 1
ATOM 3455 C CA . ARG B 1 8 ? 47.469 -33.406 0.513 1 22.7 8 ARG B CA 1
ATOM 3456 C C . ARG B 1 8 ? 46.625 -32.969 -0.682 1 22.7 8 ARG B C 1
ATOM 3458 O O . ARG B 1 8 ? 46.969 -33.25 -1.831 1 22.7 8 ARG B O 1
ATOM 3465 N N . ASN B 1 9 ? 45.188 -33.031 -0.486 1 21.27 9 ASN B N 1
ATOM 3466 C CA . ASN B 1 9 ? 44.062 -32.75 -1.372 1 21.27 9 ASN B CA 1
ATOM 3467 C C . ASN B 1 9 ? 44.281 -31.422 -2.117 1 21.27 9 ASN B C 1
ATOM 3469 O O . ASN B 1 9 ? 44.688 -30.422 -1.516 1 21.27 9 ASN B O 1
ATOM 3473 N N . LEU B 1 10 ? 44.5 -31.469 -3.482 1 22.56 10 LEU B N 1
ATOM 3474 C CA . LEU B 1 10 ? 44.812 -30.531 -4.566 1 22.56 10 LEU B CA 1
ATOM 3475 C C . LEU B 1 10 ? 43.719 -29.484 -4.707 1 22.56 10 LEU B C 1
ATOM 3477 O O . LEU B 1 10 ? 42.625 -29.781 -5.16 1 22.56 10 LEU B O 1
ATOM 3481 N N . THR B 1 11 ? 43.438 -28.719 -3.605 1 22.2 11 THR B N 1
ATOM 3482 C CA . THR B 1 11 ? 42.344 -27.766 -3.533 1 22.2 11 THR B CA 1
ATOM 3483 C C . THR B 1 11 ? 42.438 -26.766 -4.684 1 22.2 11 THR B C 1
ATOM 3485 O O . THR B 1 11 ? 43.281 -25.875 -4.684 1 22.2 11 THR B O 1
ATOM 3488 N N . SER B 1 12 ? 42.469 -27.266 -5.98 1 21.84 12 SER B N 1
ATOM 3489 C CA . SER B 1 12 ? 42.719 -26.312 -7.062 1 21.84 12 SER B CA 1
ATOM 3490 C C . SER B 1 12 ? 41.625 -25.234 -7.094 1 21.84 12 SER B C 1
ATOM 3492 O O . SER B 1 12 ? 40.438 -25.531 -7.016 1 21.84 12 SER B O 1
ATOM 3494 N N . SER B 1 13 ? 41.969 -24.078 -6.641 1 23.83 13 SER B N 1
ATOM 3495 C CA . SER B 1 13 ? 41.25 -22.797 -6.473 1 23.83 13 SER B CA 1
ATOM 3496 C C . SER B 1 13 ? 40.688 -22.297 -7.793 1 23.83 13 SER B C 1
ATOM 3498 O O . SER B 1 13 ? 41.438 -22.141 -8.773 1 23.83 13 SER B O 1
ATOM 3500 N N . PRO B 1 14 ? 39.438 -22.812 -8.141 1 24.16 14 PRO B N 1
ATOM 3501 C CA . PRO B 1 14 ? 38.906 -22.484 -9.469 1 24.16 14 PRO B CA 1
ATOM 3502 C C . PRO B 1 14 ? 39.062 -21.016 -9.82 1 24.16 14 PRO B C 1
ATOM 3504 O O . PRO B 1 14 ? 39.188 -20.172 -8.922 1 24.16 14 PRO B O 1
ATOM 3507 N N . VAL B 1 15 ? 39.375 -20.734 -11.141 1 23.8 15 VAL B N 1
ATOM 3508 C CA . VAL B 1 15 ? 39.719 -19.609 -12 1 23.8 15 VAL B CA 1
ATOM 3509 C C . VAL B 1 15 ? 38.562 -18.625 -12.078 1 23.8 15 VAL B C 1
ATOM 3511 O O . VAL B 1 15 ? 37.5 -18.953 -12.625 1 23.8 15 VAL B O 1
ATOM 3514 N N . SER B 1 16 ? 38.156 -18.047 -10.93 1 22.27 16 SER B N 1
ATOM 3515 C CA . SER B 1 16 ? 37.031 -17.109 -10.883 1 22.27 16 SER B CA 1
ATOM 3516 C C . SER B 1 16 ? 37.156 -16.047 -11.961 1 22.27 16 SER B C 1
ATOM 3518 O O . SER B 1 16 ? 38.156 -15.312 -12.008 1 22.27 16 SER B O 1
ATOM 3520 N N . SER B 1 17 ? 36.812 -16.391 -13.211 1 23.53 17 SER B N 1
ATOM 3521 C CA . SER B 1 17 ? 36.906 -15.492 -14.359 1 23.53 17 SER B CA 1
ATOM 3522 C C . SER B 1 17 ? 36.281 -14.133 -14.031 1 23.53 17 SER B C 1
ATOM 3524 O O . SER B 1 17 ? 35.156 -14.055 -13.578 1 23.53 17 SER B O 1
ATOM 3526 N N . GLN B 1 18 ? 37.156 -13.133 -13.797 1 23.17 18 GLN B N 1
ATOM 3527 C CA . GLN B 1 18 ? 37 -11.711 -13.523 1 23.17 18 GLN B CA 1
ATOM 3528 C C . GLN B 1 18 ? 36.188 -11.031 -14.625 1 23.17 18 GLN B C 1
ATOM 3530 O O . GLN B 1 18 ? 36.688 -10.859 -15.742 1 23.17 18 GLN B O 1
ATOM 3535 N N . SER B 1 19 ? 35.031 -11.531 -15.047 1 25.83 19 SER B N 1
ATOM 3536 C CA . SER B 1 19 ? 34.5 -10.703 -16.109 1 25.83 19 SER B CA 1
ATOM 3537 C C . SER B 1 19 ? 34.562 -9.227 -15.766 1 25.83 19 SER B C 1
ATOM 3539 O O . SER B 1 19 ? 34.031 -8.781 -14.758 1 25.83 19 SER B O 1
ATOM 3541 N N . VAL B 1 20 ? 35.688 -8.633 -16.094 1 26.2 20 VAL B N 1
ATOM 3542 C CA . VAL B 1 20 ? 36.062 -7.219 -16 1 26.2 20 VAL B CA 1
ATOM 3543 C C . VAL B 1 20 ? 35 -6.363 -16.672 1 26.2 20 VAL B C 1
ATOM 3545 O O . VAL B 1 20 ? 34.844 -6.383 -17.891 1 26.2 20 VAL B O 1
ATOM 3548 N N . GLU B 1 21 ? 33.75 -6.52 -16.375 1 26.03 21 GLU B N 1
ATOM 3549 C CA . GLU B 1 21 ? 32.969 -5.492 -17.062 1 26.03 21 GLU B CA 1
ATOM 3550 C C . GLU B 1 21 ? 33.688 -4.148 -17.031 1 26.03 21 GLU B C 1
ATOM 3552 O O . GLU B 1 21 ? 34.156 -3.707 -15.984 1 26.03 21 GLU B O 1
ATOM 3557 N N . GLU B 1 22 ? 34.281 -3.729 -18.094 1 28.27 22 GLU B N 1
ATOM 3558 C CA . GLU B 1 22 ? 35 -2.498 -18.422 1 28.27 22 GLU B CA 1
ATOM 3559 C C . GLU B 1 22 ? 34.281 -1.275 -17.859 1 28.27 22 GLU B C 1
ATOM 3561 O O . GLU B 1 22 ? 33.344 -0.766 -18.484 1 28.27 22 GLU B O 1
ATOM 3566 N N . SER B 1 23 ? 33.688 -1.339 -16.766 1 28.89 23 SER B N 1
ATOM 3567 C CA . SER B 1 23 ? 33.344 0.03 -16.391 1 28.89 23 SER B CA 1
ATOM 3568 C C . SER B 1 23 ? 34.562 0.951 -16.469 1 28.89 23 SER B C 1
ATOM 3570 O O . SER B 1 23 ? 35.469 0.847 -15.656 1 28.89 23 SER B O 1
ATOM 3572 N N . ASP B 1 24 ? 35.062 1.253 -17.656 1 29.31 24 ASP B N 1
ATOM 3573 C CA . ASP B 1 24 ? 36.219 2.029 -18.078 1 29.31 24 ASP B CA 1
ATOM 3574 C C . ASP B 1 24 ? 36.5 3.172 -17.109 1 29.31 24 ASP B C 1
ATOM 3576 O O . ASP B 1 24 ? 37.469 3.123 -16.359 1 29.31 24 ASP B O 1
ATOM 3580 N N . SER B 1 25 ? 36.375 4.543 -17.672 1 30.89 25 SER B N 1
ATOM 3581 C CA . SER B 1 25 ? 37 5.844 -17.5 1 30.89 25 SER B CA 1
ATOM 3582 C C . SER B 1 25 ? 36.531 6.531 -16.219 1 30.89 25 SER B C 1
ATOM 3584 O O . SER B 1 25 ? 36.844 7.703 -15.992 1 30.89 25 SER B O 1
ATOM 3586 N N . LEU B 1 26 ? 35.469 6.203 -15.625 1 32.41 26 LEU B N 1
ATOM 3587 C CA . LEU B 1 26 ? 34.906 7.16 -14.695 1 32.41 26 LEU B CA 1
ATOM 3588 C C . LEU B 1 26 ? 35.781 7.355 -13.477 1 32.41 26 LEU B C 1
ATOM 3590 O O . LEU B 1 26 ? 35.406 7.004 -12.359 1 32.41 26 LEU B O 1
ATOM 3594 N N . LEU B 1 27 ? 37.062 7.074 -13.414 1 36 27 LEU B N 1
ATOM 3595 C CA . LEU B 1 27 ? 38.031 7.492 -12.422 1 36 27 LEU B CA 1
ATOM 3596 C C . LEU B 1 27 ? 37.812 8.945 -12.023 1 36 27 LEU B C 1
ATOM 3598 O O . LEU B 1 27 ? 38.219 9.359 -10.922 1 36 27 LEU B O 1
ATOM 3602 N N . PRO B 1 28 ? 37.625 9.875 -13.023 1 44.19 28 PRO B N 1
ATOM 3603 C CA . PRO B 1 28 ? 37.625 11.32 -12.773 1 44.19 28 PRO B CA 1
ATOM 3604 C C . PRO B 1 28 ? 36.531 11.734 -11.773 1 44.19 28 PRO B C 1
ATOM 3606 O O . PRO B 1 28 ? 36.75 12.656 -10.984 1 44.19 28 PRO B O 1
ATOM 3609 N N . SER B 1 29 ? 35.438 11.203 -11.828 1 48.03 29 SER B N 1
ATOM 3610 C CA . SER B 1 29 ? 34.312 11.609 -10.992 1 48.03 29 SER B CA 1
ATOM 3611 C C . SER B 1 29 ? 34.562 11.305 -9.523 1 48.03 29 SER B C 1
ATOM 3613 O O . SER B 1 29 ? 34.156 12.078 -8.648 1 48.03 29 SER B O 1
ATOM 3615 N N . SER B 1 30 ? 35.219 10.242 -9.227 1 49.69 30 SER B N 1
ATOM 3616 C CA . SER B 1 30 ? 35.562 9.875 -7.852 1 49.69 30 SER B CA 1
ATOM 3617 C C . SER B 1 30 ? 36.625 10.805 -7.27 1 49.69 30 SER B C 1
ATOM 3619 O O . SER B 1 30 ? 36.5 11.227 -6.117 1 49.69 30 SER B O 1
ATOM 3621 N N . LEU B 1 31 ? 37.688 10.875 -8.055 1 48.88 31 LEU B N 1
ATOM 3622 C CA . LEU B 1 31 ? 38.75 11.766 -7.562 1 48.88 31 LEU B CA 1
ATOM 3623 C C . LEU B 1 31 ? 38.219 13.18 -7.371 1 48.88 31 LEU B C 1
ATOM 3625 O O . LEU B 1 31 ? 38.531 13.844 -6.387 1 48.88 31 LEU B O 1
ATOM 3629 N N . ALA B 1 32 ? 37.406 13.625 -8.375 1 53.25 32 ALA B N 1
ATOM 3630 C CA . ALA B 1 32 ? 36.812 14.953 -8.266 1 53.25 32 ALA B CA 1
ATOM 3631 C C . ALA B 1 32 ? 35.875 15.031 -7.059 1 53.25 32 ALA B C 1
ATOM 3633 O O . ALA B 1 32 ? 35.844 16.031 -6.344 1 53.25 32 ALA B O 1
ATOM 3634 N N . ALA B 1 33 ? 35.312 13.938 -6.84 1 57.5 33 ALA B N 1
ATOM 3635 C CA . ALA B 1 33 ? 34.469 13.875 -5.656 1 57.5 33 ALA B CA 1
ATOM 363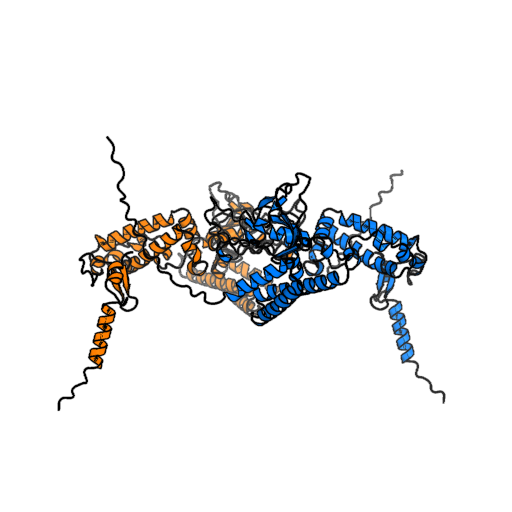6 C C . ALA B 1 33 ? 35.312 13.969 -4.375 1 57.5 33 ALA B C 1
ATOM 3638 O O . ALA B 1 33 ? 34.906 14.672 -3.432 1 57.5 33 ALA B O 1
ATOM 3639 N N . GLU B 1 34 ? 36.469 13.297 -4.434 1 58.5 34 GLU B N 1
ATOM 3640 C CA . GLU B 1 34 ? 37.344 13.344 -3.279 1 58.5 34 GLU B CA 1
ATOM 3641 C C . GLU B 1 34 ? 37.938 14.75 -3.082 1 58.5 34 GLU B C 1
ATOM 3643 O O . GLU B 1 34 ? 38.062 15.219 -1.948 1 58.5 34 GLU B O 1
ATOM 3648 N N . GLU B 1 35 ? 38.344 15.352 -4.137 1 56.94 35 GLU B N 1
ATOM 3649 C CA . GLU B 1 35 ? 38.875 16.703 -4.027 1 56.94 35 GLU B CA 1
ATOM 3650 C C . GLU B 1 35 ? 37.812 17.672 -3.482 1 56.94 35 GLU B C 1
ATOM 3652 O O . GLU B 1 35 ? 38.125 18.531 -2.648 1 56.94 35 GLU B O 1
ATOM 3657 N N . LEU B 1 36 ? 36.688 17.484 -3.961 1 61.03 36 LEU B N 1
ATOM 3658 C CA . LEU B 1 36 ? 35.594 18.344 -3.506 1 61.03 36 LEU B CA 1
ATOM 3659 C C . LEU B 1 36 ? 35.312 18.125 -2.025 1 61.03 36 LEU B C 1
ATOM 3661 O O . LEU B 1 36 ? 35.125 19.078 -1.275 1 61.03 36 LEU B O 1
ATOM 3665 N N . LYS B 1 37 ? 35.469 16.828 -1.715 1 62.06 37 LYS B N 1
ATOM 3666 C CA . LYS B 1 37 ? 35.281 16.484 -0.31 1 62.06 37 LYS B CA 1
ATOM 3667 C C . LYS B 1 37 ? 36.375 17.078 0.566 1 62.06 37 LYS B C 1
ATOM 3669 O O . LYS B 1 37 ? 36.094 17.594 1.656 1 62.06 37 LYS B O 1
ATOM 3674 N N . LEU B 1 38 ? 37.562 17.047 0.004 1 60.12 38 LEU B N 1
ATOM 3675 C CA . LEU B 1 38 ? 38.688 17.578 0.764 1 60.12 38 LEU B CA 1
ATOM 3676 C C . LEU B 1 38 ? 38.531 19.078 0.949 1 60.12 38 LEU B C 1
ATOM 3678 O O . LEU B 1 38 ? 38.844 19.609 2.023 1 60.12 38 LEU B O 1
ATOM 3682 N N . ALA B 1 39 ? 38.062 19.703 -0.049 1 58.66 39 ALA B N 1
ATOM 3683 C CA . ALA B 1 39 ? 37.875 21.156 0.034 1 58.66 39 ALA B CA 1
ATOM 3684 C C . ALA B 1 39 ? 36.781 21.531 1.015 1 58.66 39 ALA B C 1
ATOM 3686 O O . ALA B 1 39 ? 36.844 22.562 1.684 1 58.66 39 ALA B O 1
ATOM 3687 N N . LEU B 1 40 ? 35.906 20.609 1.124 1 59.59 40 LEU B N 1
ATOM 3688 C CA . LEU B 1 40 ? 34.781 20.875 2.01 1 59.59 40 LEU B CA 1
ATOM 3689 C C . LEU B 1 40 ? 35.125 20.531 3.455 1 59.59 40 LEU B C 1
ATOM 3691 O O . LEU B 1 40 ? 34.562 21.125 4.387 1 59.59 40 LEU B O 1
ATOM 3695 N N . ASN B 1 41 ? 36.094 19.547 3.682 1 60.41 41 ASN B N 1
ATOM 3696 C CA . ASN B 1 41 ? 36.344 19.016 5.02 1 60.41 41 ASN B CA 1
ATOM 3697 C C . ASN B 1 41 ? 37.562 19.672 5.668 1 60.41 41 ASN B C 1
ATOM 3699 O O . ASN B 1 41 ? 37.719 19.594 6.887 1 60.41 41 ASN B O 1
ATOM 3703 N N . LYS B 1 42 ? 38.531 20.156 4.77 1 57.66 42 LYS B N 1
ATOM 3704 C CA . LYS B 1 42 ? 39.75 20.734 5.352 1 57.66 42 LYS B CA 1
ATOM 3705 C C . LYS B 1 42 ? 39.688 22.266 5.305 1 57.66 42 LYS B C 1
ATOM 3707 O O . LYS B 1 42 ? 38.875 22.844 4.617 1 57.66 42 LYS B O 1
ATOM 3712 N N . GLU B 1 43 ? 40.312 22.922 6.23 1 61.34 43 GLU B N 1
ATOM 3713 C CA . GLU B 1 43 ? 40.562 24.359 6.137 1 61.34 43 GLU B CA 1
ATOM 3714 C C . GLU B 1 43 ? 41.188 24.719 4.793 1 61.34 43 GLU B C 1
ATOM 3716 O O . GLU B 1 43 ? 42.406 24.688 4.641 1 61.34 43 GLU B O 1
ATOM 3721 N N . ALA B 1 44 ? 40.344 24.844 3.891 1 68.88 44 ALA B N 1
ATOM 3722 C CA . ALA B 1 44 ? 40.781 25.156 2.541 1 68.88 44 ALA B CA 1
ATOM 3723 C C . ALA B 1 44 ? 41 26.656 2.369 1 68.88 44 ALA B C 1
ATOM 3725 O O . ALA B 1 44 ? 40.25 27.453 2.936 1 68.88 44 ALA B O 1
ATOM 3726 N N . THR B 1 45 ? 42.062 26.969 1.848 1 76.19 45 THR B N 1
ATOM 3727 C CA . THR B 1 45 ? 42.344 28.359 1.519 1 76.19 45 THR B CA 1
ATOM 3728 C C . THR B 1 45 ? 41.375 28.875 0.453 1 76.19 45 THR B C 1
ATOM 3730 O O . THR B 1 45 ? 40.656 28.078 -0.17 1 76.19 45 THR B O 1
ATOM 3733 N N . SER B 1 46 ? 41.281 30.156 0.355 1 82.31 46 SER B N 1
ATOM 3734 C CA . SER B 1 46 ? 40.406 30.781 -0.639 1 82.31 46 SER B CA 1
ATOM 3735 C C . SER B 1 46 ? 40.719 30.281 -2.045 1 82.31 46 SER B C 1
ATOM 3737 O O . SER B 1 46 ? 39.812 30.062 -2.85 1 82.31 46 SER B O 1
ATOM 3739 N N . GLU B 1 47 ? 42 30.094 -2.291 1 84.94 47 GLU B N 1
ATOM 3740 C CA . GLU B 1 47 ? 42.406 29.641 -3.613 1 84.94 47 GLU B CA 1
ATOM 3741 C C . GLU B 1 47 ? 41.969 28.219 -3.875 1 84.94 47 GLU B C 1
ATOM 3743 O O . GLU B 1 47 ? 41.5 27.891 -4.98 1 84.94 47 GLU B O 1
ATOM 3748 N N . GLU B 1 48 ? 42.094 27.484 -2.873 1 83.38 48 GLU B N 1
ATOM 3749 C CA . GLU B 1 48 ? 41.688 26.094 -3.004 1 83.38 48 GLU B CA 1
ATOM 3750 C C . GLU B 1 48 ? 40.156 25.984 -3.238 1 83.38 48 GLU B C 1
ATOM 3752 O O . GLU B 1 48 ? 39.719 25.156 -4.023 1 83.38 48 GLU B O 1
ATOM 3757 N N . LEU B 1 49 ? 39.5 26.844 -2.543 1 85.75 49 LEU B N 1
ATOM 3758 C CA . LEU B 1 49 ? 38.031 26.859 -2.674 1 85.75 49 LEU B CA 1
ATOM 3759 C C . LEU B 1 49 ? 37.625 27.312 -4.07 1 85.75 49 LEU B C 1
ATOM 3761 O O . LEU B 1 49 ? 36.688 26.75 -4.66 1 85.75 49 LEU B O 1
ATOM 3765 N N . LEU B 1 50 ? 38.312 28.281 -4.578 1 88.06 50 LEU B N 1
ATOM 3766 C CA . LEU B 1 50 ? 38.031 28.766 -5.918 1 88.06 50 LEU B CA 1
ATOM 3767 C C . LEU B 1 50 ? 38.281 27.688 -6.961 1 88.06 50 LEU B C 1
ATOM 3769 O O . LEU B 1 50 ? 37.5 27.516 -7.898 1 88.06 50 LEU B O 1
ATOM 3773 N N . ASN B 1 51 ? 39.312 26.969 -6.754 1 87.19 51 ASN B N 1
ATOM 3774 C CA . ASN B 1 51 ? 39.625 25.875 -7.668 1 87.19 51 ASN B CA 1
ATOM 3775 C C . ASN B 1 51 ? 38.562 24.781 -7.609 1 87.19 51 ASN B C 1
ATOM 3777 O O . ASN B 1 51 ? 38.188 24.234 -8.641 1 87.19 51 ASN B O 1
ATOM 3781 N N . ALA B 1 52 ? 38.25 24.516 -6.402 1 86.25 52 ALA B N 1
ATOM 3782 C CA . ALA B 1 52 ? 37.219 23.484 -6.211 1 86.25 52 ALA B CA 1
ATOM 3783 C C . ALA B 1 52 ? 35.906 23.891 -6.848 1 86.25 52 ALA B C 1
ATOM 3785 O O . ALA B 1 52 ? 35.219 23.062 -7.434 1 86.25 52 ALA B O 1
ATOM 3786 N N . ILE B 1 53 ? 35.531 25.156 -6.746 1 87.44 53 ILE B N 1
ATOM 3787 C CA . ILE B 1 53 ? 34.312 25.672 -7.32 1 87.44 53 ILE B CA 1
ATOM 3788 C C . ILE B 1 53 ? 34.344 25.516 -8.836 1 87.44 53 ILE B C 1
ATOM 3790 O O . ILE B 1 53 ? 33.375 25.062 -9.438 1 87.44 53 ILE B O 1
ATOM 3794 N N . ASN B 1 54 ? 35.375 25.844 -9.438 1 88.19 54 ASN B N 1
ATOM 3795 C CA . ASN B 1 54 ? 35.5 25.766 -10.883 1 88.19 54 ASN B CA 1
ATOM 3796 C C . ASN B 1 54 ? 35.438 24.312 -11.367 1 88.19 54 ASN B C 1
ATOM 3798 O O . ASN B 1 54 ? 34.75 24.031 -12.359 1 88.19 54 ASN B O 1
ATOM 3802 N N . ARG B 1 55 ? 36.094 23.578 -10.648 1 86.88 55 ARG B N 1
ATOM 3803 C CA . ARG B 1 55 ? 36 22.156 -11.008 1 86.88 55 ARG B CA 1
ATOM 3804 C C . ARG B 1 55 ? 34.594 21.625 -10.883 1 86.88 55 ARG B C 1
ATOM 3806 O O . ARG B 1 55 ? 34.125 20.859 -11.734 1 86.88 55 ARG B O 1
ATOM 3813 N N . CYS B 1 56 ? 33.938 22.016 -9.812 1 86.62 56 CYS B N 1
ATOM 3814 C CA . CYS B 1 56 ? 32.562 21.578 -9.578 1 86.62 56 CYS B CA 1
ATOM 3815 C C . CYS B 1 56 ? 31.656 22.062 -10.68 1 86.62 56 CYS B C 1
ATOM 3817 O O . CYS B 1 56 ? 30.75 21.344 -11.117 1 86.62 56 CYS B O 1
ATOM 3819 N N . LYS B 1 57 ? 31.875 23.203 -11.086 1 88.25 57 LYS B N 1
ATOM 3820 C CA . LYS B 1 57 ? 31.078 23.75 -12.188 1 88.25 57 LYS B CA 1
ATOM 3821 C C . LYS B 1 57 ? 31.25 22.906 -13.453 1 88.25 57 LYS B C 1
ATOM 3823 O O . LYS B 1 57 ? 30.266 22.625 -14.141 1 88.25 57 LYS B O 1
ATOM 3828 N N . ASP B 1 58 ? 32.375 22.531 -13.68 1 88.44 58 ASP B N 1
ATOM 3829 C CA . ASP B 1 58 ? 32.656 21.719 -14.859 1 88.44 58 ASP B CA 1
ATOM 3830 C C . ASP B 1 58 ? 31.938 20.375 -14.773 1 88.44 58 ASP B C 1
ATOM 3832 O O . ASP B 1 58 ? 31.375 19.906 -15.758 1 88.44 58 ASP B O 1
ATOM 3836 N N . LEU B 1 59 ? 32 19.844 -13.617 1 86.81 59 LEU B N 1
ATOM 3837 C CA . LEU B 1 59 ? 31.391 18.531 -13.414 1 86.81 59 LEU B CA 1
ATOM 3838 C C . LEU B 1 59 ? 29.875 18.625 -13.57 1 86.81 59 LEU B C 1
ATOM 3840 O O . LEU B 1 59 ? 29.25 17.703 -14.102 1 86.81 59 LEU B O 1
ATOM 3844 N N . VAL B 1 60 ? 29.344 19.719 -13.062 1 86.75 60 VAL B N 1
ATOM 3845 C CA . VAL B 1 60 ? 27.906 19.938 -13.188 1 86.75 60 VAL B CA 1
ATOM 3846 C C . VAL B 1 60 ? 27.516 19.984 -14.656 1 86.75 60 VAL B C 1
ATOM 3848 O O . VAL B 1 60 ? 26.516 19.375 -15.062 1 86.75 60 VAL B O 1
ATOM 3851 N N . LEU B 1 61 ? 28.359 20.547 -15.438 1 88.19 61 LEU B N 1
ATOM 3852 C CA . LEU B 1 61 ? 28.078 20.703 -16.859 1 88.19 61 LEU B CA 1
ATOM 3853 C C . LEU B 1 61 ? 28.234 19.391 -17.609 1 88.19 61 LEU B C 1
ATOM 3855 O O . LEU B 1 61 ? 27.562 19.141 -18.594 1 88.19 61 LEU B O 1
ATOM 3859 N N . GLU B 1 62 ? 28.984 18.516 -17.078 1 86.81 62 GLU B N 1
ATOM 3860 C CA . GLU B 1 62 ? 29.266 17.234 -17.719 1 86.81 62 GLU B CA 1
ATOM 3861 C C . GLU B 1 62 ? 28.25 16.172 -17.312 1 86.81 62 GLU B C 1
ATOM 3863 O O . GLU B 1 62 ? 28.125 15.141 -17.984 1 86.81 62 GLU B O 1
ATOM 3868 N N . SER B 1 63 ? 27.578 16.5 -16.266 1 86.38 63 SER B N 1
ATOM 3869 C CA . SER B 1 63 ? 26.641 15.5 -15.758 1 86.38 63 SER B CA 1
ATOM 3870 C C . SER B 1 63 ? 25.281 15.617 -16.453 1 86.38 63 SER B C 1
ATOM 3872 O O . SER B 1 63 ? 24.953 16.672 -16.984 1 86.38 63 SER B O 1
ATOM 3874 N N . ASP B 1 64 ? 24.547 14.398 -16.484 1 85.75 64 ASP B N 1
ATOM 3875 C CA . ASP B 1 64 ? 23.219 14.367 -17.094 1 85.75 64 ASP B CA 1
ATOM 3876 C C . ASP B 1 64 ? 22.234 15.219 -16.297 1 85.75 64 ASP B C 1
ATOM 3878 O O . ASP B 1 64 ? 22.297 15.273 -15.07 1 85.75 64 ASP B O 1
ATOM 3882 N N . GLN B 1 65 ? 21.344 15.859 -17.125 1 81.94 65 GLN B N 1
ATOM 3883 C CA . GLN B 1 65 ? 20.344 16.688 -16.484 1 81.94 65 GLN B CA 1
ATOM 3884 C C . GLN B 1 65 ? 19.406 15.852 -15.609 1 81.94 65 GLN B C 1
ATOM 3886 O O . GLN B 1 65 ? 19.094 14.711 -15.945 1 81.94 65 GLN B O 1
ATOM 3891 N N . CYS B 1 66 ? 19.062 16.297 -14.492 1 78.81 66 CYS B N 1
ATOM 3892 C CA . CYS B 1 66 ? 18.094 15.742 -13.555 1 78.81 66 CYS B CA 1
ATOM 3893 C C . CYS B 1 66 ? 18.594 14.438 -12.961 1 78.81 66 CYS B C 1
ATOM 3895 O O . CYS B 1 66 ? 17.797 13.586 -12.547 1 78.81 66 CYS B O 1
ATOM 3897 N N . SER B 1 67 ? 19.906 14.266 -13.055 1 80 67 SER B N 1
ATOM 3898 C CA . SER B 1 67 ? 20.5 13.086 -12.453 1 80 67 SER B CA 1
ATOM 3899 C C . SER B 1 67 ? 20.781 13.305 -10.969 1 80 67 SER B C 1
ATOM 3901 O O . SER B 1 67 ? 20.859 14.445 -10.508 1 80 67 SER B O 1
ATOM 3903 N N . VAL B 1 68 ? 20.875 12.203 -10.25 1 79.62 68 VAL B N 1
ATOM 3904 C CA . VAL B 1 68 ? 21.188 12.25 -8.828 1 79.62 68 VAL B CA 1
ATOM 3905 C C . VAL B 1 68 ? 22.594 12.836 -8.641 1 79.62 68 VAL B C 1
ATOM 3907 O O . VAL B 1 68 ? 22.812 13.633 -7.727 1 79.62 68 VAL B O 1
ATOM 3910 N N . GLU B 1 69 ? 23.375 12.562 -9.539 1 79.56 69 GLU B N 1
ATOM 3911 C CA . GLU B 1 69 ? 24.734 13.062 -9.453 1 79.56 69 GLU B CA 1
ATOM 3912 C C . GLU B 1 69 ? 24.781 14.578 -9.602 1 79.56 69 GLU B C 1
ATOM 3914 O O . GLU B 1 69 ? 25.469 15.266 -8.836 1 79.56 69 GLU B O 1
ATOM 3919 N N . ARG B 1 70 ? 24.047 14.992 -10.492 1 80.06 70 ARG B N 1
ATOM 3920 C CA . ARG B 1 70 ? 24.031 16.438 -10.719 1 80.06 70 ARG B CA 1
ATOM 3921 C C . ARG B 1 70 ? 23.469 17.172 -9.508 1 80.06 70 ARG B C 1
ATOM 3923 O O . ARG B 1 70 ? 23.953 18.234 -9.141 1 80.06 70 ARG B O 1
ATOM 3930 N N . LYS B 1 71 ? 22.484 16.609 -8.883 1 80.5 71 LYS B N 1
ATOM 3931 C CA . LYS B 1 71 ? 21.891 17.203 -7.688 1 80.5 71 LYS B CA 1
ATOM 3932 C C . LYS B 1 71 ? 22.938 17.422 -6.598 1 80.5 71 LYS B C 1
ATOM 3934 O O . LYS B 1 71 ? 23.016 18.516 -6.02 1 80.5 71 LYS B O 1
ATOM 3939 N N . TRP B 1 72 ? 23.672 16.5 -6.398 1 80.81 72 TRP B N 1
ATOM 3940 C CA . TRP B 1 72 ? 24.656 16.594 -5.332 1 80.81 72 TRP B CA 1
ATOM 3941 C C . TRP B 1 72 ? 25.797 17.531 -5.723 1 80.81 72 TRP B C 1
ATOM 3943 O O . TRP B 1 72 ? 26.328 18.266 -4.879 1 80.81 72 TRP B O 1
ATOM 3953 N N . LEU B 1 73 ? 26.125 17.609 -7.035 1 82.25 73 LEU B N 1
ATOM 3954 C CA . LEU B 1 73 ? 27.156 18.547 -7.504 1 82.25 73 LEU B CA 1
ATOM 3955 C C . LEU B 1 73 ? 26.703 19.984 -7.332 1 82.25 73 LEU B C 1
ATOM 3957 O O . LEU B 1 73 ? 27.484 20.844 -6.91 1 82.25 73 LEU B O 1
ATOM 3961 N N . VAL B 1 74 ? 25.484 20.125 -7.602 1 83.56 74 VAL B N 1
ATOM 3962 C CA . VAL B 1 74 ? 24.938 21.469 -7.438 1 83.56 74 VAL B CA 1
ATOM 3963 C C . VAL B 1 74 ? 24.953 21.844 -5.961 1 83.56 74 VAL B C 1
ATOM 3965 O O . VAL B 1 74 ? 25.312 22.969 -5.605 1 83.56 74 VAL B O 1
ATOM 3968 N N . ARG B 1 75 ? 24.625 20.984 -5.176 1 80.38 75 ARG B N 1
ATOM 3969 C CA . ARG B 1 75 ? 24.625 21.25 -3.74 1 80.38 75 ARG B CA 1
ATOM 3970 C C . ARG B 1 75 ? 26.031 21.531 -3.234 1 80.38 75 ARG B C 1
ATOM 3972 O O . ARG B 1 75 ? 26.234 22.438 -2.42 1 80.38 75 ARG B O 1
ATOM 3979 N N . HIS B 1 76 ? 26.953 20.812 -3.766 1 81.25 76 HIS B N 1
ATOM 3980 C CA . HIS B 1 76 ? 28.344 21.047 -3.406 1 81.25 76 HIS B CA 1
ATOM 3981 C C . HIS B 1 76 ? 28.797 22.438 -3.861 1 81.25 76 HIS B C 1
ATOM 3983 O O . HIS B 1 76 ? 29.5 23.125 -3.133 1 81.25 76 HIS B O 1
ATOM 3989 N N . LEU B 1 77 ? 28.344 22.734 -5.016 1 84.12 77 LEU B N 1
ATOM 3990 C CA . LEU B 1 77 ? 28.703 24.047 -5.562 1 84.12 77 LEU B CA 1
ATOM 3991 C C . LEU B 1 77 ? 28.203 25.156 -4.656 1 84.12 77 LEU B C 1
ATOM 3993 O O . LEU B 1 77 ? 28.938 26.109 -4.359 1 84.12 77 LEU B O 1
ATOM 3997 N N . ILE B 1 78 ? 26.984 24.969 -4.191 1 82.25 78 ILE B N 1
ATOM 3998 C CA . ILE B 1 78 ? 26.391 25.969 -3.318 1 82.25 78 ILE B CA 1
ATOM 3999 C C . ILE B 1 78 ? 27.172 26.047 -2.006 1 82.25 78 ILE B C 1
ATOM 4001 O O . ILE B 1 78 ? 27.484 27.125 -1.526 1 82.25 78 ILE B O 1
ATOM 4005 N N . GLU B 1 79 ? 27.531 24.938 -1.509 1 81.25 79 GLU B N 1
ATOM 4006 C CA . GLU B 1 79 ? 28.266 24.875 -0.25 1 81.25 79 GLU B CA 1
ATOM 4007 C C . GLU B 1 79 ? 29.656 25.484 -0.396 1 81.25 79 GLU B C 1
ATOM 4009 O O . GLU B 1 79 ? 30.125 26.188 0.491 1 81.25 79 GLU B O 1
ATOM 4014 N N . LEU B 1 80 ? 30.312 25.219 -1.491 1 82.19 80 LEU B N 1
ATOM 4015 C CA . LEU B 1 80 ? 31.641 25.766 -1.75 1 82.19 80 LEU B CA 1
ATOM 4016 C C . LEU B 1 80 ? 31.609 27.281 -1.881 1 82.19 80 LEU B C 1
ATOM 4018 O O . LEU B 1 80 ? 32.469 27.984 -1.366 1 82.19 80 LEU B O 1
ATOM 4022 N N . ARG B 1 81 ? 30.594 27.719 -2.477 1 83.81 81 ARG B N 1
ATOM 4023 C CA . ARG B 1 81 ? 30.438 29.156 -2.625 1 83.81 81 ARG B CA 1
ATOM 4024 C C . ARG B 1 81 ? 30.188 29.828 -1.275 1 83.81 81 ARG B C 1
ATOM 4026 O O . ARG B 1 81 ? 30.719 30.906 -1.01 1 83.81 81 ARG B O 1
ATOM 4033 N N . LEU B 1 82 ? 29.422 29.188 -0.492 1 82.12 82 LEU B N 1
ATOM 4034 C CA . LEU B 1 82 ? 29.141 29.719 0.838 1 82.12 82 LEU B CA 1
ATOM 4035 C C . LEU B 1 82 ? 30.406 29.75 1.683 1 82.12 82 LEU B C 1
ATOM 4037 O O . LEU B 1 82 ? 30.672 30.734 2.383 1 82.12 82 LEU B O 1
ATOM 4041 N N . ARG B 1 83 ? 31.203 28.734 1.535 1 79.75 83 ARG B N 1
ATOM 4042 C CA . ARG B 1 83 ? 32.469 28.672 2.275 1 79.75 83 ARG B CA 1
ATOM 4043 C C . ARG B 1 83 ? 33.438 29.75 1.795 1 79.75 83 ARG B C 1
ATOM 4045 O O . ARG B 1 83 ? 34.156 30.344 2.598 1 79.75 83 ARG B O 1
ATOM 4052 N N . LEU B 1 84 ? 33.469 29.922 0.538 1 83.12 84 LEU B N 1
ATOM 4053 C CA . LEU B 1 84 ? 34.312 30.969 -0.026 1 83.12 84 LEU B CA 1
ATOM 4054 C C . LEU B 1 84 ? 33.906 32.344 0.501 1 83.12 84 LEU B C 1
ATOM 4056 O O . LEU B 1 84 ? 34.75 33.156 0.86 1 83.12 84 LEU B O 1
ATOM 4060 N N . GLN B 1 85 ? 32.594 32.5 0.574 1 83.5 85 GLN B N 1
ATOM 4061 C CA . GLN B 1 85 ? 32.094 33.75 1.095 1 83.5 85 GLN B CA 1
ATOM 4062 C C . GLN B 1 85 ? 32.469 33.938 2.561 1 83.5 85 GLN B C 1
ATOM 4064 O O . GLN B 1 85 ? 32.844 35.031 2.977 1 83.5 85 GLN B O 1
ATOM 4069 N N . GLU B 1 86 ? 32.438 32.906 3.264 1 78.12 86 GLU B N 1
ATOM 4070 C CA . GLU B 1 86 ? 32.812 32.938 4.672 1 78.12 86 GLU B CA 1
ATOM 4071 C C . GLU B 1 86 ? 34.281 33.219 4.84 1 78.12 86 GLU B C 1
ATOM 4073 O O . GLU B 1 86 ? 34.688 33.969 5.742 1 78.12 86 GLU B O 1
ATOM 4078 N N . CYS B 1 87 ? 35.094 32.594 3.994 1 76.75 87 CYS B N 1
ATOM 4079 C CA . CYS B 1 87 ? 36.531 32.812 4.02 1 76.75 87 CYS B CA 1
ATOM 4080 C C . CYS B 1 87 ? 36.844 34.281 3.74 1 76.75 87 CYS B C 1
ATOM 4082 O O . CYS B 1 87 ? 37.719 34.875 4.402 1 76.75 87 CYS B O 1
ATOM 4084 N N . LYS B 1 88 ? 36.156 34.875 2.875 1 81.81 88 LYS B N 1
ATOM 4085 C CA . LYS B 1 88 ? 36.344 36.281 2.527 1 81.81 88 LYS B CA 1
ATOM 4086 C C . LYS B 1 88 ? 35.906 37.188 3.67 1 81.81 88 LYS B C 1
ATOM 4088 O O . LYS B 1 88 ? 36.594 38.156 3.99 1 81.81 88 LYS B O 1
ATOM 4093 N N . GLU B 1 89 ? 34.844 36.75 4.227 1 80.81 89 GLU B N 1
ATOM 4094 C CA . GLU B 1 89 ? 34.344 37.562 5.344 1 80.81 89 GLU B CA 1
ATOM 4095 C C . GLU B 1 89 ? 35.281 37.438 6.555 1 80.81 89 GLU B C 1
ATOM 4097 O O . GLU B 1 89 ? 35.469 38.438 7.285 1 80.81 89 GLU B O 1
ATOM 4102 N N . ALA B 1 90 ? 35.812 36.312 6.719 1 76.69 90 ALA B N 1
ATOM 4103 C CA . ALA B 1 90 ? 36.719 36.094 7.84 1 76.69 90 ALA B CA 1
ATOM 4104 C C . ALA B 1 90 ? 38.031 36.844 7.652 1 76.69 90 ALA B C 1
ATOM 4106 O O . ALA B 1 90 ? 38.656 37.281 8.625 1 76.69 90 ALA B O 1
ATOM 4107 N N . MET B 1 91 ? 38.438 37 6.504 1 77.56 91 MET B N 1
ATOM 4108 C CA . MET B 1 91 ? 39.625 37.812 6.219 1 77.56 91 MET B CA 1
ATOM 4109 C C . MET B 1 91 ? 39.406 39.281 6.504 1 77.56 91 MET B C 1
ATOM 4111 O O . MET B 1 91 ? 40.312 40 6.945 1 77.56 91 MET B O 1
ATOM 4115 N N . GLU B 1 92 ? 38.156 39.656 6.328 1 77.12 92 GLU B N 1
ATOM 4116 C CA . GLU B 1 92 ? 37.844 41.062 6.523 1 77.12 92 GLU B CA 1
ATOM 4117 C C . GLU B 1 92 ? 37.531 41.344 7.988 1 77.12 92 GLU B C 1
ATOM 4119 O O . GLU B 1 92 ? 37.844 42.438 8.492 1 77.12 92 GLU B O 1
ATOM 4124 N N . ASP B 1 93 ? 36.875 40.375 8.648 1 76.25 93 ASP B N 1
ATOM 4125 C CA . ASP B 1 93 ? 36.5 40.562 10.039 1 76.25 93 ASP B CA 1
ATOM 4126 C C . ASP B 1 93 ? 37.25 39.625 10.961 1 76.25 93 ASP B C 1
ATOM 4128 O O . ASP B 1 93 ? 37 38.406 10.969 1 76.25 93 ASP B O 1
ATOM 4132 N N . PRO B 1 94 ? 38.156 40.094 11.695 1 72.75 94 PRO B N 1
ATOM 4133 C CA . PRO B 1 94 ? 38.938 39.219 12.594 1 72.75 94 PRO B CA 1
ATOM 4134 C C . PRO B 1 94 ? 38.062 38.531 13.648 1 72.75 94 PRO B C 1
ATOM 4136 O O . PRO B 1 94 ? 38.469 37.531 14.203 1 72.75 94 PRO B O 1
ATOM 4139 N N . LYS B 1 95 ? 36.938 39.031 13.945 1 69.12 95 LYS B N 1
ATOM 4140 C CA . LYS B 1 95 ? 36.094 38.469 14.977 1 69.12 95 LYS B CA 1
ATOM 4141 C C . LYS B 1 95 ? 35.156 37.406 14.398 1 69.12 95 LYS B C 1
ATOM 4143 O O . LYS B 1 95 ? 34.281 36.875 15.102 1 69.12 95 LYS B O 1
ATOM 4148 N N . HIS B 1 96 ? 35.406 37.125 13.133 1 68.81 96 HIS B N 1
ATOM 4149 C CA . HIS B 1 96 ? 34.531 36.156 12.5 1 68.81 96 HIS B CA 1
ATOM 4150 C C . HIS B 1 96 ? 34.656 34.781 13.164 1 68.81 96 HIS B C 1
ATOM 4152 O O . HIS B 1 96 ? 35.781 34.344 13.453 1 68.81 96 HIS B O 1
ATOM 4158 N N . PRO B 1 97 ? 33.531 34.219 13.531 1 62.97 97 PRO B N 1
ATOM 4159 C CA . PRO B 1 97 ? 33.531 32.969 14.258 1 62.97 97 PRO B CA 1
ATOM 4160 C C . PRO B 1 97 ? 34.469 31.938 13.602 1 62.97 97 PRO B C 1
ATOM 4162 O O . PRO B 1 97 ? 35.031 31.062 14.297 1 62.97 97 PRO B O 1
ATOM 4165 N N . ARG B 1 98 ? 34.625 32.062 12.344 1 61.94 98 ARG B N 1
ATOM 4166 C CA . ARG B 1 98 ? 35.5 31.141 11.641 1 61.94 98 ARG B CA 1
ATOM 4167 C C . ARG B 1 98 ? 36.938 31.25 12.156 1 61.94 98 ARG B C 1
ATOM 4169 O O . ARG B 1 98 ? 37.688 30.281 12.148 1 61.94 98 ARG B O 1
ATOM 4176 N N . ASN B 1 99 ? 37.312 32.5 12.5 1 58.75 99 ASN B N 1
ATOM 4177 C CA . ASN B 1 99 ? 38.688 32.75 12.961 1 58.75 99 ASN B CA 1
ATOM 4178 C C . ASN B 1 99 ? 38.875 32.281 14.391 1 58.75 99 ASN B C 1
ATOM 4180 O O . ASN B 1 99 ? 40.031 32.062 14.828 1 58.75 99 ASN B O 1
ATOM 4184 N N . LYS B 1 100 ? 37.969 32.438 15.25 1 54.47 100 LYS B N 1
ATOM 4185 C CA . LYS B 1 100 ? 38.094 31.969 16.625 1 54.47 100 LYS B CA 1
ATOM 4186 C C . LYS B 1 100 ? 38.094 30.438 16.688 1 54.47 100 LYS B C 1
ATOM 4188 O O . LYS B 1 100 ? 38.688 29.844 17.578 1 54.47 100 LYS B O 1
ATOM 4193 N N . THR B 1 101 ? 37.156 29.766 16.109 1 51 101 THR B N 1
ATOM 4194 C CA . THR B 1 101 ? 37 28.312 16.188 1 51 101 THR B CA 1
ATOM 4195 C C . THR B 1 101 ? 37.844 27.641 15.102 1 51 101 THR B C 1
ATOM 4197 O O . THR B 1 101 ? 37.938 28.125 13.977 1 51 101 THR B O 1
ATOM 4200 N N . SER B 1 102 ? 39 27.062 15.383 1 45.03 102 SER B N 1
ATOM 4201 C CA . SER B 1 102 ? 39.719 26.297 14.375 1 45.03 102 SER B CA 1
ATOM 4202 C C . SER B 1 102 ? 38.781 25.75 13.305 1 45.03 102 SER B C 1
ATOM 4204 O O . SER B 1 102 ? 37.75 25.156 13.617 1 45.03 102 SER B O 1
ATOM 4206 N N . GLY B 1 103 ? 38.406 26.484 12.242 1 47.5 103 GLY B N 1
ATOM 4207 C CA . GLY B 1 103 ? 37.688 26.234 11.008 1 47.5 103 GLY B CA 1
ATOM 4208 C C . GLY B 1 103 ? 37.438 24.766 10.75 1 47.5 103 GLY B C 1
ATOM 4209 O O . GLY B 1 103 ? 36.844 24.391 9.734 1 47.5 103 GLY B O 1
ATOM 4210 N N . VAL B 1 104 ? 38.281 23.938 11.258 1 51.31 104 VAL B N 1
ATOM 4211 C CA . VAL B 1 104 ? 38.531 22.516 11.008 1 51.31 104 VAL B CA 1
ATOM 4212 C C . VAL B 1 104 ? 37.281 21.719 11.414 1 51.31 104 VAL B C 1
ATOM 4214 O O . VAL B 1 104 ? 37.156 20.547 11.047 1 51.31 104 VAL B O 1
ATOM 4217 N N . SER B 1 105 ? 36.188 22.359 12.023 1 63.41 105 SER B N 1
ATOM 4218 C CA . SER B 1 105 ? 35.344 21.516 12.867 1 63.41 105 SER B CA 1
ATOM 4219 C C . SER B 1 105 ? 34.031 21.156 12.18 1 63.41 105 SER B C 1
ATOM 4221 O O . SER B 1 105 ? 33.344 20.203 12.57 1 63.41 105 SER B O 1
ATOM 4223 N N . ARG B 1 106 ? 33.75 21.844 11.031 1 75.88 106 ARG B N 1
ATOM 4224 C CA . ARG B 1 106 ? 32.469 21.531 10.383 1 75.88 106 ARG B CA 1
ATOM 4225 C C . ARG B 1 106 ? 32.719 20.781 9.07 1 75.88 106 ARG B C 1
ATOM 4227 O O . ARG B 1 106 ? 33.562 21.188 8.273 1 75.88 106 ARG B O 1
ATOM 4234 N N . ARG B 1 107 ? 32.156 19.703 8.883 1 79.31 107 ARG B N 1
ATOM 4235 C CA . ARG B 1 107 ? 32.219 18.891 7.676 1 79.31 107 ARG B CA 1
ATOM 4236 C C . ARG B 1 107 ? 30.844 18.688 7.047 1 79.31 107 ARG B C 1
ATOM 4238 O O . ARG B 1 107 ? 29.844 18.594 7.758 1 79.31 107 ARG B O 1
ATOM 4245 N N . THR B 1 108 ? 30.859 18.781 5.691 1 83.06 108 THR B N 1
ATOM 4246 C CA . THR B 1 108 ? 29.609 18.547 4.984 1 83.06 108 THR B CA 1
ATOM 4247 C C . THR B 1 108 ? 29.641 17.234 4.219 1 83.06 108 THR B C 1
ATOM 4249 O O . THR B 1 108 ? 30.5 17.031 3.361 1 83.06 108 THR B O 1
ATOM 4252 N N . VAL B 1 109 ? 28.766 16.359 4.594 1 84.81 109 VAL B N 1
ATOM 4253 C CA . VAL B 1 109 ? 28.672 15.055 3.939 1 84.81 109 VAL B CA 1
ATOM 4254 C C . VAL B 1 109 ? 27.203 14.742 3.631 1 84.81 109 VAL B C 1
ATOM 4256 O O . VAL B 1 109 ? 26.359 14.703 4.535 1 84.81 109 VAL B O 1
ATOM 4259 N N . LYS B 1 110 ? 26.812 14.453 2.385 1 88.44 110 LYS B N 1
ATOM 4260 C CA . LYS B 1 110 ? 25.469 14.07 1.954 1 88.44 110 LYS B CA 1
ATOM 4261 C C . LYS B 1 110 ? 24.406 15.023 2.516 1 88.44 110 LYS B C 1
ATOM 4263 O O . LYS B 1 110 ? 23.375 14.586 3.031 1 88.44 110 LYS B O 1
ATOM 4268 N N . GLY B 1 111 ? 24.766 16.266 2.602 1 87.19 111 GLY B N 1
ATOM 4269 C CA . GLY B 1 111 ? 23.828 17.297 3.035 1 87.19 111 GLY B CA 1
ATOM 4270 C C . GLY B 1 111 ? 23.891 17.562 4.527 1 87.19 111 GLY B C 1
ATOM 4271 O O . GLY B 1 111 ? 23.266 18.5 5.02 1 87.19 111 GLY B O 1
ATOM 4272 N N . HIS B 1 112 ? 24.672 16.719 5.207 1 90.56 112 HIS B N 1
ATOM 4273 C CA . HIS B 1 112 ? 24.828 16.922 6.641 1 90.56 112 HIS B CA 1
ATOM 4274 C C . HIS B 1 112 ? 25.859 18 6.93 1 90.56 112 HIS B C 1
ATOM 4276 O O . HIS B 1 112 ? 26.922 18.031 6.289 1 90.56 112 HIS B O 1
ATOM 4282 N N . HIS B 1 113 ? 25.531 18.891 7.789 1 90.12 113 HIS B N 1
ATOM 4283 C CA . HIS B 1 113 ? 26.5 19.828 8.359 1 90.12 113 HIS B CA 1
ATOM 4284 C C . HIS B 1 113 ? 26.984 19.344 9.719 1 90.12 113 HIS B C 1
ATOM 4286 O O . HIS B 1 113 ? 26.422 19.703 10.75 1 90.12 113 HIS B O 1
ATOM 4292 N N . LEU B 1 114 ? 28.062 18.609 9.633 1 89.62 114 LEU B N 1
ATOM 4293 C CA . LEU B 1 114 ? 28.562 17.891 10.805 1 89.62 114 LEU B CA 1
ATOM 4294 C C . LEU B 1 114 ? 29.547 18.75 11.594 1 89.62 114 LEU B C 1
ATOM 4296 O O . LEU B 1 114 ? 30.547 19.219 11.039 1 89.62 114 LEU B O 1
ATOM 4300 N N . ASN B 1 115 ? 29.234 18.906 12.883 1 88.69 115 ASN B N 1
ATOM 4301 C CA . ASN B 1 115 ? 30.109 19.641 13.789 1 88.69 115 ASN B CA 1
ATOM 4302 C C . ASN B 1 115 ? 30.734 18.703 14.828 1 88.69 115 ASN B C 1
ATOM 4304 O O . ASN B 1 115 ? 30.047 17.844 15.383 1 88.69 115 ASN B O 1
ATOM 4308 N N . LEU B 1 116 ? 32 18.922 14.945 1 85.12 116 LEU B N 1
ATOM 4309 C CA . LEU B 1 116 ? 32.688 18.172 16 1 85.12 116 LEU B CA 1
ATOM 4310 C C . LEU B 1 116 ? 32.125 18.547 17.375 1 85.12 116 LEU B C 1
ATOM 4312 O O . LEU B 1 116 ? 32 19.734 17.688 1 85.12 116 LEU B O 1
ATOM 4316 N N . GLN B 1 117 ? 31.719 17.562 18.062 1 83.56 117 GLN B N 1
ATOM 4317 C CA . GLN B 1 117 ? 31.141 17.812 19.375 1 83.56 117 GLN B CA 1
ATOM 4318 C C . GLN B 1 117 ? 32.188 17.688 20.484 1 83.56 117 GLN B C 1
ATOM 4320 O O . GLN B 1 117 ? 33.125 16.891 20.375 1 83.56 117 GLN B O 1
ATOM 4325 N N . PRO B 1 118 ? 32 18.625 21.422 1 76.12 118 PRO B N 1
ATOM 4326 C CA . PRO B 1 118 ? 32.938 18.531 22.531 1 76.12 118 PRO B CA 1
ATOM 4327 C C . PRO B 1 118 ? 32.812 17.219 23.297 1 76.12 118 PRO B C 1
ATOM 4329 O O . PRO B 1 118 ? 31.766 16.594 23.281 1 76.12 118 PRO B O 1
ATOM 4332 N N . LEU B 1 119 ? 34.031 16.844 23.75 1 67.5 119 LEU B N 1
ATOM 4333 C CA . LEU B 1 119 ? 34 15.641 24.578 1 67.5 119 LEU B CA 1
ATOM 4334 C C . LEU B 1 119 ? 33.094 15.836 25.781 1 67.5 119 LEU B C 1
ATOM 4336 O O . LEU B 1 119 ? 33.094 16.906 26.391 1 67.5 119 LEU B O 1
ATOM 4340 N N . LEU B 1 120 ? 31.969 15.125 25.75 1 61.28 120 LEU B N 1
ATOM 4341 C CA . LEU B 1 120 ? 30.938 15.25 26.781 1 61.28 120 LEU B CA 1
ATOM 4342 C C . LEU B 1 120 ? 31.5 14.891 28.156 1 61.28 120 LEU B C 1
ATOM 4344 O O . LEU B 1 120 ? 32.344 14.016 28.266 1 61.28 120 LEU B O 1
ATOM 4348 N N . ARG B 1 121 ? 31.297 15.812 29.172 1 55.16 121 ARG B N 1
ATOM 4349 C CA . ARG B 1 121 ? 31.656 15.508 30.547 1 55.16 121 ARG B CA 1
ATOM 4350 C C . ARG B 1 121 ? 30.781 14.398 31.109 1 55.16 121 ARG B C 1
ATOM 4352 O O . ARG B 1 121 ? 31.219 13.625 31.969 1 55.16 121 ARG B O 1
ATOM 4359 N N . ASN B 1 122 ? 29.484 14.414 30.641 1 56.5 122 ASN B N 1
ATOM 4360 C CA . ASN B 1 122 ? 28.578 13.445 31.234 1 56.5 122 ASN B CA 1
ATOM 4361 C C . ASN B 1 122 ? 28.344 12.258 30.297 1 56.5 122 ASN B C 1
ATOM 4363 O O . ASN B 1 122 ? 28.562 12.352 29.094 1 56.5 122 ASN B O 1
ATOM 4367 N N . THR B 1 123 ? 28.109 11.062 30.984 1 56.66 123 THR B N 1
ATOM 4368 C CA . THR B 1 123 ? 27.969 9.703 30.484 1 56.66 123 THR B CA 1
ATOM 4369 C C . THR B 1 123 ? 26.781 9.602 29.531 1 56.66 123 THR B C 1
ATOM 4371 O O . THR B 1 123 ? 26.219 8.523 29.328 1 56.66 123 THR B O 1
ATOM 4374 N N . THR B 1 124 ? 26.406 10.734 28.891 1 63.06 124 THR B N 1
ATOM 4375 C CA . THR B 1 124 ? 25.281 10.477 28 1 63.06 124 THR B CA 1
ATOM 4376 C C . THR B 1 124 ? 25.719 9.727 26.75 1 63.06 124 THR B C 1
ATOM 4378 O O . THR B 1 124 ? 26.75 10.07 26.156 1 63.06 124 THR B O 1
ATOM 4381 N N . SER B 1 125 ? 25.266 8.492 26.656 1 76.19 125 SER B N 1
ATOM 4382 C CA . SER B 1 125 ? 25.625 7.633 25.531 1 76.19 125 SER B CA 1
ATOM 4383 C C . SER B 1 125 ? 24.641 7.781 24.375 1 76.19 125 SER B C 1
ATOM 4385 O O . SER B 1 125 ? 23.422 7.902 24.609 1 76.19 125 SER B O 1
ATOM 4387 N N . LYS B 1 126 ? 25.141 8.32 23.25 1 85.25 126 LYS B N 1
ATOM 4388 C CA . LYS B 1 126 ? 24.375 8.344 22.016 1 85.25 126 LYS B CA 1
ATOM 4389 C C . LYS B 1 126 ? 24.781 7.207 21.078 1 85.25 126 LYS B C 1
ATOM 4391 O O . LYS B 1 126 ? 25.859 6.629 21.234 1 85.25 126 LYS B O 1
ATOM 4396 N N . TYR B 1 127 ? 23.859 6.816 20.266 1 90.62 127 TYR B N 1
ATOM 4397 C CA . TYR B 1 127 ? 24.172 5.781 19.297 1 90.62 127 TYR B CA 1
ATOM 4398 C C . TYR B 1 127 ? 24.531 6.398 17.938 1 90.62 127 TYR B C 1
ATOM 4400 O O . TYR B 1 127 ? 23.922 7.383 17.516 1 90.62 127 TYR B O 1
ATOM 4408 N N . CYS B 1 128 ? 25.531 5.824 17.359 1 92.19 128 CYS B N 1
ATOM 4409 C CA . CYS B 1 128 ? 25.922 6.254 16.031 1 92.19 128 CYS B CA 1
ATOM 4410 C C . CYS B 1 128 ? 24.875 5.879 15 1 92.19 128 CYS B C 1
ATOM 4412 O O . CYS B 1 128 ? 24.453 4.723 14.922 1 92.19 128 CYS B O 1
ATOM 4414 N N . ASP B 1 129 ? 24.484 6.75 14.18 1 93.81 129 ASP B N 1
ATOM 4415 C CA . ASP B 1 129 ? 23.422 6.527 13.203 1 93.81 129 ASP B CA 1
ATOM 4416 C C . ASP B 1 129 ? 23.922 5.699 12.023 1 93.81 129 ASP B C 1
ATOM 4418 O O . ASP B 1 129 ? 23.125 5.18 11.242 1 93.81 129 ASP B O 1
ATOM 4422 N N . HIS B 1 130 ? 25.188 5.555 11.984 1 91.06 130 HIS B N 1
ATOM 4423 C CA . HIS B 1 130 ? 25.734 4.766 10.891 1 91.06 130 HIS B CA 1
ATOM 4424 C C . HIS B 1 130 ? 25.984 3.324 11.32 1 91.06 130 HIS B C 1
ATOM 4426 O O . HIS B 1 130 ? 25.422 2.393 10.742 1 91.06 130 HIS B O 1
ATOM 4432 N N . CYS B 1 131 ? 26.781 3.139 12.32 1 87.44 131 CYS B N 1
ATOM 4433 C CA . CYS B 1 131 ? 27.188 1.789 12.703 1 87.44 131 CYS B CA 1
ATOM 4434 C C . CYS B 1 131 ? 26.312 1.266 13.836 1 87.44 131 CYS B C 1
ATOM 4436 O O . CYS B 1 131 ? 26.375 0.088 14.188 1 87.44 131 CYS B O 1
ATOM 4438 N N . THR B 1 132 ? 25.484 2.025 14.453 1 89.31 132 THR B N 1
ATOM 4439 C CA . THR B 1 132 ? 24.547 1.687 15.516 1 89.31 132 THR B CA 1
ATOM 4440 C C . THR B 1 132 ? 25.281 1.394 16.828 1 89.31 132 THR B C 1
ATOM 4442 O O . THR B 1 132 ? 24.672 0.986 17.812 1 89.31 132 THR B O 1
ATOM 4445 N N . GLY B 1 133 ? 26.547 1.657 16.797 1 87.69 133 GLY B N 1
ATOM 4446 C CA . GLY B 1 133 ? 27.328 1.494 18 1 87.69 133 GLY B CA 1
ATOM 4447 C C . GLY B 1 133 ? 27.203 2.67 18.953 1 87.69 133 GLY B C 1
ATOM 4448 O O . GLY B 1 133 ? 26.781 3.76 18.562 1 87.69 133 GLY B O 1
ATOM 4449 N N . THR B 1 134 ? 27.562 2.428 20.125 1 88.12 134 THR B N 1
ATOM 4450 C CA . THR B 1 134 ? 27.5 3.477 21.141 1 88.12 134 THR B CA 1
ATOM 4451 C C . THR B 1 134 ? 28.656 4.465 20.953 1 88.12 134 THR B C 1
ATOM 4453 O O . THR B 1 134 ? 29.781 4.062 20.672 1 88.12 134 THR B O 1
ATOM 4456 N N . ILE B 1 135 ? 28.281 5.699 20.953 1 86.19 135 ILE B N 1
ATOM 4457 C CA . ILE B 1 135 ? 29.297 6.754 20.938 1 86.19 135 ILE B CA 1
ATOM 4458 C C . ILE B 1 135 ? 29.703 7.105 22.375 1 86.19 135 ILE B C 1
ATOM 4460 O O . ILE B 1 135 ? 28.906 7.684 23.125 1 86.19 135 ILE B O 1
ATOM 4464 N N . TRP B 1 136 ? 30.828 6.723 22.688 1 79.44 136 TRP B N 1
ATOM 4465 C CA . TRP B 1 136 ? 31.375 7.109 23.984 1 79.44 136 TRP B CA 1
ATOM 4466 C C . TRP B 1 136 ? 31.984 8.5 23.922 1 79.44 136 TRP B C 1
ATOM 4468 O O . TRP B 1 136 ? 33.156 8.648 23.594 1 79.44 136 TRP B O 1
ATOM 4478 N N . GLY B 1 137 ? 31.188 9.523 24.141 1 74.5 137 GLY B N 1
ATOM 4479 C CA . GLY B 1 137 ? 31.547 10.922 23.953 1 74.5 137 GLY B CA 1
ATOM 4480 C C . GLY B 1 137 ? 32.719 11.367 24.828 1 74.5 137 GLY B C 1
ATOM 4481 O O . GLY B 1 137 ? 33.312 12.391 24.547 1 74.5 137 GLY B O 1
ATOM 4482 N N . VAL B 1 138 ? 33.062 10.594 25.859 1 69.81 138 VAL B N 1
ATOM 4483 C CA . VAL B 1 138 ? 34.156 10.969 26.75 1 69.81 138 VAL B CA 1
ATOM 4484 C C . VAL B 1 138 ? 35.5 10.609 26.109 1 69.81 138 VAL B C 1
ATOM 4486 O O . VAL B 1 138 ? 36.5 11.305 26.328 1 69.81 138 VAL B O 1
ATOM 4489 N N . VAL B 1 139 ? 35.469 9.68 25.297 1 68.56 139 VAL B N 1
ATOM 4490 C CA . VAL B 1 139 ? 36.75 9.188 24.812 1 68.56 139 VAL B CA 1
ATOM 4491 C C . VAL B 1 139 ? 36.812 9.242 23.297 1 68.56 139 VAL B C 1
ATOM 4493 O O . VAL B 1 139 ? 37.875 9.188 22.688 1 68.56 139 VAL B O 1
ATOM 4496 N N . GLN B 1 140 ? 35.656 9.359 22.656 1 74.38 140 GLN B N 1
ATOM 4497 C CA . GLN B 1 140 ? 35.625 9.266 21.203 1 74.38 140 GLN B CA 1
ATOM 4498 C C . GLN B 1 140 ? 35.156 10.57 20.578 1 74.38 140 GLN B C 1
ATOM 4500 O O . GLN B 1 140 ? 34.25 11.211 21.094 1 74.38 140 GLN B O 1
ATOM 4505 N N . ALA B 1 141 ? 35.875 10.961 19.562 1 81.62 141 ALA B N 1
ATOM 4506 C CA . ALA B 1 141 ? 35.406 12.109 18.781 1 81.62 141 ALA B CA 1
ATOM 4507 C C . ALA B 1 141 ? 34.156 11.766 17.984 1 81.62 141 ALA B C 1
ATOM 4509 O O . ALA B 1 141 ? 34.062 10.664 17.438 1 81.62 141 ALA B O 1
ATOM 4510 N N . TRP B 1 142 ? 33.188 12.586 18.109 1 84.69 142 TRP B N 1
ATOM 4511 C CA . TRP B 1 142 ? 31.969 12.32 17.359 1 84.69 142 TRP B CA 1
ATOM 4512 C C . TRP B 1 142 ? 31.391 13.609 16.797 1 84.69 142 TRP B C 1
ATOM 4514 O O . TRP B 1 142 ? 31.797 14.711 17.172 1 84.69 142 TRP B O 1
ATOM 4524 N N . PHE B 1 143 ? 30.609 13.461 15.742 1 89.19 143 PHE B N 1
ATOM 4525 C CA . PHE B 1 143 ? 30.031 14.578 15 1 89.19 143 PHE B CA 1
ATOM 4526 C C . PHE B 1 143 ? 28.516 14.531 15.047 1 89.19 143 PHE B C 1
ATOM 4528 O O . PHE B 1 143 ? 27.922 13.461 15.164 1 89.19 143 PHE B O 1
ATOM 4535 N N . GLU B 1 144 ? 27.906 15.625 15.023 1 92.75 144 GLU B N 1
ATOM 4536 C CA . GLU B 1 144 ? 26.453 15.75 14.969 1 92.75 144 GLU B CA 1
ATOM 4537 C C . GLU B 1 144 ? 26.031 16.781 13.93 1 92.75 144 GLU B C 1
ATOM 4539 O O . GLU B 1 144 ? 26.641 17.844 13.82 1 92.75 144 GLU B O 1
ATOM 4544 N N . CYS B 1 145 ? 25.109 16.406 13.125 1 94.06 145 CYS B N 1
ATOM 4545 C CA . CYS B 1 145 ? 24.578 17.344 12.141 1 94.06 145 CYS B CA 1
ATOM 4546 C C . CYS B 1 145 ? 23.75 18.438 12.82 1 94.06 145 CYS B C 1
ATOM 4548 O O . CYS B 1 145 ? 22.906 18.141 13.664 1 94.06 145 CYS B O 1
ATOM 4550 N N . GLU B 1 146 ? 23.906 19.609 12.445 1 93.06 146 GLU B N 1
ATOM 4551 C CA . GLU B 1 146 ? 23.203 20.734 13.047 1 93.06 146 GLU B CA 1
ATOM 4552 C C . GLU B 1 146 ? 21.766 20.812 12.562 1 93.06 146 GLU B C 1
ATOM 4554 O O . GLU B 1 146 ? 20.891 21.312 13.281 1 93.06 146 GLU B O 1
ATOM 4559 N N . ASP B 1 147 ? 21.516 20.25 11.422 1 93.12 147 ASP B N 1
ATOM 4560 C CA . ASP B 1 147 ? 20.219 20.406 10.781 1 93.12 147 ASP B CA 1
ATOM 4561 C C . ASP B 1 147 ? 19.266 19.281 11.188 1 93.12 147 ASP B C 1
ATOM 4563 O O . ASP B 1 147 ? 18.094 19.516 11.453 1 93.12 147 ASP B O 1
ATOM 4567 N N . CYS B 1 148 ? 19.734 18.062 11.258 1 94.44 148 CYS B N 1
ATOM 4568 C CA . CYS B 1 148 ? 18.812 16.938 11.461 1 94.44 148 CYS B CA 1
ATOM 4569 C C . CYS B 1 148 ? 19.172 16.156 12.719 1 94.44 148 CYS B C 1
ATOM 4571 O O . CYS B 1 148 ? 18.422 15.266 13.125 1 94.44 148 CYS B O 1
ATOM 4573 N N . GLY B 1 149 ? 20.297 16.359 13.312 1 92.94 149 GLY B N 1
ATOM 4574 C CA . GLY B 1 149 ? 20.688 15.695 14.547 1 92.94 149 GLY B CA 1
ATOM 4575 C C . GLY B 1 149 ? 21.359 14.359 14.312 1 92.94 149 GLY B C 1
ATOM 4576 O O . GLY B 1 149 ? 21.578 13.594 15.258 1 92.94 149 GLY B O 1
ATOM 4577 N N . TYR B 1 150 ? 21.672 14.008 13.062 1 94.88 150 TYR B N 1
ATOM 4578 C CA . TYR B 1 150 ? 22.422 12.805 12.734 1 94.88 150 TYR B CA 1
ATOM 4579 C C . TYR B 1 150 ? 23.766 12.773 13.477 1 94.88 150 TYR B C 1
ATOM 4581 O O . TYR B 1 150 ? 24.516 13.75 13.445 1 94.88 150 TYR B O 1
ATOM 4589 N N . SER B 1 151 ? 24.031 11.664 14.211 1 93 151 SER B N 1
ATOM 4590 C CA . SER B 1 151 ? 25.25 11.531 14.992 1 93 151 SER B CA 1
ATOM 4591 C C . SER B 1 151 ? 26.094 10.344 14.523 1 93 151 SER B C 1
ATOM 4593 O O . SER B 1 151 ? 25.547 9.297 14.172 1 93 151 SER B O 1
ATOM 4595 N N . CYS B 1 152 ? 27.406 10.586 14.469 1 92.12 152 CYS B N 1
ATOM 4596 C CA . CYS B 1 152 ? 28.25 9.477 14.039 1 92.12 152 CYS B CA 1
ATOM 4597 C C . CYS B 1 152 ? 29.641 9.594 14.625 1 92.12 152 CYS B C 1
ATOM 4599 O O . CYS B 1 152 ? 30.047 10.656 15.094 1 92.12 152 CYS B O 1
ATOM 4601 N N . HIS B 1 153 ? 30.297 8.445 14.688 1 86.56 153 HIS B N 1
ATOM 4602 C CA . HIS B 1 153 ? 31.703 8.414 15.031 1 86.56 153 HIS B CA 1
ATOM 4603 C C . HIS B 1 153 ? 32.531 9.172 13.992 1 86.56 153 HIS B C 1
ATOM 4605 O O . HIS B 1 153 ? 32.125 9.305 12.844 1 86.56 153 HIS B O 1
ATOM 4611 N N . HIS B 1 154 ? 33.656 9.586 14.484 1 84.25 154 HIS B N 1
ATOM 4612 C CA . HIS B 1 154 ? 34.562 10.172 13.531 1 84.25 154 HIS B CA 1
ATOM 4613 C C . HIS B 1 154 ? 34.938 9.164 12.438 1 84.25 154 HIS B C 1
ATOM 4615 O O . HIS B 1 154 ? 34.969 9.508 11.258 1 84.25 154 HIS B O 1
ATOM 4621 N N . LYS B 1 155 ? 35.125 8 12.781 1 82.44 155 LYS B N 1
ATOM 4622 C CA . LYS B 1 155 ? 35.531 6.965 11.852 1 82.44 155 LYS B CA 1
ATOM 4623 C C . LYS B 1 155 ? 34.406 6.613 10.875 1 82.44 155 LYS B C 1
ATOM 4625 O O . LYS B 1 155 ? 34.688 6.141 9.766 1 82.44 155 LYS B O 1
ATOM 4630 N N . CYS B 1 156 ? 33.219 6.852 11.297 1 88.56 156 CYS B N 1
ATOM 4631 C CA . CYS B 1 156 ? 32.062 6.457 10.508 1 88.56 156 CYS B CA 1
ATOM 4632 C C . CYS B 1 156 ? 31.672 7.559 9.531 1 88.56 156 CYS B C 1
ATOM 4634 O O . CYS B 1 156 ? 30.859 7.332 8.633 1 88.56 156 CYS B O 1
ATOM 4636 N N . MET B 1 157 ? 32.188 8.688 9.578 1 86.44 157 MET B N 1
ATOM 4637 C CA . MET B 1 157 ? 31.781 9.867 8.828 1 86.44 157 MET B CA 1
ATOM 4638 C C . MET B 1 157 ? 31.938 9.633 7.328 1 86.44 157 MET B C 1
ATOM 4640 O O . MET B 1 157 ? 31.047 9.992 6.547 1 86.44 157 MET B O 1
ATOM 4644 N N . ALA B 1 158 ? 33.031 8.969 6.965 1 81 158 ALA B N 1
ATOM 4645 C CA . ALA B 1 158 ? 33.344 8.773 5.551 1 81 158 ALA B CA 1
ATOM 4646 C C . ALA B 1 158 ? 32.375 7.77 4.91 1 81 158 ALA B C 1
ATOM 4648 O O . ALA B 1 158 ? 32.25 7.734 3.688 1 81 158 ALA B O 1
ATOM 4649 N N . SER B 1 159 ? 31.703 7.039 5.734 1 88.62 159 SER B N 1
ATOM 4650 C CA . SER B 1 159 ? 30.875 5.957 5.215 1 88.62 159 SER B CA 1
ATOM 4651 C C . SER B 1 159 ? 29.391 6.281 5.348 1 88.62 159 SER B C 1
ATOM 4653 O O . SER B 1 159 ? 28.547 5.398 5.223 1 88.62 159 SER B O 1
ATOM 4655 N N . ILE B 1 160 ? 29.125 7.473 5.59 1 91.31 160 ILE B N 1
ATOM 4656 C CA . ILE B 1 160 ? 27.734 7.867 5.762 1 91.31 160 ILE B CA 1
ATOM 4657 C C . ILE B 1 160 ? 26.969 7.625 4.469 1 91.31 160 ILE B C 1
ATOM 4659 O O . ILE B 1 160 ? 27.406 8.016 3.387 1 91.31 160 ILE B O 1
ATOM 4663 N N . VAL B 1 161 ? 25.766 6.953 4.613 1 91.56 161 VAL B N 1
ATOM 4664 C CA . VAL B 1 161 ? 24.938 6.621 3.451 1 91.56 161 VAL B CA 1
ATOM 4665 C C . VAL B 1 161 ? 23.656 7.434 3.486 1 91.56 161 VAL B C 1
ATOM 4667 O O . VAL B 1 161 ? 23.172 7.906 2.451 1 91.56 161 VAL B O 1
ATOM 4670 N N . ARG B 1 162 ? 23.172 7.742 4.645 1 94.5 162 ARG B N 1
ATOM 4671 C CA . ARG B 1 162 ? 21.875 8.406 4.805 1 94.5 162 ARG B CA 1
ATOM 4672 C C . ARG B 1 162 ? 21.969 9.883 4.441 1 94.5 162 ARG B C 1
ATOM 4674 O O . ARG B 1 162 ? 22.875 10.586 4.91 1 94.5 162 ARG B O 1
ATOM 4681 N N . GLU B 1 163 ? 21.062 10.305 3.643 1 93.5 163 GLU B N 1
ATOM 4682 C CA . GLU B 1 163 ? 20.984 11.727 3.32 1 93.5 163 GLU B CA 1
ATOM 4683 C C . GLU B 1 163 ? 20.391 12.523 4.484 1 93.5 163 GLU B C 1
ATOM 4685 O O . GLU B 1 163 ? 19.578 12 5.246 1 93.5 163 GLU B O 1
ATOM 4690 N N . CYS B 1 164 ? 20.859 13.727 4.621 1 94.25 164 CYS B N 1
ATOM 4691 C CA . CYS B 1 164 ? 20.344 14.586 5.684 1 94.25 164 CYS B CA 1
ATOM 4692 C C . CYS B 1 164 ? 18.828 14.703 5.598 1 94.25 164 CYS B C 1
ATOM 4694 O O . CYS B 1 164 ? 18.281 15.055 4.551 1 94.25 164 CYS B O 1
ATOM 4696 N N . ALA B 1 165 ? 18.172 14.43 6.676 1 96.31 165 ALA B N 1
ATOM 4697 C CA . ALA B 1 165 ? 16.719 14.453 6.711 1 96.31 165 ALA B CA 1
ATOM 4698 C C . ALA B 1 165 ? 16.188 15.852 6.402 1 96.31 165 ALA B C 1
ATOM 4700 O O . ALA B 1 165 ? 15.109 15.992 5.812 1 96.31 165 ALA B O 1
ATOM 4701 N N . HIS B 1 166 ? 16.906 16.844 6.816 1 95.25 166 HIS B N 1
ATOM 4702 C CA . HIS B 1 166 ? 16.484 18.219 6.547 1 95.25 166 HIS B CA 1
ATOM 4703 C C . HIS B 1 166 ? 16.422 18.484 5.047 1 95.25 166 HIS B C 1
ATOM 4705 O O . HIS B 1 166 ? 15.461 19.094 4.566 1 95.25 166 HIS B O 1
ATOM 4711 N N . VAL B 1 167 ? 17.406 18.062 4.387 1 92.06 167 VAL B N 1
ATOM 4712 C CA . VAL B 1 167 ? 17.438 18.219 2.938 1 92.06 167 VAL B CA 1
ATOM 4713 C C . VAL B 1 167 ? 16.281 17.453 2.299 1 92.06 167 VAL B C 1
ATOM 4715 O O . VAL B 1 167 ? 15.562 18 1.464 1 92.06 167 VAL B O 1
ATOM 4718 N N . VAL B 1 168 ? 16.031 16.266 2.762 1 94.06 168 VAL B N 1
ATOM 4719 C CA . VAL B 1 168 ? 15.016 15.398 2.189 1 94.06 168 VAL B CA 1
ATOM 4720 C C . VAL B 1 168 ? 13.633 16.016 2.391 1 94.06 168 VAL B C 1
ATOM 4722 O O . VAL B 1 168 ? 12.844 16.109 1.448 1 94.06 168 VAL B O 1
ATOM 4725 N N . VAL B 1 169 ? 13.367 16.469 3.57 1 95.5 169 VAL B N 1
ATOM 4726 C CA . VAL B 1 169 ? 12.062 17.016 3.932 1 95.5 169 VAL B CA 1
ATOM 4727 C C . VAL B 1 169 ? 11.82 18.312 3.178 1 95.5 169 VAL B C 1
ATOM 4729 O O . VAL B 1 169 ? 10.719 18.562 2.674 1 95.5 169 VAL B O 1
ATOM 4732 N N . THR B 1 170 ? 12.82 19.125 3.082 1 91.81 170 THR B N 1
ATOM 4733 C CA . THR B 1 170 ? 12.68 20.422 2.422 1 91.81 170 THR B CA 1
ATOM 4734 C C . THR B 1 170 ? 12.477 20.25 0.92 1 91.81 170 THR B C 1
ATOM 4736 O O . THR B 1 170 ? 11.664 20.953 0.311 1 91.81 170 THR B O 1
ATOM 4739 N N . GLU B 1 171 ? 13.164 19.375 0.359 1 90.81 171 GLU B N 1
ATOM 4740 C CA . GLU B 1 171 ? 13.039 19.125 -1.074 1 90.81 171 GLU B CA 1
ATOM 4741 C C . GLU B 1 171 ? 11.688 18.5 -1.409 1 90.81 171 GLU B C 1
ATOM 4743 O O . GLU B 1 171 ? 11.055 18.875 -2.406 1 90.81 171 GLU B O 1
ATOM 4748 N N . ARG B 1 172 ? 11.234 17.625 -0.657 1 91.69 172 ARG B N 1
ATOM 4749 C CA . ARG B 1 172 ? 9.953 16.969 -0.898 1 91.69 172 ARG B CA 1
ATOM 4750 C C . ARG B 1 172 ? 8.797 17.922 -0.633 1 91.69 172 ARG B C 1
ATOM 4752 O O . ARG B 1 172 ? 7.828 17.953 -1.4 1 91.69 172 ARG B O 1
ATOM 4759 N N . GLY B 1 173 ? 8.812 18.594 0.518 1 93.44 173 GLY B N 1
ATOM 4760 C CA . GLY B 1 173 ? 7.844 19.625 0.851 1 93.44 173 GLY B CA 1
ATOM 4761 C C . GLY B 1 173 ? 6.527 19.062 1.353 1 93.44 173 GLY B C 1
ATOM 4762 O O . GLY B 1 173 ? 5.586 19.812 1.618 1 93.44 173 GLY B O 1
ATOM 4763 N N . THR B 1 174 ? 6.359 17.703 1.348 1 95.62 174 THR B N 1
ATOM 4764 C CA . THR B 1 174 ? 5.137 17.062 1.826 1 95.62 174 THR B CA 1
ATOM 4765 C C . THR B 1 174 ? 5.438 15.703 2.445 1 95.62 174 THR B C 1
ATOM 4767 O O . THR B 1 174 ? 6.574 15.234 2.395 1 95.62 174 THR B O 1
ATOM 4770 N N . TYR B 1 175 ? 4.477 15.156 3.131 1 97.81 175 TYR B N 1
ATOM 4771 C CA . TYR B 1 175 ? 4.602 13.82 3.697 1 97.81 175 TYR B CA 1
ATOM 4772 C C . TYR B 1 175 ? 4.324 12.758 2.643 1 97.81 175 TYR B C 1
ATOM 4774 O O . TYR B 1 175 ? 3.787 13.055 1.573 1 97.81 175 TYR B O 1
ATOM 4782 N N . GLU B 1 176 ? 4.754 11.547 2.945 1 96.62 176 GLU B N 1
ATOM 4783 C CA . GLU B 1 176 ? 4.234 10.383 2.234 1 96.62 176 GLU B CA 1
ATOM 4784 C C . GLU B 1 176 ? 2.787 10.102 2.625 1 96.62 176 GLU B C 1
ATOM 4786 O O . GLU B 1 176 ? 2.512 9.695 3.756 1 96.62 176 GLU B O 1
ATOM 4791 N N . LEU B 1 177 ? 1.883 10.258 1.678 1 96.94 177 LEU B N 1
ATOM 4792 C CA . LEU B 1 177 ? 0.473 10.203 2.051 1 96.94 177 LEU B CA 1
ATOM 4793 C C . LEU B 1 177 ? -0.176 8.922 1.548 1 96.94 177 LEU B C 1
ATOM 4795 O O . LEU B 1 177 ? -1.403 8.82 1.484 1 96.94 177 LEU B O 1
ATOM 4799 N N . GLN B 1 178 ? 0.577 7.922 1.143 1 97 178 GLN B N 1
ATOM 4800 C CA . GLN B 1 178 ? 0.089 6.555 0.995 1 97 178 GLN B CA 1
ATOM 4801 C C . GLN B 1 178 ? 0.344 5.742 2.26 1 97 178 GLN B C 1
ATOM 4803 O O . GLN B 1 178 ? 1.441 5.781 2.82 1 97 178 GLN B O 1
ATOM 4808 N N . ILE B 1 179 ? -0.657 5.113 2.637 1 97.62 179 ILE B N 1
ATOM 4809 C CA . ILE B 1 179 ? -0.501 4.344 3.863 1 97.62 179 ILE B CA 1
ATOM 4810 C C . ILE B 1 179 ? 0.359 3.109 3.594 1 97.62 179 ILE B C 1
ATOM 4812 O O . ILE B 1 179 ? -0.092 2.158 2.953 1 97.62 179 ILE B O 1
ATOM 4816 N N . CYS B 1 180 ? 1.538 3.104 4.066 1 97.12 180 CYS B N 1
ATOM 4817 C CA . CYS B 1 180 ? 2.482 1.996 3.982 1 97.12 180 CYS B CA 1
ATOM 4818 C C . CYS B 1 180 ? 2.516 1.411 2.576 1 97.12 180 CYS B C 1
ATOM 4820 O O . CYS B 1 180 ? 2.062 0.287 2.355 1 97.12 180 CYS B O 1
ATOM 4822 N N . PRO B 1 181 ? 3.041 2.123 1.652 1 97.19 181 PRO B N 1
ATOM 4823 C CA . PRO B 1 181 ? 3.143 1.63 0.276 1 97.19 181 PRO B CA 1
ATOM 4824 C C . PRO B 1 181 ? 4.164 0.504 0.127 1 97.19 181 PRO B C 1
ATOM 4826 O O . PRO B 1 181 ? 5.23 0.706 -0.46 1 97.19 181 PRO B O 1
ATOM 4829 N N . GLU B 1 182 ? 3.773 -0.63 0.54 1 96.81 182 GLU B N 1
ATOM 4830 C CA . GLU B 1 182 ? 4.668 -1.784 0.575 1 96.81 182 GLU B CA 1
ATOM 4831 C C . GLU B 1 182 ? 4.844 -2.387 -0.816 1 96.81 182 GLU B C 1
ATOM 4833 O O . GLU B 1 182 ? 3.871 -2.809 -1.444 1 96.81 182 GLU B O 1
ATOM 4838 N N . ASN B 1 183 ? 6.078 -2.457 -1.292 1 94.44 183 ASN B N 1
ATOM 4839 C CA . ASN B 1 183 ? 6.352 -2.996 -2.621 1 94.44 183 ASN B CA 1
ATOM 4840 C C . ASN B 1 183 ? 6.988 -4.383 -2.543 1 94.44 183 ASN B C 1
ATOM 4842 O O . ASN B 1 183 ? 7.016 -5.113 -3.535 1 94.44 183 ASN B O 1
ATOM 4846 N N . GLY B 1 184 ? 7.477 -4.715 -1.351 1 95.5 184 GLY B N 1
ATOM 4847 C CA . GLY B 1 184 ? 8.062 -6.035 -1.187 1 95.5 184 GLY B CA 1
ATOM 4848 C C . GLY B 1 184 ? 9.578 -6.027 -1.266 1 95.5 184 GLY B C 1
ATOM 4849 O O . GLY B 1 184 ? 10.172 -5.055 -1.731 1 95.5 184 GLY B O 1
ATOM 4850 N N . LEU B 1 185 ? 10.219 -7.121 -0.924 1 96.5 185 LEU B N 1
ATOM 4851 C CA . LEU B 1 185 ? 11.672 -7.258 -0.916 1 96.5 185 LEU B CA 1
ATOM 4852 C C . LEU B 1 185 ? 12.219 -7.34 -2.338 1 96.5 185 LEU B C 1
ATOM 4854 O O . LEU B 1 185 ? 13.328 -6.871 -2.607 1 96.5 185 LEU B O 1
ATOM 4858 N N . SER B 1 186 ? 11.461 -7.863 -3.195 1 96.38 186 SER B N 1
ATOM 4859 C CA . SER B 1 186 ? 11.891 -8 -4.582 1 96.38 186 SER B CA 1
ATOM 4860 C C . SER B 1 186 ? 12.133 -6.641 -5.223 1 96.38 186 SER B C 1
ATOM 4862 O O . SER B 1 186 ? 13.039 -6.492 -6.047 1 96.38 186 SER B O 1
ATOM 4864 N N . TYR B 1 187 ? 11.359 -5.723 -4.887 1 97.25 187 TYR B N 1
ATOM 4865 C CA . TYR B 1 187 ? 11.484 -4.371 -5.422 1 97.25 187 TYR B CA 1
ATOM 4866 C C . TYR B 1 187 ? 12.859 -3.787 -5.121 1 97.25 187 TYR B C 1
ATOM 4868 O O . TYR B 1 187 ? 13.414 -3.039 -5.93 1 97.25 187 TYR B O 1
ATOM 4876 N N . GLN B 1 188 ? 13.398 -4.121 -4.023 1 97.25 188 GLN B N 1
ATOM 4877 C CA . GLN B 1 188 ? 14.711 -3.641 -3.596 1 97.25 188 GLN B CA 1
ATOM 4878 C C . GLN B 1 188 ? 15.766 -4.738 -3.711 1 97.25 188 GLN B C 1
ATOM 4880 O O . GLN B 1 188 ? 16.75 -4.738 -2.975 1 97.25 188 GLN B O 1
ATOM 4885 N N . LYS B 1 189 ? 15.5 -5.695 -4.531 1 96.44 189 LYS B N 1
ATOM 4886 C CA . LYS B 1 189 ? 16.438 -6.762 -4.879 1 96.44 189 LYS B CA 1
ATOM 4887 C C . LYS B 1 189 ? 16.922 -7.5 -3.635 1 96.44 189 LYS B C 1
ATOM 4889 O O . LYS B 1 189 ? 18.078 -7.898 -3.555 1 96.44 189 LYS B O 1
ATOM 4894 N N . TYR B 1 190 ? 16.109 -7.5 -2.623 1 95.75 190 TYR B N 1
ATOM 4895 C CA . TYR B 1 190 ? 16.328 -8.234 -1.381 1 95.75 190 TYR B CA 1
ATOM 4896 C C . TYR B 1 190 ? 17.5 -7.645 -0.603 1 95.75 190 TYR B C 1
ATOM 4898 O O . TYR B 1 190 ? 18.266 -8.375 0.022 1 95.75 190 TYR B O 1
ATOM 4906 N N . MET B 1 191 ? 17.625 -6.336 -0.781 1 96.81 191 MET B N 1
ATOM 4907 C CA . MET B 1 191 ? 18.625 -5.566 -0.052 1 96.81 191 MET B CA 1
ATOM 4908 C C . MET B 1 191 ? 17.969 -4.504 0.823 1 96.81 191 MET B C 1
ATOM 4910 O O . MET B 1 191 ? 16.844 -4.09 0.562 1 96.81 191 MET B O 1
ATOM 4914 N N . CYS B 1 192 ? 18.703 -4.098 1.872 1 96.75 192 CYS B N 1
ATOM 4915 C CA . CYS B 1 192 ? 18.234 -3.004 2.711 1 96.75 192 CYS B CA 1
ATOM 4916 C C . CYS B 1 192 ? 18.031 -1.734 1.891 1 96.75 192 CYS B C 1
ATOM 4918 O O . CYS B 1 192 ? 18.859 -1.411 1.032 1 96.75 192 CYS B O 1
ATOM 4920 N N . ALA B 1 193 ? 16.984 -1.058 2.162 1 97.69 193 ALA B N 1
ATOM 4921 C CA . ALA B 1 193 ? 16.641 0.112 1.354 1 97.69 193 ALA B CA 1
ATOM 4922 C C . ALA B 1 193 ? 17.656 1.238 1.578 1 97.69 193 ALA B C 1
ATOM 4924 O O . ALA B 1 193 ? 17.844 2.09 0.708 1 97.69 193 ALA B O 1
ATOM 4925 N N . GLU B 1 194 ? 18.344 1.219 2.707 1 96 194 GLU B N 1
ATOM 4926 C CA . GLU B 1 194 ? 19.266 2.316 3.023 1 96 194 GLU B CA 1
ATOM 4927 C C . GLU B 1 194 ? 20.719 1.905 2.807 1 96 194 GLU B C 1
ATOM 4929 O O . GLU B 1 194 ? 21.391 2.457 1.942 1 96 194 GLU B O 1
ATOM 4934 N N . CYS B 1 195 ? 21.219 0.9 3.48 1 93.19 195 CYS B N 1
ATOM 4935 C CA . CYS B 1 195 ? 22.641 0.58 3.469 1 93.19 195 CYS B CA 1
ATOM 4936 C C . CYS B 1 195 ? 22.953 -0.482 2.42 1 93.19 195 CYS B C 1
ATOM 4938 O O . CYS B 1 195 ? 24.109 -0.798 2.176 1 93.19 195 CYS B O 1
ATOM 4940 N N . LYS B 1 196 ? 21.969 -1.195 1.851 1 95.5 196 LYS B N 1
ATOM 4941 C CA . LYS B 1 196 ? 22.078 -2.152 0.753 1 95.5 196 LYS B CA 1
ATOM 4942 C C . LYS B 1 196 ? 22.688 -3.467 1.229 1 95.5 196 LYS B C 1
ATOM 4944 O O . LYS B 1 196 ? 23.156 -4.266 0.418 1 95.5 196 LYS B O 1
ATOM 4949 N N . THR B 1 197 ? 22.688 -3.607 2.539 1 92.94 197 THR B N 1
ATOM 4950 C CA . THR B 1 197 ? 23.047 -4.922 3.057 1 92.94 197 THR B CA 1
ATOM 4951 C C . THR B 1 197 ? 22.031 -5.973 2.639 1 92.94 197 THR B C 1
ATOM 4953 O O . THR B 1 197 ? 20.812 -5.723 2.676 1 92.94 197 THR B O 1
ATOM 4956 N N . PRO B 1 198 ? 22.469 -7.176 2.246 1 93.12 198 PRO B N 1
ATOM 4957 C CA . PRO B 1 198 ? 21.531 -8.227 1.839 1 93.12 198 PRO B CA 1
ATOM 4958 C C . PRO B 1 198 ? 20.594 -8.641 2.965 1 93.12 198 PRO B C 1
ATOM 4960 O O . PRO B 1 198 ? 21 -8.719 4.125 1 93.12 198 PRO B O 1
ATOM 4963 N N . LEU B 1 199 ? 19.344 -8.75 2.533 1 93.75 199 LEU B N 1
ATOM 4964 C CA . LEU B 1 199 ? 18.312 -9.242 3.451 1 93.75 199 LEU B CA 1
ATOM 4965 C C . LEU B 1 199 ? 17.938 -10.68 3.119 1 93.75 199 LEU B C 1
ATOM 4967 O O . LEU B 1 199 ? 17.172 -10.922 2.186 1 93.75 199 LEU B O 1
ATOM 4971 N N . PRO B 1 200 ? 18.375 -11.562 3.877 1 88.38 200 PRO B N 1
ATOM 4972 C CA . PRO B 1 200 ? 18.078 -12.969 3.578 1 88.38 200 PRO B CA 1
ATOM 4973 C C . PRO B 1 200 ? 16.594 -13.312 3.764 1 88.38 200 PRO B C 1
ATOM 4975 O O . PRO B 1 200 ? 15.922 -12.711 4.605 1 88.38 200 PRO B O 1
ATOM 4978 N N . LEU B 1 201 ? 16.078 -14.234 2.963 1 86.25 201 LEU B N 1
ATOM 4979 C CA . LEU B 1 201 ? 14.672 -14.656 3.016 1 86.25 201 LEU B CA 1
ATOM 4980 C C . LEU B 1 201 ? 14.453 -15.672 4.133 1 86.25 201 LEU B C 1
ATOM 4982 O O . LEU B 1 201 ? 13.336 -15.82 4.625 1 86.25 201 LEU B O 1
ATOM 4986 N N . ASP B 1 202 ? 15.5 -16.359 4.5 1 72.94 202 ASP B N 1
ATOM 4987 C CA . ASP B 1 202 ? 15.336 -17.375 5.531 1 72.94 202 ASP B CA 1
ATOM 4988 C C . ASP B 1 202 ? 15.102 -16.75 6.902 1 72.94 202 ASP B C 1
ATOM 4990 O O . ASP B 1 202 ? 15.859 -15.875 7.332 1 72.94 202 ASP B O 1
ATOM 4994 N N . ARG B 1 203 ? 13.828 -16.719 7.371 1 59.78 203 ARG B N 1
ATOM 4995 C CA . ARG B 1 203 ? 13.289 -16.047 8.547 1 59.78 203 ARG B CA 1
ATOM 4996 C C . ARG B 1 203 ? 14.164 -16.297 9.773 1 59.78 203 ARG B C 1
ATOM 4998 O O . ARG B 1 203 ? 14.211 -15.469 10.688 1 59.78 203 ARG B O 1
ATOM 5005 N N . GLU B 1 204 ? 14.922 -17.438 9.789 1 57.19 204 GLU B N 1
ATOM 5006 C CA . GLU B 1 204 ? 15.578 -17.719 11.062 1 57.19 204 GLU B CA 1
ATOM 5007 C C . GLU B 1 204 ? 16.562 -16.609 11.438 1 57.19 204 GLU B C 1
ATOM 5009 O O . GLU B 1 204 ? 16.766 -16.312 12.617 1 57.19 204 GLU B O 1
ATOM 5014 N N . TRP B 1 205 ? 17.219 -16.031 10.469 1 53.25 205 TRP B N 1
ATOM 5015 C CA . TRP B 1 205 ? 18.312 -15.133 10.883 1 53.25 205 TRP B CA 1
ATOM 5016 C C . TRP B 1 205 ? 17.938 -13.68 10.617 1 53.25 205 TRP B C 1
ATOM 5018 O O . TRP B 1 205 ? 18.219 -12.805 11.438 1 53.25 205 TRP B O 1
ATOM 5028 N N . SER B 1 206 ? 17.953 -13.188 9.328 1 57.97 206 SER B N 1
ATOM 5029 C CA . SER B 1 206 ? 17.984 -11.766 9.008 1 57.97 206 SER B CA 1
ATOM 5030 C C . SER B 1 206 ? 16.562 -11.203 8.914 1 57.97 206 SER B C 1
ATOM 5032 O O . SER B 1 206 ? 15.727 -11.734 8.188 1 57.97 206 SER B O 1
ATOM 5034 N N . GLU B 1 207 ? 16.172 -10.375 9.984 1 80.06 207 GLU B N 1
ATOM 5035 C CA . GLU B 1 207 ? 14.812 -9.852 10.133 1 80.06 207 GLU B CA 1
ATOM 5036 C C . GLU B 1 207 ? 14.609 -8.586 9.312 1 80.06 207 GLU B C 1
ATOM 5038 O O . GLU B 1 207 ? 15.25 -7.562 9.578 1 80.06 207 GLU B O 1
ATOM 5043 N N . ALA B 1 208 ? 14.25 -8.711 7.992 1 92.75 208 ALA B N 1
ATOM 5044 C CA . ALA B 1 208 ? 13.781 -7.531 7.258 1 92.75 208 ALA B CA 1
ATOM 5045 C C . ALA B 1 208 ? 12.633 -6.848 7.996 1 92.75 208 ALA B C 1
ATOM 5047 O O . ALA B 1 208 ? 11.672 -7.5 8.406 1 92.75 208 ALA B O 1
ATOM 5048 N N . ARG B 1 209 ? 12.938 -5.613 8.32 1 96 209 ARG B N 1
ATOM 5049 C CA . ARG B 1 209 ? 11.922 -4.855 9.031 1 96 209 ARG B CA 1
ATOM 5050 C C . ARG B 1 209 ? 11.219 -3.869 8.109 1 96 209 ARG B C 1
ATOM 5052 O O . ARG B 1 209 ? 11.875 -3.133 7.363 1 96 209 ARG B O 1
ATOM 5059 N N . LEU B 1 210 ? 9.938 -3.916 8.164 1 97.06 210 LEU B N 1
ATOM 5060 C CA . LEU B 1 210 ? 9.133 -3.045 7.312 1 97.06 210 LEU B CA 1
ATOM 5061 C C . LEU B 1 210 ? 8.945 -1.678 7.961 1 97.06 210 LEU B C 1
ATOM 5063 O O . LEU B 1 210 ? 8.602 -1.589 9.141 1 97.06 210 LEU B O 1
ATOM 5067 N N . CYS B 1 211 ? 9.266 -0.592 7.242 1 98.56 211 CYS B N 1
ATOM 5068 C CA . CYS B 1 211 ? 8.961 0.771 7.664 1 98.56 211 CYS B CA 1
ATOM 5069 C C . CYS B 1 211 ? 7.559 1.18 7.238 1 98.56 211 CYS B C 1
ATOM 5071 O O . CYS B 1 211 ? 7.262 1.242 6.043 1 98.56 211 CYS B O 1
ATOM 5073 N N . ASP B 1 212 ? 6.758 1.547 8.125 1 98.5 212 ASP B N 1
ATOM 5074 C CA . ASP B 1 212 ? 5.359 1.84 7.832 1 98.5 212 ASP B CA 1
ATOM 5075 C C . ASP B 1 212 ? 5.223 3.143 7.047 1 98.5 212 ASP B C 1
ATOM 5077 O O . ASP B 1 212 ? 4.258 3.326 6.301 1 98.5 212 ASP B O 1
ATOM 5081 N N . TYR B 1 213 ? 6.164 3.982 7.137 1 98.5 213 TYR B N 1
ATOM 5082 C CA . TYR B 1 213 ? 6.098 5.285 6.484 1 98.5 213 TYR B CA 1
ATOM 5083 C C . TYR B 1 213 ? 6.504 5.184 5.02 1 98.5 213 TYR B C 1
ATOM 5085 O O . TYR B 1 213 ? 5.766 5.617 4.133 1 98.5 213 TYR B O 1
ATOM 5093 N N . SER B 1 214 ? 7.641 4.574 4.785 1 98 214 SER B N 1
ATOM 5094 C CA . SER B 1 214 ? 8.164 4.504 3.426 1 98 214 SER B CA 1
ATOM 5095 C C . SER B 1 214 ? 7.625 3.283 2.689 1 98 214 SER B C 1
ATOM 5097 O O . SER B 1 214 ? 7.59 3.262 1.456 1 98 214 SER B O 1
ATOM 5099 N N . GLY B 1 215 ? 7.285 2.227 3.445 1 98.25 215 GLY B N 1
ATOM 5100 C CA . GLY B 1 215 ? 6.848 0.977 2.844 1 98.25 215 GLY B CA 1
ATOM 5101 C C . GLY B 1 215 ? 8 0.098 2.393 1 98.25 215 GLY B C 1
ATOM 5102 O O . GLY B 1 215 ? 7.785 -0.916 1.725 1 98.25 215 GLY B O 1
ATOM 5103 N N . LEU B 1 216 ? 9.195 0.467 2.783 1 98.44 216 LEU B N 1
ATOM 5104 C CA . LEU B 1 216 ? 10.367 -0.292 2.363 1 98.44 216 LEU B CA 1
ATOM 5105 C C . LEU B 1 216 ? 10.898 -1.147 3.508 1 98.44 216 LEU B C 1
ATOM 5107 O O . LEU B 1 216 ? 10.508 -0.967 4.66 1 98.44 216 LEU B O 1
ATOM 5111 N N . TYR B 1 217 ? 11.766 -2.105 3.117 1 97.69 217 TYR B N 1
ATOM 5112 C CA . TYR B 1 217 ? 12.344 -3.023 4.094 1 97.69 217 TYR B CA 1
ATOM 5113 C C . TYR B 1 217 ? 13.773 -2.625 4.438 1 97.69 217 TYR B C 1
ATOM 5115 O O . TYR B 1 217 ? 14.523 -2.172 3.568 1 97.69 217 TYR B O 1
ATOM 5123 N N . TYR B 1 218 ? 14.102 -2.807 5.734 1 96.75 218 TYR B N 1
ATOM 5124 C CA . TYR B 1 218 ? 15.406 -2.387 6.23 1 96.75 218 TYR B CA 1
ATOM 5125 C C . TYR B 1 218 ? 16.031 -3.469 7.102 1 96.75 218 TYR B C 1
ATOM 5127 O O . TYR B 1 218 ? 15.328 -4.352 7.605 1 96.75 218 TYR B O 1
ATOM 5135 N N . CYS B 1 219 ? 17.359 -3.393 7.176 1 94.38 219 CYS B N 1
ATOM 5136 C CA . CYS B 1 219 ? 18.062 -4.258 8.117 1 94.38 219 CYS B CA 1
ATOM 5137 C C . CYS B 1 219 ? 17.953 -3.721 9.539 1 94.38 219 CYS B C 1
ATOM 5139 O O . CYS B 1 219 ? 17.406 -2.637 9.758 1 94.38 219 CYS B O 1
ATOM 5141 N N . SER B 1 220 ? 18.469 -4.406 10.477 1 91.88 220 SER B N 1
ATOM 5142 C CA . SER B 1 220 ? 18.344 -4.055 11.883 1 91.88 220 SER B CA 1
ATOM 5143 C C . SER B 1 220 ? 19.203 -2.848 12.234 1 91.88 220 SER B C 1
ATOM 5145 O O . SER B 1 220 ? 18.953 -2.166 13.227 1 91.88 220 SER B O 1
ATOM 5147 N N . ALA B 1 221 ? 20.156 -2.521 11.422 1 91.5 221 ALA B N 1
ATOM 5148 C CA . ALA B 1 221 ? 21.016 -1.366 11.664 1 91.5 221 ALA B CA 1
ATOM 5149 C C . ALA B 1 221 ? 20.328 -0.075 11.211 1 91.5 221 ALA B C 1
ATOM 5151 O O . ALA B 1 221 ? 20.578 0.994 11.781 1 91.5 221 ALA B O 1
ATOM 5152 N N . CYS B 1 222 ? 19.453 -0.242 10.234 1 95.12 222 CYS B N 1
ATOM 5153 C CA . CYS B 1 222 ? 18.828 0.939 9.656 1 95.12 222 CYS B CA 1
ATOM 5154 C C . CYS B 1 222 ? 17.406 1.121 10.203 1 95.12 222 CYS B C 1
ATOM 5156 O O . CYS B 1 222 ? 16.812 2.182 10.031 1 95.12 222 CYS B O 1
ATOM 5158 N N . HIS B 1 223 ? 16.922 0.123 10.812 1 96.56 223 HIS B N 1
ATOM 5159 C CA . HIS B 1 223 ? 15.609 0.102 11.453 1 96.56 223 HIS B CA 1
ATOM 5160 C C . HIS B 1 223 ? 15.688 -0.503 12.852 1 96.56 223 HIS B C 1
ATOM 5162 O O . HIS B 1 223 ? 15.742 -1.726 13 1 96.56 223 HIS B O 1
ATOM 5168 N N . TRP B 1 224 ? 15.531 0.348 13.859 1 94.06 224 TRP B N 1
ATOM 5169 C CA . TRP B 1 224 ? 15.805 -0.065 15.227 1 94.06 224 TRP B CA 1
ATOM 5170 C C . TRP B 1 224 ? 14.523 -0.491 15.938 1 94.06 224 TRP B C 1
ATOM 5172 O O . TRP B 1 224 ? 14.523 -0.756 17.141 1 94.06 224 TRP B O 1
ATOM 5182 N N . GLY B 1 225 ? 13.414 -0.497 15.18 1 94.69 225 GLY B N 1
ATOM 5183 C CA . GLY B 1 225 ? 12.133 -0.77 15.812 1 94.69 225 GLY B CA 1
ATOM 5184 C C . GLY B 1 225 ? 11.523 0.454 16.469 1 94.69 225 GLY B C 1
ATOM 5185 O O . GLY B 1 225 ? 10.602 0.334 17.281 1 94.69 225 GLY B O 1
ATOM 5186 N N . SER B 1 226 ? 12.008 1.61 16.141 1 96.06 226 SER B N 1
ATOM 5187 C CA . SER B 1 226 ? 11.469 2.861 16.656 1 96.06 226 SER B CA 1
ATOM 5188 C C . SER B 1 226 ? 10.047 3.105 16.172 1 96.06 226 SER B C 1
ATOM 5190 O O . SER B 1 226 ? 9.672 2.662 15.086 1 96.06 226 SER B O 1
ATOM 5192 N N . LEU B 1 227 ? 9.297 3.781 16.984 1 98.5 227 LEU B N 1
ATOM 5193 C CA . LEU B 1 227 ? 7.887 4.004 16.672 1 98.5 227 LEU B CA 1
ATOM 5194 C C . LEU B 1 227 ? 7.617 5.477 16.391 1 98.5 227 LEU B C 1
ATOM 5196 O O . LEU B 1 227 ? 8.25 6.355 16.984 1 98.5 227 LEU B O 1
ATOM 5200 N N . ALA B 1 228 ? 6.719 5.742 15.461 1 98.56 228 ALA B N 1
ATOM 5201 C CA . ALA B 1 228 ? 6.293 7.105 15.148 1 98.56 228 ALA B CA 1
ATOM 5202 C C . ALA B 1 228 ? 4.852 7.133 14.656 1 98.56 228 ALA B C 1
ATOM 5204 O O . ALA B 1 228 ? 4.352 6.133 14.125 1 98.56 228 ALA B O 1
ATOM 5205 N N . VAL B 1 229 ? 4.199 8.25 14.938 1 98.5 229 VAL B N 1
ATOM 5206 C CA . VAL B 1 229 ? 2.883 8.477 14.352 1 98.5 229 VAL B CA 1
ATOM 5207 C C . VAL B 1 229 ? 3.025 8.742 12.852 1 98.5 229 VAL B C 1
ATOM 5209 O O . VAL B 1 229 ? 3.805 9.609 12.438 1 98.5 229 VAL B O 1
ATOM 5212 N N . VAL B 1 230 ? 2.287 7.992 12.094 1 98.5 230 VAL B N 1
ATOM 5213 C CA . VAL B 1 230 ? 2.416 8.078 10.641 1 98.5 230 VAL B CA 1
ATOM 5214 C C . VAL B 1 230 ? 1.37 9.039 10.086 1 98.5 230 VAL B C 1
ATOM 5216 O O . VAL B 1 230 ? 0.167 8.828 10.258 1 98.5 230 VAL B O 1
ATOM 5219 N N . PRO B 1 231 ? 1.79 10.078 9.359 1 98.44 231 PRO B N 1
ATOM 5220 C CA . PRO B 1 231 ? 0.875 11.133 8.922 1 98.44 231 PRO B CA 1
ATOM 5221 C C . PRO B 1 231 ? -0.274 10.602 8.07 1 98.44 231 PRO B C 1
ATOM 5223 O O . PRO B 1 231 ? -1.432 10.969 8.281 1 98.44 231 PRO B O 1
ATOM 5226 N N . ALA B 1 232 ? -0.015 9.727 7.148 1 98.44 232 ALA B N 1
ATOM 5227 C CA . ALA B 1 232 ? -1.049 9.211 6.258 1 98.44 232 ALA B CA 1
ATOM 5228 C C . ALA B 1 232 ? -2.15 8.508 7.043 1 98.44 232 ALA B C 1
ATOM 5230 O O . ALA B 1 232 ? -3.334 8.641 6.723 1 98.44 232 ALA B O 1
ATOM 5231 N N . ARG B 1 233 ? -1.734 7.766 8.047 1 97.5 233 ARG B N 1
ATOM 5232 C CA . ARG B 1 233 ? -2.703 7.047 8.875 1 97.5 233 ARG B CA 1
ATOM 5233 C C . ARG B 1 233 ? -3.57 8.016 9.672 1 97.5 233 ARG B C 1
ATOM 5235 O O . ARG B 1 233 ? -4.754 7.758 9.891 1 97.5 233 ARG B O 1
ATOM 5242 N N . VAL B 1 234 ? -2.994 9.102 10.07 1 97.62 234 VAL B N 1
ATOM 5243 C CA . VAL B 1 234 ? -3.752 10.117 10.797 1 97.62 234 VAL B CA 1
ATOM 5244 C C . VAL B 1 234 ? -4.75 10.781 9.852 1 97.62 234 VAL B C 1
ATOM 5246 O O . VAL B 1 234 ? -5.938 10.891 10.172 1 97.62 234 VAL B O 1
ATOM 5249 N N . VAL B 1 235 ? -4.312 11.125 8.703 1 97.81 235 VAL B N 1
ATOM 5250 C CA . VAL B 1 235 ? -5.098 11.898 7.75 1 97.81 235 VAL B CA 1
ATOM 5251 C C . VAL B 1 235 ? -6.277 11.07 7.254 1 97.81 235 VAL B C 1
ATOM 5253 O O . VAL B 1 235 ? -7.398 11.57 7.152 1 97.81 235 VAL B O 1
ATOM 5256 N N . TYR B 1 236 ? -6.051 9.805 7.027 1 97.19 236 TYR B N 1
ATOM 5257 C CA . TYR B 1 236 ? -7.078 9.031 6.336 1 97.19 236 TYR B CA 1
ATOM 5258 C C . TYR B 1 236 ? -7.871 8.18 7.32 1 97.19 236 TYR B C 1
ATOM 5260 O O . TYR B 1 236 ? -9.031 7.84 7.059 1 97.19 236 TYR B O 1
ATOM 5268 N N . ASN B 1 237 ? -7.293 7.859 8.453 1 95.19 237 ASN B N 1
ATOM 5269 C CA . ASN B 1 237 ? -7.938 6.949 9.391 1 95.19 237 ASN B CA 1
ATOM 5270 C C . ASN B 1 237 ? -8.094 7.586 10.766 1 95.19 237 ASN B C 1
ATOM 5272 O O . ASN B 1 237 ? -8.711 6.996 11.656 1 95.19 237 ASN B O 1
ATOM 5276 N N . TRP B 1 238 ? -7.582 8.797 11.016 1 96.06 238 TRP B N 1
ATOM 5277 C CA . TRP B 1 238 ? -7.492 9.398 12.336 1 96.06 238 TRP B CA 1
ATOM 5278 C C . TRP B 1 238 ? -6.891 8.422 13.344 1 96.06 238 TRP B C 1
ATOM 5280 O O . TRP B 1 238 ? -7.402 8.273 14.453 1 96.06 238 TRP B O 1
ATOM 5290 N N . ASP B 1 239 ? -5.93 7.668 12.82 1 94.75 239 ASP B N 1
ATOM 5291 C CA . ASP B 1 239 ? -5.184 6.711 13.633 1 94.75 239 ASP B CA 1
ATOM 5292 C C . ASP B 1 239 ? -3.873 7.316 14.125 1 94.75 239 ASP B C 1
ATOM 5294 O O . ASP B 1 239 ? -2.928 7.48 13.352 1 94.75 239 ASP B O 1
ATOM 5298 N N . LEU B 1 240 ? -3.795 7.59 15.398 1 96.31 240 LEU B N 1
ATOM 5299 C CA . LEU B 1 240 ? -2.619 8.25 15.969 1 96.31 240 LEU B CA 1
ATOM 5300 C C . LEU B 1 240 ? -1.733 7.242 16.688 1 96.31 240 LEU B C 1
ATOM 5302 O O . LEU B 1 240 ? -0.842 7.629 17.453 1 96.31 240 LEU B O 1
ATOM 5306 N N . THR B 1 241 ? -1.968 5.961 16.359 1 95.06 241 THR B N 1
ATOM 5307 C CA . THR B 1 241 ? -1.116 4.918 16.922 1 95.06 241 THR B CA 1
ATOM 5308 C C . THR B 1 241 ? 0.27 4.949 16.281 1 95.06 241 THR B C 1
ATOM 5310 O O . THR B 1 241 ? 0.396 5.113 15.07 1 95.06 241 THR B O 1
ATOM 5313 N N . PRO B 1 242 ? 1.278 4.871 17.109 1 98.12 242 PRO B N 1
ATOM 5314 C CA . PRO B 1 242 ? 2.621 4.82 16.531 1 98.12 242 PRO B CA 1
ATOM 5315 C C . PRO B 1 242 ? 2.922 3.482 15.859 1 98.12 242 PRO B C 1
ATOM 5317 O O . PRO B 1 242 ? 2.463 2.438 16.328 1 98.12 242 PRO B O 1
ATOM 5320 N N . TYR B 1 243 ? 3.586 3.496 14.766 1 98.44 243 TYR B N 1
ATOM 5321 C CA . TYR B 1 243 ? 3.99 2.314 14.008 1 98.44 243 TYR B CA 1
ATOM 5322 C C . TYR B 1 243 ? 5.504 2.26 13.852 1 98.44 243 TYR B C 1
ATOM 5324 O O . TYR B 1 243 ? 6.184 3.285 13.953 1 98.44 243 TYR B O 1
ATOM 5332 N N . PRO B 1 244 ? 6.074 1.098 13.633 1 98.38 244 PRO B N 1
ATOM 5333 C CA . PRO B 1 244 ? 7.523 0.996 13.43 1 98.38 244 PRO B CA 1
ATOM 5334 C C . PRO B 1 244 ? 7.98 1.662 12.133 1 98.38 244 PRO B C 1
ATOM 5336 O O . PRO B 1 244 ? 7.371 1.459 11.086 1 98.38 244 PRO B O 1
ATOM 5339 N N . VAL B 1 245 ? 9 2.457 12.289 1 98.69 245 VAL B N 1
ATOM 5340 C CA . VAL B 1 245 ? 9.555 3.148 11.133 1 98.69 245 VAL B CA 1
ATOM 5341 C C . VAL B 1 245 ? 11.078 3.066 11.156 1 98.69 245 VAL B C 1
ATOM 5343 O O . VAL B 1 245 ? 11.672 2.814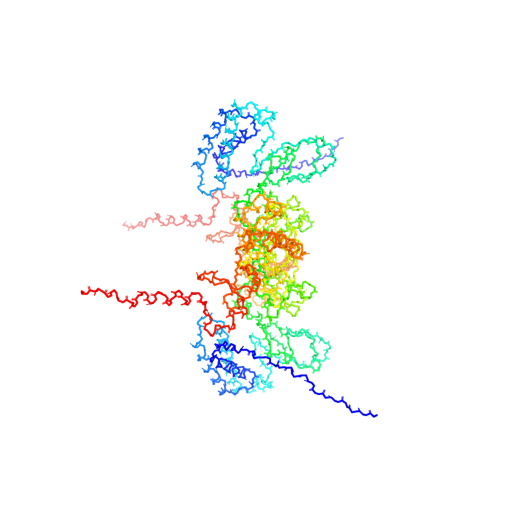 12.203 1 98.69 245 VAL B O 1
ATOM 5346 N N . SER B 1 246 ? 11.656 3.184 10.008 1 97.88 246 SER B N 1
ATOM 5347 C CA . SER B 1 246 ? 13.117 3.207 9.922 1 97.88 246 SER B CA 1
ATOM 5348 C C . SER B 1 246 ? 13.688 4.449 10.602 1 97.88 246 SER B C 1
ATOM 5350 O O . SER B 1 246 ? 12.961 5.406 10.875 1 97.88 246 SER B O 1
ATOM 5352 N N . GLN B 1 247 ? 14.977 4.41 10.867 1 96.62 247 GLN B N 1
ATOM 5353 C CA . GLN B 1 247 ? 15.609 5.559 11.5 1 96.62 247 GLN B CA 1
ATOM 5354 C C . GLN B 1 247 ? 15.57 6.781 10.594 1 96.62 247 GLN B C 1
ATOM 5356 O O . GLN B 1 247 ? 15.391 7.906 11.062 1 96.62 247 GLN B O 1
ATOM 5361 N N . ALA B 1 248 ? 15.75 6.59 9.344 1 97.12 248 ALA B N 1
ATOM 5362 C CA . ALA B 1 248 ? 15.664 7.688 8.383 1 97.12 248 ALA B CA 1
ATOM 5363 C C . ALA B 1 248 ? 14.281 8.328 8.406 1 97.12 248 ALA B C 1
ATOM 5365 O O . ALA B 1 248 ? 14.156 9.555 8.484 1 97.12 248 ALA B O 1
ATOM 5366 N N . SER B 1 249 ? 13.258 7.492 8.344 1 98.19 249 SER B N 1
ATOM 5367 C CA . SER B 1 249 ? 11.883 7.98 8.352 1 98.19 249 SER B CA 1
ATOM 5368 C C . SER B 1 249 ? 11.555 8.672 9.672 1 98.19 249 SER B C 1
ATOM 5370 O O . SER B 1 249 ? 10.852 9.688 9.688 1 98.19 249 SER B O 1
ATOM 5372 N N . LEU B 1 250 ? 12.062 8.125 10.727 1 97.81 250 LEU B N 1
ATOM 5373 C CA . LEU B 1 250 ? 11.836 8.734 12.031 1 97.81 250 LEU B CA 1
ATOM 5374 C C . LEU B 1 250 ? 12.383 10.156 12.07 1 97.81 250 LEU B C 1
ATOM 5376 O O . LEU B 1 250 ? 11.703 11.078 12.531 1 97.81 250 LEU B O 1
ATOM 5380 N N . GLN B 1 251 ? 13.578 10.352 11.57 1 96.56 251 GLN B N 1
ATOM 5381 C CA . GLN B 1 251 ? 14.195 11.68 11.555 1 96.56 251 GLN B CA 1
ATOM 5382 C C . GLN B 1 251 ? 13.391 12.641 10.68 1 96.56 251 GLN B C 1
ATOM 5384 O O . GLN B 1 251 ? 13.195 13.805 11.047 1 96.56 251 GLN B O 1
ATOM 5389 N N . GLU B 1 252 ? 12.938 12.141 9.586 1 97.75 252 GLU B N 1
ATOM 5390 C CA . GLU B 1 252 ? 12.125 12.961 8.695 1 97.75 252 GLU B CA 1
ATOM 5391 C C . GLU B 1 252 ? 10.836 13.406 9.375 1 97.75 252 GLU B C 1
ATOM 5393 O O . GLU B 1 252 ? 10.469 14.586 9.312 1 97.75 252 GLU B O 1
ATOM 5398 N N . ILE B 1 253 ? 10.188 12.461 9.992 1 98.38 253 ILE B N 1
ATOM 5399 C CA . ILE B 1 253 ? 8.906 12.742 10.641 1 98.38 253 ILE B CA 1
ATOM 5400 C C . ILE B 1 253 ? 9.117 13.703 11.805 1 98.38 253 ILE B C 1
ATOM 5402 O O . ILE B 1 253 ? 8.359 14.664 11.961 1 98.38 253 ILE B O 1
ATOM 5406 N N . CYS B 1 254 ? 10.156 13.508 12.539 1 97.19 254 CYS B N 1
ATOM 5407 C CA . CYS B 1 254 ? 10.438 14.352 13.695 1 97.19 254 CYS B CA 1
ATOM 5408 C C . CYS B 1 254 ? 10.734 15.781 13.266 1 97.19 254 CYS B C 1
ATOM 5410 O O . CYS B 1 254 ? 10.25 16.734 13.891 1 97.19 254 CYS B O 1
ATOM 5412 N N . LEU B 1 255 ? 11.453 15.938 12.219 1 96.56 255 LEU B N 1
ATOM 5413 C CA . LEU B 1 255 ? 11.844 17.266 11.742 1 96.56 255 LEU B CA 1
ATOM 5414 C C . LEU B 1 255 ? 10.641 18.016 11.203 1 96.56 255 LEU B C 1
ATOM 5416 O O . LEU B 1 255 ? 10.594 19.25 11.281 1 96.56 255 LEU B O 1
ATOM 5420 N N . SER B 1 256 ? 9.68 17.312 10.688 1 97.31 256 SER B N 1
ATOM 5421 C CA . SER B 1 256 ? 8.547 17.953 10.023 1 97.31 256 SER B CA 1
ATOM 5422 C C . SER B 1 256 ? 7.324 17.984 10.93 1 97.31 256 SER B C 1
ATOM 5424 O O . SER B 1 256 ? 6.27 18.484 10.547 1 97.31 256 SER B O 1
ATOM 5426 N N . THR B 1 257 ? 7.414 17.547 12.109 1 97.69 257 THR B N 1
ATOM 5427 C CA . THR B 1 257 ? 6.277 17.344 13.008 1 97.69 257 THR B CA 1
ATOM 5428 C C . THR B 1 257 ? 5.57 18.656 13.297 1 97.69 257 THR B C 1
ATOM 5430 O O . THR B 1 257 ? 4.34 18.703 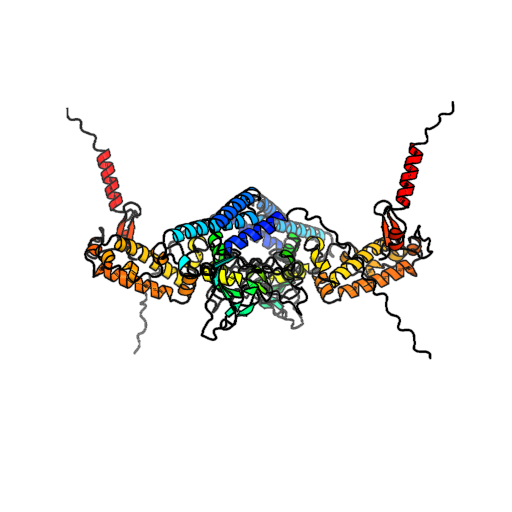13.406 1 97.69 257 THR B O 1
ATOM 5433 N N . ASN B 1 258 ? 6.312 19.75 13.406 1 96.94 258 ASN B N 1
ATOM 5434 C CA . ASN B 1 258 ? 5.734 21.031 13.781 1 96.94 258 ASN B CA 1
ATOM 5435 C C . ASN B 1 258 ? 5.527 21.938 12.562 1 96.94 258 ASN B C 1
ATOM 5437 O O . ASN B 1 258 ? 5.047 23.062 12.695 1 96.94 258 ASN B O 1
ATOM 5441 N N . ARG B 1 259 ? 5.836 21.438 11.406 1 96.69 259 ARG B N 1
ATOM 5442 C CA . ARG B 1 259 ? 5.625 22.203 10.18 1 96.69 259 ARG B CA 1
ATOM 5443 C C . ARG B 1 259 ? 4.211 22 9.641 1 96.69 259 ARG B C 1
ATOM 5445 O O . ARG B 1 259 ? 3.725 20.875 9.57 1 96.69 259 ARG B O 1
ATOM 5452 N N . PRO B 1 260 ? 3.545 23.125 9.344 1 97.25 260 PRO B N 1
ATOM 5453 C CA . PRO B 1 260 ? 2.195 22.984 8.789 1 97.25 260 PRO B CA 1
ATOM 5454 C C . PRO B 1 260 ? 2.197 22.5 7.336 1 97.25 260 PRO B C 1
ATOM 5456 O O . PRO B 1 260 ? 2.094 23.312 6.41 1 97.25 260 PRO B O 1
ATOM 5459 N N . LEU B 1 261 ? 2.176 21.203 7.18 1 97.38 261 LEU B N 1
ATOM 5460 C CA . LEU B 1 261 ? 2.32 20.625 5.848 1 97.38 261 LEU B CA 1
ATOM 5461 C C . LEU B 1 261 ? 1.032 19.938 5.406 1 97.38 261 LEU B C 1
ATOM 5463 O O . LEU B 1 261 ? 0.953 19.422 4.293 1 97.38 261 LEU B O 1
ATOM 5467 N N . LEU B 1 262 ? -0.022 19.984 6.242 1 97.88 262 LEU B N 1
ATOM 5468 C CA . LEU B 1 262 ? -1.218 19.203 5.961 1 97.88 262 LEU B CA 1
ATOM 5469 C C . LEU B 1 262 ? -2.424 20.109 5.738 1 97.88 262 LEU B C 1
ATOM 5471 O O . LEU B 1 262 ? -2.834 20.828 6.648 1 97.88 262 LEU B O 1
ATOM 5475 N N . ASN B 1 263 ? -2.9 20.109 4.547 1 97.56 263 ASN B N 1
ATOM 5476 C CA . ASN B 1 263 ? -4.188 20.734 4.25 1 97.56 263 ASN B CA 1
ATOM 5477 C C . ASN B 1 263 ? -5.336 19.734 4.395 1 97.56 263 ASN B C 1
ATOM 5479 O O . ASN B 1 263 ? -5.723 19.078 3.424 1 97.56 263 ASN B O 1
ATOM 5483 N N . LEU B 1 264 ? -5.859 19.625 5.566 1 96.5 264 LEU B N 1
ATOM 5484 C CA . LEU B 1 264 ? -6.789 18.562 5.922 1 96.5 264 LEU B CA 1
ATOM 5485 C C . LEU B 1 264 ? -8.102 18.703 5.164 1 96.5 264 LEU B C 1
ATOM 5487 O O . LEU B 1 264 ? -8.719 17.703 4.777 1 96.5 264 LEU B O 1
ATOM 5491 N N . GLU B 1 265 ? -8.5 19.938 4.922 1 95.44 265 GLU B N 1
ATOM 5492 C CA . GLU B 1 265 ? -9.75 20.156 4.211 1 95.44 265 GLU B CA 1
ATOM 5493 C C . GLU B 1 265 ? -9.68 19.656 2.775 1 95.44 265 GLU B C 1
ATOM 5495 O O . GLU B 1 265 ? -10.672 19.156 2.232 1 95.44 265 GLU B O 1
ATOM 5500 N N . LYS B 1 266 ? -8.586 19.812 2.23 1 96.69 266 LYS B N 1
ATOM 5501 C CA . LYS B 1 266 ? -8.367 19.328 0.87 1 96.69 266 LYS B CA 1
ATOM 5502 C C . LYS B 1 266 ? -8.141 17.828 0.851 1 96.69 266 LYS B C 1
ATOM 5504 O O . LYS B 1 266 ? -8.656 17.125 -0.017 1 96.69 266 LYS B O 1
ATOM 5509 N N . LEU B 1 267 ? -7.414 17.297 1.799 1 97.19 267 LEU B N 1
ATOM 5510 C CA . LEU B 1 267 ? -7.016 15.891 1.831 1 97.19 267 LEU B CA 1
ATOM 5511 C C . LEU B 1 267 ? -8.18 15.008 2.252 1 97.19 267 LEU B C 1
ATOM 5513 O O . LEU B 1 267 ? -8.383 13.93 1.689 1 97.19 267 LEU B O 1
ATOM 5517 N N . ASN B 1 268 ? -8.898 15.43 3.242 1 96.94 268 ASN B N 1
ATOM 5518 C CA . ASN B 1 268 ? -9.992 14.633 3.787 1 96.94 268 ASN B CA 1
ATOM 5519 C C . ASN B 1 268 ? -11.008 15.5 4.523 1 96.94 268 ASN B C 1
ATOM 5521 O O . ASN B 1 268 ? -11.031 15.523 5.754 1 96.94 268 ASN B O 1
ATOM 5525 N N . PRO B 1 269 ? -11.914 16.062 3.844 1 96.56 269 PRO B N 1
ATOM 5526 C CA . PRO B 1 269 ? -12.898 16.953 4.465 1 96.56 269 PRO B CA 1
ATOM 5527 C C . PRO B 1 269 ? -13.859 16.219 5.398 1 96.56 269 PRO B C 1
ATOM 5529 O O . PRO B 1 269 ? -14.352 16.812 6.363 1 96.56 269 PRO B O 1
ATOM 5532 N N . LYS B 1 270 ? -14.062 14.992 5.191 1 95.94 270 LYS B N 1
ATOM 5533 C CA . LYS B 1 270 ? -15.023 14.219 5.98 1 95.94 270 LYS B CA 1
ATOM 5534 C C . LYS B 1 270 ? -14.547 14.062 7.422 1 95.94 270 LYS B C 1
ATOM 5536 O O . LYS B 1 270 ? -15.344 13.797 8.32 1 95.94 270 LYS B O 1
ATOM 5541 N N . LEU B 1 271 ? -13.328 14.219 7.594 1 95.44 271 LEU B N 1
ATOM 5542 C CA . LEU B 1 271 ? -12.75 14.07 8.93 1 95.44 271 LEU B CA 1
ATOM 5543 C C . LEU B 1 271 ? -13.344 15.102 9.891 1 95.44 271 LEU B C 1
ATOM 5545 O O . LEU B 1 271 ? -13.562 14.797 11.062 1 95.44 271 LEU B O 1
ATOM 5549 N N . PHE B 1 272 ? -13.664 16.281 9.391 1 96.12 272 PHE B N 1
ATOM 5550 C CA . PHE B 1 272 ? -14.188 17.344 10.227 1 96.12 272 PHE B CA 1
ATOM 5551 C C . PHE B 1 272 ? -15.602 17.031 10.695 1 96.12 272 PHE B C 1
ATOM 5553 O O . PHE B 1 272 ? -16.047 17.516 11.734 1 96.12 272 PHE B O 1
ATOM 5560 N N . THR B 1 273 ? -16.234 16.203 9.953 1 94.69 273 THR B N 1
ATOM 5561 C CA . THR B 1 273 ? -17.594 15.797 10.328 1 94.69 273 THR B CA 1
ATOM 5562 C C . THR B 1 273 ? -17.547 14.633 11.312 1 94.69 273 THR B C 1
ATOM 5564 O O . THR B 1 273 ? -18.406 14.523 12.188 1 94.69 273 THR B O 1
ATOM 5567 N N . LEU B 1 274 ? -16.594 13.867 11.219 1 93.94 274 LEU B N 1
ATOM 5568 C CA . LEU B 1 274 ? -16.531 12.633 11.992 1 93.94 274 LEU B CA 1
ATOM 5569 C C . LEU B 1 274 ? -15.836 12.867 13.328 1 93.94 274 LEU B C 1
ATOM 5571 O O . LEU B 1 274 ? -16.141 12.188 14.32 1 93.94 274 LEU B O 1
ATOM 5575 N N . VAL B 1 275 ? -14.891 13.773 13.336 1 94.69 275 VAL B N 1
ATOM 5576 C CA . VAL B 1 275 ? -14.125 14.062 14.547 1 94.69 275 VAL B CA 1
ATOM 5577 C C . VAL B 1 275 ? -14.578 15.398 15.133 1 94.69 275 VAL B C 1
ATOM 5579 O O . VAL B 1 275 ? -14.211 16.469 14.625 1 94.69 275 VAL B O 1
ATOM 5582 N N . ILE B 1 276 ? -15.203 15.32 16.219 1 95 276 ILE B N 1
ATOM 5583 C CA . ILE B 1 276 ? -15.828 16.484 16.828 1 95 276 ILE B CA 1
ATOM 5584 C C . ILE B 1 276 ? -14.75 17.484 17.25 1 95 276 ILE B C 1
ATOM 5586 O O . ILE B 1 276 ? -14.883 18.688 17.016 1 95 276 ILE B O 1
ATOM 5590 N N . GLU B 1 277 ? -13.719 16.969 17.859 1 96.31 277 GLU B N 1
ATOM 5591 C CA . GLU B 1 277 ? -12.648 17.828 18.344 1 96.31 277 GLU B CA 1
ATOM 5592 C C . GLU B 1 277 ? -12.008 18.625 17.203 1 96.31 277 GLU B C 1
ATOM 5594 O O . GLU B 1 277 ? -11.633 19.781 17.375 1 96.31 277 GLU B O 1
ATOM 5599 N N . LEU B 1 278 ? -11.883 17.969 16.141 1 96.94 278 LEU B N 1
ATOM 5600 C CA . LEU B 1 278 ? -11.273 18.625 14.984 1 96.94 278 LEU B CA 1
ATOM 5601 C C . LEU B 1 278 ? -12.156 19.75 14.461 1 96.94 278 LEU B C 1
ATOM 5603 O O . LEU B 1 278 ? -11.656 20.797 14.047 1 96.94 278 LEU B O 1
ATOM 5607 N N . ASN B 1 279 ? -13.375 19.516 14.461 1 96.75 279 ASN B N 1
ATOM 5608 C CA . ASN B 1 279 ? -14.328 20.531 14.055 1 96.75 279 ASN B CA 1
ATOM 5609 C C . ASN B 1 279 ? -14.281 21.75 14.992 1 96.75 279 ASN B C 1
ATOM 5611 O O . ASN B 1 279 ? -14.336 22.891 14.539 1 96.75 279 ASN B O 1
ATOM 5615 N N . LEU B 1 280 ? -14.172 21.484 16.234 1 97.25 280 LEU B N 1
ATOM 5616 C CA . LEU B 1 280 ? -14.07 22.547 17.219 1 97.25 280 LEU B CA 1
ATOM 5617 C C . LEU B 1 280 ? -12.789 23.359 17.016 1 97.25 280 LEU B C 1
ATOM 5619 O O . LEU B 1 280 ? -12.82 24.594 17.062 1 97.25 280 LEU B O 1
ATOM 5623 N N . VAL B 1 281 ? -11.734 22.672 16.766 1 98.06 281 VAL B N 1
ATOM 5624 C CA . VAL B 1 281 ? -10.461 23.328 16.516 1 98.06 281 VAL B CA 1
ATOM 5625 C C . VAL B 1 281 ?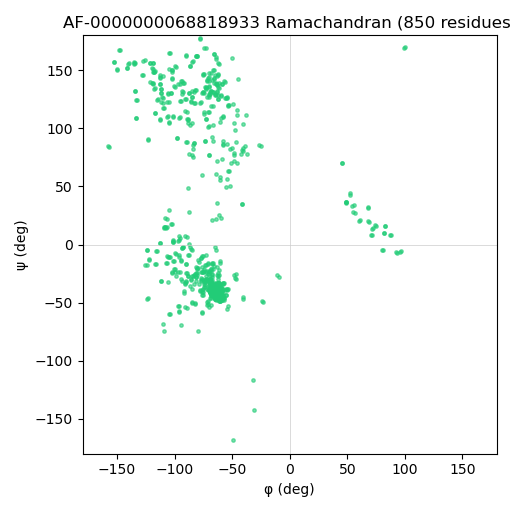 -10.57 24.25 15.297 1 98.06 281 VAL B C 1
ATOM 5627 O O . VAL B 1 281 ? -10.086 25.375 15.312 1 98.06 281 VAL B O 1
ATOM 5630 N N . LYS B 1 282 ? -11.203 23.75 14.312 1 97.38 282 LYS B N 1
ATOM 5631 C CA . LYS B 1 282 ? -11.398 24.547 13.102 1 97.38 282 LYS B CA 1
ATOM 5632 C C . LYS B 1 282 ? -12.156 25.828 13.398 1 97.38 282 LYS B C 1
ATOM 5634 O O . LYS B 1 282 ? -11.758 26.922 12.969 1 97.38 282 LYS B O 1
ATOM 5639 N N . ARG B 1 283 ? -13.18 25.812 14.156 1 96.38 283 ARG B N 1
ATOM 5640 C CA . ARG B 1 283 ? -13.984 26.969 14.508 1 96.38 283 ARG B CA 1
ATOM 5641 C C . ARG B 1 283 ? -13.18 27.969 15.32 1 96.38 283 ARG B C 1
ATOM 5643 O O . ARG B 1 283 ? -13.258 29.188 15.078 1 96.38 283 ARG B O 1
ATOM 5650 N N . LEU B 1 284 ? -12.453 27.438 16.25 1 97.69 284 LEU B N 1
ATOM 5651 C CA . LEU B 1 284 ? -11.625 28.312 17.078 1 97.69 284 LEU B CA 1
ATOM 5652 C C . LEU B 1 284 ? -10.57 29.016 16.234 1 97.69 284 LEU B C 1
ATOM 5654 O O . LEU B 1 284 ? -10.297 30.203 16.438 1 97.69 284 LEU B O 1
ATOM 5658 N N . ARG B 1 285 ? -9.984 28.25 15.32 1 97.56 285 ARG B N 1
ATOM 5659 C CA . ARG B 1 285 ? -8.977 28.844 14.453 1 97.56 285 ARG B CA 1
ATOM 5660 C C . ARG B 1 285 ? -9.586 29.938 13.57 1 97.56 285 ARG B C 1
ATOM 5662 O O . ARG B 1 285 ? -8.961 30.969 13.336 1 97.56 285 ARG B O 1
ATOM 5669 N N . GLU B 1 286 ? -10.797 29.719 13.094 1 96.38 286 GLU B N 1
ATOM 5670 C CA . GLU B 1 286 ? -11.492 30.734 12.297 1 96.38 286 GLU B CA 1
ATOM 5671 C C . GLU B 1 286 ? -11.711 32 13.102 1 96.38 286 GLU B C 1
ATOM 5673 O O . GLU B 1 286 ? -11.516 33.125 12.586 1 96.38 286 GLU B O 1
ATOM 5678 N N . GLU B 1 287 ? -12.086 31.828 14.312 1 96.5 287 GLU B N 1
ATOM 5679 C CA . GLU B 1 287 ? -12.273 32.969 15.203 1 96.5 287 GLU B CA 1
ATOM 5680 C C . GLU B 1 287 ? -10.953 33.719 15.422 1 96.5 287 GLU B C 1
ATOM 5682 O O . GLU B 1 287 ? -10.914 34.938 15.375 1 96.5 287 GLU B O 1
ATOM 5687 N N . LEU B 1 288 ? -9.961 33 15.609 1 97.38 288 LEU B N 1
ATOM 5688 C CA . LEU B 1 288 ? -8.648 33.562 15.891 1 97.38 288 LEU B CA 1
ATOM 5689 C C . LEU B 1 288 ? -8.125 34.344 14.672 1 97.38 288 LEU B C 1
ATOM 5691 O O . LEU B 1 288 ? -7.488 35.375 14.82 1 97.38 288 LEU B O 1
ATOM 5695 N N . VAL B 1 289 ? -8.328 33.75 13.516 1 96.38 289 VAL B N 1
ATOM 5696 C CA . VAL B 1 289 ? -7.918 34.438 12.289 1 96.38 289 VAL B CA 1
ATOM 5697 C C . VAL B 1 289 ? -8.625 35.781 12.18 1 96.38 289 VAL B C 1
ATOM 5699 O O . VAL B 1 289 ? -8.023 36.781 11.781 1 96.38 289 VAL B O 1
ATOM 5702 N N . GLY B 1 290 ? -9.875 35.812 12.547 1 95.06 290 GLY B N 1
ATOM 5703 C CA . GLY B 1 290 ? -10.625 37.062 12.578 1 95.06 290 GLY B CA 1
ATOM 5704 C C . GLY B 1 290 ? -10.086 38.031 13.594 1 95.06 290 GLY B C 1
ATOM 5705 O O . GLY B 1 290 ? -9.977 39.25 13.312 1 95.06 290 GLY B O 1
ATOM 5706 N N . MET B 1 291 ? -9.75 37.562 14.727 1 96.75 291 MET B N 1
ATOM 5707 C CA . MET B 1 291 ? -9.227 38.406 15.789 1 96.75 291 MET B CA 1
ATOM 5708 C C . MET B 1 291 ? -7.859 38.969 15.414 1 96.75 291 MET B C 1
ATOM 5710 O O . MET B 1 291 ? -7.539 40.125 15.766 1 96.75 291 MET B O 1
ATOM 5714 N N . ARG B 1 292 ? -7.129 38.125 14.766 1 96 292 ARG B N 1
ATOM 5715 C CA . ARG B 1 292 ? -5.797 38.531 14.352 1 96 292 ARG B CA 1
ATOM 5716 C C . ARG B 1 292 ? -5.867 39.781 13.484 1 96 292 ARG B C 1
ATOM 5718 O O . ARG B 1 292 ? -5.004 40.656 13.578 1 96 292 ARG B O 1
ATOM 5725 N N . LYS B 1 293 ? -6.883 40 12.672 1 94.44 293 LYS B N 1
ATOM 5726 C CA . LYS B 1 293 ? -7.062 41.156 11.805 1 94.44 293 LYS B CA 1
ATOM 5727 C C . LYS B 1 293 ? -7.176 42.438 12.625 1 94.44 293 LYS B C 1
ATOM 5729 O O . LYS B 1 293 ? -6.672 43.469 12.227 1 94.44 293 LYS B O 1
ATOM 5734 N N . TYR B 1 294 ? -7.82 42.375 13.758 1 95.88 294 TYR B N 1
ATOM 5735 C CA . TYR B 1 294 ? -7.965 43.5 14.656 1 95.88 294 TYR B CA 1
ATOM 5736 C C . TYR B 1 294 ? -6.641 43.844 15.328 1 95.88 294 TYR B C 1
ATOM 5738 O O . TYR B 1 294 ? -6.258 45.031 15.406 1 95.88 294 TYR B O 1
ATOM 5746 N N . LEU B 1 295 ? -5.938 42.781 15.672 1 96.12 295 LEU B N 1
ATOM 5747 C CA . LEU B 1 295 ? -4.727 42.969 16.469 1 96.12 295 LEU B CA 1
ATOM 5748 C C . LEU B 1 295 ? -3.58 43.469 15.602 1 96.12 295 LEU B C 1
ATOM 5750 O O . LEU B 1 295 ? -2.715 44.219 16.078 1 96.12 295 LEU B O 1
ATOM 5754 N N . LEU B 1 296 ? -3.572 43.125 14.344 1 95.06 296 LEU B N 1
ATOM 5755 C CA . LEU B 1 296 ? -2.502 43.531 13.438 1 95.06 296 LEU B CA 1
ATOM 5756 C C . LEU B 1 296 ? -2.539 45.031 13.18 1 95.06 296 LEU B C 1
ATOM 5758 O O . LEU B 1 296 ? -1.498 45.656 12.945 1 95.06 296 LEU B O 1
ATOM 5762 N N . VAL B 1 297 ? -3.717 45.656 13.188 1 95.12 297 VAL B N 1
ATOM 5763 C CA . VAL B 1 297 ? -3.854 47.062 12.844 1 95.12 297 VAL B CA 1
ATOM 5764 C C . VAL B 1 297 ? -3.951 47.906 14.117 1 95.12 297 VAL B C 1
ATOM 5766 O O . VAL B 1 297 ? -3.938 49.125 14.062 1 95.12 297 VAL B O 1
ATOM 5769 N N . CYS B 1 298 ? -4.055 47.25 15.25 1 96.38 298 CYS B N 1
ATOM 5770 C CA . CYS B 1 298 ? -4.215 47.969 16.516 1 96.38 298 CYS B CA 1
ATOM 5771 C C . CYS B 1 298 ? -2.869 48.438 17.062 1 96.38 298 CYS B C 1
ATOM 5773 O O . CYS B 1 298 ? -1.981 47.625 17.312 1 96.38 298 CYS B O 1
ATOM 5775 N N . ARG B 1 299 ? -2.695 49.719 17.281 1 96.12 299 ARG B N 1
ATOM 5776 C CA . ARG B 1 299 ? -1.465 50.312 17.797 1 96.12 299 ARG B CA 1
ATOM 5777 C C . ARG B 1 299 ? -1.182 49.844 19.219 1 96.12 299 ARG B C 1
ATOM 5779 O O . ARG B 1 299 ? -0.031 49.594 19.578 1 96.12 299 ARG B O 1
ATOM 5786 N N . SER B 1 300 ? -2.158 49.812 19.984 1 96.12 300 SER B N 1
ATOM 5787 C CA . SER B 1 300 ? -2.01 49.375 21.359 1 96.12 300 SER B CA 1
ATOM 5788 C C . SER B 1 300 ? -1.513 47.938 21.453 1 96.12 300 SER B C 1
ATOM 5790 O O . SER B 1 300 ? -0.625 47.625 22.25 1 96.12 300 SER B O 1
ATOM 5792 N N . ALA B 1 301 ? -2.012 47.062 20.625 1 96 301 ALA B N 1
ATOM 5793 C CA . ALA B 1 301 ? -1.606 45.688 20.594 1 96 301 ALA B CA 1
ATOM 5794 C C . ALA B 1 301 ? -0.157 45.531 20.141 1 96 301 ALA B C 1
ATOM 5796 O O . ALA B 1 301 ? 0.577 44.688 20.641 1 96 301 ALA B O 1
ATOM 5797 N N . SER B 1 302 ? 0.215 46.281 19.188 1 95.19 302 SER B N 1
ATOM 5798 C CA . SER B 1 302 ? 1.577 46.281 18.672 1 95.19 302 SER B CA 1
ATOM 5799 C C . SER B 1 302 ? 2.578 46.75 19.719 1 95.19 302 SER B C 1
ATOM 5801 O O . SER B 1 302 ? 3.654 46.156 19.859 1 95.19 302 SER B O 1
ATOM 5803 N N . GLU B 1 303 ? 2.188 47.781 20.391 1 95.25 303 GLU B N 1
ATOM 5804 C CA . GLU B 1 303 ? 3.057 48.312 21.438 1 95.25 303 GLU B CA 1
ATOM 5805 C C . GLU B 1 303 ? 3.262 47.312 22.562 1 95.25 303 GLU B C 1
ATOM 5807 O O . GLU B 1 303 ? 4.355 47.219 23.125 1 95.25 303 GLU B O 1
ATOM 5812 N N . ASP B 1 304 ? 2.301 46.625 22.812 1 94.62 304 ASP B N 1
ATOM 5813 C CA . ASP B 1 304 ? 2.359 45.656 23.891 1 94.62 304 ASP B CA 1
ATOM 5814 C C . ASP B 1 304 ? 2.951 44.312 23.406 1 94.62 304 ASP B C 1
ATOM 5816 O O . ASP B 1 304 ? 3.172 43.406 24.188 1 94.62 304 ASP B O 1
ATOM 5820 N N . HIS B 1 305 ? 3.223 44.219 22.156 1 95.69 305 HIS B N 1
ATOM 5821 C CA . HIS B 1 305 ? 3.738 43 21.562 1 95.69 305 HIS B CA 1
ATOM 5822 C C . HIS B 1 305 ? 2.859 41.812 21.922 1 95.69 305 HIS B C 1
ATOM 5824 O O . HIS B 1 305 ? 3.363 40.75 22.344 1 95.69 305 HIS B O 1
ATOM 5830 N N . LEU B 1 306 ? 1.565 42 21.828 1 95.38 306 LEU B N 1
ATOM 5831 C CA . LEU B 1 306 ? 0.577 41.031 22.281 1 95.38 306 LEU B CA 1
ATOM 5832 C C . LEU B 1 306 ? 0.722 39.719 21.516 1 95.38 306 LEU B C 1
ATOM 5834 O O . LEU B 1 306 ? 0.734 38.656 22.125 1 95.38 306 LEU B O 1
ATOM 5838 N N . LEU B 1 307 ? 0.837 39.75 20.203 1 94.62 307 LEU B N 1
ATOM 5839 C CA . LEU B 1 307 ? 0.945 38.562 19.375 1 94.62 307 LEU B CA 1
ATOM 5840 C C . LEU B 1 307 ? 2.252 37.812 19.641 1 94.62 307 LEU B C 1
ATOM 5842 O O . LEU B 1 307 ? 2.264 36.594 19.766 1 94.62 307 LEU B O 1
ATOM 5846 N N . TRP B 1 308 ? 3.301 38.5 19.734 1 92.75 308 TRP B N 1
ATOM 5847 C CA . TRP B 1 308 ? 4.621 37.938 19.984 1 92.75 308 TRP B CA 1
ATOM 5848 C C . TRP B 1 308 ? 4.668 37.219 21.328 1 92.75 308 TRP B C 1
ATOM 5850 O O . TRP B 1 308 ? 5.258 36.156 21.453 1 92.75 308 TRP B O 1
ATOM 5860 N N . LYS B 1 309 ? 3.938 37.75 22.328 1 94.81 309 LYS B N 1
ATOM 5861 C CA . LYS B 1 309 ? 3.977 37.219 23.688 1 94.81 309 LYS B CA 1
ATOM 5862 C C . LYS B 1 309 ? 3.162 35.938 23.812 1 94.81 309 LYS B C 1
ATOM 5864 O O . LYS B 1 309 ? 3.514 35.031 24.594 1 94.81 309 LYS B O 1
ATOM 5869 N N . HIS B 1 310 ? 2.123 35.812 23.031 1 94.06 310 HIS B N 1
ATOM 5870 C CA . HIS B 1 310 ? 1.167 34.75 23.344 1 94.06 310 HIS B CA 1
ATOM 5871 C C . HIS B 1 310 ? 1.108 33.719 22.219 1 94.06 310 HIS B C 1
ATOM 5873 O O . HIS B 1 310 ? 0.622 32.594 22.422 1 94.06 310 HIS B O 1
ATOM 5879 N N . VAL B 1 311 ? 1.58 34.031 21.094 1 94.25 311 VAL B N 1
ATOM 5880 C CA . VAL B 1 311 ? 1.449 33.125 19.969 1 94.25 311 VAL B CA 1
ATOM 5881 C C . VAL B 1 311 ? 2.764 32.375 19.75 1 94.25 311 VAL B C 1
ATOM 5883 O O . VAL B 1 311 ? 3.744 32.938 19.281 1 94.25 311 VAL B O 1
ATOM 5886 N N . ASP B 1 312 ? 2.748 31.109 20.031 1 93 312 ASP B N 1
ATOM 5887 C CA . ASP B 1 312 ? 3.945 30.297 19.844 1 93 312 ASP B CA 1
ATOM 5888 C C . ASP B 1 312 ? 3.902 29.562 18.516 1 93 312 ASP B C 1
ATOM 5890 O O . ASP B 1 312 ? 4.941 29.156 17.984 1 93 312 ASP B O 1
ATOM 5894 N N . THR B 1 313 ? 2.746 29.328 17.953 1 95.31 313 THR B N 1
ATOM 5895 C CA . THR B 1 313 ? 2.553 28.641 16.688 1 95.31 313 THR B CA 1
ATOM 5896 C C . THR B 1 313 ? 1.791 29.516 15.703 1 95.31 313 THR B C 1
ATOM 5898 O O . THR B 1 313 ? 0.569 29.422 15.578 1 95.31 313 THR B O 1
ATOM 5901 N N . PRO B 1 314 ? 2.482 30.281 14.93 1 94.62 314 PRO B N 1
ATOM 5902 C CA . PRO B 1 314 ? 1.866 31.312 14.102 1 94.62 314 PRO B CA 1
ATOM 5903 C C . PRO B 1 314 ? 0.879 30.75 13.086 1 94.62 314 PRO B C 1
ATOM 5905 O O . PRO B 1 314 ? -0.151 31.375 12.812 1 94.62 314 PRO B O 1
ATOM 5908 N N . HIS B 1 315 ? 1.136 29.594 12.594 1 95.38 315 HIS B N 1
ATOM 5909 C CA . HIS B 1 315 ? 0.285 29.094 11.516 1 95.38 315 HIS B CA 1
ATOM 5910 C C . HIS B 1 315 ? -1.129 28.812 12.016 1 95.38 315 HIS B C 1
ATOM 5912 O O . HIS B 1 315 ? -2.062 28.703 11.219 1 95.38 315 HIS B O 1
ATOM 5918 N N . LEU B 1 316 ? -1.3 28.734 13.234 1 95.81 316 LEU B N 1
ATOM 5919 C CA . LEU B 1 316 ? -2.607 28.438 13.812 1 95.81 316 LEU B CA 1
ATOM 5920 C C . LEU B 1 316 ? -3.527 29.641 13.727 1 95.81 316 LEU B C 1
ATOM 5922 O O . LEU B 1 316 ? -4.75 29.5 13.781 1 95.81 316 LEU B O 1
ATOM 5926 N N . ILE B 1 317 ? -2.963 30.812 13.609 1 95.31 317 ILE B N 1
ATOM 5927 C CA . ILE B 1 317 ? -3.785 32 13.586 1 95.31 317 ILE B CA 1
ATOM 5928 C C . ILE B 1 317 ? -3.66 32.688 12.227 1 95.31 317 ILE B C 1
ATOM 5930 O O . ILE B 1 317 ? -4.32 33.688 11.961 1 95.31 317 ILE B O 1
ATOM 5934 N N . ASP B 1 318 ? -2.771 32.188 11.344 1 92.88 318 ASP B N 1
ATOM 5935 C CA . ASP B 1 318 ? -2.561 32.781 10.023 1 92.88 318 ASP B CA 1
ATOM 5936 C C . ASP B 1 318 ? -3.578 32.25 9.016 1 92.88 318 ASP B C 1
ATOM 5938 O O . ASP B 1 318 ? -4.129 33 8.219 1 92.88 318 ASP B O 1
ATOM 5942 N N . SER B 1 319 ? -3.713 30.984 8.969 1 90.94 319 SER B N 1
ATOM 5943 C CA . SER B 1 319 ? -4.66 30.328 8.078 1 90.94 319 SER B CA 1
ATOM 5944 C C . SER B 1 319 ? -5.312 29.125 8.758 1 90.94 319 SER B C 1
ATOM 5946 O O . SER B 1 319 ? -4.734 28.531 9.672 1 90.94 319 SER B O 1
ATOM 5948 N N . VAL B 1 320 ? -6.488 28.922 8.273 1 92.56 320 VAL B N 1
ATOM 5949 C CA . VAL B 1 320 ? -7.234 27.828 8.891 1 92.56 320 VAL B CA 1
ATOM 5950 C C . VAL B 1 320 ? -6.996 26.531 8.117 1 92.56 320 VAL B C 1
ATOM 5952 O O . VAL B 1 320 ? -7.348 25.453 8.586 1 92.56 320 VAL B O 1
ATOM 5955 N N . GLU B 1 321 ? -6.297 26.562 7.109 1 94.88 321 GLU B N 1
ATOM 5956 C CA . GLU B 1 321 ? -6.23 25.438 6.188 1 94.88 321 GLU B CA 1
ATOM 5957 C C . GLU B 1 321 ? -5.094 24.484 6.555 1 94.88 321 GLU B C 1
ATOM 5959 O O . GLU B 1 321 ? -5.234 23.266 6.445 1 94.88 321 GLU B O 1
ATOM 5964 N N . MET B 1 322 ? -4.027 25.031 7.059 1 97.5 322 MET B N 1
ATOM 5965 C CA . MET B 1 322 ? -2.814 24.234 7.219 1 97.5 322 MET B CA 1
ATOM 5966 C C . MET B 1 322 ? -2.668 23.75 8.656 1 97.5 322 MET B C 1
ATOM 5968 O O . MET B 1 322 ? -2.889 24.516 9.602 1 97.5 322 MET B O 1
ATOM 5972 N N . TYR B 1 323 ? -2.305 22.469 8.789 1 98.12 323 TYR B N 1
ATOM 5973 C CA . TYR B 1 323 ? -2.053 21.859 10.086 1 98.12 323 TYR B CA 1
ATOM 5974 C C . TYR B 1 323 ? -0.698 21.156 10.102 1 98.12 323 TYR B C 1
ATOM 5976 O O . TYR B 1 323 ? -0.228 20.672 9.07 1 98.12 323 TYR B O 1
ATOM 5984 N N . SER B 1 324 ? -0.052 21.172 11.234 1 98.12 324 SER B N 1
ATOM 5985 C CA . SER B 1 324 ? 1.096 20.297 11.438 1 98.12 324 SER B CA 1
ATOM 5986 C C . SER B 1 324 ? 0.668 18.953 12.023 1 98.12 324 SER B C 1
ATOM 5988 O O . SER B 1 324 ? -0.46 18.812 12.5 1 98.12 324 SER B O 1
ATOM 5990 N N . LEU B 1 325 ? 1.523 17.984 11.93 1 98.62 325 LEU B N 1
ATOM 5991 C CA . LEU B 1 325 ? 1.239 16.688 12.539 1 98.62 325 LEU B CA 1
ATOM 5992 C C . LEU B 1 325 ? 1.016 16.828 14.039 1 98.62 325 LEU B C 1
ATOM 5994 O O . LEU B 1 325 ? 0.122 16.188 14.602 1 98.62 325 LEU B O 1
ATOM 5998 N N . GLN B 1 326 ? 1.778 17.672 14.648 1 98.44 326 GLN B N 1
ATOM 5999 C CA . GLN B 1 326 ? 1.644 17.906 16.078 1 98.44 326 GLN B CA 1
ATOM 6000 C C . GLN B 1 326 ? 0.288 18.516 16.406 1 98.44 326 GLN B C 1
ATOM 6002 O O . GLN B 1 326 ? -0.293 18.219 17.453 1 98.44 326 GLN B O 1
ATOM 6007 N N . ASP B 1 327 ? -0.177 19.375 15.555 1 98.38 327 ASP B N 1
ATOM 6008 C CA . ASP B 1 327 ? -1.509 19.938 15.758 1 98.38 327 ASP B CA 1
ATOM 6009 C C . ASP B 1 327 ? -2.559 18.828 15.875 1 98.38 327 ASP B C 1
ATOM 6011 O O . ASP B 1 327 ? -3.439 18.891 16.734 1 98.38 327 ASP B O 1
ATOM 6015 N N . LEU B 1 328 ? -2.443 17.891 15.031 1 98.44 328 LEU B N 1
ATOM 6016 C CA . LEU B 1 328 ? -3.418 16.797 15.016 1 98.44 328 LEU B CA 1
ATOM 6017 C C . LEU B 1 328 ? -3.289 15.93 16.266 1 98.44 328 LEU B C 1
ATOM 6019 O O . LEU B 1 328 ? -4.293 15.531 16.859 1 98.44 328 LEU B O 1
ATOM 6023 N N . VAL B 1 329 ? -2.109 15.68 16.641 1 98.44 329 VAL B N 1
ATOM 6024 C CA . VAL B 1 329 ? -1.867 14.922 17.859 1 98.44 329 VAL B CA 1
ATOM 6025 C C . VAL B 1 329 ? -2.438 15.68 19.062 1 98.44 329 VAL B C 1
ATOM 6027 O O . VAL B 1 329 ? -3.113 15.094 19.906 1 98.44 329 VAL B O 1
ATOM 6030 N N . ASP B 1 330 ? -2.211 16.984 19.062 1 98.25 330 ASP B N 1
ATOM 6031 C CA . ASP B 1 330 ? -2.682 17.812 20.172 1 98.25 330 ASP B CA 1
ATOM 6032 C C . ASP B 1 330 ? -4.203 17.969 20.141 1 98.25 330 ASP B C 1
ATOM 6034 O O . ASP B 1 330 ? -4.828 18.219 21.172 1 98.25 330 ASP B O 1
ATOM 6038 N N . THR B 1 331 ? -4.762 17.922 18.984 1 98.12 331 THR B N 1
ATOM 6039 C CA . THR B 1 331 ? -6.215 17.906 18.891 1 98.12 331 THR B CA 1
ATOM 6040 C C . THR B 1 331 ? -6.789 16.656 19.547 1 98.12 331 THR B C 1
ATOM 6042 O O . THR B 1 331 ? -7.746 16.75 20.312 1 98.12 331 THR B O 1
ATOM 6045 N N . HIS B 1 332 ? -6.156 15.594 19.266 1 95.81 332 HIS B N 1
ATOM 6046 C CA . HIS B 1 332 ? -6.594 14.312 19.812 1 95.81 332 HIS B CA 1
ATOM 6047 C C . HIS B 1 332 ? -6.453 14.281 21.328 1 95.81 332 HIS B C 1
ATOM 6049 O O . HIS B 1 332 ? -7.312 13.742 22.016 1 95.81 332 HIS B O 1
ATOM 6055 N N . SER B 1 333 ? -5.395 14.852 21.812 1 96.38 333 SER B N 1
ATOM 6056 C CA . SER B 1 333 ? -5.145 14.852 23.25 1 96.38 333 SER B CA 1
ATOM 6057 C C . SER B 1 333 ? -5.973 15.922 23.953 1 96.38 333 SER B C 1
ATOM 6059 O O . SER B 1 333 ? -6.117 15.898 25.188 1 96.38 333 SER B O 1
ATOM 6061 N N . GLY B 1 334 ? -6.418 16.891 23.234 1 96.75 334 GLY B N 1
ATOM 6062 C CA . GLY B 1 334 ? -7.188 17.984 23.812 1 96.75 334 GLY B CA 1
ATOM 6063 C C . GLY B 1 334 ? -6.34 19.188 24.141 1 96.75 334 GLY B C 1
ATOM 6064 O O . GLY B 1 334 ? -6.875 20.25 24.453 1 96.75 334 GLY B O 1
ATOM 6065 N N . GLU B 1 335 ? -5.086 19.078 24 1 97.75 335 GLU B N 1
ATOM 6066 C CA . GLU B 1 335 ? -4.172 20.172 24.344 1 97.75 335 GLU B CA 1
ATOM 6067 C C . GLU B 1 335 ? -4.355 21.359 23.406 1 97.75 335 GLU B C 1
ATOM 6069 O O . GLU B 1 335 ? -4.273 22.516 23.828 1 97.75 335 GLU B O 1
ATOM 6074 N N . LEU B 1 336 ? -4.578 21.031 22.172 1 98.06 336 LEU B N 1
ATOM 6075 C CA . LEU B 1 336 ? -4.719 22.125 21.188 1 98.06 336 LEU B CA 1
ATOM 6076 C C . LEU B 1 336 ? -5.969 22.938 21.469 1 98.06 336 LEU B C 1
ATOM 6078 O O . LEU B 1 336 ? -5.945 24.172 21.375 1 98.06 336 LEU B O 1
ATOM 6082 N N . LEU B 1 337 ? -7.035 22.312 21.844 1 97.62 337 LEU B N 1
ATOM 6083 C CA . LEU B 1 337 ? -8.281 22.984 22.172 1 97.62 337 LEU B CA 1
ATOM 6084 C C . LEU B 1 337 ? -8.07 23.953 23.344 1 97.62 337 LEU B C 1
ATOM 6086 O O . LEU B 1 337 ? -8.539 25.094 23.297 1 97.62 337 LEU B O 1
ATOM 6090 N N . THR B 1 338 ? -7.391 23.484 24.312 1 97.88 338 THR B N 1
ATOM 6091 C CA . THR B 1 338 ? -7.105 24.312 25.484 1 97.88 338 THR B CA 1
ATOM 6092 C C . THR B 1 338 ? -6.238 25.5 25.094 1 97.88 338 THR B C 1
ATOM 6094 O O . THR B 1 338 ? -6.508 26.625 25.516 1 97.88 338 THR B O 1
ATOM 6097 N N . LYS B 1 339 ? -5.262 25.219 24.344 1 97.62 339 LYS B N 1
ATOM 6098 C CA . LYS B 1 339 ? -4.344 26.266 23.891 1 97.62 339 LYS B CA 1
ATOM 6099 C C . LYS B 1 339 ? -5.082 27.344 23.109 1 97.62 339 LYS B C 1
ATOM 6101 O O . LYS B 1 339 ? -4.895 28.547 23.375 1 97.62 339 LYS B O 1
ATOM 6106 N N . LEU B 1 340 ? -5.918 26.969 22.172 1 98 340 LEU B N 1
ATOM 6107 C CA . LEU B 1 340 ? -6.645 27.906 21.328 1 98 340 LEU B CA 1
ATOM 6108 C C . LEU B 1 340 ? -7.672 28.688 22.141 1 98 340 LEU B C 1
ATOM 6110 O O . LEU B 1 340 ? -7.855 29.891 21.922 1 98 340 LEU B O 1
ATOM 6114 N N . SER B 1 341 ? -8.312 28.047 23.062 1 97.75 341 SER B N 1
ATOM 6115 C CA . SER B 1 341 ? -9.289 28.703 23.922 1 97.75 341 SER B CA 1
ATOM 6116 C C . SER B 1 341 ? -8.633 29.781 24.781 1 97.75 341 SER B C 1
ATOM 6118 O O . SER B 1 341 ? -9.188 30.875 24.953 1 97.75 341 SER B O 1
ATOM 6120 N N . ASN B 1 342 ? -7.508 29.438 25.266 1 97.38 342 ASN B N 1
ATOM 6121 C CA . ASN B 1 342 ? -6.762 30.422 26.062 1 97.38 342 ASN B CA 1
ATOM 6122 C C . ASN B 1 342 ? -6.371 31.625 25.219 1 97.38 342 ASN B C 1
ATOM 6124 O O . ASN B 1 342 ? -6.457 32.781 25.703 1 97.38 342 ASN B O 1
ATOM 6128 N N . LEU B 1 343 ? -5.934 31.406 24.062 1 97.56 343 LEU B N 1
ATOM 6129 C CA . LEU B 1 343 ? -5.578 32.5 23.156 1 97.56 343 LEU B CA 1
ATOM 6130 C C . LEU B 1 343 ? -6.789 33.375 22.859 1 97.56 343 LEU B C 1
ATOM 6132 O O . LEU B 1 343 ? -6.672 34.594 22.828 1 97.56 343 LEU B O 1
ATOM 6136 N N . ILE B 1 344 ? -7.93 32.75 22.656 1 97.62 344 ILE B N 1
ATOM 6137 C CA . ILE B 1 344 ? -9.156 33.5 22.359 1 97.62 344 ILE B CA 1
ATOM 6138 C C . ILE B 1 344 ? -9.539 34.344 23.562 1 97.62 344 ILE B C 1
ATOM 6140 O O . ILE B 1 344 ? -9.969 35.5 23.391 1 97.62 344 ILE B O 1
ATOM 6144 N N . GLU B 1 345 ? -9.328 33.844 24.656 1 97.81 345 GLU B N 1
ATOM 6145 C CA . GLU B 1 345 ? -9.648 34.625 25.859 1 97.81 345 GLU B CA 1
ATOM 6146 C C . GLU B 1 345 ? -8.781 35.875 25.969 1 97.81 345 GLU B C 1
ATOM 6148 O O . GLU B 1 345 ? -9.289 36.969 26.25 1 97.81 345 GLU B O 1
ATOM 6153 N N . VAL B 1 346 ? -7.516 35.719 25.734 1 97.44 346 VAL B N 1
ATOM 6154 C CA . VAL B 1 346 ? -6.578 36.844 25.812 1 97.44 346 VAL B CA 1
ATOM 6155 C C . VAL B 1 346 ? -6.914 37.875 24.734 1 97.44 346 VAL B C 1
ATOM 6157 O O . VAL B 1 346 ? -6.992 39.094 25.031 1 97.44 346 VAL B O 1
ATOM 6160 N N . PHE B 1 347 ? -7.141 37.406 23.547 1 97.62 347 PHE B N 1
ATOM 6161 C CA . PHE B 1 347 ? -7.43 38.281 22.438 1 97.62 347 PHE B CA 1
ATOM 6162 C C . PHE B 1 347 ? -8.781 38.969 22.625 1 97.62 347 PHE B C 1
ATOM 6164 O O . PHE B 1 347 ? -8.922 40.156 22.344 1 97.62 347 PHE B O 1
ATOM 6171 N N . SER B 1 348 ? -9.758 38.219 23.094 1 97.19 348 SER B N 1
ATOM 6172 C CA . SER B 1 348 ? -11.094 38.75 23.312 1 97.19 348 SER B CA 1
ATOM 6173 C C . SER B 1 348 ? -11.07 39.844 24.391 1 97.19 348 SER B C 1
ATOM 6175 O O . SER B 1 348 ? -11.766 40.844 24.281 1 97.19 348 SER B O 1
ATOM 6177 N N . LYS B 1 349 ? -10.344 39.594 25.391 1 97.5 349 LYS B N 1
ATOM 6178 C CA . LYS B 1 349 ? -10.219 40.562 26.453 1 97.5 349 LYS B CA 1
ATOM 6179 C C . LYS B 1 349 ? -9.648 41.875 25.922 1 97.5 349 LYS B C 1
ATOM 6181 O O . LYS B 1 349 ? -10.164 42.969 26.25 1 97.5 349 LYS B O 1
ATOM 6186 N N . HIS B 1 350 ? -8.633 41.812 25.125 1 97.44 350 HIS B N 1
ATOM 6187 C CA . HIS B 1 350 ? -8.039 43.031 24.547 1 97.44 350 HIS B CA 1
ATOM 6188 C C . HIS B 1 350 ? -9.023 43.719 23.609 1 97.44 350 HIS B C 1
ATOM 6190 O O . HIS B 1 350 ? -9.25 44.938 23.719 1 97.44 350 HIS B O 1
ATOM 6196 N N . ILE B 1 351 ? -9.664 42.969 22.719 1 97.44 351 ILE B N 1
ATOM 6197 C CA . ILE B 1 351 ? -10.461 43.531 21.625 1 97.44 351 ILE B CA 1
ATOM 6198 C C . ILE B 1 351 ? -11.789 44.062 22.172 1 97.44 351 ILE B C 1
ATOM 6200 O O . ILE B 1 351 ? -12.234 45.156 21.828 1 97.44 351 ILE B O 1
ATOM 6204 N N . LYS B 1 352 ? -12.391 43.344 23.078 1 95.69 352 LYS B N 1
ATOM 6205 C CA . LYS B 1 352 ? -13.773 43.625 23.453 1 95.69 352 LYS B CA 1
ATOM 6206 C C . LYS B 1 352 ? -13.836 44.406 24.75 1 95.69 352 LYS B C 1
ATOM 6208 O O . LYS B 1 352 ? -14.828 45.094 25.016 1 95.69 352 LYS B O 1
ATOM 6213 N N . LYS B 1 353 ? -12.805 44.375 25.578 1 95.56 353 LYS B N 1
ATOM 6214 C CA . LYS B 1 353 ? -12.938 44.938 26.906 1 95.56 353 LYS B CA 1
ATOM 6215 C C . LYS B 1 353 ? -11.867 46 27.156 1 95.56 353 LYS B C 1
ATOM 6217 O O . LYS B 1 353 ? -12.188 47.156 27.5 1 95.56 353 LYS B O 1
ATOM 6222 N N . ASP B 1 354 ? -10.617 45.75 26.844 1 95.56 354 ASP B N 1
ATOM 6223 C CA . ASP B 1 354 ? -9.516 46.562 27.344 1 95.56 354 ASP B CA 1
ATOM 6224 C C . ASP B 1 354 ? -9.156 47.688 26.344 1 95.56 354 ASP B C 1
ATOM 6226 O O . ASP B 1 354 ? -8.664 48.75 26.734 1 95.56 354 ASP B O 1
ATOM 6230 N N . CYS B 1 355 ? -9.328 47.438 25.094 1 96.56 355 CYS B N 1
ATOM 6231 C CA . CYS B 1 355 ? -8.797 48.375 24.109 1 96.56 355 CYS B CA 1
ATOM 6232 C C . CYS B 1 355 ? -9.914 49.188 23.469 1 96.56 355 CYS B C 1
ATOM 6234 O O . CYS B 1 355 ? -10.805 48.625 22.812 1 96.56 355 CYS B O 1
ATOM 6236 N N . LYS B 1 356 ? -9.805 50.469 23.578 1 95.31 356 LYS B N 1
ATOM 6237 C CA . LYS B 1 356 ? -10.812 51.375 23.016 1 95.31 356 LYS B CA 1
ATOM 6238 C C . LYS B 1 356 ? -10.703 51.438 21.484 1 95.31 356 LYS B C 1
ATOM 6240 O O . LYS B 1 356 ? -11.703 51.625 20.797 1 95.31 356 LYS B O 1
ATOM 6245 N N . ILE B 1 357 ? -9.531 51.344 21.094 1 96 357 ILE B N 1
ATOM 6246 C CA . ILE B 1 357 ? -9.289 51.375 19.656 1 96 357 ILE B CA 1
ATOM 6247 C C . ILE B 1 357 ? -10.016 50.219 18.984 1 96 357 ILE B C 1
ATOM 6249 O O . ILE B 1 357 ? -10.727 50.406 18 1 96 357 ILE B O 1
ATOM 6253 N N . CYS B 1 358 ? -9.859 49.062 19.5 1 96.5 358 CYS B N 1
ATOM 6254 C CA . CYS B 1 358 ? -10.477 47.875 18.938 1 96.5 358 CYS B CA 1
ATOM 6255 C C . CYS B 1 358 ? -11.992 47.906 19.109 1 96.5 358 CYS B C 1
ATOM 6257 O O . CYS B 1 358 ? -12.727 47.469 18.234 1 96.5 358 CYS B O 1
ATOM 6259 N N . GLN B 1 359 ? -12.453 48.344 20.25 1 95.12 359 GLN B N 1
ATOM 6260 C CA . GLN B 1 359 ? -13.891 48.5 20.484 1 95.12 359 GLN B CA 1
ATOM 6261 C C . GLN B 1 359 ? -14.531 49.406 19.438 1 95.12 359 GLN B C 1
ATOM 6263 O O . GLN B 1 359 ? -15.672 49.156 19.016 1 95.12 359 GLN B O 1
ATOM 6268 N N . GLY B 1 360 ? -13.805 50.375 19.125 1 94.06 360 GLY B N 1
ATOM 6269 C CA . GLY B 1 360 ? -14.305 51.344 18.141 1 94.06 360 GLY B CA 1
ATOM 6270 C C . GLY B 1 360 ? -14.461 50.719 16.75 1 94.06 360 GLY B C 1
ATOM 6271 O O . GLY B 1 360 ? -15.195 51.25 15.922 1 94.06 360 GLY B O 1
ATOM 6272 N N . ARG B 1 361 ? -13.859 49.656 16.516 1 93.81 361 ARG B N 1
ATOM 6273 C CA . ARG B 1 361 ? -13.922 49 15.211 1 93.81 361 ARG B CA 1
ATOM 6274 C C . ARG B 1 361 ? -15 47.938 15.195 1 93.81 361 ARG B C 1
ATOM 6276 O O . ARG B 1 361 ? -15.094 47.156 14.242 1 93.81 361 ARG B O 1
ATOM 6283 N N . GLY B 1 362 ? -15.688 47.875 16.172 1 93.94 362 GLY B N 1
ATOM 6284 C CA . GLY B 1 362 ? -16.828 47 16.234 1 93.94 362 GLY B CA 1
ATOM 6285 C C . GLY B 1 362 ? -18 47.469 15.391 1 93.94 362 GLY B C 1
ATOM 6286 O O . GLY B 1 362 ? -17.969 48.562 14.844 1 93.94 362 GLY B O 1
ATOM 6287 N N . HIS B 1 363 ? -18.969 46.562 15.25 1 93.25 363 HIS B N 1
ATOM 6288 C CA . HIS B 1 363 ? -20.125 46.875 14.406 1 93.25 363 HIS B CA 1
ATOM 6289 C C . HIS B 1 363 ? -21.422 46.844 15.203 1 93.25 363 HIS B C 1
ATOM 6291 O O . HIS B 1 363 ? -21.5 46.125 16.219 1 93.25 363 HIS B O 1
ATOM 6297 N N . ILE B 1 364 ? -22.344 47.625 14.734 1 92.75 364 ILE B N 1
ATOM 6298 C CA . ILE B 1 364 ? -23.688 47.625 15.289 1 92.75 364 ILE B CA 1
ATOM 6299 C C . ILE B 1 364 ? -24.656 47.062 14.25 1 92.75 364 ILE B C 1
ATOM 6301 O O . ILE B 1 364 ? -24.641 47.5 13.094 1 92.75 364 ILE B O 1
ATOM 6305 N N . CYS B 1 365 ? -25.438 46.156 14.625 1 92.25 365 CYS B N 1
ATOM 6306 C CA . CYS B 1 365 ? -26.391 45.531 13.703 1 92.25 365 CYS B CA 1
ATOM 6307 C C . CYS B 1 365 ? -27.422 46.531 13.234 1 92.25 365 CYS B C 1
ATOM 6309 O O . CYS B 1 365 ? -28.141 47.125 14.055 1 92.25 365 CYS B O 1
ATOM 6311 N N . GLU B 1 366 ? -27.609 46.625 11.969 1 87.56 366 GLU B N 1
ATOM 6312 C CA . GLU B 1 366 ? -28.516 47.594 11.391 1 87.56 366 GLU B CA 1
ATOM 6313 C C . GLU B 1 366 ? -29.969 47.156 11.492 1 87.56 366 GLU B C 1
ATOM 6315 O O . GLU B 1 366 ? -30.891 47.969 11.352 1 87.56 366 GLU B O 1
ATOM 6320 N N . ILE B 1 367 ? -30.078 45.938 11.773 1 88.19 367 ILE B N 1
ATOM 6321 C CA . ILE B 1 367 ? -31.438 45.406 11.812 1 88.19 367 ILE B CA 1
ATOM 6322 C C . ILE B 1 367 ? -32 45.562 13.219 1 88.19 367 ILE B C 1
ATOM 6324 O O . ILE B 1 367 ? -33.094 46.156 13.398 1 88.19 367 ILE B O 1
ATOM 6328 N N . CYS B 1 368 ? -31.375 45.094 14.148 1 89.12 368 CYS B N 1
ATOM 6329 C CA . CYS B 1 368 ? -31.906 45.125 15.508 1 89.12 368 CYS B CA 1
ATOM 6330 C C . CYS B 1 368 ? -31.484 46.406 16.219 1 89.12 368 CYS B C 1
ATOM 6332 O O . CYS B 1 368 ? -32.125 46.844 17.172 1 89.12 368 CYS B O 1
ATOM 6334 N N . HIS B 1 369 ? -30.453 47.031 15.875 1 86.25 369 HIS B N 1
ATOM 6335 C CA . HIS B 1 369 ? -29.906 48.281 16.422 1 86.25 369 HIS B CA 1
ATOM 6336 C C . HIS B 1 369 ? -29.547 48.125 17.906 1 86.25 369 HIS B C 1
ATOM 6338 O O . HIS B 1 369 ? -29.594 49.094 18.656 1 86.25 369 HIS B O 1
ATOM 6344 N N . ASN B 1 370 ? -29.391 46.906 18.203 1 86.06 370 ASN B N 1
ATOM 6345 C CA . ASN B 1 370 ? -28.906 46.625 19.562 1 86.06 370 ASN B CA 1
ATOM 6346 C C . ASN B 1 370 ? -27.578 47.344 19.828 1 86.06 370 ASN B C 1
ATOM 6348 O O . ASN B 1 370 ? -26.719 47.406 18.953 1 86.06 370 ASN B O 1
ATOM 6352 N N . GLU B 1 371 ? -27.391 47.875 20.984 1 87.62 371 GLU B N 1
ATOM 6353 C CA . GLU B 1 371 ? -26.203 48.625 21.328 1 87.62 371 GLU B CA 1
ATOM 6354 C C . GLU B 1 371 ? -25 47.719 21.562 1 87.62 371 GLU B C 1
ATOM 6356 O O . GLU B 1 371 ? -23.859 48.188 21.609 1 87.62 371 GLU B O 1
ATOM 6361 N N . GLU B 1 372 ? -25.281 46.531 21.609 1 89.56 372 GLU B N 1
ATOM 6362 C CA . GLU B 1 372 ? -24.172 45.594 21.812 1 89.56 372 GLU B CA 1
ATOM 6363 C C . GLU B 1 372 ? -23.281 45.531 20.562 1 89.56 372 GLU B C 1
ATOM 6365 O O . GLU B 1 372 ? -23.781 45.312 19.453 1 89.56 372 GLU B O 1
ATOM 6370 N N . ILE B 1 373 ? -21.984 45.688 20.812 1 93.88 373 ILE B N 1
ATOM 6371 C CA . ILE B 1 373 ? -21.016 45.719 19.719 1 93.88 373 ILE B CA 1
ATOM 6372 C C . ILE B 1 373 ? -20.844 44.281 19.172 1 93.88 373 ILE B C 1
ATOM 6374 O O . ILE B 1 373 ? -20.703 43.344 19.938 1 93.88 373 ILE B O 1
ATOM 6378 N N . LEU B 1 374 ? -20.844 44.219 17.844 1 94.19 374 LEU B N 1
ATOM 6379 C CA . LEU B 1 374 ? -20.703 42.969 17.141 1 94.19 374 LEU B CA 1
ATOM 6380 C C . LEU B 1 374 ? -19.375 42.906 16.375 1 94.19 374 LEU B C 1
ATOM 6382 O O . LEU B 1 374 ? -18.969 43.906 15.773 1 94.19 374 LEU B O 1
ATOM 6386 N N . TYR B 1 375 ? -18.828 41.781 16.484 1 95.94 375 TYR B N 1
ATOM 6387 C CA . TYR B 1 375 ? -17.594 41.594 15.734 1 95.94 375 TYR B CA 1
ATOM 6388 C C . TYR B 1 375 ? -17.75 40.5 14.703 1 95.94 375 TYR B C 1
ATOM 6390 O O . TYR B 1 375 ? -18.484 39.5 14.922 1 95.94 375 TYR B O 1
ATOM 6398 N N . PRO B 1 376 ? -17.047 40.594 13.562 1 94.5 376 PRO B N 1
ATOM 6399 C CA . PRO B 1 376 ? -17.188 39.625 12.477 1 94.5 376 PRO B CA 1
ATOM 6400 C C . PRO B 1 376 ? -16.766 38.219 12.891 1 94.5 376 PRO B C 1
ATOM 6402 O O . PRO B 1 376 ? -17.25 37.25 12.312 1 94.5 376 PRO B O 1
ATOM 6405 N N . PHE B 1 377 ? -15.859 38.094 13.883 1 95.56 377 PHE B N 1
ATOM 6406 C CA . PHE B 1 377 ? -15.352 36.781 14.266 1 95.56 377 PHE B CA 1
ATOM 6407 C C . PHE B 1 377 ? -16.266 36.125 15.297 1 95.56 377 PHE B C 1
ATOM 6409 O O . PHE B 1 377 ? -16.047 35 15.688 1 95.56 377 PHE B O 1
ATOM 6416 N N . ASP B 1 378 ? -17.328 36.812 15.727 1 93.81 378 ASP B N 1
ATOM 6417 C CA . ASP B 1 378 ? -18.281 36.219 16.656 1 93.81 378 ASP B CA 1
ATOM 6418 C C . ASP B 1 378 ? -19.109 35.125 15.992 1 93.81 378 ASP B C 1
ATOM 6420 O O . ASP B 1 378 ? -19.469 35.25 14.82 1 93.81 378 ASP B O 1
ATOM 6424 N N . ALA B 1 379 ? -19.453 34.031 16.734 1 91 379 ALA B N 1
ATOM 6425 C CA . ALA B 1 379 ? -20.234 32.906 16.234 1 91 379 ALA B CA 1
ATOM 6426 C C . ALA B 1 379 ? -21.625 33.375 15.797 1 91 379 ALA B C 1
ATOM 6428 O O . ALA B 1 379 ? -22.219 32.781 14.883 1 91 379 ALA B O 1
ATOM 6429 N N . ILE B 1 380 ? -22.125 34.375 16.297 1 91.81 380 ILE B N 1
ATOM 6430 C CA . ILE B 1 380 ? -23.5 34.844 16.062 1 91.81 380 ILE B CA 1
ATOM 6431 C C . ILE B 1 380 ? -23.516 35.844 14.93 1 91.81 380 ILE B C 1
ATOM 6433 O O . ILE B 1 380 ? -24.594 36.312 14.516 1 91.81 380 ILE B O 1
ATOM 6437 N N . ALA B 1 381 ? -22.406 36.125 14.453 1 94.25 381 ALA B N 1
ATOM 6438 C CA . ALA B 1 381 ? -22.328 37.219 13.461 1 94.25 381 ALA B CA 1
ATOM 6439 C C . ALA B 1 381 ? -22.438 36.656 12.047 1 94.25 381 ALA B C 1
ATOM 6441 O O . ALA B 1 381 ? -21.953 35.562 11.766 1 94.25 381 ALA B O 1
ATOM 6442 N N . TYR B 1 382 ? -23.156 37.312 11.188 1 93.12 382 TYR B N 1
ATOM 6443 C CA . TYR B 1 382 ? -23.188 37.094 9.742 1 93.12 382 TYR B CA 1
ATOM 6444 C C . TYR B 1 382 ? -22.438 38.219 9.016 1 93.12 382 TYR B C 1
ATOM 6446 O O . TYR B 1 382 ? -22.641 39.375 9.32 1 93.12 382 TYR B O 1
ATOM 6454 N N . VAL B 1 383 ? -21.578 37.781 8.164 1 93.44 383 VAL B N 1
ATOM 6455 C CA . VAL B 1 383 ? -20.828 38.781 7.395 1 93.44 383 VAL B CA 1
ATOM 6456 C C . VAL B 1 383 ? -21.188 38.656 5.914 1 93.44 383 VAL B C 1
ATOM 6458 O O . VAL B 1 383 ? -21.078 37.594 5.32 1 93.44 383 VAL B O 1
ATOM 6461 N N . CYS B 1 384 ? -21.641 39.75 5.344 1 92.38 384 CYS B N 1
ATOM 6462 C CA . CYS B 1 384 ? -22 39.781 3.928 1 92.38 384 CYS B CA 1
ATOM 6463 C C . CYS B 1 384 ? -20.766 39.625 3.051 1 92.38 384 CYS B C 1
ATOM 6465 O O . CYS B 1 384 ? -19.734 40.25 3.318 1 92.38 384 CYS B O 1
ATOM 6467 N N . ASP B 1 385 ? -20.797 38.938 1.988 1 91.56 385 ASP B N 1
ATOM 6468 C CA . ASP B 1 385 ? -19.656 38.656 1.123 1 91.56 385 ASP B CA 1
ATOM 6469 C C . ASP B 1 385 ? -19.375 39.812 0.174 1 91.56 385 ASP B C 1
ATOM 6471 O O . ASP B 1 385 ? -18.25 40 -0.261 1 91.56 385 ASP B O 1
ATOM 6475 N N . ASP B 1 386 ? -20.328 40.625 -0.016 1 90.06 386 ASP B N 1
ATOM 6476 C CA . ASP B 1 386 ? -20.188 41.719 -0.998 1 90.06 386 ASP B CA 1
ATOM 6477 C C . ASP B 1 386 ? -19.766 43 -0.332 1 90.06 386 ASP B C 1
ATOM 6479 O O . ASP B 1 386 ? -18.734 43.594 -0.688 1 90.06 386 ASP B O 1
ATOM 6483 N N . CYS B 1 387 ? -20.469 43.438 0.682 1 90.62 387 CYS B N 1
ATOM 6484 C CA . CYS B 1 387 ? -20.203 44.75 1.293 1 90.62 387 CYS B CA 1
ATOM 6485 C C . CYS B 1 387 ? -19.5 44.562 2.633 1 90.62 387 CYS B C 1
ATOM 6487 O O . CYS B 1 387 ? -19.047 45.562 3.227 1 90.62 387 CYS B O 1
ATOM 6489 N N . LYS B 1 388 ? -19.406 43.406 3.166 1 91.19 388 LYS B N 1
ATOM 6490 C CA . LYS B 1 388 ? -18.672 43.062 4.379 1 91.19 388 LYS B CA 1
ATOM 6491 C C . LYS B 1 388 ? -19.375 43.594 5.621 1 91.19 388 LYS B C 1
ATOM 6493 O O . LYS B 1 388 ? -18.781 43.688 6.691 1 91.19 388 LYS B O 1
ATOM 6498 N N . THR B 1 389 ? -20.641 44 5.449 1 91.88 389 THR B N 1
ATOM 6499 C CA . THR B 1 389 ? -21.406 44.438 6.609 1 91.88 389 THR B CA 1
ATOM 6500 C C . THR B 1 389 ? -21.625 43.281 7.574 1 91.88 389 THR B C 1
ATOM 6502 O O . THR B 1 389 ? -21.766 42.125 7.148 1 91.88 389 THR B O 1
ATOM 6505 N N . VAL B 1 390 ? -21.641 43.625 8.891 1 94.5 390 VAL B N 1
ATOM 6506 C CA . VAL B 1 390 ? -21.781 42.594 9.914 1 94.5 390 VAL B CA 1
ATOM 6507 C C . VAL B 1 390 ? -23.141 42.75 10.594 1 94.5 390 VAL B C 1
ATOM 6509 O O . VAL B 1 390 ? -23.516 43.812 11.055 1 94.5 390 VAL B O 1
ATOM 6512 N N . LEU B 1 391 ? -23.938 41.625 10.539 1 93.19 391 LEU B N 1
ATOM 6513 C CA . LEU B 1 391 ? -25.25 41.562 11.164 1 93.19 391 LEU B CA 1
ATOM 6514 C C . LEU B 1 391 ? -25.359 40.344 12.078 1 93.19 391 LEU B C 1
ATOM 6516 O O . LEU B 1 391 ? -24.531 39.438 12.016 1 93.19 391 LEU B O 1
ATOM 6520 N N . HIS B 1 392 ? -26.297 40.438 13.023 1 93.06 392 HIS B N 1
ATOM 6521 C CA . HIS B 1 392 ? -26.609 39.188 13.742 1 93.06 392 HIS B CA 1
ATOM 6522 C C . HIS B 1 392 ? -27.141 38.125 12.797 1 93.06 392 HIS B C 1
ATOM 6524 O O . HIS B 1 392 ? -27.953 38.438 11.914 1 93.06 392 HIS B O 1
ATOM 6530 N N . LYS B 1 393 ? -26.688 36.875 12.992 1 91.69 393 LYS B N 1
ATOM 6531 C CA . LYS B 1 393 ? -27.156 35.781 12.18 1 91.69 393 LYS B CA 1
ATOM 6532 C C . LYS B 1 393 ? -28.688 35.625 12.281 1 91.69 393 LYS B C 1
ATOM 6534 O O . LYS B 1 393 ? -29.359 35.438 11.273 1 91.69 393 LYS B O 1
ATOM 6539 N N . HIS B 1 394 ? -29.156 35.719 13.453 1 90.12 394 HIS B N 1
ATOM 6540 C CA . HIS B 1 394 ? -30.594 35.594 13.703 1 90.12 394 HIS B CA 1
ATOM 6541 C C . HIS B 1 394 ? -31.359 36.75 13.055 1 90.12 394 HIS B C 1
ATOM 6543 O O . HIS B 1 394 ? -32.438 36.531 12.5 1 90.12 394 HIS B O 1
ATOM 6549 N N . CYS B 1 395 ? -30.781 38 13.125 1 90 395 CYS B N 1
ATOM 6550 C CA . CYS B 1 395 ? -31.406 39.156 12.523 1 90 395 CYS B CA 1
ATOM 6551 C C . CYS B 1 395 ? -31.453 39.031 11 1 90 395 CYS B C 1
ATOM 6553 O O . CYS B 1 395 ? -32.469 39.375 10.375 1 90 395 CYS B O 1
ATOM 6555 N N . PHE B 1 396 ? -30.438 38.531 10.484 1 89.25 396 PHE B N 1
ATOM 6556 C CA . PHE B 1 396 ? -30.375 38.344 9.039 1 89.25 396 PHE B CA 1
ATOM 6557 C C . PHE B 1 396 ? -31.391 37.312 8.586 1 89.25 396 PHE B C 1
ATOM 6559 O O . PHE B 1 396 ? -32.062 37.469 7.559 1 89.25 396 PHE B O 1
ATOM 6566 N N . SER B 1 397 ? -31.516 36.219 9.312 1 88.44 397 SER B N 1
ATOM 6567 C CA . SER B 1 397 ? -32.406 35.125 8.945 1 88.44 397 SER B CA 1
ATOM 6568 C C . SER B 1 397 ? -33.875 35.562 9.086 1 88.44 397 SER B C 1
ATOM 6570 O O . SER B 1 397 ? -34.719 35.094 8.328 1 88.44 397 SER B O 1
ATOM 6572 N N . ARG B 1 398 ? -34.219 36.406 10.031 1 81.69 398 ARG B N 1
ATOM 6573 C CA . ARG B 1 398 ? -35.594 36.844 10.297 1 81.69 398 ARG B CA 1
ATOM 6574 C C . ARG B 1 398 ? -36.062 37.875 9.25 1 81.69 398 ARG B C 1
ATOM 6576 O O . ARG B 1 398 ? -37.219 37.906 8.898 1 81.69 398 ARG B O 1
ATOM 6583 N N . ASN B 1 399 ? -35.281 38.938 9.219 1 66.62 399 ASN B N 1
ATOM 6584 C CA . ASN B 1 399 ? -35.688 40.031 8.336 1 66.62 399 ASN B CA 1
ATOM 6585 C C . ASN B 1 399 ? -35.906 39.531 6.906 1 66.62 399 ASN B C 1
ATOM 6587 O O . ASN B 1 399 ? -36.656 40.125 6.152 1 66.62 399 ASN B O 1
ATOM 6591 N N . ASN B 1 400 ? -34.969 38.875 6.203 1 58.44 400 ASN B N 1
ATOM 6592 C CA . ASN B 1 400 ? -34.875 38.844 4.746 1 58.44 400 ASN B CA 1
ATOM 6593 C C . ASN B 1 400 ? -35.781 37.75 4.16 1 58.44 400 ASN B C 1
ATOM 6595 O O . ASN B 1 400 ? -35.469 36.562 4.262 1 58.44 400 ASN B O 1
ATOM 6599 N N . VAL B 1 401 ? -36.906 38.031 4.129 1 53.78 401 VAL B N 1
ATOM 6600 C CA . VAL B 1 401 ? -37.781 37.375 3.158 1 53.78 401 VAL B CA 1
ATOM 6601 C C . VAL B 1 401 ? -36.938 36.844 1.983 1 53.78 401 VAL B C 1
ATOM 6603 O O . VAL B 1 401 ? -37.156 35.719 1.522 1 53.78 401 VAL B O 1
ATOM 6606 N N . ASN B 1 402 ? -36 37.812 1.39 1 55.72 402 ASN B N 1
ATOM 6607 C CA . ASN B 1 402 ? -35.312 37.406 0.175 1 55.72 402 ASN B CA 1
ATOM 6608 C C . ASN B 1 402 ? -33.844 37.094 0.447 1 55.72 402 ASN B C 1
ATOM 6610 O O . ASN B 1 402 ? -33.062 36.875 -0.486 1 55.72 402 ASN B O 1
ATOM 6614 N N . LEU B 1 403 ? -33.406 36.906 1.74 1 68.5 403 LEU B N 1
ATOM 6615 C CA . LEU B 1 403 ? -32.062 36.5 2.113 1 68.5 403 LEU B CA 1
ATOM 6616 C C . LEU B 1 403 ? -31.031 37.438 1.501 1 68.5 403 LEU B C 1
ATOM 6618 O O . LEU B 1 403 ? -30.016 36.969 0.96 1 68.5 403 LEU B O 1
ATOM 6622 N N . ALA B 1 404 ? -31.406 38.75 1.366 1 80.19 404 ALA B N 1
ATOM 6623 C CA . ALA B 1 404 ? -30.469 39.688 0.75 1 80.19 404 ALA B CA 1
ATOM 6624 C C . ALA B 1 404 ? -29.938 40.656 1.776 1 80.19 404 ALA B C 1
ATOM 6626 O O . ALA B 1 404 ? -30.625 41.031 2.727 1 80.19 404 ALA B O 1
ATOM 6627 N N . CYS B 1 405 ? -28.688 41.125 1.736 1 87.12 405 CYS B N 1
ATOM 6628 C CA . CYS B 1 405 ? -28 42.062 2.609 1 87.12 405 CYS B CA 1
ATOM 6629 C C . CYS B 1 405 ? -28.609 43.469 2.494 1 87.12 405 CYS B C 1
ATOM 6631 O O . CYS B 1 405 ? -28.703 44.031 1.396 1 87.12 405 CYS B O 1
ATOM 6633 N N . PRO B 1 406 ? -29.156 44.094 3.518 1 85.25 406 PRO B N 1
ATOM 6634 C CA . PRO B 1 406 ? -29.812 45.406 3.486 1 85.25 406 PRO B CA 1
ATOM 6635 C C . PRO B 1 406 ? -28.922 46.5 2.916 1 85.25 406 PRO B C 1
ATOM 6637 O O . PRO B 1 406 ? -29.406 47.344 2.176 1 85.25 406 PRO B O 1
ATOM 6640 N N . LYS B 1 407 ? -27.719 46.438 3.24 1 87.75 407 LYS B N 1
ATOM 6641 C CA . LYS B 1 407 ? -26.797 47.438 2.725 1 87.75 407 LYS B CA 1
ATOM 6642 C C . LYS B 1 407 ? -26.609 47.281 1.219 1 87.75 407 LYS B C 1
ATOM 6644 O O . LYS B 1 407 ? -26.578 48.281 0.489 1 87.75 407 LYS B O 1
ATOM 6649 N N . CYS B 1 408 ? -26.453 46.094 0.819 1 88.75 408 CYS B N 1
ATOM 6650 C CA . CYS B 1 408 ? -26.297 45.844 -0.608 1 88.75 408 CYS B CA 1
ATOM 6651 C C . CYS B 1 408 ? -27.547 46.281 -1.382 1 88.75 408 CYS B C 1
ATOM 6653 O O . CYS B 1 408 ? -27.438 46.781 -2.498 1 88.75 408 CYS B O 1
ATOM 6655 N N . LEU B 1 409 ? -28.641 46.094 -0.818 1 85 409 LEU B N 1
ATOM 6656 C CA . LEU B 1 409 ? -29.891 46.531 -1.437 1 85 409 LEU B CA 1
ATOM 6657 C C . LEU B 1 409 ? -29.953 48.062 -1.551 1 85 409 LEU B C 1
ATOM 6659 O O . LEU B 1 409 ? -30.422 48.594 -2.557 1 85 409 LEU B O 1
ATOM 6663 N N . ARG B 1 410 ? -29.438 48.719 -0.542 1 87.25 410 ARG B N 1
ATOM 6664 C CA . ARG B 1 410 ? -29.406 50.156 -0.549 1 87.25 410 ARG B CA 1
ATOM 6665 C C . ARG B 1 410 ? -28.453 50.688 -1.61 1 87.25 410 ARG B C 1
ATOM 6667 O O . ARG B 1 410 ? -28.75 51.656 -2.305 1 87.25 410 ARG B O 1
ATOM 6674 N N . ILE B 1 411 ? -27.406 49.969 -1.733 1 88.44 411 ILE B N 1
ATOM 6675 C CA . ILE B 1 411 ? -26.391 50.375 -2.709 1 88.44 411 ILE B CA 1
ATOM 6676 C C . ILE B 1 411 ? -26.938 50.188 -4.121 1 88.44 411 ILE B C 1
ATOM 6678 O O . ILE B 1 411 ? -26.766 51.031 -4.984 1 88.44 411 ILE B O 1
ATOM 6682 N N . LYS B 1 412 ? -27.641 49.094 -4.32 1 86.19 412 LYS B N 1
ATOM 6683 C CA . LYS B 1 412 ? -28.234 48.844 -5.625 1 86.19 412 LYS B CA 1
ATOM 6684 C C . LYS B 1 412 ? -29.312 49.844 -5.965 1 86.19 412 LYS B C 1
ATOM 6686 O O . LYS B 1 412 ? -29.391 50.312 -7.105 1 86.19 412 LYS B O 1
ATOM 6691 N N . SER B 1 413 ? -30.062 50.25 -5.059 1 87.81 413 SER B N 1
ATOM 6692 C CA . SER B 1 413 ? -31.125 51.219 -5.27 1 87.81 413 SER B CA 1
ATOM 6693 C C . SER B 1 413 ? -30.562 52.594 -5.602 1 87.81 413 SER B C 1
ATOM 6695 O O . SER B 1 413 ? -31.094 53.312 -6.457 1 87.81 413 SER B O 1
ATOM 6697 N N . ARG B 1 414 ? -29.484 52.938 -4.992 1 88.69 414 ARG B N 1
ATOM 6698 C CA . ARG B 1 414 ? -28.844 54.219 -5.246 1 88.69 414 ARG B CA 1
ATOM 6699 C C . ARG B 1 414 ? -28.219 54.25 -6.633 1 88.69 414 ARG B C 1
ATOM 6701 O O . ARG B 1 414 ? -28.281 55.25 -7.328 1 88.69 414 ARG B O 1
ATOM 6708 N N . THR B 1 415 ? -27.781 53.188 -7.066 1 86.88 415 THR B N 1
ATOM 6709 C CA . THR B 1 415 ? -27.172 53.094 -8.391 1 86.88 415 THR B CA 1
ATOM 6710 C C . THR B 1 415 ? -28.234 53.156 -9.477 1 86.88 415 THR B C 1
ATOM 6712 O O . THR B 1 415 ? -28.031 53.812 -10.508 1 86.88 415 THR B O 1
ATOM 6715 N N . LEU B 1 416 ? -29.375 52.656 -9.18 1 84.81 416 LEU B N 1
ATOM 6716 C CA . LEU B 1 416 ? -30.484 52.719 -10.125 1 84.81 416 LEU B CA 1
ATOM 6717 C C . LEU B 1 416 ? -31.062 54.125 -10.211 1 84.81 416 LEU B C 1
ATOM 6719 O O . LEU B 1 416 ? -31.453 54.562 -11.289 1 84.81 416 LEU B O 1
ATOM 6723 N N . LEU B 1 417 ? -31.078 54.75 -9.109 1 80.69 417 LEU B N 1
ATOM 6724 C CA . LEU B 1 417 ? -31.594 56.125 -9.078 1 80.69 417 LEU B CA 1
ATOM 6725 C C . LEU B 1 417 ? -30.641 57.062 -9.797 1 80.69 417 LEU B C 1
ATOM 6727 O O . LEU B 1 417 ? -31.062 58 -10.477 1 80.69 417 LEU B O 1
ATOM 6731 N N . GLN B 1 418 ? -29.438 56.844 -9.656 1 77.06 418 GLN B N 1
ATOM 6732 C CA . GLN B 1 418 ? -28.453 57.688 -10.32 1 77.06 418 GLN B CA 1
ATOM 6733 C C . GLN B 1 418 ? -28.422 57.406 -11.82 1 77.06 418 GLN B C 1
ATOM 6735 O O . GLN B 1 418 ? -28.219 58.312 -12.617 1 77.06 418 GLN B O 1
ATOM 6740 N N . GLU B 1 419 ? -28.703 56.281 -12.156 1 71 419 GLU B N 1
ATOM 6741 C CA . GLU B 1 419 ? -28.75 55.969 -13.586 1 71 419 GLU B CA 1
ATOM 6742 C C . GLU B 1 419 ? -30.078 56.406 -14.211 1 71 419 GLU B C 1
ATOM 6744 O O . GLU B 1 419 ? -30.125 56.719 -15.398 1 71 419 GLU B O 1
ATOM 6749 N N . GLY B 1 420 ? -31.156 56.406 -13.531 1 62.69 420 GLY B N 1
ATOM 6750 C CA . GLY B 1 420 ? -32.438 56.844 -14.07 1 62.69 420 GLY B CA 1
ATOM 6751 C C . GLY B 1 420 ? -32.562 58.375 -14.102 1 62.69 420 GLY B C 1
ATOM 6752 O O . GLY B 1 420 ? -33.562 58.875 -14.633 1 62.69 420 GLY B O 1
ATOM 6753 N N . GLU B 1 421 ? -32.062 59.156 -13.242 1 52.97 421 GLU B N 1
ATOM 6754 C CA . GLU B 1 421 ? -32.25 60.594 -13.352 1 52.97 421 GLU B CA 1
ATOM 6755 C C . GLU B 1 421 ? -31.531 61.156 -14.586 1 52.97 421 GLU B C 1
ATOM 6757 O O . GLU B 1 421 ? -30.312 61.062 -14.711 1 52.97 421 GLU B O 1
ATOM 6762 N N . PRO B 1 422 ? -32.219 61.188 -15.766 1 51.34 422 PRO B N 1
ATOM 6763 C CA . PRO B 1 422 ? -31.75 61.906 -16.953 1 51.34 422 PRO B CA 1
ATOM 6764 C C . PRO B 1 422 ? -31.25 63.312 -16.625 1 51.34 422 PRO B C 1
ATOM 6766 O O . PRO B 1 422 ? -31.719 63.938 -15.672 1 51.34 422 PRO B O 1
ATOM 6769 N N . ILE B 1 423 ? -29.984 63.625 -16.812 1 46.09 423 ILE B N 1
ATOM 6770 C CA . ILE B 1 423 ? -29.422 65 -16.828 1 46.09 423 ILE B CA 1
ATOM 6771 C C . ILE B 1 423 ? -30.406 65.938 -17.484 1 46.09 423 ILE B C 1
ATOM 6773 O O . ILE B 1 423 ? -30.719 65.812 -18.672 1 46.09 423 ILE B O 1
ATOM 6777 N N . LYS B 1 424 ? -31.438 66.375 -16.844 1 40 424 LYS B N 1
ATOM 6778 C CA . LYS B 1 424 ? -32.219 67.5 -17.312 1 40 424 LYS B CA 1
ATOM 6779 C C . LYS B 1 424 ? -31.312 68.688 -17.766 1 40 424 LYS B C 1
ATOM 6781 O O . LYS B 1 424 ? -30.609 69.25 -16.953 1 40 424 LYS B O 1
ATOM 6786 N N . ASN B 1 425 ? -30.594 68.5 -18.922 1 35.5 425 ASN B N 1
ATOM 6787 C CA . ASN B 1 425 ? -30.125 69.625 -19.656 1 35.5 425 ASN B CA 1
ATOM 6788 C C . ASN B 1 425 ? -31.188 70.75 -19.703 1 35.5 425 ASN B C 1
ATOM 6790 O O . ASN B 1 425 ? -32.281 70.5 -20.203 1 35.5 425 ASN B O 1
ATOM 6794 N N . THR B 1 426 ? -31.266 71.562 -18.672 1 30.41 426 THR B N 1
ATOM 6795 C CA . THR B 1 426 ? -31.938 72.875 -18.656 1 30.41 426 THR B CA 1
ATOM 6796 C C . THR B 1 426 ? -31.719 73.625 -19.984 1 30.41 426 THR B C 1
ATOM 6798 O O . THR B 1 426 ? -30.578 73.812 -20.406 1 30.41 426 THR B O 1
ATOM 6801 N N . LEU B 1 427 ? -32.812 73.812 -20.812 1 26.09 427 LEU B N 1
ATOM 6802 C CA . LEU B 1 427 ? -32.969 74.938 -21.766 1 26.09 427 LEU B CA 1
ATOM 6803 C C . LEU B 1 427 ? -32.656 76.25 -21.109 1 26.09 427 LEU B C 1
ATOM 6805 O O . LEU B 1 427 ? -33.125 76.562 -20 1 26.09 427 LEU B O 1
#

Radius of gyration: 40.07 Å; Cα contacts (8 Å, |Δi|>4): 1188; chains: 2; bounding box: 119×126×121 Å

pLDDT: mean 83.11, std 20.34, range [17.59, 98.69]

Secondary structure (DSSP, 8-state):
------------------------S--HHHHHHHHHHHHHHS---HHHHHHHHHHHHHHHHHSPTT-HHHHHHHHHHHHHHHHHHHHHHHHH-TT-HHHHS-GGGEEEETTEEEEEPP--SS---EEPTTT--EE-TTTS-EEEETTT--EEETTTGGG--SPPHHHHHHHH-S---SS-----TGGGTTB-TTT--B--S-TTT--PEEPTTT--EE-TTT----EEE-HHHHHHH----EEE--HHHHHHHHHHTTS--EEHHHH-THHHHH-HHHHHHHHHHHHHHHHHHHHHH-HHHHHTTHHHHH-S-THHHH-SSEE-HHHHHHHHHTHHHHHHHHHHHHHHIIIIII-HHHHTT-B--TTT--SS-B-TTSTTEEE-TTT--EEEHHHHHHH-SS---HHHHHHHHHHHHHHH-------/------------------------S-SHHHHHHHHHHHHHHS---HHHHHHHHHHHHHHHHHSPTT-HHHHHHHHHHHHHHHHHHHHHHHHH-TT-HHHHS-GGGEEEETTEEEEEPP--SS---EEPTTT--EE-TTTS-EEEETTT--EEETTTGGG--SPPHHHHHHHH-S---SS-----TGGGTTB-TTT--B--S-TTT--PEEPTTT--EE-TTT----EEE-HHHHHHH----EEE--HHHHHHHHHHTTS--EEHHHH-THHHHH-HHHHHHHHHHHHHHHHHHHHHH-HHHHHTTHHHHH-S-THHHH-SSEE-HHHHHHHHHTHHHHHHHHHHHHHHIIIIII-HHHHHT-B--TTT--SS-B-TTSTTEEE-TTT--EEEHHHHHHH-SS---HHHHHHHHHHHHHHHS------

InterPro domains:
  IPR002219 Protein kinase C-like, phorbol ester/diacylglycerol-binding domain [PF00130] (123-165)
  IPR002219 Protein kinase C-like, phorbol ester/diacylglycerol-binding domain [PS50081] (111-164)
  IPR002219 Protein kinase C-like, phorbol ester/diacylglycerol-binding domain [SM00109] (112-164)
  IPR002219 Protein kinase C-like, phorbol ester/diacylglycerol-binding domain [SM00109] (348-405)
  IPR025258 Rubicon Homology Domain [PF13901] (209-412)
  IPR025258 Rubicon Homology Domain [SM01175] (209-415)
  IPR046349 C1-like domain superfamily [SSF57889] (105-165)
  IPR047983 Differentially expressed in FDCP 8, C conserved region 1 [cd20819] (107-169)
  IPR051366 Differentially Expressed in FDCP 8 Homolog [PTHR12326] (12-413)

Solvent-accessible surface area (backbone atoms only — not comparable to full-atom values): 48010 Å² total; per-residue (Å²): 140,82,91,84,80,86,85,72,81,77,74,79,78,78,82,76,79,71,78,72,74,72,75,70,78,72,62,61,62,54,52,51,45,48,52,46,44,46,49,49,44,42,77,52,50,64,67,53,35,51,52,45,42,53,52,38,52,51,50,42,69,70,38,59,86,94,33,73,65,30,54,54,37,50,51,48,41,53,52,42,50,53,49,43,50,48,51,54,47,34,72,72,35,78,79,28,63,61,66,73,44,74,58,61,44,49,32,66,54,64,78,26,49,25,32,63,49,73,66,37,90,60,89,65,71,46,59,17,65,68,81,56,41,76,38,53,32,68,82,40,63,32,30,34,18,76,77,60,61,54,30,30,40,59,84,47,57,88,68,62,72,73,62,27,36,50,58,53,46,61,71,64,64,56,78,64,70,51,42,31,56,33,67,50,38,52,75,48,71,35,23,17,70,76,83,55,48,76,43,54,68,58,70,89,72,41,62,68,39,66,14,47,58,71,17,44,43,22,40,64,69,52,25,78,69,43,68,40,65,41,66,24,39,32,67,35,46,66,37,76,63,62,41,42,26,27,51,66,55,46,44,34,50,62,72,45,26,78,41,62,64,37,47,47,65,80,76,39,51,63,51,45,75,73,32,62,59,54,37,50,44,50,53,52,25,50,30,39,35,43,49,43,60,57,44,73,72,31,64,71,40,56,74,63,38,48,62,74,73,69,52,86,58,63,57,53,42,70,41,76,55,47,34,20,59,48,52,54,54,25,38,73,74,41,54,42,51,53,52,53,50,52,49,47,50,57,52,44,43,41,38,72,68,70,30,66,73,48,46,66,69,42,33,57,24,82,77,76,60,49,86,62,74,41,48,76,48,40,90,58,37,34,68,42,89,84,81,59,51,51,31,43,40,69,53,50,64,67,70,32,88,79,75,60,62,69,66,59,52,51,52,52,52,51,52,50,50,60,67,64,59,70,78,74,75,80,125,137,83,80,78,77,83,75,77,76,81,76,74,75,78,79,74,77,71,77,68,72,74,78,72,76,76,61,60,62,55,53,51,47,47,51,47,45,46,49,51,43,42,75,52,50,66,66,51,36,52,50,44,41,53,50,36,52,52,49,41,69,70,38,60,83,93,33,74,65,29,53,53,36,50,51,48,40,53,53,42,51,52,49,42,51,48,52,54,48,32,72,72,34,76,81,28,66,58,67,72,43,76,57,60,44,48,32,67,55,64,78,26,50,26,32,62,48,72,66,37,90,60,89,65,71,47,58,16,67,68,81,56,41,76,39,52,31,70,80,40,64,33,31,34,18,77,75,59,61,54,29,29,41,59,86,48,57,86,67,62,73,73,61,29,35,50,58,52,47,63,72,64,63,55,79,65,72,51,42,31,57,33,68,50,40,51,75,48,73,33,25,18,70,77,84,55,49,77,42,53,70,60,70,90,71,44,61,67,39,68,14,45,56,72,17,44,44,23,39,63,71,53,27,78,69,44,68,40,66,42,66,25,40,32,67,35,46,66,37,73,62,61,42,41,25,27,51,67,55,46,45,34,49,62,72,44,28,78,41,63,62,39,47,46,64,79,76,38,50,63,50,46,72,72,33,63,59,55,35,51,44,50,53,52,24,49,29,39,36,45,48,43,61,55,46,74,74,31,64,69,39,56,73,64,39,47,63,74,75,70,52,86,59,63,56,53,42,71,41,78,54,48,35,20,60,49,53,52,54,25,38,74,72,43,54,43,52,53,53,52,50,52,50,47,50,57,50,44,42,41,39,73,68,70,32,67,73,48,46,67,69,42,34,59,24,82,78,76,61,49,85,62,74,39,47,76,49,41,91,58,36,33,66,43,87,84,81,59,51,50,31,42,39,68,52,49,64,66,68,31,88,80,74,61,59,69,66,58,51,51,52,53,52,52,53,49,51,61,66,61,57,71,80,76,76,78,130

Organism: Brassicogethes aeneus (NCBI:txid1431903)

Foldseek 3Di:
DDDDDDDPDPPPPDDPDCPCPCPDDPVPLVVLVVLLQCCQQAPDALVSLVVNLVSLVVVLVVDDPPDPSNVVSVVSNVSSVVVSVLNVVCVVDVPRPCNVPVVNAWGADLRFTKGWDAQDPDQDWDAQLQQRHTDNSNVFIKIAGPQQGHIHGPVCRVVDFAHRLRVVCVVVLAFQQDFQPAPDCVVLPQAAPTNRHHADPPVPPWDFDAARRVNGTHGCSFWVQDWAQHPNCCLPPVDRGTGGHTPSVVSNCVSQQLPFRDQSCVSPVCCLVVDVLNVLLLLLLLLLLQLVVLLVPDPVNVVVVVCVVQPPRVVSNNDSGTDGNVCSVCSVVVNSVVSSVVSCVSSCCCQCPNDPSNQVPFAAAPQPRDPDTHGCSDPQWDADPPPRHIHGVVSLVPPDPPSDDVVVVVVVVVVVVVVPDDPPPPD/DQPDDPPPPPPPPDPPPPPCPCPDDPPPVVVLVVLLQCCQQAPDALVSLVVNLVSLVVVLVVDDPPDPSNVVSVVSNVSSVVVSVLNVVCVVDVPRPCNVPVVNAWGDDLRFTKGWDAQDPDQDWDAQLQQRHTDRSNVFIKIAGPQQGHIHGPVCRVVDFAHRLNVVCVVVLAFQQDFQPAPDCVVLPQAAPTNRHHADPPCPDWDFDAARRVNGTHTCSFWVQDWAQHPNCCLPPVDRGTGGHTPSVVSNCVSQQLPFRDQSCVSPVCCLVVDVLNVLLLLLLLLLLQLVVLLVPDPVNVVVVVCVVQPPRVVSNNDSGTDGNVCSVCSVVVNSVVSSVVSCVSSCCCQCPNDPSNQVVFAAAPQPRDPDTHGCSDPQWDADPPPRHIHGVVSLVPPDPPSDDPVVVVVVVVVVVVVPPPPPPDD